Protein AF-0000000078114452 (afdb_homodimer)

Foldseek 3Di:
DPPPPVPCPPVNVVVVVVVPCDPVNVVVVVVVVVVVVVVCVVPVLVVLLVVLLVVLLVVLVVLCVDVVSCVQQPPLSVLLSVLLVVLADSALLSSLLLLVLLLVLLVVLLVVLVVQQVVLVVPQPLNGSVVSLVVVLVVLVVVLVVVCPPPVCVLRRNSSSVSNSVNNNVLNVVVSPDPCSPSNSVSNSVSSNNSSVSSSCSCVVRPHDQLLLVLLLVLLVLLLLLLQLLLLLLCLVLVVPPDPDDPVVSVVSNCPNVCLLPCLVVLSSSLSSNLSDDDDDLAHNRQPSVLSSVLSVLSNVLSVLSVVLVVLSPDPLCQPSLLCVLLSVLSSLLSNLLSVLSNVLSVCSNLLEQDPVSVVSLVSNVVSLVVSVVSVVVPSCVPPDPVSNVSVVSSNVSSNVSSVSSVVSSVSSVVSSVVSVGHYDPPPPPPPPPPPPPPVVCPVVVVPPPD/DPPPPVPCPPVNVVVVVVVPCDPVNVVVVVVVVVVVVVVCVVPVLVVLLVVLLVVLLVVLVVLCVDVVSCVQQPPLSVLLSVLLVVLADSALLSSLLLLVLLLVLLVVLLVVLVVQQVVLVVPQPLNGSVVSLVVVLVVLVVVLVVVCPPPVCVLRRNSSSVSNSVNNNVLNVVCSPDPCSPSNSVSNSVSSNNSSVSSSCSCVVRPHDQLLLVLLLVLLVLLLLLLQLLLLLLCLVLVVPPDDDDPVVSVVSNCPNVCLLPCLVVLSSSLSSNLSDDDDDLAHNRQPSVLSNVLSVLSNVLSVLSVVLVVLSPDPLCQPSLLCVLLSVLSSLLSNLLSVLSNVLSVCSNLLEQDPVSVVSLVSNVVSLVVSVVSVVVPSCVPPDPVSNVSVVSSNVSSVVSSVSSVVSSVSSVVSSVVRVGHYPPPPPPPPPPPPPPPVVCVVVVVPPDD

Organism: Rosa chinensis (NCBI:txid74649)

Nearest PDB structures (foldseek):
  7vq3-assembly1_A  TM=9.445E-01  e=1.262E-26  Arabidopsis thaliana
  7vq7-assembly1_B  TM=9.582E-01  e=2.107E-26  Arabidopsis thaliana
  7voj-assembly1_B  TM=9.528E-01  e=4.635E-26  Arabidopsis thaliana
  7w6k-assembly1_B  TM=7.640E-01  e=1.221E-19  Glycine max
  2olt-assembly1_B  TM=5.542E-01  e=3.944E-01  Shewanella oneidensis MR-1

InterPro domains:
  IPR020966 Aluminum-activated malate transporter [PF11744] (38-378)
  IPR020966 Aluminum-activated malate transporter [PF11744] (381-417)

Sequence (902 aa):
MENSSCGGGPFGRVVRCLKAVPERSWGEVLEAASEAKKLGEDDPRRIVHSFKVGLALTLVSLFYYCRPLYDGFGVDAMWAVLTVIVVFEFSVGATLGKGINMMLATLLAVALAVGVHHISTLWGGEVGEPILIAFFVFVVAASVTFMRFFPALKARYDYGMLIFILTFCLVSVSGYRETQVLDMAHKRLSTIAIGSCTPIMVCICICPVWIGVDLHNLVAGNMEKLGDFMEGFGFEYFDIKENGLSLSDNQYFLQQYKSVLSSKSLEETMANLARWEPGHGGFKFGHPWQKYLNVGSQTRQCAYKIEALNTYLNTDIQVPTEIRSKIQEPCIDICTESGKALKELAAALKKMIRSSSADSHIACSKAAVESLKLSLKRGIWKDANLLETIPSAAVASLLIEVVACVEKIAEAVHELASVAHFKTEQPQLLQEPVLSEEFNVAITIDRNSQIMENSSCGGGPFGRVVRCLKAVPERSWGEVLEAASEAKKLGEDDPRRIVHSFKVGLALTLVSLFYYCRPLYDGFGVDAMWAVLTVIVVFEFSVGATLGKGINMMLATLLAVALAVGVHHISTLWGGEVGEPILIAFFVFVVAASVTFMRFFPALKARYDYGMLIFILTFCLVSVSGYRETQVLDMAHKRLSTIAIGSCTPIMVCICICPVWIGVDLHNLVAGNMEKLGDFMEGFGFEYFDIKENGLSLSDNQYFLQQYKSVLSSKSLEETMANLARWEPGHGGFKFGHPWQKYLNVGSQTRQCAYKIEALNTYLNTDIQVPTEIRSKIQEPCIDICTESGKALKELAAALKKMIRSSSADSHIACSKAAVESLKLSLKRGIWKDANLLETIPSAAVASLLIEVVACVEKIAEAVHELASVAHFKTEQPQLLQEPVLSEEFNVAITIDRNSQI

Structure (mmCIF, N/CA/C/O backbone):
data_AF-0000000078114452-model_v1
#
loop_
_entity.id
_entity.type
_entity.pdbx_description
1 polymer 'Putative aluminum-activated malate transporter'
#
loop_
_atom_site.group_PDB
_atom_site.id
_atom_site.type_symbol
_atom_site.label_atom_id
_atom_site.label_alt_id
_atom_site.label_comp_id
_atom_site.label_asym_id
_atom_site.label_entity_id
_atom_site.label_seq_id
_atom_site.pdbx_PDB_ins_code
_atom_site.Cartn_x
_atom_site.Cartn_y
_atom_site.Cartn_z
_atom_site.occupancy
_atom_site.B_iso_or_equiv
_atom_site.auth_seq_id
_atom_site.auth_comp_id
_atom_site.auth_asym_id
_atom_site.auth_atom_id
_atom_site.pdbx_PDB_model_num
ATOM 1 N N . MET A 1 1 ? -32.562 -61.594 23.859 1 25.92 1 MET A N 1
ATOM 2 C CA . MET A 1 1 ? -31.547 -60.75 24.469 1 25.92 1 MET A CA 1
ATOM 3 C C . MET A 1 1 ? -30.766 -60 23.406 1 25.92 1 MET A C 1
ATOM 5 O O . MET A 1 1 ? -29.766 -60.469 22.891 1 25.92 1 MET A O 1
ATOM 9 N N . GLU A 1 2 ? -31.438 -59.406 22.328 1 27.39 2 GLU A N 1
ATOM 10 C CA . GLU A 1 2 ? -31.125 -58.812 21.031 1 27.39 2 GLU A CA 1
ATOM 11 C C . GLU A 1 2 ? -30.375 -57.469 21.219 1 27.39 2 GLU A C 1
ATOM 13 O O . GLU A 1 2 ? -30.906 -56.531 21.781 1 27.39 2 GLU A O 1
ATOM 18 N N . ASN A 1 3 ? -28.969 -57.594 21.609 1 28.22 3 ASN A N 1
ATOM 19 C CA . ASN A 1 3 ? -27.969 -56.562 21.812 1 28.22 3 ASN A CA 1
ATOM 20 C C . ASN A 1 3 ? -27.859 -55.625 20.594 1 28.22 3 ASN A C 1
ATOM 22 O O . ASN A 1 3 ? -27.422 -56.062 19.531 1 28.22 3 ASN A O 1
ATOM 26 N N . SER A 1 4 ? -28.922 -54.875 20.266 1 30.58 4 SER A N 1
ATOM 27 C CA . SER A 1 4 ? -28.953 -53.812 19.234 1 30.58 4 SER A CA 1
ATOM 28 C C . SER A 1 4 ? -27.781 -52.875 19.391 1 30.58 4 SER A C 1
ATOM 30 O O . SER A 1 4 ? -27.781 -52 20.281 1 30.58 4 SER A O 1
ATOM 32 N N . SER A 1 5 ? -26.453 -53.375 19.25 1 33.53 5 SER A N 1
ATOM 33 C CA . SER A 1 5 ? -25.219 -52.625 19.109 1 33.53 5 SER A CA 1
ATOM 34 C C . SER A 1 5 ? -25.375 -51.469 18.109 1 33.53 5 SER A C 1
ATOM 36 O O . SER A 1 5 ? -25.484 -51.719 16.906 1 33.53 5 SER A O 1
ATOM 38 N N . CYS A 1 6 ? -26.281 -50.562 18.422 1 34.56 6 CYS A N 1
ATOM 39 C CA . CYS A 1 6 ? -26.406 -49.281 17.688 1 34.56 6 CYS A CA 1
ATOM 40 C C . CYS A 1 6 ? -25.031 -48.75 17.312 1 34.56 6 CYS A C 1
ATOM 42 O O . CYS A 1 6 ? -24.203 -48.469 18.188 1 34.56 6 CYS A O 1
ATOM 44 N N . GLY A 1 7 ? -24.375 -49.312 16.266 1 37.06 7 GLY A N 1
ATOM 45 C CA . GLY A 1 7 ? -23.266 -48.875 15.43 1 37.06 7 GLY A CA 1
ATOM 46 C C . GLY A 1 7 ? -23.141 -47.375 15.336 1 37.06 7 GLY A C 1
ATOM 47 O O . GLY A 1 7 ? -24.016 -46.719 14.758 1 37.06 7 GLY A O 1
ATOM 48 N N . GLY A 1 8 ? -22.844 -46.75 16.516 1 41.62 8 GLY A N 1
ATOM 49 C CA . GLY A 1 8 ? -22.5 -45.344 16.422 1 41.62 8 GLY A CA 1
ATOM 50 C C . GLY A 1 8 ? -21.719 -45 15.164 1 41.62 8 GLY A C 1
ATOM 51 O O . GLY A 1 8 ? -20.578 -45.469 15 1 41.62 8 GLY A O 1
ATOM 52 N N . GLY A 1 9 ? -22.359 -45.031 14.008 1 41.16 9 GLY A N 1
ATOM 53 C CA . GLY A 1 9 ? -21.891 -44.719 12.664 1 41.16 9 GLY A CA 1
ATOM 54 C C . GLY A 1 9 ? -20.906 -43.562 12.641 1 41.16 9 GLY A C 1
ATOM 55 O O . GLY A 1 9 ? -20.703 -42.906 13.656 1 41.16 9 GLY A O 1
ATOM 56 N N . PRO A 1 10 ? -20.016 -43.531 11.602 1 49.75 10 PRO A N 1
ATOM 57 C CA . PRO A 1 10 ? -18.984 -42.531 11.328 1 49.75 10 PRO A CA 1
ATOM 58 C C . PRO A 1 10 ? -19.453 -41.094 11.641 1 49.75 10 PRO A C 1
ATOM 60 O O . PRO A 1 10 ? -18.656 -40.25 12.023 1 49.75 10 PRO A O 1
ATOM 63 N N . PHE A 1 11 ? -20.703 -40.875 11.555 1 52.69 11 PHE A N 1
ATOM 64 C CA . PHE A 1 11 ? -21.234 -39.562 11.906 1 52.69 11 PHE A CA 1
ATOM 65 C C . PHE A 1 11 ? -21.188 -39.344 13.414 1 52.69 11 PHE A C 1
ATOM 67 O O . PHE A 1 11 ? -21.047 -38.219 13.883 1 52.69 11 PHE A O 1
ATOM 74 N N . GLY A 1 12 ? -21.422 -40.406 14.156 1 49.69 12 GLY A N 1
ATOM 75 C CA . GLY A 1 12 ? -21.375 -40.25 15.602 1 49.69 12 GLY A CA 1
ATOM 76 C C . GLY A 1 12 ? -20 -39.844 16.109 1 49.69 12 GLY A C 1
ATOM 77 O O . GLY A 1 12 ? -19.906 -39.094 17.094 1 49.69 12 GLY A O 1
ATOM 78 N N . ARG A 1 13 ? -19 -40.312 15.484 1 52.62 13 ARG A N 1
ATOM 79 C CA . ARG A 1 13 ? -17.641 -39.969 15.906 1 52.62 13 ARG A CA 1
ATOM 80 C C . ARG A 1 13 ? -17.312 -38.531 15.555 1 52.62 13 ARG A C 1
ATOM 82 O O . ARG A 1 13 ? -16.578 -37.844 16.297 1 52.62 13 ARG A O 1
ATOM 89 N N . VAL A 1 14 ? -17.641 -38.156 14.344 1 53.91 14 VAL A N 1
ATOM 90 C CA . VAL A 1 14 ? -17.438 -36.75 14.008 1 53.91 14 VAL A CA 1
ATOM 91 C C . VAL A 1 14 ? -18.125 -35.875 15.031 1 53.91 14 VAL A C 1
ATOM 93 O O . VAL A 1 14 ? -17.578 -34.875 15.469 1 53.91 14 VAL A O 1
ATOM 96 N N . VAL A 1 15 ? -19.344 -36.281 15.453 1 53.12 15 VAL A N 1
ATOM 97 C CA . VAL A 1 15 ? -20.078 -35.531 16.453 1 53.12 15 VAL A CA 1
ATOM 98 C C . VAL A 1 15 ? -19.344 -35.594 17.797 1 53.12 15 VAL A C 1
ATOM 100 O O . VAL A 1 15 ? -19.25 -34.594 18.516 1 53.12 15 VAL A O 1
ATOM 103 N N . ARG A 1 16 ? -18.844 -36.75 18.156 1 54.84 16 ARG A N 1
ATOM 104 C CA . ARG A 1 16 ? -18.125 -36.844 19.422 1 54.84 16 ARG A CA 1
ATOM 105 C C . ARG A 1 16 ? -16.828 -36.031 19.375 1 54.84 16 ARG A C 1
ATOM 107 O O . ARG A 1 16 ? -16.422 -35.438 20.375 1 54.84 16 ARG A O 1
ATOM 114 N N . CYS A 1 17 ? -16.094 -36.062 18.281 1 52.72 17 CYS A N 1
ATOM 115 C CA . CYS A 1 17 ? -14.891 -35.281 18.109 1 52.72 17 CYS A CA 1
ATOM 116 C C . CYS A 1 17 ? -15.211 -33.781 18.141 1 52.72 17 CYS A C 1
ATOM 118 O O . CYS A 1 17 ? -14.445 -33 18.688 1 52.72 17 CYS A O 1
ATOM 120 N N . LEU A 1 18 ? -16.281 -33.438 17.469 1 54.59 18 LEU A N 1
ATOM 121 C CA . LEU A 1 18 ? -16.703 -32.062 17.562 1 54.59 18 LEU A CA 1
ATOM 122 C C . LEU A 1 18 ? -17.109 -31.719 19 1 54.59 18 LEU A C 1
ATOM 124 O O . LEU A 1 18 ? -16.922 -30.578 19.453 1 54.59 18 LEU A O 1
ATOM 128 N N . LYS A 1 19 ? -17.797 -32.688 19.594 1 54.66 19 LYS A N 1
ATOM 129 C CA . LYS A 1 19 ? -18.156 -32.438 20.984 1 54.66 19 LYS A CA 1
ATOM 130 C C . LYS A 1 19 ? -16.906 -32.375 21.859 1 54.66 19 LYS A C 1
ATOM 132 O O . LYS A 1 19 ? -16.938 -31.797 22.953 1 54.66 19 LYS A O 1
ATOM 137 N N . ALA A 1 20 ? -15.977 -33.094 21.5 1 53.94 20 ALA A N 1
ATOM 138 C CA . ALA A 1 20 ? -14.773 -33.062 22.328 1 53.94 20 ALA A CA 1
ATOM 139 C C . ALA A 1 20 ? -13.969 -31.781 22.078 1 53.94 20 ALA A C 1
ATOM 141 O O . ALA A 1 20 ? -12.867 -31.625 22.609 1 53.94 20 ALA A O 1
ATOM 142 N N . VAL A 1 21 ? -14.273 -31.109 21.094 1 56.47 21 VAL A N 1
ATOM 143 C CA . VAL A 1 21 ? -13.578 -29.844 20.984 1 56.47 21 VAL A CA 1
ATOM 144 C C . VAL A 1 21 ? -13.773 -29.031 22.281 1 56.47 21 VAL A C 1
ATOM 146 O O . VAL A 1 21 ? -14.906 -28.766 22.688 1 56.47 21 VAL A O 1
ATOM 149 N N . PRO A 1 22 ? -12.852 -28.922 23.094 1 59.06 22 PRO A N 1
ATOM 150 C CA . PRO A 1 22 ? -12.891 -28.234 24.391 1 59.06 22 PRO A CA 1
ATOM 151 C C . PRO A 1 22 ? -13.641 -26.906 24.328 1 59.06 22 PRO A C 1
ATOM 153 O O . PRO A 1 22 ? -13.719 -26.281 23.25 1 59.06 22 PRO A O 1
ATOM 156 N N . GLU A 1 23 ? -14.484 -26.719 25.406 1 58.44 23 GLU A N 1
ATOM 157 C CA . GLU A 1 23 ? -15.289 -25.531 25.641 1 58.44 23 GLU A CA 1
ATOM 158 C C . GLU A 1 23 ? -14.555 -24.266 25.188 1 58.44 23 GLU A C 1
ATOM 160 O O . GLU A 1 23 ? -15.172 -23.344 24.641 1 58.44 23 GLU A O 1
ATOM 165 N N . ARG A 1 24 ? -13.344 -24.312 25.5 1 57.88 24 ARG A N 1
ATOM 166 C CA . ARG A 1 24 ? -12.57 -23.141 25.125 1 57.88 24 ARG A CA 1
ATOM 167 C C . ARG A 1 24 ? -12.531 -22.984 23.609 1 57.88 24 ARG A C 1
ATOM 169 O O . ARG A 1 24 ? -12.586 -21.859 23.094 1 57.88 24 ARG A O 1
ATOM 176 N N . SER A 1 25 ? -12.453 -24.125 22.938 1 69.44 25 SER A N 1
ATOM 177 C CA . SER A 1 25 ? -12.398 -24.094 21.484 1 69.44 25 SER A CA 1
ATOM 178 C C . SER A 1 25 ? -13.742 -23.672 20.891 1 69.44 25 SER A C 1
ATOM 180 O O . SER A 1 25 ? -13.797 -22.984 19.875 1 69.44 25 SER A O 1
ATOM 182 N N . TRP A 1 26 ? -14.719 -23.969 21.766 1 67.31 26 TRP A N 1
ATOM 183 C CA . TRP A 1 26 ? -16.031 -23.562 21.297 1 67.31 26 TRP A CA 1
ATOM 184 C C . TRP A 1 26 ? -16.188 -22.047 21.375 1 67.31 26 TRP A C 1
ATOM 186 O O . TRP A 1 26 ? -16.812 -21.422 20.516 1 67.31 26 TRP A O 1
ATOM 196 N N . GLY A 1 27 ? -15.633 -21.469 22.359 1 67.62 27 GLY A N 1
ATOM 197 C CA . GLY A 1 27 ? -15.656 -20.031 22.484 1 67.62 27 GLY A CA 1
ATOM 198 C C . GLY A 1 27 ? -14.93 -19.312 21.359 1 67.62 27 GLY A C 1
ATOM 199 O O . GLY A 1 27 ? -15.414 -18.312 20.828 1 67.62 27 GLY A O 1
ATOM 200 N N . GLU A 1 28 ? -13.867 -19.938 21.031 1 77.5 28 GLU A N 1
ATOM 201 C CA . GLU A 1 28 ? -13.094 -19.344 19.938 1 77.5 28 GLU A CA 1
ATOM 202 C C . GLU A 1 28 ? -13.836 -19.469 18.609 1 77.5 28 GLU A C 1
ATOM 204 O O . GLU A 1 28 ? -13.789 -18.562 17.781 1 77.5 28 GLU A O 1
ATOM 209 N N . VAL A 1 29 ? -14.531 -20.594 18.5 1 76.19 29 VAL A N 1
ATOM 210 C CA . VAL A 1 29 ? -15.289 -20.812 17.266 1 76.19 29 VAL A CA 1
ATOM 211 C C . VAL A 1 29 ? -16.484 -19.875 17.203 1 76.19 29 VAL A C 1
ATOM 213 O O . VAL A 1 29 ? -16.797 -19.328 16.156 1 76.19 29 VAL A O 1
ATOM 216 N N . LEU A 1 30 ? -17.062 -19.656 18.328 1 77.19 30 LEU A N 1
ATOM 217 C CA . LEU A 1 30 ? -18.203 -18.75 18.391 1 77.19 30 LEU A CA 1
ATOM 218 C C . LEU A 1 30 ? -17.75 -17.312 18.125 1 77.19 30 LEU A C 1
ATOM 220 O O . LEU A 1 30 ? -18.469 -16.547 17.469 1 77.19 30 LEU A O 1
ATOM 224 N N . GLU A 1 31 ? -16.672 -17.031 18.641 1 80.38 31 GLU A N 1
ATOM 225 C CA . GLU A 1 31 ? -16.141 -15.695 18.391 1 80.38 31 GLU A CA 1
ATOM 226 C C . GLU A 1 31 ? -15.797 -15.508 16.922 1 80.38 31 GLU A C 1
ATOM 228 O O . GLU A 1 31 ? -16.062 -14.445 16.344 1 80.38 31 GLU A O 1
ATOM 233 N N . ALA A 1 32 ? -15.289 -16.531 16.438 1 81.12 32 ALA A N 1
ATOM 234 C CA . ALA A 1 32 ? -14.977 -16.484 15.016 1 81.12 32 ALA A CA 1
ATOM 235 C C . ALA A 1 32 ? -16.25 -16.391 14.18 1 81.12 32 ALA A C 1
ATOM 237 O O . ALA A 1 32 ? -16.281 -15.672 13.172 1 81.12 32 ALA A O 1
ATOM 238 N N . ALA A 1 33 ? -17.266 -17.062 14.594 1 81.88 33 ALA A N 1
ATOM 239 C CA . ALA A 1 33 ? -18.531 -17.047 13.875 1 81.88 33 ALA A CA 1
ATOM 240 C C . ALA A 1 33 ? -19.203 -15.68 13.992 1 81.88 33 ALA A C 1
ATOM 242 O O . ALA A 1 33 ? -19.766 -15.18 13.016 1 81.88 33 ALA A O 1
ATOM 243 N N . SER A 1 34 ? -19.094 -15.133 15.109 1 85.44 34 SER A N 1
ATOM 244 C CA . SER A 1 34 ? -19.688 -13.812 15.305 1 85.44 34 SER A CA 1
ATOM 245 C C . SER A 1 34 ? -18.938 -12.75 14.5 1 85.44 34 SER A C 1
ATOM 247 O O . SER A 1 34 ? -19.547 -11.844 13.938 1 85.44 34 SER A O 1
ATOM 249 N N . GLU A 1 35 ? -17.672 -12.969 14.5 1 85.5 35 GLU A N 1
ATOM 250 C CA . GLU A 1 35 ? -16.875 -12.047 13.703 1 85.5 35 GLU A CA 1
ATOM 251 C C . GLU A 1 35 ? -17.156 -12.219 12.211 1 85.5 35 GLU A C 1
ATOM 253 O O . GLU A 1 35 ? -17.156 -11.242 11.461 1 85.5 35 GLU A O 1
ATOM 258 N N . ALA A 1 36 ? -17.391 -13.398 11.859 1 85.69 36 ALA A N 1
ATOM 259 C CA . ALA A 1 36 ? -17.719 -13.68 10.469 1 85.69 36 ALA A CA 1
ATOM 260 C C . ALA A 1 36 ? -19.062 -13.07 10.078 1 85.69 36 ALA A C 1
ATOM 262 O O . ALA A 1 36 ? -19.203 -12.516 8.984 1 85.69 36 ALA A O 1
ATOM 263 N N . LYS A 1 37 ? -19.969 -13.188 10.953 1 85.44 37 LYS A N 1
ATOM 264 C CA . LYS A 1 37 ? -21.281 -12.586 10.711 1 85.44 37 LYS A CA 1
ATOM 265 C C . LYS A 1 37 ? -21.172 -11.07 10.602 1 85.44 37 LYS A C 1
ATOM 267 O O . LYS A 1 37 ? -21.797 -10.461 9.734 1 85.44 37 LYS A O 1
ATOM 272 N N . LYS A 1 38 ? -20.406 -10.547 11.375 1 86.88 38 LYS A N 1
ATOM 273 C CA . LYS A 1 38 ? -20.219 -9.102 11.352 1 86.88 38 LYS A CA 1
ATOM 274 C C . LYS A 1 38 ? -19.531 -8.656 10.062 1 86.88 38 LYS A C 1
ATOM 276 O O . LYS A 1 38 ? -19.906 -7.637 9.477 1 86.88 38 LYS A O 1
ATOM 281 N N . LEU A 1 39 ? -18.609 -9.43 9.695 1 84.19 39 LEU A N 1
ATOM 282 C CA . LEU A 1 39 ? -17.906 -9.117 8.461 1 84.19 39 LEU A CA 1
ATOM 283 C C . LEU A 1 39 ? -18.844 -9.188 7.262 1 84.19 39 LEU A C 1
ATOM 285 O O . LEU A 1 39 ? -18.75 -8.359 6.355 1 84.19 39 LEU A O 1
ATOM 289 N N . GLY A 1 40 ? -19.719 -10.195 7.273 1 84.81 40 GLY A N 1
ATOM 290 C CA . GLY A 1 40 ? -20.688 -10.352 6.199 1 84.81 40 GLY A CA 1
ATOM 291 C C . GLY A 1 40 ? -21.734 -9.258 6.176 1 84.81 40 GLY A C 1
ATOM 292 O O . GLY A 1 40 ? -22.141 -8.797 5.105 1 84.81 40 GLY A O 1
ATOM 293 N N . GLU A 1 41 ? -22.047 -8.781 7.34 1 84.19 41 GLU A N 1
ATOM 294 C CA . GLU A 1 41 ? -23.078 -7.75 7.449 1 84.19 41 GLU A CA 1
ATOM 295 C C . GLU A 1 41 ? -22.516 -6.375 7.105 1 84.19 41 GLU A C 1
ATOM 297 O O . GLU A 1 41 ? -23.219 -5.531 6.555 1 84.19 41 GLU A O 1
ATOM 302 N N . ASP A 1 42 ? -21.312 -6.219 7.395 1 85.06 42 ASP A N 1
ATOM 303 C CA . ASP A 1 42 ? -20.672 -4.93 7.117 1 85.06 42 ASP A CA 1
ATOM 304 C C . ASP A 1 42 ? -20.578 -4.68 5.613 1 85.06 42 ASP A C 1
ATOM 306 O O . ASP A 1 42 ? -20.844 -3.572 5.145 1 85.06 42 ASP A O 1
ATOM 310 N N . ASP A 1 43 ? -20.219 -5.719 4.859 1 88.62 43 ASP A N 1
ATOM 311 C CA . ASP A 1 43 ? -20.109 -5.629 3.406 1 88.62 43 ASP A CA 1
ATOM 312 C C . ASP A 1 43 ? -20.578 -6.926 2.74 1 88.62 43 ASP A C 1
ATOM 314 O O . ASP A 1 43 ? -19.781 -7.859 2.578 1 88.62 43 ASP A O 1
ATOM 318 N N . PRO A 1 44 ? -21.828 -6.953 2.395 1 89.75 44 PRO A N 1
ATOM 319 C CA . PRO A 1 44 ? -22.375 -8.172 1.785 1 89.75 44 PRO A CA 1
ATOM 320 C C . PRO A 1 44 ? -21.656 -8.555 0.493 1 89.75 44 PRO A C 1
ATOM 322 O O . PRO A 1 44 ? -21.766 -9.695 0.032 1 89.75 44 PRO A O 1
ATOM 325 N N . ARG A 1 45 ? -21.016 -7.77 -0.097 1 91.75 45 ARG A N 1
ATOM 326 C CA . ARG A 1 45 ? -20.281 -8.078 -1.317 1 91.75 45 ARG A CA 1
ATOM 327 C C . ARG A 1 45 ? -19.234 -9.156 -1.067 1 91.75 45 ARG A C 1
ATOM 329 O O . ARG A 1 45 ? -18.844 -9.875 -1.988 1 91.75 45 ARG A O 1
ATOM 336 N N . ARG A 1 46 ? -18.719 -9.164 0.147 1 91.81 46 ARG A N 1
ATOM 337 C CA . ARG A 1 46 ? -17.703 -10.156 0.498 1 91.81 46 ARG A CA 1
ATOM 338 C C . ARG A 1 46 ? -18.266 -11.57 0.414 1 91.81 46 ARG A C 1
ATOM 340 O O . ARG A 1 46 ? -17.578 -12.492 -0.026 1 91.81 46 ARG A O 1
ATOM 347 N N . ILE A 1 47 ? -19.469 -11.734 0.747 1 91.62 47 ILE A N 1
ATOM 348 C CA . ILE A 1 47 ? -20.125 -13.039 0.688 1 91.62 47 ILE A CA 1
ATOM 349 C C . ILE A 1 47 ? -20.375 -13.422 -0.769 1 91.62 47 ILE A C 1
ATOM 351 O O . ILE A 1 47 ? -20.125 -14.562 -1.166 1 91.62 47 ILE A O 1
ATOM 355 N N . VAL A 1 48 ? -20.812 -12.492 -1.503 1 94.19 48 VAL A N 1
ATOM 356 C CA . VAL A 1 48 ? -21.094 -12.75 -2.912 1 94.19 48 VAL A CA 1
ATOM 357 C C . VAL A 1 48 ? -19.797 -13.125 -3.633 1 94.19 48 VAL A C 1
ATOM 359 O O . VAL A 1 48 ? -19.781 -14.039 -4.461 1 94.19 48 VAL A O 1
ATOM 362 N N . HIS A 1 49 ? -18.781 -12.406 -3.291 1 94.31 49 HIS A N 1
ATOM 363 C CA . HIS A 1 49 ? -17.484 -12.688 -3.9 1 94.31 49 HIS A CA 1
ATOM 364 C C . HIS A 1 49 ? -17.047 -14.117 -3.598 1 94.31 49 HIS A C 1
ATOM 366 O O . HIS A 1 49 ? -16.531 -14.812 -4.477 1 94.31 49 HIS A O 1
ATOM 372 N N . SER A 1 50 ? -17.219 -14.539 -2.334 1 94.19 50 SER A N 1
ATOM 373 C CA . SER A 1 50 ? -16.812 -15.891 -1.945 1 94.19 50 SER A CA 1
ATOM 374 C C . SER A 1 50 ? -17.594 -16.938 -2.732 1 94.19 50 SER A C 1
ATOM 376 O O . SER A 1 50 ? -17.031 -17.953 -3.15 1 94.19 50 SER A O 1
ATOM 378 N N . PHE A 1 51 ? -18.812 -16.672 -2.984 1 94.38 51 PHE A N 1
ATOM 379 C CA . PHE A 1 51 ? -19.641 -17.578 -3.768 1 94.38 51 PHE A CA 1
ATOM 380 C C . PHE A 1 51 ? -19.203 -17.578 -5.23 1 94.38 51 PHE A C 1
ATOM 382 O O . PHE A 1 51 ? -19.219 -18.625 -5.887 1 94.38 51 PHE A O 1
ATOM 389 N N . LYS A 1 52 ? -18.844 -16.453 -5.719 1 96.31 52 LYS A N 1
ATOM 390 C CA . LYS A 1 52 ? -18.391 -16.344 -7.102 1 96.31 52 LYS A CA 1
ATOM 391 C C . LYS A 1 52 ? -17.141 -17.172 -7.34 1 96.31 52 LYS A C 1
ATOM 393 O O . LYS A 1 52 ? -17.016 -17.844 -8.359 1 96.31 52 LYS A O 1
ATOM 398 N N . VAL A 1 53 ? -16.266 -17.062 -6.383 1 94.94 53 VAL A N 1
ATOM 399 C CA . VAL A 1 53 ? -15.016 -17.812 -6.516 1 94.94 53 VAL A CA 1
ATOM 400 C C . VAL A 1 53 ? -15.305 -19.297 -6.496 1 94.94 53 VAL A C 1
ATOM 402 O O . VAL A 1 53 ? -14.781 -20.047 -7.328 1 94.94 53 VAL A O 1
ATOM 405 N N . GLY A 1 54 ? -16.172 -19.719 -5.555 1 94.38 54 GLY A N 1
ATOM 406 C CA . GLY A 1 54 ? -16.547 -21.125 -5.512 1 94.38 54 GLY A CA 1
ATOM 407 C C . GLY A 1 54 ? -17.219 -21.594 -6.785 1 94.38 54 GLY A C 1
ATOM 408 O O . GLY A 1 54 ? -16.922 -22.688 -7.285 1 94.38 54 GLY A O 1
ATOM 409 N N . LEU A 1 55 ? -18.016 -20.797 -7.297 1 94.5 55 LEU A N 1
ATOM 410 C CA . LEU A 1 55 ? -18.734 -21.125 -8.523 1 94.5 55 LEU A CA 1
ATOM 411 C C . LEU A 1 55 ? -17.781 -21.25 -9.703 1 94.5 55 LEU A C 1
ATOM 413 O O . LEU A 1 55 ? -17.875 -22.188 -10.492 1 94.5 55 LEU A O 1
ATOM 417 N N . ALA A 1 56 ? -16.922 -20.281 -9.844 1 95.12 56 ALA A N 1
ATOM 418 C CA . ALA A 1 56 ? -15.961 -20.281 -10.945 1 95.12 56 ALA A CA 1
ATOM 419 C C . ALA A 1 56 ? -15.078 -21.531 -10.898 1 95.12 56 ALA A C 1
ATOM 421 O O . ALA A 1 56 ? -14.828 -22.156 -11.93 1 95.12 56 ALA A O 1
ATOM 422 N N . LEU A 1 57 ? -14.656 -21.875 -9.727 1 93.31 57 LEU A N 1
ATOM 423 C CA . LEU A 1 57 ? -13.789 -23.047 -9.578 1 93.31 57 LEU A CA 1
ATOM 424 C C . LEU A 1 57 ? -14.547 -24.328 -9.875 1 93.31 57 LEU A C 1
ATOM 426 O O . LEU A 1 57 ? -14 -25.25 -10.484 1 93.31 57 LEU A O 1
ATOM 430 N N . THR A 1 58 ? -15.781 -24.359 -9.484 1 91.12 58 THR A N 1
ATOM 431 C CA . THR A 1 58 ? -16.609 -25.516 -9.781 1 91.12 58 THR A CA 1
ATOM 432 C C . THR A 1 58 ? -16.875 -25.641 -11.281 1 91.12 58 THR A C 1
ATOM 434 O O . THR A 1 58 ? -16.797 -26.734 -11.844 1 91.12 58 THR A O 1
ATOM 437 N N . LEU A 1 59 ? -17.094 -24.547 -11.898 1 89.38 59 LEU A N 1
ATOM 438 C CA . LEU A 1 59 ? -17.359 -24.531 -13.336 1 89.38 59 LEU A CA 1
ATOM 439 C C . LEU A 1 59 ? -16.141 -25.016 -14.117 1 89.38 59 LEU A C 1
ATOM 441 O O . LEU A 1 59 ? -16.281 -25.812 -15.047 1 89.38 59 LEU A O 1
ATOM 445 N N . VAL A 1 60 ? -15.016 -24.516 -13.734 1 88.62 60 VAL A N 1
ATOM 446 C CA . VAL A 1 60 ? -13.805 -24.875 -14.469 1 88.62 60 VAL A CA 1
ATOM 447 C C . VAL A 1 60 ? -13.453 -26.344 -14.188 1 88.62 60 VAL A C 1
ATOM 449 O O . VAL A 1 60 ? -12.914 -27.031 -15.047 1 88.62 60 VAL A O 1
ATOM 452 N N . SER A 1 61 ? -13.773 -26.828 -13.008 1 84 61 SER A N 1
ATOM 453 C CA . SER A 1 61 ? -13.492 -28.219 -12.664 1 84 61 SER A CA 1
ATOM 454 C C . SER A 1 61 ? -14.375 -29.172 -13.453 1 84 61 SER A C 1
ATOM 456 O O . SER A 1 61 ? -13.984 -30.312 -13.734 1 84 61 SER A O 1
ATOM 458 N N . LEU A 1 62 ? -15.523 -28.703 -13.797 1 78 62 LEU A N 1
ATOM 459 C CA . LEU A 1 62 ? -16.422 -29.516 -14.594 1 78 62 LEU A CA 1
ATOM 460 C C . LEU A 1 62 ? -15.852 -29.766 -15.984 1 78 62 LEU A C 1
ATOM 462 O O . LEU A 1 62 ? -16.109 -30.797 -16.594 1 78 62 LEU A O 1
ATOM 466 N N . PHE A 1 63 ? -15.031 -28.781 -16.391 1 72.44 63 PHE A N 1
ATOM 467 C CA . PHE A 1 63 ? -14.336 -28.953 -17.672 1 72.44 63 PHE A CA 1
ATOM 468 C C . PHE A 1 63 ? -13.398 -30.156 -17.609 1 72.44 63 PHE A C 1
ATOM 470 O O . PHE A 1 63 ? -13.203 -30.844 -18.609 1 72.44 63 PHE A O 1
ATOM 477 N N . TYR A 1 64 ? -12.891 -30.453 -16.438 1 69.62 64 TYR A N 1
ATOM 478 C CA . TYR A 1 64 ? -11.977 -31.578 -16.234 1 69.62 64 TYR A CA 1
ATOM 479 C C . TYR A 1 64 ? -12.742 -32.906 -16.141 1 69.62 64 TYR A C 1
ATOM 481 O O . TYR A 1 64 ? -12.242 -33.938 -16.562 1 69.62 64 TYR A O 1
ATOM 489 N N . TYR A 1 65 ? -14.023 -32.812 -15.672 1 69.5 65 TYR A N 1
ATOM 490 C CA . TYR A 1 65 ? -14.789 -34.031 -15.43 1 69.5 65 TYR A CA 1
ATOM 491 C C . TYR A 1 65 ? -15.484 -34.5 -16.703 1 69.5 65 TYR A C 1
ATOM 493 O O . TYR A 1 65 ? -15.758 -35.688 -16.859 1 69.5 65 TYR A O 1
ATOM 501 N N . CYS A 1 66 ? -15.641 -33.531 -17.594 1 68.19 66 CYS A N 1
ATOM 502 C CA . CYS A 1 66 ? -16.312 -33.906 -18.828 1 68.19 66 CYS A CA 1
ATOM 503 C C . CYS A 1 66 ? -15.352 -34.594 -19.781 1 68.19 66 CYS A C 1
ATOM 505 O O . CYS A 1 66 ? -14.297 -34.062 -20.109 1 68.19 66 CYS A O 1
ATOM 507 N N . ARG A 1 67 ? -15.617 -35.844 -20.141 1 63.81 67 ARG A N 1
ATOM 508 C CA . ARG A 1 67 ? -14.758 -36.781 -20.891 1 63.81 67 ARG A CA 1
ATOM 509 C C . ARG A 1 67 ? -14.312 -36.125 -22.203 1 63.81 67 ARG A C 1
ATOM 511 O O . ARG A 1 67 ? -13.125 -36.156 -22.547 1 63.81 67 ARG A O 1
ATOM 518 N N . PRO A 1 68 ? -15.242 -35.562 -22.891 1 61.03 68 PRO A N 1
ATOM 519 C CA . PRO A 1 68 ? -14.781 -35.031 -24.172 1 61.03 68 PRO A CA 1
ATOM 520 C C . PRO A 1 68 ? -13.773 -33.906 -24.031 1 61.03 68 PRO A C 1
ATOM 522 O O . PRO A 1 68 ? -12.844 -33.812 -24.844 1 61.03 68 PRO A O 1
ATOM 525 N N . LEU A 1 69 ? -13.867 -33.219 -23.031 1 63.5 69 LEU A N 1
ATOM 526 C CA . LEU A 1 69 ? -12.961 -32.094 -22.844 1 63.5 69 LEU A CA 1
ATOM 527 C C . LEU A 1 69 ? -11.633 -32.531 -22.266 1 63.5 69 LEU A C 1
ATOM 529 O O . LEU A 1 69 ? -10.578 -32 -22.594 1 63.5 69 LEU A O 1
ATOM 533 N N . TYR A 1 70 ? -11.75 -33.531 -21.5 1 64.56 70 TYR A N 1
ATOM 534 C CA . TYR A 1 70 ? -10.531 -34.062 -20.906 1 64.56 70 TYR A CA 1
ATOM 535 C C . TYR A 1 70 ? -9.672 -34.75 -21.969 1 64.56 70 TYR A C 1
ATOM 537 O O . TYR A 1 70 ? -8.445 -34.688 -21.922 1 64.56 70 TYR A O 1
ATOM 545 N N . ASP A 1 71 ? -10.312 -35.438 -22.781 1 64.88 71 ASP A N 1
ATOM 546 C CA . ASP A 1 71 ? -9.562 -36.125 -23.828 1 64.88 71 ASP A CA 1
ATOM 547 C C . ASP A 1 71 ? -8.781 -35.125 -24.688 1 64.88 71 ASP A C 1
ATOM 549 O O . ASP A 1 71 ? -7.73 -35.469 -25.234 1 64.88 71 ASP A O 1
ATOM 553 N N . GLY A 1 72 ? -9.266 -33.969 -24.734 1 60.53 72 GLY A N 1
ATOM 554 C CA . GLY A 1 72 ? -8.602 -32.938 -25.531 1 60.53 72 GLY A CA 1
ATOM 555 C C . GLY A 1 72 ? -7.477 -32.25 -24.797 1 60.53 72 GLY A C 1
ATOM 556 O O . GLY A 1 72 ? -6.387 -32.062 -25.344 1 60.53 72 GLY A O 1
ATOM 557 N N . PHE A 1 73 ? -7.629 -32.031 -23.516 1 70.81 73 PHE A N 1
ATOM 558 C CA . PHE A 1 73 ? -6.676 -31.203 -22.797 1 70.81 73 PHE A CA 1
ATOM 559 C C . PHE A 1 73 ? -5.863 -32.031 -21.812 1 70.81 73 PHE A C 1
ATOM 561 O O . PHE A 1 73 ? -4.758 -31.656 -21.422 1 70.81 73 PHE A O 1
ATOM 568 N N . GLY A 1 74 ? -6.355 -33.188 -21.516 1 63.97 74 GLY A N 1
ATOM 569 C CA . GLY A 1 74 ? -5.648 -34.094 -20.625 1 63.97 74 GLY A CA 1
ATOM 570 C C . GLY A 1 74 ? -5.27 -33.438 -19.297 1 63.97 74 GLY A C 1
ATOM 571 O O . GLY A 1 74 ? -6.094 -32.781 -18.672 1 63.97 74 GLY A O 1
ATOM 572 N N . VAL A 1 75 ? -4.078 -33.656 -18.812 1 65.19 75 VAL A N 1
ATOM 573 C CA . VAL A 1 75 ? -3.541 -33.219 -17.531 1 65.19 75 VAL A CA 1
ATOM 574 C C . VAL A 1 75 ? -3.344 -31.703 -17.562 1 65.19 75 VAL A C 1
ATOM 576 O O . VAL A 1 75 ? -3.354 -31.047 -16.516 1 65.19 75 VAL A O 1
ATOM 579 N N . ASP A 1 76 ? -3.402 -31.109 -18.734 1 74.62 76 ASP A N 1
ATOM 580 C CA . ASP A 1 76 ? -3.189 -29.672 -18.891 1 74.62 76 ASP A CA 1
ATOM 581 C C . ASP A 1 76 ? -4.41 -28.891 -18.422 1 74.62 76 ASP A C 1
ATOM 583 O O . ASP A 1 76 ? -4.324 -27.688 -18.188 1 74.62 76 ASP A O 1
ATOM 587 N N . ALA A 1 77 ? -5.539 -29.641 -18.25 1 75.19 77 ALA A N 1
ATOM 588 C CA . ALA A 1 77 ? -6.754 -28.984 -17.781 1 75.19 77 ALA A CA 1
ATOM 589 C C . ALA A 1 77 ? -6.555 -28.406 -16.375 1 75.19 77 ALA A C 1
ATOM 591 O O . ALA A 1 77 ? -7.25 -27.469 -15.977 1 75.19 77 ALA A O 1
ATOM 592 N N . MET A 1 78 ? -5.547 -28.922 -15.68 1 80.62 78 MET A N 1
ATOM 593 C CA . MET A 1 78 ? -5.285 -28.453 -14.32 1 80.62 78 MET A CA 1
ATOM 594 C C . MET A 1 78 ? -4.777 -27.016 -14.32 1 80.62 78 MET A C 1
ATOM 596 O O . MET A 1 78 ? -4.973 -26.281 -13.344 1 80.62 78 MET A O 1
ATOM 600 N N . TRP A 1 79 ? -4.223 -26.578 -15.406 1 84.75 79 TRP A N 1
ATOM 601 C CA . TRP A 1 79 ? -3.709 -25.219 -15.523 1 84.75 79 TRP A CA 1
ATOM 602 C C . TRP A 1 79 ? -4.848 -24.203 -15.57 1 84.75 79 TRP A C 1
ATOM 604 O O . TRP A 1 79 ? -4.684 -23.062 -15.148 1 84.75 79 TRP A O 1
ATOM 614 N N . ALA A 1 80 ? -5.98 -24.703 -16.062 1 89 80 ALA A N 1
ATOM 615 C CA . ALA A 1 80 ? -7.145 -23.812 -16.062 1 89 80 ALA A CA 1
ATOM 616 C C . ALA A 1 80 ? -7.613 -23.531 -14.633 1 89 80 ALA A C 1
ATOM 618 O O . ALA A 1 80 ? -7.961 -22.391 -14.305 1 89 80 ALA A O 1
ATOM 619 N N . VAL A 1 81 ? -7.598 -24.562 -13.836 1 88.38 81 VAL A N 1
ATOM 620 C CA . VAL A 1 81 ? -8.016 -24.422 -12.445 1 88.38 81 VAL A CA 1
ATOM 621 C C . VAL A 1 81 ? -7.07 -23.469 -11.719 1 88.38 81 VAL A C 1
ATOM 623 O O . VAL A 1 81 ? -7.516 -22.562 -11.008 1 88.38 81 VAL A O 1
ATOM 626 N N . LEU A 1 82 ? -5.809 -23.609 -11.969 1 88.69 82 LEU A N 1
ATOM 627 C CA . LEU A 1 82 ? -4.801 -22.734 -11.375 1 88.69 82 LEU A CA 1
ATOM 628 C C . LEU A 1 82 ? -5.016 -21.297 -11.805 1 88.69 82 LEU A C 1
ATOM 630 O O . LEU A 1 82 ? -4.938 -20.375 -10.977 1 88.69 82 LEU A O 1
ATOM 634 N N . THR A 1 83 ? -5.297 -21.125 -13 1 93.5 83 THR A N 1
ATOM 635 C CA . THR A 1 83 ? -5.449 -19.797 -13.562 1 93.5 83 THR A CA 1
ATOM 636 C C . THR A 1 83 ? -6.648 -19.078 -12.945 1 93.5 83 THR A C 1
ATOM 638 O O . THR A 1 83 ? -6.57 -17.906 -12.602 1 93.5 83 THR A O 1
ATOM 641 N N . VAL A 1 84 ? -7.719 -19.781 -12.766 1 94.31 84 VAL A N 1
ATOM 642 C CA . VAL A 1 84 ? -8.914 -19.188 -12.18 1 94.31 84 VAL A CA 1
ATOM 643 C C . VAL A 1 84 ? -8.594 -18.656 -10.789 1 94.31 84 VAL A C 1
ATOM 645 O O . VAL A 1 84 ? -8.984 -17.531 -10.438 1 94.31 84 VAL A O 1
ATOM 648 N N . ILE A 1 85 ? -7.836 -19.391 -10.062 1 92.25 85 ILE A N 1
ATOM 649 C CA . ILE A 1 85 ? -7.559 -19.047 -8.672 1 92.25 85 ILE A CA 1
ATOM 650 C C . ILE A 1 85 ? -6.648 -17.812 -8.609 1 92.25 85 ILE A C 1
ATOM 652 O O . ILE A 1 85 ? -6.852 -16.922 -7.785 1 92.25 85 ILE A O 1
ATOM 656 N N . VAL A 1 86 ? -5.723 -17.734 -9.477 1 91.38 86 VAL A N 1
ATOM 657 C CA . VAL A 1 86 ? -4.73 -16.672 -9.391 1 91.38 86 VAL A CA 1
ATOM 658 C C . VAL A 1 86 ? -5.285 -15.383 -10.008 1 91.38 86 VAL A C 1
ATOM 660 O O . VAL A 1 86 ? -4.891 -14.281 -9.633 1 91.38 86 VAL A O 1
ATOM 663 N N . VAL A 1 87 ? -6.191 -15.531 -10.891 1 93.94 87 VAL A N 1
ATOM 664 C CA . VAL A 1 87 ? -6.688 -14.383 -11.633 1 93.94 87 VAL A CA 1
ATOM 665 C C . VAL A 1 87 ? -7.867 -13.758 -10.891 1 93.94 87 VAL A C 1
ATOM 667 O O . VAL A 1 87 ? -8.102 -12.547 -10.977 1 93.94 87 VAL A O 1
ATOM 670 N N . PHE A 1 88 ? -8.586 -14.562 -10.156 1 94.94 88 PHE A N 1
ATOM 671 C CA . PHE A 1 88 ? -9.836 -14.102 -9.555 1 94.94 88 PHE A CA 1
ATOM 672 C C . PHE A 1 88 ? -9.562 -13.156 -8.398 1 94.94 88 PHE A C 1
ATOM 674 O O . PHE A 1 88 ? -9.023 -13.57 -7.363 1 94.94 88 PHE A O 1
ATOM 681 N N . GLU A 1 89 ? -9.867 -11.945 -8.617 1 94.38 89 GLU A N 1
ATOM 682 C CA . GLU A 1 89 ? -9.742 -10.906 -7.594 1 94.38 89 GLU A CA 1
ATOM 683 C C . GLU A 1 89 ? -11.109 -10.391 -7.16 1 94.38 89 GLU A C 1
ATOM 685 O O . GLU A 1 89 ? -12.133 -10.797 -7.699 1 94.38 89 GLU A O 1
ATOM 690 N N . PHE A 1 90 ? -11.086 -9.516 -6.199 1 93.44 90 PHE A N 1
ATOM 691 C CA . PHE A 1 90 ? -12.328 -9.031 -5.602 1 93.44 90 PHE A CA 1
ATOM 692 C C . PHE A 1 90 ? -13.055 -8.094 -6.559 1 93.44 90 PHE A C 1
ATOM 694 O O . PHE A 1 90 ? -14.281 -8.133 -6.652 1 93.44 90 PHE A O 1
ATOM 701 N N . SER A 1 91 ? -12.328 -7.266 -7.242 1 95.5 91 SER A N 1
ATOM 702 C CA . SER A 1 91 ? -12.938 -6.277 -8.125 1 95.5 91 SER A CA 1
ATOM 703 C C . SER A 1 91 ? -12.797 -6.68 -9.586 1 95.5 91 SER A C 1
ATOM 705 O O . SER A 1 91 ? -11.898 -7.445 -9.945 1 95.5 91 SER A O 1
ATOM 707 N N . VAL A 1 92 ? -13.695 -6.164 -10.43 1 95.56 92 VAL A N 1
ATOM 708 C CA . VAL A 1 92 ? -13.695 -6.449 -11.859 1 95.56 92 VAL A CA 1
ATOM 709 C C . VAL A 1 92 ? -12.43 -5.883 -12.5 1 95.56 92 VAL A C 1
ATOM 711 O O . VAL A 1 92 ? -11.789 -6.547 -13.32 1 95.56 92 VAL A O 1
ATOM 714 N N . GLY A 1 93 ? -12.078 -4.668 -12.156 1 94.31 93 GLY A N 1
ATOM 715 C CA . GLY A 1 93 ? -10.883 -4.051 -12.711 1 94.31 93 GLY A CA 1
ATOM 716 C C . GLY A 1 93 ? -9.617 -4.836 -12.422 1 94.31 93 GLY A C 1
ATOM 717 O O . GLY A 1 93 ? -8.766 -4.992 -13.297 1 94.31 93 GLY A O 1
ATOM 718 N N . ALA A 1 94 ? -9.492 -5.32 -11.219 1 95.25 94 ALA A N 1
ATOM 719 C CA . ALA A 1 94 ? -8.328 -6.105 -10.828 1 95.25 94 ALA A CA 1
ATOM 720 C C . ALA A 1 94 ? -8.312 -7.453 -11.539 1 95.25 94 ALA A C 1
ATOM 722 O O . ALA A 1 94 ? -7.262 -7.914 -12 1 95.25 94 ALA A O 1
ATOM 723 N N . THR A 1 95 ? -9.461 -8.125 -11.633 1 96.62 95 THR A N 1
ATOM 724 C CA . THR A 1 95 ? -9.57 -9.414 -12.312 1 96.62 95 THR A CA 1
ATOM 725 C C . THR A 1 95 ? -9.258 -9.273 -13.797 1 96.62 95 THR A C 1
ATOM 727 O O . THR A 1 95 ? -8.523 -10.086 -14.359 1 96.62 95 THR A O 1
ATOM 730 N N . LEU A 1 96 ? -9.789 -8.266 -14.414 1 95.5 96 LEU A N 1
ATOM 731 C CA . LEU A 1 96 ? -9.531 -8.008 -15.828 1 95.5 96 LEU A CA 1
ATOM 732 C C . LEU A 1 96 ? -8.055 -7.695 -16.062 1 95.5 96 LEU A C 1
ATOM 734 O O . LEU A 1 96 ? -7.461 -8.188 -17.031 1 95.5 96 LEU A O 1
ATOM 738 N N . GLY A 1 97 ? -7.52 -6.871 -15.242 1 94.56 97 GLY A N 1
ATOM 739 C CA . GLY A 1 97 ? -6.105 -6.543 -15.359 1 94.56 97 GLY A CA 1
ATOM 740 C C . GLY A 1 97 ? -5.203 -7.758 -15.273 1 94.56 97 GLY A C 1
ATOM 741 O O . GLY A 1 97 ? -4.355 -7.973 -16.141 1 94.56 97 GLY A O 1
ATOM 742 N N . LYS A 1 98 ? -5.391 -8.609 -14.312 1 95 98 LYS A N 1
ATOM 743 C CA . LYS A 1 98 ? -4.586 -9.812 -14.117 1 95 98 LYS A CA 1
ATOM 744 C C . LYS A 1 98 ? -4.828 -10.82 -15.234 1 95 98 LYS A C 1
ATOM 746 O O . LYS A 1 98 ? -3.885 -11.445 -15.734 1 95 98 LYS A O 1
ATOM 751 N N . GLY A 1 99 ? -6.145 -10.93 -15.594 1 95.62 99 GLY A N 1
ATOM 752 C CA . GLY A 1 99 ? -6.488 -11.891 -16.625 1 95.62 99 GLY A CA 1
ATOM 753 C C . GLY A 1 99 ? -5.895 -11.539 -17.984 1 95.62 99 GLY A C 1
ATOM 754 O O . GLY A 1 99 ? -5.305 -12.391 -18.656 1 95.62 99 GLY A O 1
ATOM 755 N N . ILE A 1 100 ? -5.965 -10.32 -18.375 1 94.56 100 ILE A N 1
ATOM 756 C CA . ILE A 1 100 ? -5.457 -9.891 -19.672 1 94.56 100 ILE A CA 1
ATOM 757 C C . ILE A 1 100 ? -3.93 -9.938 -19.656 1 94.56 100 ILE A C 1
ATOM 759 O O . ILE A 1 100 ? -3.314 -10.367 -20.641 1 94.56 100 ILE A O 1
ATOM 763 N N . ASN A 1 101 ? -3.361 -9.516 -18.578 1 94.06 101 ASN A N 1
ATOM 764 C CA . ASN A 1 101 ? -1.91 -9.609 -18.469 1 94.06 101 ASN A CA 1
ATOM 765 C C . ASN A 1 101 ? -1.427 -11.047 -18.562 1 94.06 101 ASN A C 1
ATOM 767 O O . ASN A 1 101 ? -0.424 -11.328 -19.234 1 94.06 101 ASN A O 1
ATOM 771 N N . MET A 1 102 ? -2.148 -11.867 -17.969 1 94.94 102 MET A N 1
ATOM 772 C CA . MET A 1 102 ? -1.771 -13.281 -17.984 1 94.94 102 MET A CA 1
ATOM 773 C C . MET A 1 102 ? -1.884 -13.859 -19.391 1 94.94 102 MET A C 1
ATOM 775 O O . MET A 1 102 ? -1 -14.594 -19.844 1 94.94 102 MET A O 1
ATOM 779 N N . MET A 1 103 ? -2.941 -13.531 -20.078 1 94.88 103 MET A N 1
ATOM 780 C CA . MET A 1 103 ? -3.145 -14.047 -21.422 1 94.88 103 MET A CA 1
ATOM 781 C C . MET A 1 103 ? -2.07 -13.523 -22.375 1 94.88 103 MET A C 1
ATOM 783 O O . MET A 1 103 ? -1.492 -14.289 -23.141 1 94.88 103 MET A O 1
ATOM 787 N N . LEU A 1 104 ? -1.762 -12.281 -22.281 1 94.44 104 LEU A N 1
ATOM 788 C CA . LEU A 1 104 ? -0.743 -11.68 -23.141 1 94.44 104 LEU A CA 1
ATOM 789 C C . LEU A 1 104 ? 0.64 -12.227 -22.812 1 94.44 104 LEU A C 1
ATOM 791 O O . LEU A 1 104 ? 1.423 -12.539 -23.703 1 94.44 104 LEU A O 1
ATOM 795 N N . ALA A 1 105 ? 0.872 -12.305 -21.547 1 95.38 105 ALA A N 1
ATOM 796 C CA . ALA A 1 105 ? 2.156 -12.844 -21.094 1 95.38 105 ALA A CA 1
ATOM 797 C C . ALA A 1 105 ? 2.336 -14.289 -21.562 1 95.38 105 ALA A C 1
ATOM 799 O O . ALA A 1 105 ? 3.42 -14.672 -22 1 95.38 105 ALA A O 1
ATOM 800 N N . THR A 1 106 ? 1.281 -15.039 -21.438 1 94.62 106 THR A N 1
ATOM 801 C CA . THR A 1 106 ? 1.347 -16.438 -21.844 1 94.62 106 THR A CA 1
ATOM 802 C C . THR A 1 106 ? 1.577 -16.562 -23.344 1 94.62 106 THR A C 1
ATOM 804 O O . THR A 1 106 ? 2.389 -17.375 -23.797 1 94.62 106 THR A O 1
ATOM 807 N N . LEU A 1 107 ? 0.902 -15.789 -24.094 1 95 107 LEU A N 1
ATOM 808 C CA . LEU A 1 107 ? 1.07 -15.797 -25.547 1 95 107 LEU A CA 1
ATOM 809 C C . LEU A 1 107 ? 2.518 -15.5 -25.938 1 95 107 LEU A C 1
ATOM 811 O O . LEU A 1 107 ? 3.115 -16.234 -26.719 1 95 107 LEU A O 1
ATOM 815 N N . LEU A 1 108 ? 3.092 -14.523 -25.328 1 95.31 108 LEU A N 1
ATOM 816 C CA . LEU A 1 108 ? 4.469 -14.141 -25.609 1 95.31 108 LEU A CA 1
ATOM 817 C C . LEU A 1 108 ? 5.449 -15.188 -25.109 1 95.31 108 LEU A C 1
ATOM 819 O O . LEU A 1 108 ? 6.445 -15.484 -25.781 1 95.31 108 LEU A O 1
ATOM 823 N N . ALA A 1 109 ? 5.184 -15.672 -23.969 1 95.56 109 ALA A N 1
ATOM 824 C CA . ALA A 1 109 ? 6.07 -16.656 -23.359 1 95.56 109 ALA A CA 1
ATOM 825 C C . ALA A 1 109 ? 6.098 -17.953 -24.188 1 95.56 109 ALA A C 1
ATOM 827 O O . ALA A 1 109 ? 7.164 -18.531 -24.391 1 95.56 109 ALA A O 1
ATOM 828 N N . VAL A 1 110 ? 4.914 -18.359 -24.578 1 93.19 110 VAL A N 1
ATOM 829 C CA . VAL A 1 110 ? 4.816 -19.594 -25.375 1 93.19 110 VAL A CA 1
ATOM 830 C C . VAL A 1 110 ? 5.547 -19.406 -26.703 1 93.19 110 VAL A C 1
ATOM 832 O O . VAL A 1 110 ? 6.281 -20.297 -27.141 1 93.19 110 VAL A O 1
ATOM 835 N N . ALA A 1 111 ? 5.336 -18.328 -27.344 1 92.81 111 ALA A N 1
ATOM 836 C CA . ALA A 1 111 ? 6.023 -18.031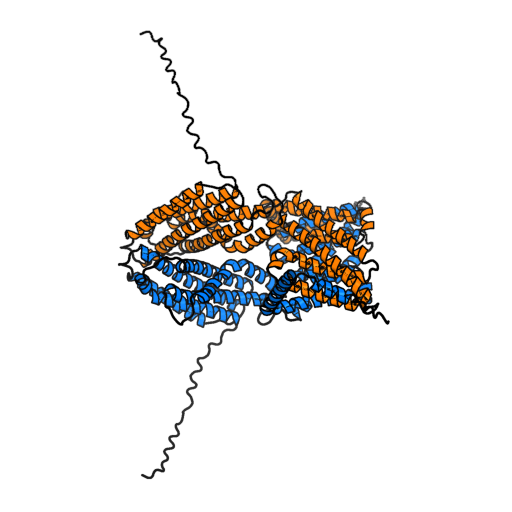 -28.594 1 92.81 111 ALA A CA 1
ATOM 837 C C . ALA A 1 111 ? 7.539 -18.078 -28.406 1 92.81 111 ALA A C 1
ATOM 839 O O . ALA A 1 111 ? 8.25 -18.672 -29.219 1 92.81 111 ALA A O 1
ATOM 840 N N . LEU A 1 112 ? 7.98 -17.484 -27.344 1 93.56 112 LEU A N 1
ATOM 841 C CA . LEU A 1 112 ? 9.414 -17.469 -27.062 1 93.56 112 LEU A CA 1
ATOM 842 C C . LEU A 1 112 ? 9.922 -18.859 -26.734 1 93.56 112 LEU A C 1
ATOM 844 O O . LEU A 1 112 ? 11.016 -19.25 -27.172 1 93.56 112 LEU A O 1
ATOM 848 N N . ALA A 1 113 ? 9.172 -19.578 -25.953 1 92.19 113 ALA A N 1
ATOM 849 C CA . ALA A 1 113 ? 9.578 -20.922 -25.547 1 92.19 113 ALA A CA 1
ATOM 850 C C . ALA A 1 113 ? 9.688 -21.844 -26.766 1 92.19 113 ALA A C 1
ATOM 852 O O . ALA A 1 113 ? 10.609 -22.656 -26.844 1 92.19 113 ALA A O 1
ATOM 853 N N . VAL A 1 114 ? 8.727 -21.766 -27.688 1 88.25 114 VAL A N 1
ATOM 854 C CA . VAL A 1 114 ? 8.758 -22.562 -28.906 1 88.25 114 VAL A CA 1
ATOM 855 C C . VAL A 1 114 ? 9.977 -22.188 -29.734 1 88.25 114 VAL A C 1
ATOM 857 O O . VAL A 1 114 ? 10.648 -23.047 -30.312 1 88.25 114 VAL A O 1
ATOM 860 N N . GLY A 1 115 ? 10.227 -20.891 -29.781 1 87.56 115 GLY A N 1
ATOM 861 C CA . GLY A 1 115 ? 11.414 -20.422 -30.484 1 87.56 115 GLY A CA 1
ATOM 862 C C . GLY A 1 115 ? 12.703 -20.969 -29.891 1 87.56 115 GLY A C 1
ATOM 863 O O . GLY A 1 115 ? 13.594 -21.406 -30.625 1 87.56 115 GLY A O 1
ATOM 864 N N . VAL A 1 116 ? 12.805 -20.938 -28.625 1 87.25 116 VAL A N 1
ATOM 865 C CA . VAL A 1 116 ? 13.992 -21.422 -27.922 1 87.25 116 VAL A CA 1
ATOM 866 C C . VAL A 1 116 ? 14.141 -22.922 -28.141 1 87.25 116 VAL A C 1
ATOM 868 O O . VAL A 1 116 ? 15.258 -23.422 -28.297 1 87.25 116 VAL A O 1
ATOM 871 N N . HIS A 1 117 ? 13.031 -23.625 -28.109 1 84.5 117 HIS A N 1
ATOM 872 C CA . HIS A 1 117 ? 13.07 -25.062 -28.359 1 84.5 117 HIS A CA 1
ATOM 873 C C . HIS A 1 117 ? 13.609 -25.375 -29.75 1 84.5 117 HIS A C 1
ATOM 875 O O . HIS A 1 117 ? 14.406 -26.297 -29.906 1 84.5 117 HIS A O 1
ATOM 881 N N . HIS A 1 118 ? 13.172 -24.641 -30.719 1 83.62 118 HIS A N 1
ATOM 882 C CA . HIS A 1 118 ? 13.641 -24.844 -32.094 1 83.62 118 HIS A CA 1
ATOM 883 C C . HIS A 1 118 ? 15.133 -24.547 -32.219 1 83.62 118 HIS A C 1
ATOM 885 O O . HIS A 1 118 ? 15.859 -25.281 -32.875 1 83.62 118 HIS A O 1
ATOM 891 N N . ILE A 1 119 ? 15.539 -23.547 -31.516 1 83.25 119 ILE A N 1
ATOM 892 C CA . ILE A 1 119 ? 16.938 -23.156 -31.562 1 83.25 119 ILE A CA 1
ATOM 893 C C . ILE A 1 119 ? 17.781 -24.203 -30.844 1 83.25 119 ILE A C 1
ATOM 895 O O . ILE A 1 119 ? 18.891 -24.547 -31.297 1 83.25 119 ILE A O 1
ATOM 899 N N . SER A 1 120 ? 17.312 -24.688 -29.766 1 82.25 120 SER A N 1
ATOM 900 C CA . SER A 1 120 ? 18.062 -25.672 -28.969 1 82.25 120 SER A CA 1
ATOM 901 C C . SER A 1 120 ? 18.172 -27 -29.703 1 82.25 120 SER A C 1
ATOM 903 O O . SER A 1 120 ? 19.188 -27.703 -29.562 1 82.25 120 SER A O 1
ATOM 905 N N . THR A 1 121 ? 17.125 -27.375 -30.438 1 77.88 121 THR A N 1
ATOM 906 C CA . THR A 1 121 ? 17.172 -28.625 -31.188 1 77.88 121 THR A CA 1
ATOM 907 C C . THR A 1 121 ? 18.125 -28.5 -32.375 1 77.88 121 THR A C 1
ATOM 909 O O . THR A 1 121 ? 18.797 -29.453 -32.75 1 77.88 121 THR A O 1
ATOM 912 N N . LEU A 1 122 ? 18.141 -27.328 -32.906 1 77 122 LEU A N 1
ATOM 913 C CA . LEU A 1 122 ? 18.984 -27.094 -34.062 1 77 122 LEU A CA 1
ATOM 914 C C . LEU A 1 122 ? 20.453 -27.031 -33.656 1 77 122 LEU A C 1
ATOM 916 O O . LEU A 1 122 ? 21.312 -27.578 -34.375 1 77 122 LEU A O 1
ATOM 920 N N . TRP A 1 123 ? 20.703 -26.328 -32.5 1 72.31 123 TRP A N 1
ATOM 921 C CA . TRP A 1 123 ? 22.094 -26.062 -32.125 1 72.31 123 TRP A CA 1
ATOM 922 C C . TRP A 1 123 ? 22.609 -27.125 -31.141 1 72.31 123 TRP A C 1
ATOM 924 O O . TRP A 1 123 ? 23.797 -27.406 -31.109 1 72.31 123 TRP A O 1
ATOM 934 N N . GLY A 1 124 ? 21.938 -27.516 -30.109 1 66.94 124 GLY A N 1
ATOM 935 C CA . GLY A 1 124 ? 22.422 -28.219 -28.938 1 66.94 124 GLY A CA 1
ATOM 936 C C . GLY A 1 124 ? 22.594 -29.703 -29.141 1 66.94 124 GLY A C 1
ATOM 937 O O . GLY A 1 124 ? 23.359 -30.359 -28.438 1 66.94 124 GLY A O 1
ATOM 938 N N . GLY A 1 125 ? 22.266 -30.391 -30.312 1 65.06 125 GLY A N 1
ATOM 939 C CA . GLY A 1 125 ? 22.328 -31.844 -30.375 1 65.06 125 GLY A CA 1
ATOM 940 C C . GLY A 1 125 ? 21.672 -32.531 -29.188 1 65.06 125 GLY A C 1
ATOM 941 O O . GLY A 1 125 ? 21.047 -31.859 -28.359 1 65.06 125 GLY A O 1
ATOM 942 N N . GLU A 1 126 ? 21.672 -33.812 -28.953 1 64.81 126 GLU A N 1
ATOM 943 C CA . GLU A 1 126 ? 21 -34.594 -27.922 1 64.81 126 GLU A CA 1
ATOM 944 C C . GLU A 1 126 ? 21.5 -34.219 -26.531 1 64.81 126 GLU A C 1
ATOM 946 O O . GLU A 1 126 ? 20.703 -34.062 -25.594 1 64.81 126 GLU A O 1
ATOM 951 N N . VAL A 1 127 ? 22.781 -33.969 -26.328 1 68.5 127 VAL A N 1
ATOM 952 C CA . VAL A 1 127 ? 23.375 -33.719 -25.016 1 68.5 127 VAL A CA 1
ATOM 953 C C . VAL A 1 127 ? 23.359 -32.25 -24.703 1 68.5 127 VAL A C 1
ATOM 955 O O . VAL A 1 127 ? 23.25 -31.844 -23.531 1 68.5 127 VAL A O 1
ATOM 958 N N . GLY A 1 128 ? 23.375 -31.469 -25.672 1 78.31 128 GLY A N 1
ATOM 959 C CA . GLY A 1 128 ? 23.516 -30.031 -25.484 1 78.31 128 GLY A CA 1
ATOM 960 C C . GLY A 1 128 ? 22.172 -29.328 -25.312 1 78.31 128 GLY A C 1
ATOM 961 O O . GLY A 1 128 ? 22.125 -28.188 -24.859 1 78.31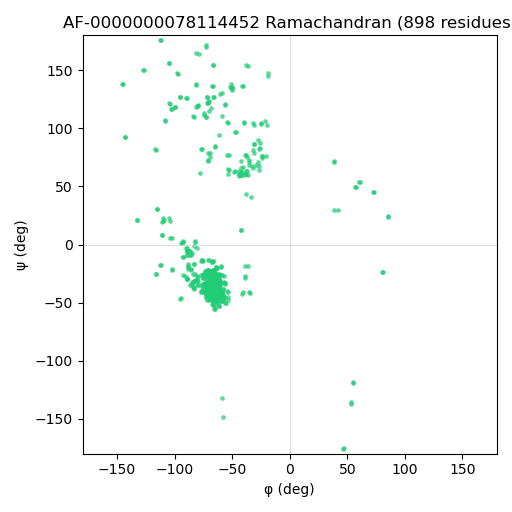 128 GLY A O 1
ATOM 962 N N . GLU A 1 129 ? 21.188 -30.047 -25.531 1 80 129 GLU A N 1
ATOM 963 C CA . GLU A 1 129 ? 19.859 -29.453 -25.547 1 80 129 GLU A CA 1
ATOM 964 C C . GLU A 1 129 ? 19.422 -29.031 -24.156 1 80 129 GLU A C 1
ATOM 966 O O . GLU A 1 129 ? 19 -27.891 -23.953 1 80 129 GLU A O 1
ATOM 971 N N . PRO A 1 130 ? 19.672 -29.938 -23.156 1 80.31 130 PRO A N 1
ATOM 972 C CA . PRO A 1 130 ? 19.25 -29.516 -21.812 1 80.31 130 PRO A CA 1
ATOM 973 C C . PRO A 1 130 ? 20.078 -28.359 -21.266 1 80.31 130 PRO A C 1
ATOM 975 O O . PRO A 1 130 ? 19.562 -27.516 -20.531 1 80.31 130 PRO A O 1
ATOM 978 N N . ILE A 1 131 ? 21.297 -28.234 -21.641 1 82.81 131 ILE A N 1
ATOM 979 C CA . ILE A 1 131 ? 22.172 -27.156 -21.188 1 82.81 131 ILE A CA 1
ATOM 980 C C . ILE A 1 131 ? 21.75 -25.828 -21.812 1 82.81 131 ILE A C 1
ATOM 982 O O . ILE A 1 131 ? 21.734 -24.797 -21.156 1 82.81 131 ILE A O 1
ATOM 986 N N . LEU A 1 132 ? 21.438 -25.891 -23.031 1 85.69 132 LEU A N 1
ATOM 987 C CA . LEU A 1 132 ? 21 -24.672 -23.734 1 85.69 132 LEU A CA 1
ATOM 988 C C . LEU A 1 132 ? 19.672 -24.188 -23.188 1 85.69 132 LEU A C 1
ATOM 990 O O . LEU A 1 132 ? 19.469 -22.984 -23.016 1 85.69 132 LEU A O 1
ATOM 994 N N . ILE A 1 133 ? 18.766 -25.094 -22.938 1 86.44 133 ILE A N 1
ATOM 995 C CA . ILE A 1 133 ? 17.469 -24.719 -22.375 1 86.44 133 ILE A CA 1
ATOM 996 C C . ILE A 1 133 ? 17.672 -24.094 -21 1 86.44 133 ILE A C 1
ATOM 998 O O . ILE A 1 133 ? 17.062 -23.078 -20.672 1 86.44 133 ILE A O 1
ATOM 1002 N N . ALA A 1 134 ? 18.578 -24.734 -20.234 1 86.75 134 ALA A N 1
ATOM 1003 C CA . ALA A 1 134 ? 18.875 -24.203 -18.891 1 86.75 134 ALA A CA 1
ATOM 1004 C C . ALA A 1 134 ? 19.453 -22.797 -18.984 1 86.75 134 ALA A C 1
ATOM 1006 O O . ALA A 1 134 ? 19.141 -21.938 -18.156 1 86.75 134 ALA A O 1
ATOM 1007 N N . PHE A 1 135 ? 20.234 -22.625 -19.891 1 88.81 135 PHE A N 1
ATOM 1008 C CA . PHE A 1 135 ? 20.828 -21.312 -20.094 1 88.81 135 PHE A CA 1
ATOM 1009 C C . PHE A 1 135 ? 19.781 -20.281 -20.469 1 88.81 135 PHE A C 1
ATOM 1011 O O . PHE A 1 135 ? 19.797 -19.156 -19.953 1 88.81 135 PHE A O 1
ATOM 1018 N N . PHE A 1 136 ? 18.906 -20.609 -21.359 1 90.88 136 PHE A N 1
ATOM 1019 C CA . PHE A 1 136 ? 17.844 -19.672 -21.766 1 90.88 136 PHE A CA 1
ATOM 1020 C C . PHE A 1 136 ? 16.906 -19.406 -20.609 1 90.88 136 PHE A C 1
ATOM 1022 O O . PHE A 1 136 ? 16.406 -18.281 -20.453 1 90.88 136 PHE A O 1
ATOM 1029 N N . VAL A 1 137 ? 16.594 -20.422 -19.844 1 90.69 137 VAL A N 1
ATOM 1030 C CA . VAL A 1 137 ? 15.758 -20.219 -18.672 1 90.69 137 VAL A CA 1
ATOM 1031 C C . VAL A 1 137 ? 16.406 -19.219 -17.719 1 90.69 137 VAL A C 1
ATOM 1033 O O . VAL A 1 137 ? 15.75 -18.312 -17.219 1 90.69 137 VAL A O 1
ATOM 1036 N N . PHE A 1 138 ? 17.688 -19.312 -17.562 1 93.19 138 PHE A N 1
ATOM 1037 C CA . PHE A 1 138 ? 18.438 -18.406 -16.703 1 93.19 138 PHE A CA 1
ATOM 1038 C C . PHE A 1 138 ? 18.375 -16.984 -17.25 1 93.19 138 PHE A C 1
ATOM 1040 O O . PHE A 1 138 ? 18.016 -16.047 -16.516 1 93.19 138 PHE A O 1
ATOM 1047 N N . VAL A 1 139 ? 18.625 -16.812 -18.469 1 94.19 139 VAL A N 1
ATOM 1048 C CA . VAL A 1 139 ? 18.719 -15.5 -19.078 1 94.19 139 VAL A CA 1
ATOM 1049 C C . VAL A 1 139 ? 17.344 -14.82 -19.078 1 94.19 139 VAL A C 1
ATOM 1051 O O . VAL A 1 139 ? 17.234 -13.648 -18.719 1 94.19 139 VAL A O 1
ATOM 1054 N N . VAL A 1 140 ? 16.344 -15.5 -19.453 1 94.19 140 VAL A N 1
ATOM 1055 C CA . VAL A 1 140 ? 15 -14.93 -19.547 1 94.19 140 VAL A CA 1
ATOM 1056 C C . VAL A 1 140 ? 14.492 -14.594 -18.141 1 94.19 140 VAL A C 1
ATOM 1058 O O . VAL A 1 140 ? 13.961 -13.508 -17.906 1 94.19 140 VAL A O 1
ATOM 1061 N N . ALA A 1 141 ? 14.688 -15.539 -17.234 1 94.81 141 ALA A N 1
ATOM 1062 C CA . ALA A 1 141 ? 14.234 -15.305 -15.867 1 94.81 141 ALA A CA 1
ATOM 1063 C C . ALA A 1 141 ? 14.945 -14.102 -15.258 1 94.81 141 ALA A C 1
ATOM 1065 O O . ALA A 1 141 ? 14.312 -13.242 -14.648 1 94.81 141 ALA A O 1
ATOM 1066 N N . ALA A 1 142 ? 16.25 -14.016 -15.453 1 94.44 142 ALA A N 1
ATOM 1067 C CA . ALA A 1 142 ? 17.031 -12.914 -14.898 1 94.44 142 ALA A CA 1
ATOM 1068 C C . ALA A 1 142 ? 16.656 -11.594 -15.57 1 94.44 142 ALA A C 1
ATOM 1070 O O . ALA A 1 142 ? 16.469 -10.578 -14.891 1 94.44 142 ALA A O 1
ATOM 1071 N N . SER A 1 143 ? 16.5 -11.609 -16.844 1 94.19 143 SER A N 1
ATOM 1072 C CA . SER A 1 143 ? 16.203 -10.383 -17.578 1 94.19 143 SER A CA 1
ATOM 1073 C C . SER A 1 143 ? 14.82 -9.852 -17.25 1 94.19 143 SER A C 1
ATOM 1075 O O . SER A 1 143 ? 14.648 -8.656 -17.016 1 94.19 143 SER A O 1
ATOM 1077 N N . VAL A 1 144 ? 13.852 -10.711 -17.234 1 94.5 144 VAL A N 1
ATOM 1078 C CA . VAL A 1 144 ? 12.484 -10.273 -17 1 94.5 144 VAL A CA 1
ATOM 1079 C C . VAL A 1 144 ? 12.32 -9.836 -15.547 1 94.5 144 VAL A C 1
ATOM 1081 O O . VAL A 1 144 ? 11.602 -8.883 -15.25 1 94.5 144 VAL A O 1
ATOM 1084 N N . THR A 1 145 ? 13.008 -10.523 -14.688 1 93 145 THR A N 1
ATOM 1085 C CA . THR A 1 145 ? 12.969 -10.117 -13.281 1 93 145 THR A CA 1
ATOM 1086 C C . THR A 1 145 ? 13.562 -8.719 -13.109 1 93 145 THR A C 1
ATOM 1088 O O . THR A 1 145 ? 13.055 -7.914 -12.328 1 93 145 THR A O 1
ATOM 1091 N N . PHE A 1 146 ? 14.609 -8.422 -13.781 1 91.69 146 PHE A N 1
ATOM 1092 C CA . PHE A 1 146 ? 15.211 -7.094 -13.727 1 91.69 146 PHE A CA 1
ATOM 1093 C C . PHE A 1 146 ? 14.273 -6.051 -14.312 1 91.69 146 PHE A C 1
ATOM 1095 O O . PHE A 1 146 ? 14.188 -4.93 -13.805 1 91.69 146 PHE A O 1
ATOM 1102 N N . MET A 1 147 ? 13.539 -6.445 -15.352 1 90.56 147 MET A N 1
ATOM 1103 C CA . MET A 1 147 ? 12.594 -5.535 -15.992 1 90.56 147 MET A CA 1
ATOM 1104 C C . MET A 1 147 ? 11.445 -5.195 -15.055 1 90.56 147 MET A C 1
ATOM 1106 O O . MET A 1 147 ? 10.812 -4.148 -15.195 1 90.56 147 MET A O 1
ATOM 1110 N N . ARG A 1 148 ? 11.203 -6.051 -14.133 1 90.19 148 ARG A N 1
ATOM 1111 C CA . ARG A 1 148 ? 10.117 -5.848 -13.18 1 90.19 148 ARG A CA 1
ATOM 1112 C C . ARG A 1 148 ? 10.422 -4.668 -12.258 1 90.19 148 ARG A C 1
ATOM 1114 O O . ARG A 1 148 ? 9.523 -4.148 -11.594 1 90.19 148 ARG A O 1
ATOM 1121 N N . PHE A 1 149 ? 11.672 -4.18 -12.195 1 89.44 149 PHE A N 1
ATOM 1122 C CA . PHE A 1 149 ? 12.039 -3.084 -11.312 1 89.44 149 PHE A CA 1
ATOM 1123 C C . PHE A 1 149 ? 11.836 -1.738 -11.992 1 89.44 149 PHE A C 1
ATOM 1125 O O . PHE A 1 149 ? 11.961 -0.688 -11.359 1 89.44 149 PHE A O 1
ATOM 1132 N N . PHE A 1 150 ? 11.492 -1.788 -13.227 1 87.12 150 PHE A N 1
ATOM 1133 C CA . PHE A 1 150 ? 11.133 -0.544 -13.898 1 87.12 150 PHE A CA 1
ATOM 1134 C C . PHE A 1 150 ? 9.781 -0.036 -13.398 1 87.12 150 PHE A C 1
ATOM 1136 O O . PHE A 1 150 ? 8.781 -0.749 -13.477 1 87.12 150 PHE A O 1
ATOM 1143 N N . PRO A 1 151 ? 9.703 1.127 -12.875 1 82.62 151 PRO A N 1
ATOM 1144 C CA . PRO A 1 151 ? 8.469 1.639 -12.266 1 82.62 151 PRO A CA 1
ATOM 1145 C C . PRO A 1 151 ? 7.293 1.663 -13.242 1 82.62 151 PRO A C 1
ATOM 1147 O O . PRO A 1 151 ? 6.164 1.352 -12.859 1 82.62 151 PRO A O 1
ATOM 1150 N N . ALA A 1 152 ? 7.547 2.004 -14.453 1 80.19 152 ALA A N 1
ATOM 1151 C CA . ALA A 1 152 ? 6.473 2.076 -15.445 1 80.19 152 ALA A CA 1
ATOM 1152 C C . ALA A 1 152 ? 5.891 0.694 -15.727 1 80.19 152 ALA A C 1
ATOM 1154 O O . ALA A 1 152 ? 4.676 0.54 -15.852 1 80.19 152 ALA A O 1
ATOM 1155 N N . LEU A 1 153 ? 6.734 -0.33 -15.75 1 85.44 153 LEU A N 1
ATOM 1156 C CA . LEU A 1 153 ? 6.301 -1.692 -16.047 1 85.44 153 LEU A CA 1
ATOM 1157 C C . LEU A 1 153 ? 5.719 -2.354 -14.797 1 85.44 153 LEU A C 1
ATOM 1159 O O . LEU A 1 153 ? 4.766 -3.133 -14.891 1 85.44 153 LEU A O 1
ATOM 1163 N N . LYS A 1 154 ? 6.227 -1.948 -13.695 1 83.94 154 LYS A N 1
ATOM 1164 C CA . LYS A 1 154 ? 5.785 -2.545 -12.438 1 83.94 154 LYS A CA 1
ATOM 1165 C C . LYS A 1 154 ? 4.344 -2.162 -12.125 1 83.94 154 LYS A C 1
ATOM 1167 O O . LYS A 1 154 ? 3.566 -2.992 -11.648 1 83.94 154 LYS A O 1
ATOM 1172 N N . ALA A 1 155 ? 3.986 -1.002 -12.406 1 80.62 155 ALA A N 1
ATOM 1173 C CA . ALA A 1 155 ? 2.666 -0.486 -12.055 1 80.62 155 ALA A CA 1
ATOM 1174 C C . ALA A 1 155 ? 1.576 -1.164 -12.883 1 80.62 155 ALA A C 1
ATOM 1176 O O . ALA A 1 155 ? 0.505 -1.485 -12.359 1 80.62 155 ALA A O 1
ATOM 1177 N N . ARG A 1 156 ? 1.926 -1.562 -14.117 1 82.75 156 ARG A N 1
ATOM 1178 C CA . ARG A 1 156 ? 0.856 -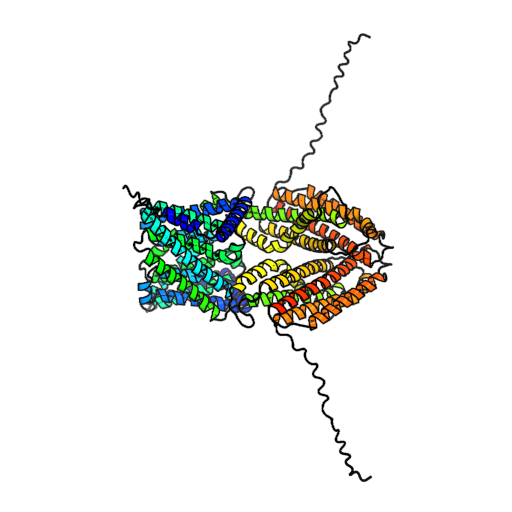2.006 -15 1 82.75 156 ARG A CA 1
ATOM 1179 C C . ARG A 1 156 ? 1.015 -3.48 -15.359 1 82.75 156 ARG A C 1
ATOM 1181 O O . ARG A 1 156 ? 0.024 -4.184 -15.562 1 82.75 156 ARG A O 1
ATOM 1188 N N . TYR A 1 157 ? 2.234 -3.967 -15.312 1 90.25 157 TYR A N 1
ATOM 1189 C CA . TYR A 1 157 ? 2.438 -5.285 -15.898 1 90.25 157 TYR A CA 1
ATOM 1190 C C . TYR A 1 157 ? 3.229 -6.188 -14.961 1 90.25 157 TYR A C 1
ATOM 1192 O O . TYR A 1 157 ? 3.898 -7.121 -15.406 1 90.25 157 TYR A O 1
ATOM 1200 N N . ASP A 1 158 ? 3.207 -5.852 -13.734 1 88.94 158 ASP A N 1
ATOM 1201 C CA . ASP A 1 158 ? 3.99 -6.637 -12.781 1 88.94 158 ASP A CA 1
ATOM 1202 C C . ASP A 1 158 ? 3.564 -8.102 -12.805 1 88.94 158 ASP A C 1
ATOM 1204 O O . ASP A 1 158 ? 4.406 -9 -12.906 1 88.94 158 ASP A O 1
ATOM 1208 N N . TYR A 1 159 ? 2.258 -8.367 -12.797 1 89.19 159 TYR A N 1
ATOM 1209 C CA . TYR A 1 159 ? 1.736 -9.727 -12.789 1 89.19 159 TYR A CA 1
ATOM 1210 C C . TYR A 1 159 ? 2.025 -10.43 -14.109 1 89.19 159 TYR A C 1
ATOM 1212 O O . TYR A 1 159 ? 2.373 -11.609 -14.133 1 89.19 159 TYR A O 1
ATOM 1220 N N . GLY A 1 160 ? 1.943 -9.68 -15.172 1 91.94 160 GLY A N 1
ATOM 1221 C CA . GLY A 1 160 ? 2.23 -10.258 -16.469 1 91.94 160 GLY A CA 1
ATOM 1222 C C . GLY A 1 160 ? 3.664 -10.734 -16.609 1 91.94 160 GLY A C 1
ATOM 1223 O O . GLY A 1 160 ? 3.916 -11.797 -17.188 1 91.94 160 GLY A O 1
ATOM 1224 N N . MET A 1 161 ? 4.547 -10.055 -16.125 1 94.25 161 MET A N 1
ATOM 1225 C CA . MET A 1 161 ? 5.953 -10.438 -16.203 1 94.25 161 MET A CA 1
ATOM 1226 C C . MET A 1 161 ? 6.227 -11.695 -15.383 1 94.25 161 MET A C 1
ATOM 1228 O O . MET A 1 161 ? 7.004 -12.555 -15.805 1 94.25 161 MET A O 1
ATOM 1232 N N . LEU A 1 162 ? 5.566 -11.758 -14.273 1 92.75 162 LEU A N 1
ATOM 1233 C CA . LEU A 1 162 ? 5.691 -12.953 -13.445 1 92.75 162 LEU A CA 1
ATOM 1234 C C . LEU A 1 162 ? 5.188 -14.18 -14.188 1 92.75 162 LEU A C 1
ATOM 1236 O O . LEU A 1 162 ? 5.859 -15.219 -14.211 1 92.75 162 LEU A O 1
ATOM 1240 N N . ILE A 1 163 ? 4.066 -13.992 -14.766 1 93.25 163 ILE A N 1
ATOM 1241 C CA . ILE A 1 163 ? 3.455 -15.102 -15.492 1 93.25 163 ILE A CA 1
ATOM 1242 C C . ILE A 1 163 ? 4.293 -15.438 -16.719 1 93.25 163 ILE A C 1
ATOM 1244 O O . ILE A 1 163 ? 4.406 -16.594 -17.109 1 93.25 163 ILE A O 1
ATOM 1248 N N . PHE A 1 164 ? 4.871 -14.445 -17.344 1 95.06 164 PHE A N 1
ATOM 1249 C CA . PHE A 1 164 ? 5.75 -14.656 -18.484 1 95.06 164 PHE A CA 1
ATOM 1250 C C . PHE A 1 164 ? 6.895 -15.594 -18.125 1 95.06 164 PHE A C 1
ATOM 1252 O O . PHE A 1 164 ? 7.16 -16.562 -18.844 1 95.06 164 PHE A O 1
ATOM 1259 N N . ILE A 1 165 ? 7.543 -15.297 -17.047 1 94.38 165 ILE A N 1
ATOM 1260 C CA . ILE A 1 165 ? 8.648 -16.141 -16.594 1 94.38 165 ILE A CA 1
ATOM 1261 C C . ILE A 1 165 ? 8.133 -17.547 -16.297 1 94.38 165 ILE A C 1
ATOM 1263 O O . ILE A 1 165 ? 8.742 -18.531 -16.703 1 94.38 165 ILE A O 1
ATOM 1267 N N . LEU A 1 166 ? 7.012 -17.609 -15.664 1 91.38 166 LEU A N 1
ATOM 1268 C CA . LEU A 1 166 ? 6.426 -18.875 -15.258 1 91.38 166 LEU A CA 1
ATOM 1269 C C . LEU A 1 166 ? 6.121 -19.75 -16.484 1 91.38 166 LEU A C 1
ATOM 1271 O O . LEU A 1 166 ? 6.559 -20.891 -16.547 1 91.38 166 LEU A O 1
ATOM 1275 N N . THR A 1 167 ? 5.414 -19.156 -17.375 1 91.94 167 THR A N 1
ATOM 1276 C CA . THR A 1 167 ? 4.98 -19.906 -18.547 1 91.94 167 THR A CA 1
ATOM 1277 C C . THR A 1 167 ? 6.172 -20.281 -19.422 1 91.94 167 THR A C 1
ATOM 1279 O O . THR A 1 167 ? 6.25 -21.406 -19.922 1 91.94 167 THR A O 1
ATOM 1282 N N . PHE A 1 168 ? 7.082 -19.422 -19.562 1 93 168 PHE A N 1
ATOM 1283 C CA . PHE A 1 168 ? 8.281 -19.703 -20.344 1 93 168 PHE A CA 1
ATOM 1284 C C . PHE A 1 168 ? 9.031 -20.906 -19.766 1 93 168 PHE A C 1
ATOM 1286 O O . PHE A 1 168 ? 9.406 -21.812 -20.5 1 93 168 PHE A O 1
ATOM 1293 N N . CYS A 1 169 ? 9.234 -20.875 -18.516 1 90 169 CYS A N 1
ATOM 1294 C CA . CYS A 1 169 ? 9.961 -21.953 -17.844 1 90 169 CYS A CA 1
ATOM 1295 C C . CYS A 1 169 ? 9.211 -23.281 -17.953 1 90 169 CYS A C 1
ATOM 1297 O O . CYS A 1 169 ? 9.805 -24.312 -18.25 1 90 169 CYS A O 1
ATOM 1299 N N . LEU A 1 170 ? 7.914 -23.234 -17.766 1 86 170 LEU A N 1
ATOM 1300 C CA . LEU A 1 170 ? 7.113 -24.453 -17.781 1 86 170 LEU A CA 1
ATOM 1301 C C . LEU A 1 170 ? 7.098 -25.078 -19.188 1 86 170 LEU A C 1
ATOM 1303 O O . LEU A 1 170 ? 7.254 -26.281 -19.328 1 86 170 LEU A O 1
ATOM 1307 N N . VAL A 1 171 ? 6.926 -24.219 -20.141 1 86.25 171 VAL A N 1
ATOM 1308 C CA . VAL A 1 171 ? 6.844 -24.719 -21.5 1 86.25 171 VAL A CA 1
ATOM 1309 C C . VAL A 1 171 ? 8.219 -25.172 -21.984 1 86.25 171 VAL A C 1
ATOM 1311 O O . VAL A 1 171 ? 8.344 -26.203 -22.656 1 86.25 171 VAL A O 1
ATOM 1314 N N . SER A 1 172 ? 9.242 -24.453 -21.641 1 85.88 172 SER A N 1
ATOM 1315 C CA . SER A 1 172 ? 10.602 -24.781 -22.062 1 85.88 172 SER A CA 1
ATOM 1316 C C . SER A 1 172 ? 11.07 -26.078 -21.406 1 85.88 172 SER A C 1
ATOM 1318 O O . SER A 1 172 ? 11.688 -26.922 -22.078 1 85.88 172 SER A O 1
ATOM 1320 N N . VAL A 1 173 ? 10.75 -26.234 -20.188 1 80.12 173 VAL A N 1
ATOM 1321 C CA . VAL A 1 173 ? 11.211 -27.406 -19.453 1 80.12 173 VAL A CA 1
ATOM 1322 C C . VAL A 1 173 ? 10.398 -28.641 -19.875 1 80.12 173 VAL A C 1
ATOM 1324 O O . VAL A 1 173 ? 10.953 -29.719 -20.031 1 80.12 173 VAL A O 1
ATOM 1327 N N . SER A 1 174 ? 9.125 -28.484 -20.062 1 78 174 SER A N 1
ATOM 1328 C CA . SER A 1 174 ? 8.273 -29.594 -20.484 1 78 174 SER A CA 1
ATOM 1329 C C . SER A 1 174 ? 8.562 -29.984 -21.938 1 78 174 SER A C 1
ATOM 1331 O O . SER A 1 174 ? 8.375 -31.141 -22.312 1 78 174 SER A O 1
ATOM 1333 N N . GLY A 1 175 ? 8.93 -29.031 -22.719 1 73.5 175 GLY A N 1
ATOM 1334 C CA . GLY A 1 175 ? 9.203 -29.281 -24.125 1 73.5 175 GLY A CA 1
ATOM 1335 C C . GLY A 1 175 ? 10.398 -30.188 -24.359 1 73.5 175 GLY A C 1
ATOM 1336 O O . GLY A 1 175 ? 10.508 -30.828 -25.406 1 73.5 175 GLY A O 1
ATOM 1337 N N . TYR A 1 176 ? 11.234 -30.25 -23.375 1 72.12 176 TYR A N 1
ATOM 1338 C CA . TYR A 1 176 ? 12.398 -31.125 -23.5 1 72.12 176 TYR A CA 1
ATOM 1339 C C . TYR A 1 176 ? 11.977 -32.594 -23.594 1 72.12 176 TYR A C 1
ATOM 1341 O O . TYR A 1 176 ? 12.586 -33.375 -24.328 1 72.12 176 TYR A O 1
ATOM 1349 N N . ARG A 1 177 ? 10.938 -32.906 -22.969 1 64.81 177 ARG A N 1
ATOM 1350 C CA . ARG A 1 177 ? 10.594 -34.312 -22.891 1 64.81 177 ARG A CA 1
ATOM 1351 C C . ARG A 1 177 ? 9.469 -34.656 -23.875 1 64.81 177 ARG A C 1
ATOM 1353 O O . ARG A 1 177 ? 9.227 -35.844 -24.141 1 64.81 177 ARG A O 1
ATOM 1360 N N . GLU A 1 178 ? 8.812 -33.625 -24.203 1 63.75 178 GLU A N 1
ATOM 1361 C CA . GLU A 1 178 ? 7.672 -33.906 -25.078 1 63.75 178 GLU A CA 1
ATOM 1362 C C . GLU A 1 178 ? 8.023 -33.719 -26.547 1 63.75 178 GLU A C 1
ATOM 1364 O O . GLU A 1 178 ? 8.797 -32.812 -26.891 1 63.75 178 GLU A O 1
ATOM 1369 N N . THR A 1 179 ? 7.758 -34.688 -27.281 1 60.44 179 THR A N 1
ATOM 1370 C CA . THR A 1 179 ? 8.039 -34.688 -28.719 1 60.44 179 THR A CA 1
ATOM 1371 C C . THR A 1 179 ? 7.203 -33.625 -29.438 1 60.44 179 THR A C 1
ATOM 1373 O O . THR A 1 179 ? 7.633 -33.062 -30.453 1 60.44 179 THR A O 1
ATOM 1376 N N . GLN A 1 180 ? 6.086 -33.312 -28.859 1 72 180 GLN A N 1
ATOM 1377 C CA . GLN A 1 180 ? 5.234 -32.375 -29.547 1 72 180 GLN A CA 1
ATOM 1378 C C . GLN A 1 180 ? 5.059 -31.078 -28.75 1 72 180 GLN A C 1
ATOM 1380 O O . GLN A 1 180 ? 4.031 -30.891 -28.094 1 72 180 GLN A O 1
ATOM 1385 N N . VAL A 1 181 ? 6.059 -30.219 -28.891 1 77.06 181 VAL A N 1
ATOM 1386 C CA . VAL A 1 181 ? 6.113 -28.969 -28.141 1 77.06 181 VAL A CA 1
ATOM 1387 C C . VAL A 1 181 ? 4.988 -28.047 -28.594 1 77.06 181 VAL A C 1
ATOM 1389 O O . VAL A 1 181 ? 4.371 -27.359 -27.766 1 77.06 181 VAL A O 1
ATOM 1392 N N . LEU A 1 182 ? 4.629 -28.094 -29.891 1 80.75 182 LEU A N 1
ATOM 1393 C CA . LEU A 1 182 ? 3.596 -27.219 -30.422 1 80.75 182 LEU A CA 1
ATOM 1394 C C . LEU A 1 182 ? 2.219 -27.609 -29.891 1 80.75 182 LEU A C 1
ATOM 1396 O O . LEU A 1 182 ? 1.387 -26.734 -29.625 1 80.75 182 LEU A O 1
ATOM 1400 N N . ASP A 1 183 ? 2.035 -28.844 -29.781 1 80.75 183 ASP A N 1
ATOM 1401 C CA . ASP A 1 183 ? 0.757 -29.312 -29.25 1 80.75 183 ASP A CA 1
ATOM 1402 C C . ASP A 1 183 ? 0.594 -28.922 -27.797 1 80.75 183 ASP A C 1
ATOM 1404 O O . ASP A 1 183 ? -0.477 -28.469 -27.375 1 80.75 183 ASP A O 1
ATOM 1408 N N . MET A 1 184 ? 1.616 -29.047 -27.094 1 78.75 184 MET A N 1
ATOM 1409 C CA . MET A 1 184 ? 1.583 -28.656 -25.672 1 78.75 184 MET A CA 1
ATOM 1410 C C . MET A 1 184 ? 1.375 -27.156 -25.531 1 78.75 184 MET A C 1
ATOM 1412 O O . MET A 1 184 ? 0.643 -26.703 -24.641 1 78.75 184 MET A O 1
ATOM 1416 N N . ALA A 1 185 ? 2.029 -26.469 -26.422 1 82.56 185 ALA A N 1
ATOM 1417 C CA . ALA A 1 185 ? 1.912 -25 -26.391 1 82.56 185 ALA A CA 1
ATOM 1418 C C . ALA A 1 185 ? 0.475 -24.562 -26.656 1 82.56 185 ALA A C 1
ATOM 1420 O O . ALA A 1 185 ? -0.043 -23.672 -25.984 1 82.56 185 ALA A O 1
ATOM 1421 N N . HIS A 1 186 ? -0.159 -25.188 -27.609 1 85.44 186 HIS A N 1
ATOM 1422 C CA . HIS A 1 186 ? -1.539 -24.859 -27.938 1 85.44 186 HIS A CA 1
ATOM 1423 C C . HIS A 1 186 ? -2.484 -25.219 -26.797 1 85.44 186 HIS A C 1
ATOM 1425 O O . HIS A 1 186 ? -3.434 -24.484 -26.5 1 85.44 186 HIS A O 1
ATOM 1431 N N . LYS A 1 187 ? -2.223 -26.281 -26.188 1 84.19 187 LYS A N 1
ATOM 1432 C CA . LYS A 1 187 ? -3.051 -26.703 -25.062 1 84.19 187 LYS A CA 1
ATOM 1433 C C . LYS A 1 187 ? -2.91 -25.75 -23.875 1 84.19 187 LYS A C 1
ATOM 1435 O O . LYS A 1 187 ? -3.902 -25.406 -23.234 1 84.19 187 LYS A O 1
ATOM 1440 N N . ARG A 1 188 ? -1.745 -25.297 -23.656 1 83.12 188 ARG A N 1
ATOM 1441 C CA . ARG A 1 188 ? -1.503 -24.359 -22.562 1 83.12 188 ARG A CA 1
ATOM 1442 C C . ARG A 1 188 ? -2.186 -23.016 -22.812 1 83.12 188 ARG A C 1
ATOM 1444 O O . ARG A 1 188 ? -2.803 -22.438 -21.922 1 83.12 188 ARG A O 1
ATOM 1451 N N . LEU A 1 189 ? -2.023 -22.625 -24.016 1 88.94 189 LEU A N 1
ATOM 1452 C CA . LEU A 1 189 ? -2.641 -21.359 -24.391 1 88.94 189 LEU A CA 1
ATOM 1453 C C . LEU A 1 189 ? -4.156 -21.438 -24.234 1 88.94 189 LEU A C 1
ATOM 1455 O O . LEU A 1 189 ? -4.777 -20.516 -23.688 1 88.94 189 LEU A O 1
ATOM 1459 N N . SER A 1 190 ? -4.715 -22.484 -24.703 1 89.56 190 SER A N 1
ATOM 1460 C CA . SER A 1 190 ? -6.168 -22.641 -24.656 1 89.56 190 SER A CA 1
ATOM 1461 C C . SER A 1 190 ? -6.656 -22.781 -23.219 1 89.56 190 SER A C 1
ATOM 1463 O O . SER A 1 190 ? -7.676 -22.188 -22.844 1 89.56 190 SER A O 1
ATOM 1465 N N . THR A 1 191 ? -5.93 -23.516 -22.406 1 89.19 191 THR A N 1
ATOM 1466 C CA . THR A 1 191 ? -6.34 -23.719 -21.016 1 89.19 191 THR A CA 1
ATOM 1467 C C . THR A 1 191 ? -6.223 -22.422 -20.219 1 89.19 191 THR A C 1
ATOM 1469 O O . THR A 1 191 ? -7.078 -22.125 -19.391 1 89.19 191 THR A O 1
ATOM 1472 N N . ILE A 1 192 ? -5.199 -21.672 -20.453 1 91.75 192 ILE A N 1
ATOM 1473 C CA . ILE A 1 192 ? -5.02 -20.406 -19.75 1 91.75 192 ILE A CA 1
ATOM 1474 C C . ILE A 1 192 ? -6.086 -19.406 -20.203 1 91.75 192 ILE A C 1
ATOM 1476 O O . ILE A 1 192 ? -6.598 -18.625 -19.391 1 91.75 192 ILE A O 1
ATOM 1480 N N . ALA A 1 193 ? -6.395 -19.453 -21.516 1 92.06 193 ALA A N 1
ATOM 1481 C CA . ALA A 1 193 ? -7.453 -18.578 -22.016 1 92.06 193 ALA A CA 1
ATOM 1482 C C . ALA A 1 193 ? -8.789 -18.906 -21.359 1 92.06 193 ALA A C 1
ATOM 1484 O O . ALA A 1 193 ? -9.516 -18 -20.938 1 92.06 193 ALA A O 1
ATOM 1485 N N . ILE A 1 194 ? -9.086 -20.125 -21.234 1 90.94 194 ILE A N 1
ATOM 1486 C CA . ILE A 1 194 ? -10.32 -20.562 -20.578 1 90.94 194 ILE A CA 1
ATOM 1487 C C . ILE A 1 194 ? -10.289 -20.188 -19.109 1 90.94 194 ILE A C 1
ATOM 1489 O O . ILE A 1 194 ? -11.266 -19.656 -18.562 1 90.94 194 ILE A O 1
ATOM 1493 N N . GLY A 1 195 ? -9.164 -20.5 -18.484 1 93 195 GLY A N 1
ATOM 1494 C CA . GLY A 1 195 ? -9.008 -20.188 -17.062 1 93 195 GLY A CA 1
ATOM 1495 C C . GLY A 1 195 ? -9.117 -18.719 -16.766 1 93 195 GLY A C 1
ATOM 1496 O O . GLY A 1 195 ? -9.617 -18.328 -15.711 1 93 195 GLY A O 1
ATOM 1497 N N . SER A 1 196 ? -8.656 -17.906 -17.641 1 94.94 196 SER A N 1
ATOM 1498 C CA . SER A 1 196 ? -8.695 -16.453 -17.438 1 94.94 196 SER A CA 1
ATOM 1499 C C . SER A 1 196 ? -10.078 -15.891 -17.75 1 94.94 196 SER A C 1
ATOM 1501 O O . SER A 1 196 ? -10.555 -14.977 -17.062 1 94.94 196 SER A O 1
ATOM 1503 N N . CYS A 1 197 ? -10.75 -16.453 -18.734 1 94.81 197 CYS A N 1
ATOM 1504 C CA . CYS A 1 197 ? -12.047 -15.945 -19.172 1 94.81 197 CYS A CA 1
ATOM 1505 C C . CYS A 1 197 ? -13.141 -16.312 -18.188 1 94.81 197 CYS A C 1
ATOM 1507 O O . CYS A 1 197 ? -14.094 -15.555 -18 1 94.81 197 CYS A O 1
ATOM 1509 N N . THR A 1 198 ? -13.008 -17.375 -17.5 1 94.56 198 THR A N 1
ATOM 1510 C CA . THR A 1 198 ? -14.039 -17.844 -16.594 1 94.56 198 THR A CA 1
ATOM 1511 C C . THR A 1 198 ? -14.227 -16.859 -15.43 1 94.56 198 THR A C 1
ATOM 1513 O O . THR A 1 198 ? -15.336 -16.375 -15.195 1 94.56 198 THR A O 1
ATOM 1516 N N . PRO A 1 199 ? -13.125 -16.562 -14.719 1 96.25 199 PRO A N 1
ATOM 1517 C CA . PRO A 1 199 ? -13.32 -15.602 -13.633 1 96.25 199 PRO A CA 1
ATOM 1518 C C . PRO A 1 199 ? -13.766 -14.227 -14.133 1 96.25 199 PRO A C 1
ATOM 1520 O O . PRO A 1 199 ? -14.539 -13.539 -13.453 1 96.25 199 PRO A O 1
ATOM 1523 N N . ILE A 1 200 ? -13.312 -13.781 -15.258 1 95.56 200 ILE A N 1
ATOM 1524 C CA . ILE A 1 200 ? -13.703 -12.492 -15.82 1 95.56 200 ILE A CA 1
ATOM 1525 C C . ILE A 1 200 ? -15.203 -12.477 -16.078 1 95.56 200 ILE A C 1
ATOM 1527 O O . ILE A 1 200 ? -15.898 -11.539 -15.68 1 95.56 200 ILE A O 1
ATOM 1531 N N . MET A 1 201 ? -15.719 -13.547 -16.625 1 96.12 201 MET A N 1
ATOM 1532 C CA . MET A 1 201 ? -17.141 -13.641 -16.953 1 96.12 201 MET A CA 1
ATOM 1533 C C . MET A 1 201 ? -17.984 -13.711 -15.695 1 96.12 201 MET A C 1
ATOM 1535 O O . MET A 1 201 ? -19 -13.008 -15.578 1 96.12 201 MET A O 1
ATOM 1539 N N . VAL A 1 202 ? -17.547 -14.477 -14.75 1 95.81 202 VAL A N 1
ATOM 1540 C CA . VAL A 1 202 ? -18.297 -14.625 -13.508 1 95.81 202 VAL A CA 1
ATOM 1541 C C . VAL A 1 202 ? -18.297 -13.297 -12.742 1 95.81 202 VAL A C 1
ATOM 1543 O O . VAL A 1 202 ? -19.328 -12.898 -12.18 1 95.81 202 VAL A O 1
ATOM 1546 N N . CYS A 1 203 ? -17.203 -12.625 -12.766 1 94.25 203 CYS A N 1
ATOM 1547 C CA . CYS A 1 203 ? -17.047 -11.367 -12.039 1 94.25 203 CYS A CA 1
ATOM 1548 C C . CYS A 1 203 ? -17.938 -10.281 -12.633 1 94.25 203 CYS A C 1
ATOM 1550 O O . CYS A 1 203 ? -18.531 -9.492 -11.891 1 94.25 203 CYS A O 1
ATOM 1552 N N . ILE A 1 204 ? -18.109 -10.219 -13.914 1 93.56 204 ILE A N 1
ATOM 1553 C CA . ILE A 1 204 ? -18.859 -9.164 -14.586 1 93.56 204 ILE A CA 1
ATOM 1554 C C . ILE A 1 204 ? -20.359 -9.5 -14.562 1 93.56 204 ILE A C 1
ATOM 1556 O O . ILE A 1 204 ? -21.188 -8.609 -14.398 1 93.56 204 ILE A O 1
ATOM 1560 N N . CYS A 1 205 ? -20.703 -10.773 -14.609 1 94.5 205 CYS A N 1
ATOM 1561 C CA . CYS A 1 205 ? -22.094 -11.172 -14.797 1 94.5 205 CYS A CA 1
ATOM 1562 C C . CYS A 1 205 ? -22.812 -11.305 -13.453 1 94.5 205 CYS A C 1
ATOM 1564 O O . CYS A 1 205 ? -24.016 -11.117 -13.367 1 94.5 205 CYS A O 1
ATOM 1566 N N . ILE A 1 206 ? -21.984 -11.656 -12.445 1 94.94 206 ILE A N 1
ATOM 1567 C CA . ILE A 1 206 ? -22.625 -11.883 -11.148 1 94.94 206 ILE A CA 1
ATOM 1568 C C . ILE A 1 206 ? -22.266 -10.75 -10.195 1 94.94 206 ILE A C 1
ATOM 1570 O O . ILE A 1 206 ? -21.172 -10.727 -9.625 1 94.94 206 ILE A O 1
ATOM 1574 N N . CYS A 1 207 ? -23.094 -9.906 -9.891 1 93.12 207 CYS A N 1
ATOM 1575 C CA . CYS A 1 207 ? -22.969 -8.805 -8.945 1 93.12 207 CYS A CA 1
ATOM 1576 C C . CYS A 1 207 ? -21.578 -8.188 -9.023 1 93.12 207 CYS A C 1
ATOM 1578 O O . CYS A 1 207 ? -20.812 -8.258 -8.062 1 93.12 207 CYS A O 1
ATOM 1580 N N . PRO A 1 208 ? -21.328 -7.52 -10.047 1 93.62 208 PRO A N 1
ATOM 1581 C CA . PRO A 1 208 ? -19.984 -6.965 -10.25 1 93.62 208 PRO A CA 1
ATOM 1582 C C . PRO A 1 208 ? -19.641 -5.871 -9.234 1 93.62 208 PRO A C 1
ATOM 1584 O O . PRO A 1 208 ? -20.516 -5.09 -8.852 1 93.62 208 PRO A O 1
ATOM 1587 N N . VAL A 1 209 ? -18.453 -5.898 -8.711 1 94.25 209 VAL A N 1
ATOM 1588 C CA . VAL A 1 209 ? -17.875 -4.844 -7.875 1 94.25 209 VAL A CA 1
ATOM 1589 C C . VAL A 1 209 ? -16.891 -4.02 -8.688 1 94.25 209 VAL A C 1
ATOM 1591 O O . VAL A 1 209 ? -15.875 -4.539 -9.156 1 94.25 209 VAL A O 1
ATOM 1594 N N . TRP A 1 210 ? -17.156 -2.777 -8.883 1 94.06 210 TRP A N 1
ATOM 1595 C CA . TRP A 1 210 ? -16.328 -1.889 -9.695 1 94.06 210 TRP A CA 1
ATOM 1596 C C . TRP A 1 210 ? -15.414 -1.041 -8.82 1 94.06 210 TRP A C 1
ATOM 1598 O O . TRP A 1 210 ? -15.891 -0.244 -8.008 1 94.06 210 TRP A O 1
ATOM 1608 N N . ILE A 1 211 ? -14.156 -1.198 -8.984 1 95.75 211 ILE A N 1
ATOM 1609 C CA . ILE A 1 211 ? -13.172 -0.474 -8.188 1 95.75 211 ILE A CA 1
ATOM 1610 C C . ILE A 1 211 ? -13.211 1.011 -8.539 1 95.75 211 ILE A C 1
ATOM 1612 O O . ILE A 1 211 ? -12.898 1.863 -7.707 1 95.75 211 ILE A O 1
ATOM 1616 N N . GLY A 1 212 ? -13.625 1.318 -9.758 1 94.81 212 GLY A N 1
ATOM 1617 C CA . GLY A 1 212 ? -13.797 2.711 -10.141 1 94.81 212 GLY A CA 1
ATOM 1618 C C . GLY A 1 212 ? -14.844 3.432 -9.305 1 94.81 212 GLY A C 1
ATOM 1619 O O . GLY A 1 212 ? -14.648 4.582 -8.914 1 94.81 212 GLY A O 1
ATOM 1620 N N . VAL A 1 213 ? -15.945 2.746 -9.07 1 95.06 213 VAL A N 1
ATOM 1621 C CA . VAL A 1 213 ? -17 3.309 -8.234 1 95.06 213 VAL A CA 1
ATOM 1622 C C . VAL A 1 213 ? -16.5 3.482 -6.809 1 95.06 213 VAL A C 1
ATOM 1624 O O . VAL A 1 213 ? -16.812 4.473 -6.145 1 95.06 213 VAL A O 1
ATOM 1627 N N . ASP A 1 214 ? -15.734 2.518 -6.402 1 95.06 214 ASP A N 1
ATOM 1628 C CA . ASP A 1 214 ? -15.156 2.609 -5.062 1 95.06 214 ASP A CA 1
ATOM 1629 C C . ASP A 1 214 ? -14.227 3.812 -4.945 1 95.06 214 ASP A C 1
ATOM 1631 O O . ASP A 1 214 ? -14.211 4.492 -3.918 1 95.06 214 ASP A O 1
ATOM 1635 N N . LEU A 1 215 ? -13.375 4.039 -5.941 1 96.62 215 LEU A N 1
ATOM 1636 C CA . LEU A 1 215 ? -12.492 5.203 -5.949 1 96.62 215 LEU A CA 1
ATOM 1637 C C . LEU A 1 215 ? -13.305 6.496 -5.941 1 96.62 215 LEU A C 1
ATOM 1639 O O . LEU A 1 215 ? -12.984 7.426 -5.191 1 96.62 215 LEU A O 1
ATOM 1643 N N . HIS A 1 216 ? -14.352 6.516 -6.762 1 96.12 216 HIS A N 1
ATOM 1644 C CA . HIS A 1 216 ? -15.25 7.66 -6.84 1 96.12 216 HIS A CA 1
ATOM 1645 C C . HIS A 1 216 ? -15.875 7.965 -5.48 1 96.12 216 HIS A C 1
ATOM 1647 O O . HIS A 1 216 ? -15.852 9.109 -5.027 1 96.12 216 HIS A O 1
ATOM 1653 N N . ASN A 1 217 ? -16.312 6.977 -4.852 1 95.94 217 ASN A N 1
ATOM 1654 C CA . ASN A 1 217 ? -16.953 7.137 -3.545 1 95.94 217 ASN A CA 1
ATOM 1655 C C . ASN A 1 217 ? -15.922 7.465 -2.463 1 95.94 217 ASN A C 1
ATOM 1657 O O . ASN A 1 217 ? -16.219 8.195 -1.52 1 95.94 217 ASN A O 1
ATOM 1661 N N . LEU A 1 218 ? -14.75 6.902 -2.59 1 97 218 LEU A N 1
ATOM 1662 C CA . LEU A 1 218 ? -13.695 7.16 -1.617 1 97 218 LEU A CA 1
ATOM 1663 C C . LEU A 1 218 ? -13.281 8.625 -1.647 1 97 218 LEU A C 1
ATOM 1665 O O . LEU A 1 218 ? -13.172 9.266 -0.6 1 97 218 LEU A O 1
ATOM 1669 N N . VAL A 1 219 ? -13.047 9.133 -2.824 1 97.38 219 VAL A N 1
ATOM 1670 C CA . VAL A 1 219 ? -12.617 10.516 -2.982 1 97.38 219 VAL A CA 1
ATOM 1671 C C . VAL A 1 219 ? -13.711 11.461 -2.477 1 97.38 219 VAL A C 1
ATOM 1673 O O . VAL A 1 219 ? -13.43 12.414 -1.753 1 97.38 219 VAL A O 1
ATOM 1676 N N . ALA A 1 220 ? -14.945 11.164 -2.801 1 97.38 220 ALA A N 1
ATOM 1677 C CA . ALA A 1 220 ? -16.078 11.953 -2.309 1 97.38 220 ALA A CA 1
ATOM 1678 C C . ALA A 1 220 ? -16.203 11.844 -0.792 1 97.38 220 ALA A C 1
ATOM 1680 O O . ALA A 1 220 ? -16.406 12.852 -0.105 1 97.38 220 ALA A O 1
ATOM 1681 N N . GLY A 1 221 ? -16.031 10.672 -0.35 1 96.81 221 GLY A N 1
ATOM 1682 C CA . GLY A 1 221 ? -16.109 10.453 1.085 1 96.81 221 GLY A CA 1
ATOM 1683 C C . GLY A 1 221 ? -15.031 11.172 1.862 1 96.81 221 GLY A C 1
ATOM 1684 O O . GLY A 1 221 ? -15.258 11.633 2.98 1 96.81 221 GLY A O 1
ATOM 1685 N N . ASN A 1 222 ? -13.836 11.188 1.297 1 97.44 222 ASN A N 1
ATOM 1686 C CA . ASN A 1 222 ? -12.734 11.906 1.939 1 97.44 222 ASN A CA 1
ATOM 1687 C C . ASN A 1 222 ? -13.062 13.391 2.107 1 97.44 222 ASN A C 1
ATOM 1689 O O . ASN A 1 222 ? -12.742 13.984 3.137 1 97.44 222 ASN A O 1
ATOM 1693 N N . MET A 1 223 ? -13.703 14 1.113 1 97.38 223 MET A N 1
ATOM 1694 C CA . MET A 1 223 ? -14.109 15.398 1.209 1 97.38 223 MET A CA 1
ATOM 1695 C C . MET A 1 223 ? -15.18 15.586 2.273 1 97.38 223 MET A C 1
ATOM 1697 O O . MET A 1 223 ? -15.172 16.562 3.014 1 97.38 223 MET A O 1
ATOM 1701 N N . GLU A 1 224 ? -16.047 14.617 2.342 1 96.5 224 GLU A N 1
ATOM 1702 C CA . GLU A 1 224 ? -17.094 14.664 3.346 1 96.5 224 GLU A CA 1
ATOM 1703 C C . GLU A 1 224 ? -16.531 14.594 4.758 1 96.5 224 GLU A C 1
ATOM 1705 O O . GLU A 1 224 ? -16.984 15.297 5.656 1 96.5 224 GLU A O 1
ATOM 1710 N N . LYS A 1 225 ? -15.609 13.766 4.934 1 96.25 225 LYS A N 1
ATOM 1711 C CA . LYS A 1 225 ? -14.969 13.625 6.238 1 96.25 225 LYS A CA 1
ATOM 1712 C C . LYS A 1 225 ? -14.305 14.938 6.664 1 96.25 225 LYS A C 1
ATOM 1714 O O . LYS A 1 225 ? -14.375 15.32 7.832 1 96.25 225 LYS A O 1
ATOM 1719 N N . LEU A 1 226 ? -13.633 15.594 5.727 1 96.75 226 LEU A N 1
ATOM 1720 C CA . LEU A 1 226 ? -13.031 16.891 6.027 1 96.75 226 LEU A CA 1
ATOM 1721 C C . LEU A 1 226 ? -14.102 17.922 6.371 1 96.75 226 LEU A C 1
ATOM 1723 O O . LEU A 1 226 ? -13.922 18.734 7.277 1 96.75 226 LEU A O 1
ATOM 1727 N N . GLY A 1 227 ? -15.219 17.844 5.574 1 95.75 227 GLY A N 1
ATOM 1728 C CA . GLY A 1 227 ? -16.312 18.75 5.859 1 95.75 227 GLY A CA 1
ATOM 1729 C C . GLY A 1 227 ? -16.906 18.547 7.238 1 95.75 227 GLY A C 1
ATOM 1730 O O . GLY A 1 227 ? -17.203 19.516 7.945 1 95.75 227 GLY A O 1
ATOM 1731 N N . ASP A 1 228 ? -17.047 17.328 7.617 1 93.38 228 ASP A N 1
ATOM 1732 C CA . ASP A 1 228 ? -17.562 17.016 8.945 1 93.38 228 ASP A CA 1
ATOM 1733 C C . ASP A 1 228 ? -16.641 17.547 10.039 1 93.38 228 ASP A C 1
ATOM 1735 O O . ASP A 1 228 ? -17.109 18.062 11.055 1 93.38 228 ASP A O 1
ATOM 1739 N N . PHE A 1 229 ? -15.414 17.438 9.852 1 94.44 229 PHE A N 1
ATOM 1740 C CA . PHE A 1 229 ? -14.461 17.953 10.828 1 94.44 229 PHE A CA 1
ATOM 1741 C C . PHE A 1 229 ? -14.555 19.469 10.938 1 94.44 229 PHE A C 1
ATOM 1743 O O . PHE A 1 229 ? -14.578 20.016 12.039 1 94.44 229 PHE A O 1
ATOM 1750 N N . MET A 1 230 ? -14.594 20.156 9.789 1 93.69 230 MET A N 1
ATOM 1751 C CA . MET A 1 230 ? -14.633 21.609 9.797 1 93.69 230 MET A CA 1
ATOM 1752 C C . MET A 1 230 ? -15.875 22.125 10.516 1 93.69 230 MET A C 1
ATOM 1754 O O . MET A 1 230 ? -15.797 23.031 11.336 1 93.69 230 MET A O 1
ATOM 1758 N N . GLU A 1 231 ? -16.953 21.5 10.25 1 89.88 231 GLU A N 1
ATOM 1759 C CA . GLU A 1 231 ? -18.188 21.906 10.914 1 89.88 231 GLU A CA 1
ATOM 1760 C C . GLU A 1 231 ? -18.125 21.625 12.414 1 89.88 231 GLU A C 1
ATOM 1762 O O . GLU A 1 231 ? -18.562 22.438 13.219 1 89.88 231 GLU A O 1
ATOM 1767 N N . GLY A 1 232 ? -17.578 20.5 12.797 1 87.38 232 GLY A N 1
ATOM 1768 C CA . GLY A 1 232 ? -17.453 20.141 14.203 1 87.38 232 GLY A CA 1
ATOM 1769 C C . GLY A 1 232 ? -16.391 20.953 14.938 1 87.38 232 GLY A C 1
ATOM 1770 O O . GLY A 1 232 ? -16.516 21.203 16.125 1 87.38 232 GLY A O 1
ATOM 1771 N N . PHE A 1 233 ? -15.336 21.328 14.289 1 88.94 233 PHE A N 1
ATOM 1772 C CA . PHE A 1 233 ? -14.227 22.062 14.898 1 88.94 233 PHE A CA 1
ATOM 1773 C C . PHE A 1 233 ? -14.711 23.406 15.445 1 88.94 233 PHE A C 1
ATOM 1775 O O . PHE A 1 233 ? -14.352 23.781 16.562 1 88.94 233 PHE A O 1
ATOM 1782 N N . GLY A 1 234 ? -15.523 24.188 14.648 1 82.75 234 GLY A N 1
ATOM 1783 C CA . GLY A 1 234 ? -16.016 25.484 15.086 1 82.75 234 GLY A CA 1
ATOM 1784 C C . GLY A 1 234 ? -16.797 25.422 16.375 1 82.75 234 GLY A C 1
ATOM 1785 O O . GLY A 1 234 ? -16.594 26.234 17.281 1 82.75 234 GLY A O 1
ATOM 1786 N N . PHE A 1 235 ? -17.453 24.359 16.531 1 82.44 235 PHE A N 1
ATOM 1787 C CA . PHE A 1 235 ? -18.312 24.25 17.703 1 82.44 235 PHE A CA 1
ATOM 1788 C C . PHE A 1 235 ? -17.531 23.734 18.906 1 82.44 235 PHE A C 1
ATOM 1790 O O . PHE A 1 235 ? -17.75 24.156 20.031 1 82.44 235 PHE A O 1
ATOM 1797 N N . GLU A 1 236 ? -16.609 22.891 18.688 1 83.19 236 GLU A N 1
ATOM 1798 C CA . GLU A 1 236 ? -15.828 22.312 19.781 1 83.19 236 GLU A CA 1
ATOM 1799 C C . GLU A 1 236 ? -14.781 23.312 20.297 1 83.19 236 GLU A C 1
ATOM 1801 O O . GLU A 1 236 ? -14.57 23.422 21.5 1 83.19 236 GLU A O 1
ATOM 1806 N N . TYR A 1 237 ? -14.164 24.016 19.406 1 84.06 237 TYR A N 1
ATOM 1807 C CA . TYR A 1 237 ? -13.109 24.953 19.781 1 84.06 237 TYR A CA 1
ATOM 1808 C C . TYR A 1 237 ? -13.68 26.125 20.578 1 84.06 237 TYR A C 1
ATOM 1810 O O . TYR A 1 237 ? -13.062 26.594 21.531 1 84.06 237 TYR A O 1
ATOM 1818 N N . PHE A 1 238 ? -14.883 26.578 20.297 1 81.94 238 PHE A N 1
ATOM 1819 C CA . PHE A 1 238 ? -15.461 27.75 20.953 1 81.94 238 PHE A CA 1
ATOM 1820 C C . PHE A 1 238 ? -16.5 27.328 21.984 1 81.94 238 PHE A C 1
ATOM 1822 O O . PHE A 1 238 ? -17.219 28.156 22.531 1 81.94 238 PHE A O 1
ATOM 1829 N N . ASP A 1 239 ? -16.406 25.969 22.438 1 72.62 239 ASP A N 1
ATOM 1830 C CA . ASP A 1 239 ? -17.25 25.406 23.5 1 72.62 239 ASP A CA 1
ATOM 1831 C C . ASP A 1 239 ? -18.703 25.875 23.359 1 72.62 239 ASP A C 1
ATOM 1833 O O . ASP A 1 239 ? -19.312 26.297 24.328 1 72.62 239 ASP A O 1
ATOM 1837 N N . ILE A 1 240 ? -19.031 26.109 22.125 1 65.25 240 ILE A N 1
ATOM 1838 C CA . ILE A 1 240 ? -20.438 26.453 21.938 1 65.25 240 ILE A CA 1
ATOM 1839 C C . ILE A 1 240 ? -21.297 25.203 22.016 1 65.25 240 ILE A C 1
ATOM 1841 O O . ILE A 1 240 ? -21.047 24.234 21.297 1 65.25 240 ILE A O 1
ATOM 1845 N N . LYS A 1 241 ? -21.656 24.734 23.375 1 57.38 241 LYS A N 1
ATOM 1846 C CA . LYS A 1 241 ? -22.547 23.609 23.641 1 57.38 241 LYS A CA 1
ATOM 1847 C C . LYS A 1 241 ? -23.781 23.656 22.75 1 57.38 241 LYS A C 1
ATOM 1849 O O . LYS A 1 241 ? -24.641 24.516 22.922 1 57.38 241 LYS A O 1
ATOM 1854 N N . GLU A 1 242 ? -23.719 23.562 21.438 1 51.25 242 GLU A N 1
ATOM 1855 C CA . GLU A 1 242 ? -25.078 23.484 20.891 1 51.25 242 GLU A CA 1
ATOM 1856 C C . GLU A 1 242 ? -25.828 22.281 21.453 1 51.25 242 GLU A C 1
ATOM 1858 O O . GLU A 1 242 ? -25.391 21.688 22.438 1 51.25 242 GLU A O 1
ATOM 1863 N N . ASN A 1 243 ? -26.531 21.453 20.391 1 45.25 243 ASN A N 1
ATOM 1864 C CA . ASN A 1 243 ? -27.703 20.594 20.562 1 45.25 243 ASN A CA 1
ATOM 1865 C C . ASN A 1 243 ? -27.344 19.266 21.203 1 45.25 243 ASN A C 1
ATOM 1867 O O . ASN A 1 243 ? -27.797 18.219 20.781 1 45.25 243 ASN A O 1
ATOM 1871 N N . GLY A 1 244 ? -26.828 19.078 22.391 1 44 244 GLY A N 1
ATOM 1872 C CA . GLY A 1 244 ? -26.922 17.891 23.219 1 44 244 GLY A CA 1
ATOM 1873 C C . GLY A 1 244 ? -25.938 16.797 22.812 1 44 244 GLY A C 1
ATOM 1874 O O . GLY A 1 244 ? -26.047 15.664 23.266 1 44 244 GLY A O 1
ATOM 1875 N N . LEU A 1 245 ? -25.484 16.734 21.703 1 47.75 245 LEU A N 1
ATOM 1876 C CA . LEU A 1 245 ? -24.734 15.531 21.344 1 47.75 245 LEU A CA 1
ATOM 1877 C C . LEU A 1 245 ? -23.406 15.469 22.125 1 47.75 245 LEU A C 1
ATOM 1879 O O . LEU A 1 245 ? -22.703 16.469 22.234 1 47.75 245 LEU A O 1
ATOM 1883 N N . SER A 1 246 ? -23.297 14.469 22.906 1 48.25 246 SER A N 1
ATOM 1884 C CA . SER A 1 246 ? -22.172 14.148 23.781 1 48.25 246 SER A CA 1
ATOM 1885 C C . SER A 1 246 ? -20.859 14.148 23.016 1 48.25 246 SER A C 1
ATOM 1887 O O . SER A 1 246 ? -20.828 13.867 21.812 1 48.25 246 SER A O 1
ATOM 1889 N N . LEU A 1 247 ? -19.734 14.797 23.625 1 49.88 247 LEU A N 1
ATOM 1890 C CA . LEU A 1 247 ? -18.328 15.016 23.266 1 49.88 247 LEU A CA 1
ATOM 1891 C C . LEU A 1 247 ? -17.734 13.773 22.625 1 49.88 247 LEU A C 1
ATOM 1893 O O . LEU A 1 247 ? -16.938 13.875 21.688 1 49.88 247 LEU A O 1
ATOM 1897 N N . SER A 1 248 ? -18.125 12.648 23.234 1 51.72 248 SER A N 1
ATOM 1898 C CA . SER A 1 248 ? -17.453 11.398 22.891 1 51.72 248 SER A CA 1
ATOM 1899 C C . SER A 1 248 ? -17.75 10.992 21.453 1 51.72 248 SER A C 1
ATOM 1901 O O . SER A 1 248 ? -16.859 10.562 20.719 1 51.72 248 SER A O 1
ATOM 1903 N N . ASP A 1 249 ? -19.062 11 21.188 1 55.53 249 ASP A N 1
ATOM 1904 C CA . ASP A 1 249 ? -19.484 10.602 19.844 1 55.53 249 ASP A CA 1
ATOM 1905 C C . ASP A 1 249 ? -18.922 11.555 18.781 1 55.53 249 ASP A C 1
ATOM 1907 O O . ASP A 1 249 ? -18.594 11.133 17.688 1 55.53 249 ASP A O 1
ATOM 1911 N N . ASN A 1 250 ? -18.672 12.695 19.25 1 59.44 250 ASN A N 1
ATOM 1912 C CA . ASN A 1 250 ? -18.156 13.773 18.422 1 59.44 250 ASN A CA 1
ATOM 1913 C C . ASN A 1 250 ? -16.656 13.586 18.141 1 59.44 250 ASN A C 1
ATOM 1915 O O . ASN A 1 250 ? -16.188 13.914 17.047 1 59.44 250 ASN A O 1
ATOM 1919 N N . GLN A 1 251 ? -16.188 12.875 19.172 1 65.12 251 GLN A N 1
ATOM 1920 C CA . GLN A 1 251 ? -14.742 12.734 19 1 65.12 251 GLN A CA 1
ATOM 1921 C C . GLN A 1 251 ? -14.414 11.758 17.859 1 65.12 251 GLN A C 1
ATOM 1923 O O . GLN A 1 251 ? -13.469 11.977 17.109 1 65.12 251 GLN A O 1
ATOM 1928 N N . TYR A 1 252 ? -15.328 10.836 17.797 1 65.31 252 TYR A N 1
ATOM 1929 C CA . TYR A 1 252 ? -15.094 9.875 16.734 1 65.31 252 TYR A CA 1
ATOM 1930 C C . TYR A 1 252 ? -15.273 10.531 15.367 1 65.31 252 TYR A C 1
ATOM 1932 O O . TYR A 1 252 ? -14.453 10.336 14.469 1 65.31 252 TYR A O 1
ATOM 1940 N N . PHE A 1 253 ? -16.25 11.32 15.328 1 68.69 253 PHE A N 1
ATOM 1941 C CA . PHE A 1 253 ? -16.562 12 14.07 1 68.69 253 PHE A CA 1
ATOM 1942 C C . PHE A 1 253 ? -15.438 12.969 13.703 1 68.69 253 PHE A C 1
ATOM 1944 O O . PHE A 1 253 ? -15.086 13.094 12.523 1 68.69 253 PHE A O 1
ATOM 1951 N N . LEU A 1 254 ? -14.75 13.328 14.742 1 76.88 254 LEU A N 1
ATOM 1952 C CA . LEU A 1 254 ? -13.703 14.32 14.523 1 76.88 254 LEU A CA 1
ATOM 1953 C C . LEU A 1 254 ? -12.383 13.656 14.156 1 76.88 254 LEU A C 1
ATOM 1955 O O . LEU A 1 254 ? -11.484 14.297 13.617 1 76.88 254 LEU A O 1
ATOM 1959 N N . GLN A 1 255 ? -12.43 12.297 14.234 1 84.75 255 GLN A N 1
ATOM 1960 C CA . GLN A 1 255 ? -11.148 11.648 13.977 1 84.75 255 GLN A CA 1
ATOM 1961 C C . GLN A 1 255 ? -11.172 10.883 12.656 1 84.75 255 GLN A C 1
ATOM 1963 O O . GLN A 1 255 ? -10.164 10.32 12.234 1 84.75 255 GLN A O 1
ATOM 1968 N N . GLN A 1 256 ? -12.242 11.078 11.914 1 88.56 256 GLN A N 1
ATOM 1969 C CA . GLN A 1 256 ? -12.383 10.328 10.672 1 88.56 256 GLN A CA 1
ATOM 1970 C C . GLN A 1 256 ? -11.438 10.859 9.594 1 88.56 256 GLN A C 1
ATOM 1972 O O . GLN A 1 256 ? -11.086 10.141 8.656 1 88.56 256 GLN A O 1
ATOM 1977 N N . TYR A 1 257 ? -11.016 12.172 9.742 1 92.25 257 TYR A N 1
ATOM 1978 C CA . TYR A 1 257 ? -10.156 12.758 8.727 1 92.25 257 TYR A CA 1
ATOM 1979 C C . TYR A 1 257 ? -8.789 12.078 8.711 1 92.25 257 TYR A C 1
ATOM 1981 O O . TYR A 1 257 ? -8.031 12.211 7.75 1 92.25 257 TYR A O 1
ATOM 1989 N N . LYS A 1 258 ? -8.469 11.305 9.75 1 90.75 258 LYS A N 1
ATOM 1990 C CA . LYS A 1 258 ? -7.156 10.672 9.859 1 90.75 258 LYS A CA 1
ATOM 1991 C C . LYS A 1 258 ? -6.957 9.617 8.781 1 90.75 258 LYS A C 1
ATOM 1993 O O . LYS A 1 258 ? -5.832 9.367 8.352 1 90.75 258 LYS A O 1
ATOM 1998 N N . SER A 1 259 ? -8.039 9.062 8.305 1 91.5 259 SER A N 1
ATOM 1999 C CA . SER A 1 259 ? -7.945 8.07 7.238 1 91.5 259 SER A CA 1
ATOM 2000 C C . SER A 1 259 ? -7.57 8.719 5.906 1 91.5 259 SER A C 1
ATOM 2002 O O . SER A 1 259 ? -7.02 8.055 5.023 1 91.5 259 SER A O 1
ATOM 2004 N N . VAL A 1 260 ? -7.844 10 5.785 1 94.62 260 VAL A N 1
ATOM 2005 C CA . VAL A 1 260 ? -7.57 10.727 4.547 1 94.62 260 VAL A CA 1
ATOM 2006 C C . VAL A 1 260 ? -6.074 11 4.434 1 94.62 260 VAL A C 1
ATOM 2008 O O . VAL A 1 260 ? -5.531 11.07 3.326 1 94.62 260 VAL A O 1
ATOM 2011 N N . LEU A 1 261 ? -5.375 11.07 5.57 1 92.56 261 LEU A N 1
ATOM 2012 C CA . LEU A 1 261 ? -3.961 11.422 5.605 1 92.56 261 LEU A CA 1
ATOM 2013 C C . LEU A 1 261 ? -3.117 10.344 4.926 1 92.56 261 LEU A C 1
ATOM 2015 O O . LEU A 1 261 ? -2.127 10.656 4.262 1 92.56 261 LEU A O 1
ATOM 2019 N N . SER A 1 262 ? -3.533 9.141 4.988 1 88.69 262 SER A N 1
ATOM 2020 C CA . SER A 1 262 ? -2.756 8.031 4.445 1 88.69 262 SER A CA 1
ATOM 2021 C C . SER A 1 262 ? -3.479 7.371 3.277 1 88.69 262 SER A C 1
ATOM 2023 O O . SER A 1 262 ? -3.297 6.176 3.025 1 88.69 262 SER A O 1
ATOM 2025 N N . SER A 1 263 ? -4.258 8.078 2.521 1 92.69 263 SER A N 1
ATOM 2026 C CA . SER A 1 263 ? -5.082 7.48 1.479 1 92.69 263 SER A CA 1
ATOM 2027 C C . SER A 1 263 ? -4.375 7.512 0.128 1 92.69 263 SER A C 1
ATOM 2029 O O . SER A 1 263 ? -4.895 6.988 -0.861 1 92.69 263 SER A O 1
ATOM 2031 N N . LYS A 1 264 ? -3.189 8.008 0.023 1 93.12 264 LYS A N 1
ATOM 2032 C CA . LYS A 1 264 ? -2.516 8.203 -1.258 1 93.12 264 LYS A CA 1
ATOM 2033 C C . LYS A 1 264 ? -2.287 6.867 -1.964 1 93.12 264 LYS A C 1
ATOM 2035 O O . LYS A 1 264 ? -2.652 6.707 -3.131 1 93.12 264 LYS A O 1
ATOM 2040 N N . SER A 1 265 ? -1.735 5.93 -1.267 1 90.81 265 SER A N 1
ATOM 2041 C CA . SER A 1 265 ? -1.396 4.648 -1.874 1 90.81 265 SER A CA 1
ATOM 2042 C C . SER A 1 265 ? -2.648 3.896 -2.314 1 90.81 265 SER A C 1
ATOM 2044 O O . SER A 1 265 ? -2.664 3.277 -3.381 1 90.81 265 SER A O 1
ATOM 2046 N N . LEU A 1 266 ? -3.664 3.953 -1.499 1 93.31 266 LEU A N 1
ATOM 2047 C CA . LEU A 1 266 ? -4.918 3.287 -1.828 1 93.31 266 LEU A CA 1
ATOM 2048 C C . LEU A 1 266 ? -5.543 3.895 -3.082 1 93.31 266 LEU A C 1
ATOM 2050 O O . LEU A 1 266 ? -5.977 3.166 -3.977 1 93.31 266 LEU A O 1
ATOM 2054 N N . GLU A 1 267 ? -5.531 5.227 -3.156 1 95.88 267 GLU A N 1
ATOM 2055 C CA . GLU A 1 267 ? -6.098 5.922 -4.312 1 95.88 267 GLU A CA 1
ATOM 2056 C C . GLU A 1 267 ? -5.332 5.586 -5.586 1 95.88 267 GLU A C 1
ATOM 2058 O O . GLU A 1 267 ? -5.934 5.348 -6.637 1 95.88 267 GLU A O 1
ATOM 2063 N N . GLU A 1 268 ? -4.062 5.543 -5.531 1 93.69 268 GLU A N 1
ATOM 2064 C CA . GLU A 1 268 ? -3.236 5.25 -6.699 1 93.69 268 GLU A CA 1
ATOM 2065 C C . GLU A 1 268 ? -3.455 3.82 -7.188 1 93.69 268 GLU A C 1
ATOM 2067 O O . GLU A 1 268 ? -3.564 3.582 -8.391 1 93.69 268 GLU A O 1
ATOM 2072 N N . THR A 1 269 ? -3.537 2.904 -6.262 1 92.5 269 THR A N 1
ATOM 2073 C CA . THR A 1 269 ? -3.768 1.512 -6.633 1 92.5 269 THR A CA 1
ATOM 2074 C C . THR A 1 269 ? -5.145 1.341 -7.27 1 92.5 269 THR A C 1
ATOM 2076 O O . THR A 1 269 ? -5.281 0.664 -8.289 1 92.5 269 THR A O 1
ATOM 2079 N N . MET A 1 270 ? -6.137 1.962 -6.664 1 95.94 270 MET A N 1
ATOM 2080 C CA . MET A 1 270 ? -7.492 1.851 -7.191 1 95.94 270 MET A CA 1
ATOM 2081 C C . MET A 1 270 ? -7.586 2.467 -8.586 1 95.94 270 MET A C 1
ATOM 2083 O O . MET A 1 270 ? -8.242 1.915 -9.469 1 95.94 270 MET A O 1
ATOM 2087 N N . ALA A 1 271 ? -6.895 3.605 -8.789 1 95.56 271 ALA A N 1
ATOM 2088 C CA . ALA A 1 271 ? -6.918 4.262 -10.094 1 95.56 271 ALA A CA 1
ATOM 2089 C C . ALA A 1 271 ? -6.246 3.396 -11.156 1 95.56 271 ALA A C 1
ATOM 2091 O O . ALA A 1 271 ? -6.723 3.316 -12.289 1 95.56 271 ALA A O 1
ATOM 2092 N N . ASN A 1 272 ? -5.18 2.709 -10.828 1 92.56 272 ASN A N 1
ATOM 2093 C CA . ASN A 1 272 ? -4.465 1.846 -11.766 1 92.56 272 ASN A CA 1
ATOM 2094 C C . ASN A 1 272 ? -5.312 0.643 -12.172 1 92.56 272 ASN A C 1
ATOM 2096 O O . ASN A 1 272 ? -5.289 0.225 -13.328 1 92.56 272 ASN A O 1
ATOM 2100 N N . LEU A 1 273 ? -6.027 0.104 -11.242 1 94.12 273 LEU A N 1
ATOM 2101 C CA . LEU A 1 273 ? -6.867 -1.053 -11.523 1 94.12 273 LEU A CA 1
ATOM 2102 C C . LEU A 1 273 ? -8.125 -0.636 -12.281 1 94.12 273 LEU A C 1
ATOM 2104 O O . LEU A 1 273 ? -8.625 -1.384 -13.125 1 94.12 273 LEU A O 1
ATOM 2108 N N . ALA A 1 274 ? -8.648 0.592 -11.969 1 94.88 274 ALA A N 1
ATOM 2109 C CA . ALA A 1 274 ? -9.875 1.071 -12.594 1 94.88 274 ALA A CA 1
ATOM 2110 C C . ALA A 1 274 ? -9.672 1.312 -14.086 1 94.88 274 ALA A C 1
ATOM 2112 O O . ALA A 1 274 ? -10.633 1.294 -14.859 1 94.88 274 ALA A O 1
ATOM 2113 N N . ARG A 1 275 ? -8.5 1.505 -14.531 1 92.5 275 ARG A N 1
ATOM 2114 C CA . ARG A 1 275 ? -8.195 1.77 -15.938 1 92.5 275 ARG A CA 1
ATOM 2115 C C . ARG A 1 275 ? -8.539 0.569 -16.812 1 92.5 275 ARG A C 1
ATOM 2117 O O . ARG A 1 275 ? -8.805 0.719 -18 1 92.5 275 ARG A O 1
ATOM 2124 N N . TRP A 1 276 ? -8.555 -0.614 -16.188 1 91.25 276 TRP A N 1
ATOM 2125 C CA . TRP A 1 276 ? -8.805 -1.837 -16.953 1 91.25 276 TRP A CA 1
ATOM 2126 C C . TRP A 1 276 ? -10.297 -2.102 -17.078 1 91.25 276 TRP A C 1
ATOM 2128 O O . TRP A 1 276 ? -10.719 -2.969 -17.844 1 91.25 276 TRP A O 1
ATOM 2138 N N . GLU A 1 277 ? -11.102 -1.316 -16.422 1 92.56 277 GLU A N 1
ATOM 2139 C CA . GLU A 1 277 ? -12.539 -1.582 -16.375 1 92.56 277 GLU A CA 1
ATOM 2140 C C . GLU A 1 277 ? -13.227 -1.069 -17.641 1 92.56 277 GLU A C 1
ATOM 2142 O O . GLU A 1 277 ? -12.883 -0.003 -18.156 1 92.56 277 GLU A O 1
ATOM 2147 N N . PRO A 1 278 ? -14.133 -1.897 -18.125 1 91.12 278 PRO A N 1
ATOM 2148 C CA . PRO A 1 278 ? -14.977 -1.388 -19.203 1 91.12 278 PRO A CA 1
ATOM 2149 C C . PRO A 1 278 ? -16.016 -0.375 -18.719 1 91.12 278 PRO A C 1
ATOM 2151 O O . PRO A 1 278 ? -16.109 -0.112 -17.516 1 91.12 278 PRO A O 1
ATOM 2154 N N . GLY A 1 279 ? -16.688 0.287 -19.672 1 90.25 279 GLY A N 1
ATOM 2155 C CA . GLY A 1 279 ? -17.719 1.237 -19.281 1 90.25 279 GLY A CA 1
ATOM 2156 C C . GLY A 1 279 ? -18.844 0.61 -18.453 1 90.25 279 GLY A C 1
ATOM 2157 O O . GLY A 1 279 ? -19.281 -0.503 -18.75 1 90.25 279 GLY A O 1
ATOM 2158 N N . HIS A 1 280 ? -19.141 1.275 -17.312 1 87.56 280 HIS A N 1
ATOM 2159 C CA . HIS A 1 280 ? -20.188 0.773 -16.438 1 87.56 280 HIS A CA 1
ATOM 2160 C C . HIS A 1 280 ? -20.938 1.919 -15.773 1 87.56 280 HIS A C 1
ATOM 2162 O O . HIS A 1 280 ? -20.344 2.914 -15.367 1 87.56 280 HIS A O 1
ATOM 2168 N N . GLY A 1 281 ? -22.156 1.741 -15.734 1 82 281 GLY A N 1
ATOM 2169 C CA . GLY A 1 281 ? -22.984 2.781 -15.133 1 82 281 GLY A CA 1
ATOM 2170 C C . GLY A 1 281 ? -22.766 4.145 -15.758 1 82 281 GLY A C 1
ATOM 2171 O O . GLY A 1 281 ? -22.875 4.301 -16.969 1 82 281 GLY A O 1
ATOM 2172 N N . GLY A 1 282 ? -22.328 5.062 -14.984 1 83.88 282 GLY A N 1
ATOM 2173 C CA . GLY A 1 282 ? -22.078 6.426 -15.43 1 83.88 282 GLY A CA 1
ATOM 2174 C C . GLY A 1 282 ? -20.656 6.66 -15.875 1 83.88 282 GLY A C 1
ATOM 2175 O O . GLY A 1 282 ? -20.328 7.734 -16.391 1 83.88 282 GLY A O 1
ATOM 2176 N N . PHE A 1 283 ? -19.906 5.613 -15.828 1 89.81 283 PHE A N 1
ATOM 2177 C CA . PHE A 1 283 ? -18.484 5.766 -16.172 1 89.81 283 PHE A CA 1
ATOM 2178 C C . PHE A 1 283 ? -18.203 5.223 -17.562 1 89.81 283 PHE A C 1
ATOM 2180 O O . PHE A 1 283 ? -18.562 4.082 -17.875 1 89.81 283 PHE A O 1
ATOM 2187 N N . LYS A 1 284 ? -17.719 6.043 -18.422 1 86.31 284 LYS A N 1
ATOM 2188 C CA . LYS A 1 284 ? -17.375 5.637 -19.781 1 86.31 284 LYS A CA 1
ATOM 2189 C C . LYS A 1 284 ? -16.031 4.914 -19.828 1 86.31 284 LYS A C 1
ATOM 2191 O O . LYS A 1 284 ? -15.289 4.922 -18.844 1 86.31 284 LYS A O 1
ATOM 2196 N N . PHE A 1 285 ? -15.891 4.254 -20.969 1 86.12 285 PHE A N 1
ATOM 2197 C CA . PHE A 1 285 ? -14.602 3.615 -21.188 1 86.12 285 PHE A CA 1
ATOM 2198 C C . PHE A 1 285 ? -13.5 4.66 -21.328 1 86.12 285 PHE A C 1
ATOM 2200 O O . PHE A 1 285 ? -13.656 5.641 -22.047 1 86.12 285 PHE A O 1
ATOM 2207 N N . GLY A 1 286 ? -12.445 4.578 -20.578 1 83.94 286 GLY A N 1
ATOM 2208 C CA . GLY A 1 286 ? -11.367 5.555 -20.578 1 83.94 286 GLY A CA 1
ATOM 2209 C C . GLY A 1 286 ? -11.633 6.734 -19.672 1 83.94 286 GLY A C 1
ATOM 2210 O O . GLY A 1 286 ? -11.219 7.859 -19.969 1 83.94 286 GLY A O 1
ATOM 2211 N N . HIS A 1 287 ? -12.445 6.531 -18.703 1 89.88 287 HIS A N 1
ATOM 2212 C CA . HIS A 1 287 ? -12.711 7.559 -17.703 1 89.88 287 HIS A CA 1
ATOM 2213 C C . HIS A 1 287 ? -11.406 8.117 -17.141 1 89.88 287 HIS A C 1
ATOM 2215 O O . HIS A 1 287 ? -10.438 7.371 -16.953 1 89.88 287 HIS A O 1
ATOM 2221 N N . PRO A 1 288 ? -11.273 9.422 -16.984 1 92.44 288 PRO A N 1
ATOM 2222 C CA . PRO A 1 288 ? -10.047 10.062 -16.5 1 92.44 288 PRO A CA 1
ATOM 2223 C C . PRO A 1 288 ? -9.789 9.805 -15.023 1 92.44 288 PRO A C 1
ATOM 2225 O O . PRO A 1 288 ? -9.891 10.727 -14.203 1 92.44 288 PRO A O 1
ATOM 2228 N N . TRP A 1 289 ? -9.305 8.695 -14.742 1 93.94 289 TRP A N 1
ATOM 2229 C CA . TRP A 1 289 ? -9.07 8.289 -13.359 1 93.94 289 TRP A CA 1
ATOM 2230 C C . TRP A 1 289 ? -7.914 9.07 -12.75 1 93.94 289 TRP A C 1
ATOM 2232 O O . TRP A 1 289 ? -7.84 9.234 -11.531 1 93.94 289 TRP A O 1
ATOM 2242 N N . GLN A 1 290 ? -7 9.633 -13.578 1 93 290 GLN A N 1
ATOM 2243 C CA . GLN A 1 290 ? -5.859 10.391 -13.086 1 93 290 GLN A CA 1
ATOM 2244 C C . GLN A 1 290 ? -6.305 11.703 -12.445 1 93 290 GLN A C 1
ATOM 2246 O O . GLN A 1 290 ? -5.656 12.203 -11.523 1 93 290 GLN A O 1
ATOM 2251 N N . LYS A 1 291 ? -7.406 12.227 -12.906 1 95.62 291 LYS A N 1
ATOM 2252 C CA . LYS A 1 291 ? -7.918 13.477 -12.352 1 95.62 291 LYS A CA 1
ATOM 2253 C C . LYS A 1 291 ? -8.469 13.273 -10.945 1 95.62 291 LYS A C 1
ATOM 2255 O O . LYS A 1 291 ? -8.484 14.203 -10.133 1 95.62 291 LYS A O 1
ATOM 2260 N N . TYR A 1 292 ? -8.922 12.031 -10.648 1 96.56 292 TYR A N 1
ATOM 2261 C CA . TYR A 1 292 ? -9.352 11.711 -9.289 1 96.56 292 TYR A CA 1
ATOM 2262 C C . TYR A 1 292 ? -8.172 11.781 -8.328 1 96.56 292 TYR A C 1
ATOM 2264 O O . TYR A 1 292 ? -8.336 12.148 -7.16 1 96.56 292 TYR A O 1
ATOM 2272 N N . LEU A 1 293 ? -6.996 11.43 -8.859 1 96.06 293 LEU A N 1
ATOM 2273 C CA . LEU A 1 293 ? -5.797 11.469 -8.031 1 96.06 293 LEU A CA 1
ATOM 2274 C C . LEU A 1 293 ? -5.422 12.914 -7.699 1 96.06 293 LEU A C 1
ATOM 2276 O O . LEU A 1 293 ? -4.91 13.188 -6.613 1 96.06 293 LEU A O 1
ATOM 2280 N N . ASN A 1 294 ? -5.676 13.773 -8.594 1 96.69 294 ASN A N 1
ATOM 2281 C CA . ASN A 1 294 ? -5.422 15.18 -8.328 1 96.69 294 ASN A CA 1
ATOM 2282 C C . ASN A 1 294 ? -6.348 15.719 -7.242 1 96.69 294 ASN A C 1
ATOM 2284 O O . ASN A 1 294 ? -5.906 16.453 -6.352 1 96.69 294 ASN A O 1
ATOM 2288 N N . VAL A 1 295 ? -7.594 15.375 -7.344 1 97.5 295 VAL A N 1
ATOM 2289 C CA . VAL A 1 295 ? -8.539 15.766 -6.301 1 97.5 295 VAL A CA 1
ATOM 2290 C C . VAL A 1 295 ? -8.102 15.18 -4.957 1 97.5 295 VAL A C 1
ATOM 2292 O O . VAL A 1 295 ? -8.156 15.867 -3.934 1 97.5 295 VAL A O 1
ATOM 2295 N N . GLY A 1 296 ? -7.648 13.922 -5.035 1 96.81 296 GLY A N 1
ATOM 2296 C CA . GLY A 1 296 ? -7.156 13.297 -3.82 1 96.81 296 GLY A CA 1
ATOM 2297 C C . GLY A 1 296 ? -5.953 14 -3.227 1 96.81 296 GLY A C 1
ATOM 2298 O O . GLY A 1 296 ? -5.852 14.148 -2.008 1 96.81 296 GLY A O 1
ATOM 2299 N N . SER A 1 297 ? -5.102 14.43 -4.059 1 95.81 297 SER A N 1
ATOM 2300 C CA . SER A 1 297 ? -3.906 15.133 -3.598 1 95.81 297 SER A CA 1
ATOM 2301 C C . SER A 1 297 ? -4.266 16.438 -2.91 1 95.81 297 SER A C 1
ATOM 2303 O O . SER A 1 297 ? -3.734 16.75 -1.841 1 95.81 297 SER A O 1
ATOM 2305 N N . GLN A 1 298 ? -5.168 17.172 -3.504 1 97 298 GLN A N 1
ATOM 2306 C CA . GLN A 1 298 ? -5.598 18.438 -2.908 1 97 298 GLN A CA 1
ATOM 2307 C C . GLN A 1 298 ? -6.344 18.203 -1.598 1 97 298 GLN A C 1
ATOM 2309 O O . GLN A 1 298 ? -6.191 18.969 -0.644 1 97 298 GLN A O 1
ATOM 2314 N N . THR A 1 299 ? -7.156 17.156 -1.583 1 97.56 299 THR A N 1
ATOM 2315 C CA . THR A 1 299 ? -7.887 16.828 -0.364 1 97.56 299 THR A CA 1
ATOM 2316 C C . THR A 1 299 ? -6.922 16.453 0.757 1 97.56 299 THR A C 1
ATOM 2318 O O . THR A 1 299 ? -7.137 16.812 1.915 1 97.56 299 THR A O 1
ATOM 2321 N N . ARG A 1 300 ? -5.887 15.797 0.438 1 95.25 300 ARG A N 1
ATOM 2322 C CA . ARG A 1 300 ? -4.902 15.414 1.443 1 95.25 300 ARG A CA 1
ATOM 2323 C C . ARG A 1 300 ? -4.148 16.641 1.959 1 95.25 300 ARG A C 1
ATOM 2325 O O . ARG A 1 300 ? -3.836 16.719 3.148 1 95.25 300 ARG A O 1
ATOM 2332 N N . GLN A 1 301 ? -3.844 17.562 1.099 1 93.5 301 GLN A N 1
ATOM 2333 C CA . GLN A 1 301 ? -3.205 18.797 1.535 1 93.5 301 GLN A CA 1
ATOM 2334 C C . GLN A 1 301 ? -4.074 19.547 2.547 1 93.5 301 GLN A C 1
ATOM 2336 O O . GLN A 1 301 ? -3.564 20.094 3.523 1 93.5 301 GLN A O 1
ATOM 2341 N N . CYS A 1 302 ? -5.324 19.531 2.268 1 95.94 302 CYS A N 1
ATOM 2342 C CA . CYS A 1 302 ? -6.254 20.156 3.207 1 95.94 302 CYS A CA 1
ATOM 2343 C C . CYS A 1 302 ? -6.293 19.391 4.523 1 95.94 302 CYS A C 1
ATOM 2345 O O . CYS A 1 302 ? -6.359 19.984 5.598 1 95.94 302 CYS A O 1
ATOM 2347 N N . ALA A 1 303 ? -6.195 18.047 4.395 1 95.69 303 ALA A N 1
ATOM 2348 C CA . ALA A 1 303 ? -6.223 17.219 5.59 1 95.69 303 ALA A CA 1
ATOM 2349 C C . ALA A 1 303 ? -5.008 17.484 6.473 1 95.69 303 ALA A C 1
ATOM 2351 O O . ALA A 1 303 ? -5.102 17.406 7.703 1 95.69 303 ALA A O 1
ATOM 2352 N N . TYR A 1 304 ? -3.914 17.797 5.863 1 92.19 304 TYR A N 1
ATOM 2353 C CA . TYR A 1 304 ? -2.727 18.109 6.648 1 92.19 304 TYR A CA 1
ATOM 2354 C C . TYR A 1 304 ? -2.941 19.375 7.477 1 92.19 304 TYR A C 1
ATOM 2356 O O . TYR A 1 304 ? -2.527 19.438 8.641 1 92.19 304 TYR A O 1
ATOM 2364 N N . LYS A 1 305 ? -3.561 20.375 6.945 1 92.81 305 LYS A N 1
ATOM 2365 C CA . LYS A 1 305 ? -3.855 21.609 7.676 1 92.81 305 LYS A CA 1
ATOM 2366 C C . LYS A 1 305 ? -4.867 21.359 8.789 1 92.81 305 LYS A C 1
ATOM 2368 O O . LYS A 1 305 ? -4.762 21.938 9.875 1 92.81 305 LYS A O 1
ATOM 2373 N N . ILE A 1 306 ? -5.789 20.469 8.484 1 93.62 306 ILE A N 1
ATOM 2374 C CA . ILE A 1 306 ? -6.801 20.109 9.477 1 93.62 306 ILE A CA 1
ATOM 2375 C C . ILE A 1 306 ? -6.141 19.375 10.648 1 93.62 306 ILE A C 1
ATOM 2377 O O . ILE A 1 306 ? -6.535 19.562 11.797 1 93.62 306 ILE A O 1
ATOM 2381 N N . GLU A 1 307 ? -5.199 18.594 10.297 1 92.12 307 GLU A N 1
ATOM 2382 C CA . GLU A 1 307 ? -4.473 17.906 11.359 1 92.12 307 GLU A CA 1
ATOM 2383 C C . GLU A 1 307 ? -3.758 18.906 12.266 1 92.12 307 GLU A C 1
ATOM 2385 O O . GLU A 1 307 ? -3.727 18.734 13.492 1 92.12 307 GLU A O 1
ATOM 2390 N N . ALA A 1 308 ? -3.205 19.922 11.742 1 89 308 ALA A N 1
ATOM 2391 C CA . ALA A 1 308 ? -2.572 20.969 12.523 1 89 308 ALA A CA 1
ATOM 2392 C C . ALA A 1 308 ? -3.596 21.703 13.391 1 89 308 ALA A C 1
ATOM 2394 O O . ALA A 1 308 ? -3.311 22.047 14.539 1 89 308 ALA A O 1
ATOM 2395 N N . LEU A 1 309 ? -4.781 21.922 12.867 1 90.06 309 LEU A N 1
ATOM 2396 C CA . LEU A 1 309 ? -5.859 22.562 13.617 1 90.06 309 LEU A CA 1
ATOM 2397 C C . LEU A 1 309 ? -6.285 21.688 14.797 1 90.06 309 LEU A C 1
ATOM 2399 O O . LEU A 1 309 ? -6.586 22.203 15.875 1 90.06 309 LEU A O 1
ATOM 2403 N N . ASN A 1 310 ? -6.305 20.375 14.523 1 89.38 310 ASN A N 1
ATOM 2404 C CA . ASN A 1 310 ? -6.727 19.438 15.555 1 89.38 310 ASN A CA 1
ATOM 2405 C C . ASN A 1 310 ? -5.789 19.469 16.766 1 89.38 310 ASN A C 1
ATOM 2407 O O . ASN A 1 310 ? -6.195 19.141 17.875 1 89.38 310 ASN A O 1
ATOM 2411 N N . THR A 1 311 ? -4.551 19.844 16.547 1 83.75 311 THR A N 1
ATOM 2412 C CA . THR A 1 311 ? -3.59 19.938 17.641 1 83.75 311 THR A CA 1
ATOM 2413 C C . THR A 1 311 ? -4.047 20.969 18.672 1 83.75 311 THR A C 1
ATOM 2415 O O . THR A 1 311 ? -3.799 20.812 19.859 1 83.75 311 THR A O 1
ATOM 2418 N N . TYR A 1 312 ? -4.762 21.984 18.25 1 85.44 312 TYR A N 1
ATOM 2419 C CA . TYR A 1 312 ? -5.176 23.078 19.125 1 85.44 312 TYR A CA 1
ATOM 2420 C C . TYR A 1 312 ? -6.473 22.734 19.844 1 85.44 312 TYR A C 1
ATOM 2422 O O . TYR A 1 312 ? -6.898 23.469 20.75 1 85.44 312 TYR A O 1
ATOM 2430 N N . LEU A 1 313 ? -7.113 21.609 19.438 1 81.25 313 LEU A N 1
ATOM 2431 C CA . LEU A 1 313 ? -8.273 21.125 20.172 1 81.25 313 LEU A CA 1
ATOM 2432 C C . LEU A 1 313 ? -7.84 20.297 21.375 1 81.25 313 LEU A C 1
ATOM 2434 O O . LEU A 1 313 ? -8.484 20.328 22.438 1 81.25 313 LEU A O 1
ATOM 2438 N N . ASN A 1 314 ? -6.77 19.5 21.188 1 70.25 314 ASN A N 1
ATOM 2439 C CA . ASN A 1 314 ? -6.359 18.531 22.188 1 70.25 314 ASN A CA 1
ATOM 2440 C C . ASN A 1 314 ? -5.406 19.141 23.203 1 70.25 314 ASN A C 1
ATOM 2442 O O . ASN A 1 314 ? -5.164 18.547 24.266 1 70.25 314 ASN A O 1
ATOM 2446 N N . THR A 1 315 ? -4.789 20.234 22.859 1 61.09 315 THR A N 1
ATOM 2447 C CA . THR A 1 315 ? -3.826 20.797 23.812 1 61.09 315 THR A CA 1
ATOM 2448 C C . THR A 1 315 ? -4.539 21.578 24.906 1 61.09 315 THR A C 1
ATOM 2450 O O . THR A 1 315 ? -5.594 22.172 24.656 1 61.09 315 THR A O 1
ATOM 2453 N N . ASP A 1 316 ? -4.367 21.172 26.094 1 58.06 316 ASP A N 1
ATOM 2454 C CA . ASP A 1 316 ? -4.734 21.891 27.312 1 58.06 316 ASP A CA 1
ATOM 2455 C C . ASP A 1 316 ? -4.371 23.375 27.188 1 58.06 316 ASP A C 1
ATOM 2457 O O . ASP A 1 316 ? -4.168 24.047 28.203 1 58.06 316 ASP A O 1
ATOM 2461 N N . ILE A 1 317 ? -4.074 23.766 26.016 1 57.84 317 ILE A N 1
ATOM 2462 C CA . ILE A 1 317 ? -3.717 25.172 25.922 1 57.84 317 ILE A CA 1
ATOM 2463 C C . ILE A 1 317 ? -4.926 26.047 26.281 1 57.84 317 ILE A C 1
ATOM 2465 O O . ILE A 1 317 ? -5.941 26.016 25.578 1 57.84 317 ILE A O 1
ATOM 2469 N N . GLN A 1 318 ? -5.148 26.281 27.562 1 60.72 318 GLN A N 1
ATOM 2470 C CA . GLN A 1 318 ? -6.176 27.156 28.125 1 60.72 318 GLN A CA 1
ATOM 2471 C C . GLN A 1 318 ? -6.125 28.547 27.516 1 60.72 318 GLN A C 1
ATOM 2473 O O . GLN A 1 318 ? -5.285 29.375 27.906 1 60.72 318 GLN A O 1
ATOM 2478 N N . VAL A 1 319 ? -6.637 28.75 26.25 1 67.44 319 VAL A N 1
ATOM 2479 C CA . VAL A 1 319 ? -6.77 30.109 25.734 1 67.44 319 VAL A CA 1
ATOM 2480 C C . VAL A 1 319 ? -7.891 30.828 26.469 1 67.44 319 VAL A C 1
ATOM 2482 O O . VAL A 1 319 ? -8.969 30.266 26.688 1 67.44 319 VAL A O 1
ATOM 2485 N N . PRO A 1 320 ? -7.496 31.938 27.047 1 73.5 320 PRO A N 1
ATOM 2486 C CA . PRO A 1 320 ? -8.555 32.688 27.719 1 73.5 320 PRO A CA 1
ATOM 2487 C C . PRO A 1 320 ? -9.781 32.906 26.828 1 73.5 320 PRO A C 1
ATOM 2489 O O . PRO A 1 320 ? -9.641 33.188 25.641 1 73.5 320 PRO A O 1
ATOM 2492 N N . THR A 1 321 ? -10.891 32.656 27.359 1 76.81 321 THR A N 1
ATOM 2493 C CA . THR A 1 321 ? -12.164 32.719 26.672 1 76.81 321 THR A CA 1
ATOM 2494 C C . THR A 1 321 ? -12.398 34.094 26.062 1 76.81 321 THR A C 1
ATOM 2496 O O . THR A 1 321 ? -13.047 34.219 25.016 1 76.81 321 THR A O 1
ATOM 2499 N N . GLU A 1 322 ? -11.766 35.125 26.688 1 77.31 322 GLU A N 1
ATOM 2500 C CA . GLU A 1 322 ? -11.977 36.469 26.219 1 77.31 322 GLU A CA 1
ATOM 2501 C C . GLU A 1 322 ? -11.32 36.688 24.859 1 77.31 322 GLU A C 1
ATOM 2503 O O . GLU A 1 322 ? -11.891 37.344 23.984 1 77.31 322 GLU A O 1
ATOM 2508 N N . ILE A 1 323 ? -10.242 36.062 24.688 1 79.31 323 ILE A N 1
ATOM 2509 C CA . ILE A 1 323 ? -9.508 36.188 23.438 1 79.31 323 ILE A CA 1
ATOM 2510 C C . ILE A 1 323 ? -10.188 35.406 22.344 1 79.31 323 ILE A C 1
ATOM 2512 O O . ILE A 1 323 ? -10.344 35.875 21.219 1 79.31 323 ILE A O 1
ATOM 2516 N N . ARG A 1 324 ? -10.719 34.25 22.734 1 83.38 324 ARG A N 1
ATOM 2517 C CA . ARG A 1 324 ? -11.352 33.375 21.766 1 83.38 324 ARG A CA 1
ATOM 2518 C C . ARG A 1 324 ? -12.688 33.938 21.297 1 83.38 324 ARG A C 1
ATOM 2520 O O . ARG A 1 324 ? -13.055 33.781 20.125 1 83.38 324 ARG A O 1
ATOM 2527 N N . SER A 1 325 ? -13.359 34.594 22.156 1 83.5 325 SER A N 1
ATOM 2528 C CA . SER A 1 325 ? -14.703 35.062 21.859 1 83.5 325 SER A CA 1
ATOM 2529 C C . SER A 1 325 ? -14.664 36.219 20.844 1 83.5 325 SER A C 1
ATOM 2531 O O . SER A 1 325 ? -15.633 36.438 20.125 1 83.5 325 SER A O 1
ATOM 2533 N N . LYS A 1 326 ? -13.539 36.875 20.766 1 84.06 326 LYS A N 1
ATOM 2534 C CA . LYS A 1 326 ? -13.438 38.031 19.875 1 84.06 326 LYS A CA 1
ATOM 2535 C C . LYS A 1 326 ? -13.383 37.594 18.422 1 84.06 326 LYS A C 1
ATOM 2537 O O . LYS A 1 326 ? -13.773 38.344 17.531 1 84.06 326 LYS A O 1
ATOM 2542 N N . ILE A 1 327 ? -12.859 36.406 18.188 1 86.75 327 ILE A N 1
ATOM 2543 C CA . ILE A 1 327 ? -12.766 35.938 16.812 1 86.75 327 ILE A CA 1
ATOM 2544 C C . ILE A 1 327 ? -13.75 34.781 16.594 1 86.75 327 ILE A C 1
ATOM 2546 O O . ILE A 1 327 ? -13.719 34.125 15.555 1 86.75 327 ILE A O 1
ATOM 2550 N N . GLN A 1 328 ? -14.727 34.625 17.391 1 88.56 328 GLN A N 1
ATOM 2551 C CA . GLN A 1 328 ? -15.625 33.469 17.375 1 88.56 328 GLN A CA 1
ATOM 2552 C C . GLN A 1 328 ? -16.547 33.531 16.156 1 88.56 328 GLN A C 1
ATOM 2554 O O . GLN A 1 328 ? -16.656 32.531 15.43 1 88.56 328 GLN A O 1
ATOM 2559 N N . GLU A 1 329 ? -17.141 34.594 15.883 1 89.5 329 GLU A N 1
ATOM 2560 C CA . GLU A 1 329 ? -18.156 34.688 14.836 1 89.5 329 GLU A CA 1
ATOM 2561 C C . GLU A 1 329 ? -17.562 34.438 13.461 1 89.5 329 GLU A C 1
ATOM 2563 O O . GLU A 1 329 ? -17.984 33.562 12.734 1 89.5 329 GLU A O 1
ATOM 2568 N N . PRO A 1 330 ? -16.453 35.219 13.094 1 92.75 330 PRO A N 1
ATOM 2569 C CA . PRO A 1 330 ? -15.891 34.938 11.773 1 92.75 330 PRO A CA 1
ATOM 2570 C C . PRO A 1 330 ? -15.305 33.531 11.648 1 92.75 330 PRO A C 1
ATOM 2572 O O . PRO A 1 330 ? -15.398 32.906 10.586 1 92.75 330 PRO A O 1
ATOM 2575 N N . CYS A 1 331 ? -14.758 33 12.734 1 92.75 331 CYS A N 1
ATOM 2576 C CA . CYS A 1 331 ? -14.164 31.672 12.688 1 92.75 331 CYS A CA 1
ATOM 2577 C C . CYS A 1 331 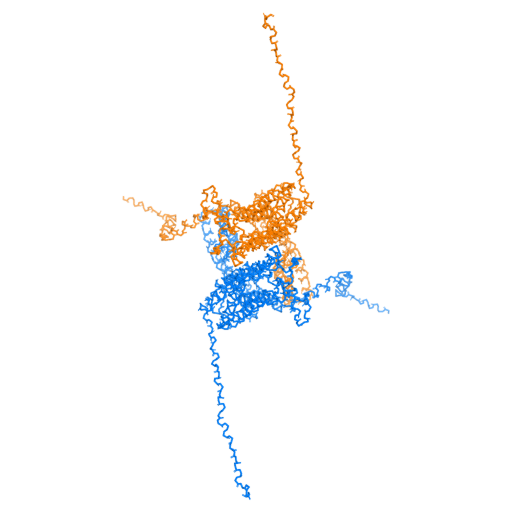? -15.234 30.594 12.539 1 92.75 331 CYS A C 1
ATOM 2579 O O . CYS A 1 331 ? -15.055 29.625 11.797 1 92.75 331 CYS A O 1
ATOM 2581 N N . ILE A 1 332 ? -16.312 30.75 13.219 1 93.44 332 ILE A N 1
ATOM 2582 C CA . ILE A 1 332 ? -17.422 29.797 13.094 1 93.44 332 ILE A CA 1
ATOM 2583 C C . ILE A 1 332 ? -18 29.859 11.688 1 93.44 332 ILE A C 1
ATOM 2585 O O . ILE A 1 332 ? -18.312 28.812 11.102 1 93.44 332 ILE A O 1
ATOM 2589 N N . ASP A 1 333 ? -18.062 31.031 11.148 1 94.75 333 ASP A N 1
ATOM 2590 C CA . ASP A 1 333 ? -18.578 31.188 9.789 1 94.75 333 ASP A CA 1
ATOM 2591 C C . ASP A 1 333 ? -17.641 30.516 8.781 1 94.75 333 ASP A C 1
ATOM 2593 O O . ASP A 1 333 ? -18.094 29.859 7.844 1 94.75 333 ASP A O 1
ATOM 2597 N N . ILE A 1 334 ? -16.344 30.75 8.938 1 96.38 334 ILE A N 1
ATOM 2598 C CA . ILE A 1 334 ? -15.367 30.125 8.055 1 96.38 334 ILE A CA 1
ATOM 2599 C C . ILE A 1 334 ? -15.508 28.609 8.117 1 96.38 334 ILE A C 1
ATOM 2601 O O . ILE A 1 334 ? -15.578 27.938 7.078 1 96.38 334 ILE A O 1
ATOM 2605 N N . CYS A 1 335 ? -15.641 28.016 9.344 1 95.12 335 CYS A N 1
ATOM 2606 C CA . CYS A 1 335 ? -15.711 26.578 9.539 1 95.12 335 CYS A CA 1
ATOM 2607 C C . CYS A 1 335 ? -17.016 26 8.977 1 95.12 335 CYS A C 1
ATOM 2609 O O . CYS A 1 335 ? -16.984 25 8.258 1 95.12 335 CYS A O 1
ATOM 2611 N N . THR A 1 336 ? -18.094 26.641 9.227 1 95.25 336 THR A N 1
ATOM 2612 C CA . THR A 1 336 ? -19.391 26.156 8.781 1 95.25 336 THR A CA 1
ATOM 2613 C C . THR A 1 336 ? -19.5 26.234 7.262 1 95.25 336 THR A C 1
ATOM 2615 O O . THR A 1 336 ? -19.906 25.266 6.613 1 95.25 336 THR A O 1
ATOM 2618 N N . GLU A 1 337 ? -19.047 27.359 6.68 1 96.94 337 GLU A N 1
ATOM 2619 C CA . GLU A 1 337 ? -19.172 27.547 5.238 1 96.94 337 GLU A CA 1
ATOM 2620 C C . GLU A 1 337 ? -18.188 26.656 4.48 1 96.94 337 GLU A C 1
ATOM 2622 O O . GLU A 1 337 ? -18.531 26.094 3.432 1 96.94 337 GLU A O 1
ATOM 2627 N N . SER A 1 338 ? -17.016 26.578 4.957 1 97 338 SER A N 1
ATOM 2628 C CA . SER A 1 338 ? -16.047 25.672 4.316 1 97 338 SER A CA 1
ATOM 2629 C C . SER A 1 338 ? -16.5 24.219 4.434 1 97 338 SER A C 1
ATOM 2631 O O . SER A 1 338 ? -16.328 23.438 3.496 1 97 338 SER A O 1
ATOM 2633 N N . GLY A 1 339 ? -17.062 23.859 5.617 1 96.56 339 GLY A N 1
ATOM 2634 C CA . GLY A 1 339 ? -17.594 22.516 5.793 1 96.56 339 GLY A CA 1
ATOM 2635 C C . GLY A 1 339 ? -18.75 22.203 4.848 1 96.56 339 GLY A C 1
ATOM 2636 O O . GLY A 1 339 ? -18.766 21.125 4.238 1 96.56 339 GLY A O 1
ATOM 2637 N N . LYS A 1 340 ? -19.594 23.094 4.742 1 96.5 340 LYS A N 1
ATOM 2638 C CA . LYS A 1 340 ? -20.719 22.922 3.822 1 96.5 340 LYS A CA 1
ATOM 2639 C C . LYS A 1 340 ? -20.234 22.844 2.377 1 96.5 340 LYS A C 1
ATOM 2641 O O . LYS A 1 340 ? -20.766 22.078 1.58 1 96.5 340 LYS A O 1
ATOM 2646 N N . ALA A 1 341 ? -19.266 23.703 2.035 1 97.38 341 ALA A N 1
ATOM 2647 C CA . ALA A 1 341 ? -18.703 23.656 0.686 1 97.38 341 ALA A CA 1
ATOM 2648 C C . ALA A 1 341 ? -18.141 22.281 0.364 1 97.38 341 ALA A C 1
ATOM 2650 O O . ALA A 1 341 ? -18.422 21.719 -0.699 1 97.38 341 ALA A O 1
ATOM 2651 N N . LEU A 1 342 ? -17.391 21.734 1.303 1 97.5 342 LEU A N 1
ATOM 2652 C CA . LEU A 1 342 ? -16.781 20.422 1.099 1 97.5 342 LEU A CA 1
ATOM 2653 C C . LEU A 1 342 ? -17.844 19.328 0.981 1 97.5 342 LEU A C 1
ATOM 2655 O O . LEU A 1 342 ? -17.75 18.453 0.13 1 97.5 342 LEU A O 1
ATOM 2659 N N . LYS A 1 343 ? -18.859 19.406 1.771 1 96.94 343 LYS A N 1
ATOM 2660 C CA . LYS A 1 343 ? -19.922 18.422 1.736 1 96.94 343 LYS A CA 1
ATOM 2661 C C . LYS A 1 343 ? -20.719 18.516 0.439 1 96.94 343 LYS A C 1
ATOM 2663 O O . LYS A 1 343 ? -21.125 17.5 -0.133 1 96.94 343 LYS A O 1
ATOM 2668 N N . GLU A 1 344 ? -20.922 19.703 0.005 1 96.44 344 GLU A N 1
ATOM 2669 C CA . GLU A 1 344 ? -21.625 19.891 -1.256 1 96.44 344 GLU A CA 1
ATOM 2670 C C . GLU A 1 344 ? -20.797 19.406 -2.438 1 96.44 344 GLU A C 1
ATOM 2672 O O . GLU A 1 344 ? -21.344 18.844 -3.391 1 96.44 344 GLU A O 1
ATOM 2677 N N . LEU A 1 345 ? -19.547 19.703 -2.418 1 96.88 345 LEU A N 1
ATOM 2678 C CA . LEU A 1 345 ? -18.672 19.188 -3.463 1 96.88 345 LEU A CA 1
ATOM 2679 C C . LEU A 1 345 ? -18.688 17.672 -3.49 1 96.88 345 LEU A C 1
ATOM 2681 O O . LEU A 1 345 ? -18.719 17.062 -4.562 1 96.88 345 LEU A O 1
ATOM 2685 N N . ALA A 1 346 ? -18.656 17.062 -2.289 1 97.19 346 ALA A N 1
ATOM 2686 C CA . ALA A 1 346 ? -18.703 15.602 -2.184 1 97.19 346 ALA A CA 1
ATOM 2687 C C . ALA A 1 346 ? -20.016 15.055 -2.754 1 97.19 346 ALA A C 1
ATOM 2689 O O . ALA A 1 346 ? -20 14.086 -3.51 1 97.19 346 ALA A O 1
ATOM 2690 N N . ALA A 1 347 ? -21.094 15.68 -2.406 1 95.94 347 ALA A N 1
ATOM 2691 C CA . ALA A 1 347 ? -22.391 15.258 -2.902 1 95.94 347 ALA A CA 1
ATOM 2692 C C . ALA A 1 347 ? -22.484 15.422 -4.414 1 95.94 347 ALA A C 1
ATOM 2694 O O . ALA A 1 347 ? -23.031 14.555 -5.109 1 95.94 347 ALA A O 1
ATOM 2695 N N . ALA A 1 348 ? -21.984 16.516 -4.898 1 94.81 348 ALA A N 1
ATOM 2696 C CA . ALA A 1 348 ? -21.984 16.766 -6.34 1 94.81 348 ALA A CA 1
ATOM 2697 C C . ALA A 1 348 ? -21.156 15.719 -7.074 1 94.81 348 ALA A C 1
ATOM 2699 O O . ALA A 1 348 ? -21.562 15.234 -8.133 1 94.81 348 ALA A O 1
ATOM 2700 N N . LEU A 1 349 ? -20.031 15.445 -6.5 1 94.62 349 LEU A N 1
ATOM 2701 C CA . LEU A 1 349 ? -19.188 14.438 -7.121 1 94.62 349 LEU A CA 1
ATOM 2702 C C . LEU A 1 349 ? -19.859 13.07 -7.121 1 94.62 349 LEU A C 1
ATOM 2704 O O . LEU A 1 349 ? -19.812 12.344 -8.117 1 94.62 349 LEU A O 1
ATOM 2708 N N . LYS A 1 350 ? -20.516 12.742 -6.012 1 94.62 350 LYS A N 1
ATOM 2709 C CA . LYS A 1 350 ? -21.203 11.461 -5.914 1 94.62 350 LYS A CA 1
ATOM 2710 C C . LYS A 1 350 ? -22.312 11.352 -6.965 1 94.62 350 LYS A C 1
ATOM 2712 O O . LYS A 1 350 ? -22.5 10.297 -7.566 1 94.62 350 LYS A O 1
ATOM 2717 N N . LYS A 1 351 ? -22.953 12.43 -7.215 1 92.5 351 LYS A N 1
ATOM 2718 C CA . LYS A 1 351 ? -24.047 12.438 -8.18 1 92.5 351 LYS A CA 1
ATOM 2719 C C . LYS A 1 351 ? -23.547 12.758 -9.586 1 92.5 351 LYS A C 1
ATOM 2721 O O . LYS A 1 351 ? -24.312 12.75 -10.547 1 92.5 351 LYS A O 1
ATOM 2726 N N . MET A 1 352 ? -22.359 13.016 -9.727 1 92.69 352 MET A N 1
ATOM 2727 C CA . MET A 1 352 ? -21.734 13.336 -11.008 1 92.69 352 MET A CA 1
ATOM 2728 C C . MET A 1 352 ? -22.422 14.539 -11.656 1 92.69 352 MET A C 1
ATOM 2730 O O . MET A 1 352 ? -22.766 14.492 -12.836 1 92.69 352 MET A O 1
ATOM 2734 N N . ILE A 1 353 ? -22.547 15.57 -10.805 1 90.94 353 ILE A N 1
ATOM 2735 C CA . ILE A 1 353 ? -23.109 16.828 -11.273 1 90.94 353 ILE A CA 1
ATOM 2736 C C . ILE A 1 353 ? -22.172 17.984 -10.93 1 90.94 353 ILE A C 1
ATOM 2738 O O . ILE A 1 353 ? -21.422 17.906 -9.961 1 90.94 353 ILE A O 1
ATOM 2742 N N . ARG A 1 354 ? -22.219 18.984 -11.75 1 87.44 354 ARG A N 1
ATOM 2743 C CA . ARG A 1 354 ? -21.469 20.203 -11.445 1 87.44 354 ARG A CA 1
ATOM 2744 C C . ARG A 1 354 ? -22.266 21.109 -10.508 1 87.44 354 ARG A C 1
ATOM 2746 O O . ARG A 1 354 ? -23.391 21.469 -10.805 1 87.44 354 ARG A O 1
ATOM 2753 N N . SER A 1 355 ? -21.781 21.203 -9.297 1 81.12 355 SER A N 1
ATOM 2754 C CA . SER A 1 355 ? -22.516 21.984 -8.312 1 81.12 355 SER A CA 1
ATOM 2755 C C . SER A 1 355 ? -22.078 23.438 -8.328 1 81.12 355 SER A C 1
ATOM 2757 O O . SER A 1 355 ? -20.891 23.75 -8.211 1 81.12 355 SER A O 1
ATOM 2759 N N . SER A 1 356 ? -23.031 24.344 -8.484 1 84.94 356 SER A N 1
ATOM 2760 C CA . SER A 1 356 ? -22.797 25.781 -8.352 1 84.94 356 SER A CA 1
ATOM 2761 C C . SER A 1 356 ? -22.969 26.234 -6.902 1 84.94 356 SER A C 1
ATOM 2763 O O . SER A 1 356 ? -22.422 27.266 -6.5 1 84.94 356 SER A O 1
ATOM 2765 N N . SER A 1 357 ? -23.641 25.406 -6.121 1 89.56 357 SER A N 1
ATOM 2766 C CA . SER A 1 357 ? -23.891 25.75 -4.723 1 89.56 357 SER A CA 1
ATOM 2767 C C . SER A 1 357 ? -22.594 25.734 -3.916 1 89.56 357 SER A C 1
ATOM 2769 O O . SER A 1 357 ? -22.422 26.531 -2.996 1 89.56 357 SER A O 1
ATOM 2771 N N . ALA A 1 358 ? -21.688 24.844 -4.27 1 93.12 358 ALA A N 1
ATOM 2772 C CA . ALA A 1 358 ? -20.406 24.781 -3.574 1 93.12 358 ALA A CA 1
ATOM 2773 C C . ALA A 1 358 ? -19.609 26.062 -3.754 1 93.12 358 ALA A C 1
ATOM 2775 O O . ALA A 1 358 ? -18.938 26.531 -2.826 1 93.12 358 ALA A O 1
ATOM 2776 N N . ASP A 1 359 ? -19.766 26.719 -4.898 1 93.88 359 ASP A N 1
ATOM 2777 C CA . ASP A 1 359 ? -19.031 27.953 -5.172 1 93.88 359 ASP A CA 1
ATOM 2778 C C . ASP A 1 359 ? -19.562 29.094 -4.316 1 93.88 359 ASP A C 1
ATOM 2780 O O . ASP A 1 359 ? -18.812 29.969 -3.898 1 93.88 359 ASP A O 1
ATOM 2784 N N . SER A 1 360 ? -20.859 29.031 -4.062 1 95.94 360 SER A N 1
ATOM 2785 C CA . SER A 1 360 ? -21.453 30.062 -3.207 1 95.94 360 SER A CA 1
ATOM 2786 C C . SER A 1 360 ? -20.922 29.953 -1.779 1 95.94 360 SER A C 1
ATOM 2788 O O . SER A 1 360 ? -20.609 30.969 -1.153 1 95.94 360 SER A O 1
ATOM 2790 N N . HIS A 1 361 ? -20.812 28.75 -1.322 1 96.69 361 HIS A N 1
ATOM 2791 C CA . HIS A 1 361 ? -20.281 28.562 0.023 1 96.69 361 HIS A CA 1
ATOM 2792 C C . HIS A 1 361 ? -18.812 28.938 0.097 1 96.69 361 HIS A C 1
ATOM 2794 O O . HIS A 1 361 ? -18.344 29.453 1.117 1 96.69 361 HIS A O 1
ATOM 2800 N N . ILE A 1 362 ? -18.078 28.703 -0.931 1 96.44 362 ILE A N 1
ATOM 2801 C CA . ILE A 1 362 ? -16.672 29.094 -0.967 1 96.44 362 ILE A CA 1
ATOM 2802 C C . ILE A 1 362 ? -16.547 30.609 -0.943 1 96.44 362 ILE A C 1
ATOM 2804 O O . ILE A 1 362 ? -15.688 31.156 -0.24 1 96.44 362 ILE A O 1
ATOM 2808 N N . ALA A 1 363 ? -17.438 31.266 -1.684 1 96.62 363 ALA A N 1
ATOM 2809 C CA . ALA A 1 363 ? -17.438 32.719 -1.684 1 96.62 363 ALA A CA 1
ATOM 2810 C C . ALA A 1 363 ? -17.766 33.281 -0.295 1 96.62 363 ALA A C 1
ATOM 2812 O O . ALA A 1 363 ? -17.141 34.25 0.16 1 96.62 363 ALA A O 1
ATOM 2813 N N . CYS A 1 364 ? -18.672 32.594 0.342 1 96.19 364 CYS A N 1
ATOM 2814 C CA . CYS A 1 364 ? -19.047 33 1.694 1 96.19 364 CYS A CA 1
ATOM 2815 C C . CYS A 1 364 ? -17.891 32.781 2.662 1 96.19 364 CYS A C 1
ATOM 2817 O O . CYS A 1 364 ? -17.656 33.562 3.572 1 96.19 364 CYS A O 1
ATOM 2819 N N . SER A 1 365 ? -17.219 31.688 2.482 1 96.38 365 SER A N 1
ATOM 2820 C CA . SER A 1 365 ? -16.062 31.406 3.34 1 96.38 365 SER A CA 1
ATOM 2821 C C . SER A 1 365 ? -14.953 32.438 3.123 1 96.38 365 SER A C 1
ATOM 2823 O O . SER A 1 365 ? -14.297 32.844 4.078 1 96.38 365 SER A O 1
ATOM 2825 N N . LYS A 1 366 ? -14.766 32.906 1.895 1 96.38 366 LYS A N 1
ATOM 2826 C CA . LYS A 1 366 ? -13.766 33.906 1.594 1 96.38 366 LYS A CA 1
ATOM 2827 C C . LYS A 1 366 ? -14.156 35.25 2.199 1 96.38 366 LYS A C 1
ATOM 2829 O O . LYS A 1 366 ? -13.297 36 2.686 1 96.38 366 LYS A O 1
ATOM 2834 N N . ALA A 1 367 ? -15.445 35.531 2.178 1 96.56 367 ALA A N 1
ATOM 2835 C CA . ALA A 1 367 ? -15.938 36.75 2.803 1 96.56 367 ALA A CA 1
ATOM 2836 C C . ALA A 1 367 ? -15.711 36.719 4.312 1 96.56 367 ALA A C 1
ATOM 2838 O O . ALA A 1 367 ? -15.359 37.75 4.91 1 96.56 367 ALA A O 1
ATOM 2839 N N . ALA A 1 368 ? -15.922 35.531 4.875 1 95.94 368 ALA A N 1
ATOM 2840 C CA . ALA A 1 368 ? -15.688 35.406 6.309 1 95.94 368 ALA A CA 1
ATOM 2841 C C . ALA A 1 368 ? -14.211 35.594 6.645 1 95.94 368 ALA A C 1
ATOM 2843 O O . ALA A 1 368 ? -13.875 36.125 7.699 1 95.94 368 ALA A O 1
ATOM 2844 N N . VAL A 1 369 ? -13.328 35.125 5.785 1 95.69 369 VAL A N 1
ATOM 2845 C CA . VAL A 1 369 ? -11.898 35.312 5.977 1 95.69 369 VAL A CA 1
ATOM 2846 C C . VAL A 1 369 ? -11.555 36.781 5.938 1 95.69 369 VAL A C 1
ATOM 2848 O O . VAL A 1 369 ? -10.758 37.281 6.75 1 95.69 369 VAL A O 1
ATOM 2851 N N . GLU A 1 370 ? -12.172 37.531 5.016 1 94.75 370 GLU A N 1
ATOM 2852 C CA . GLU A 1 370 ? -11.938 38.969 4.938 1 94.75 370 GLU A CA 1
ATOM 2853 C C . GLU A 1 370 ? -12.453 39.688 6.18 1 94.75 370 GLU A C 1
ATOM 2855 O O . GLU A 1 370 ? -11.836 40.625 6.668 1 94.75 370 GLU A O 1
ATOM 2860 N N . SER A 1 371 ? -13.586 39.188 6.668 1 93.94 371 SER A N 1
ATOM 2861 C CA . SER A 1 371 ? -14.117 39.75 7.91 1 93.94 371 SER A CA 1
ATOM 2862 C C . SER A 1 371 ? -13.18 39.5 9.078 1 93.94 371 SER A C 1
ATOM 2864 O O . SER A 1 371 ? -13 40.344 9.953 1 93.94 371 SER A O 1
ATOM 2866 N N . LEU A 1 372 ? -12.648 38.312 9.102 1 92.75 372 LEU A N 1
ATOM 2867 C CA . LEU A 1 372 ? -11.68 37.969 10.141 1 92.75 372 LEU A CA 1
ATOM 2868 C C . LEU A 1 372 ? -10.43 38.844 10.039 1 92.75 372 LEU A C 1
ATOM 2870 O O . LEU A 1 372 ? -9.953 39.344 11.047 1 92.75 372 LEU A O 1
ATOM 2874 N N . LYS A 1 373 ? -9.922 39.062 8.812 1 90.31 373 LYS A N 1
ATOM 2875 C CA . LYS A 1 373 ? -8.742 39.906 8.594 1 90.31 373 LYS A CA 1
ATOM 2876 C C . LYS A 1 373 ? -9 41.344 9.023 1 90.31 373 LYS A C 1
ATOM 2878 O O . LYS A 1 373 ? -8.125 41.969 9.609 1 90.31 373 LYS A O 1
ATOM 2883 N N . LEU A 1 374 ? -10.227 41.812 8.805 1 89.06 374 LEU A N 1
ATOM 2884 C CA . LEU A 1 374 ? -10.602 43.156 9.188 1 89.06 374 LEU A CA 1
ATOM 2885 C C . LEU A 1 374 ? -10.688 43.281 10.711 1 89.06 374 LEU A C 1
ATOM 2887 O O . LEU A 1 374 ? -10.234 44.281 11.273 1 89.06 374 LEU A O 1
ATOM 2891 N N . SER A 1 375 ? -11.234 42.25 11.328 1 86.88 375 SER A N 1
ATOM 2892 C CA . SER A 1 375 ? -11.32 42.281 12.781 1 86.88 375 SER A CA 1
ATOM 2893 C C . SER A 1 375 ? -9.938 42.25 13.414 1 86.88 375 SER A C 1
ATOM 2895 O O . SER A 1 375 ? -9.703 42.875 14.453 1 86.88 375 SER A O 1
ATOM 2897 N N . LEU A 1 376 ? -9.023 41.562 12.828 1 83.81 376 LEU A N 1
ATOM 2898 C CA . LEU A 1 376 ? -7.66 41.469 13.336 1 83.81 376 LEU A CA 1
ATOM 2899 C C . LEU A 1 376 ? -6.898 42.781 13.117 1 83.81 376 LEU A C 1
ATOM 2901 O O . LEU A 1 376 ? -6.09 43.156 13.953 1 83.81 376 LEU A O 1
ATOM 2905 N N . LYS A 1 377 ? -7.176 43.5 12.016 1 83.38 377 LYS A N 1
ATOM 2906 C CA . LYS A 1 377 ? -6.543 44.781 11.711 1 83.38 377 LYS A CA 1
ATOM 2907 C C . LYS A 1 377 ? -6.996 45.875 12.688 1 83.38 377 LYS A C 1
ATOM 2909 O O . LYS A 1 377 ? -6.238 46.812 12.984 1 83.38 377 LYS A O 1
ATOM 2914 N N . ARG A 1 378 ? -8.188 45.625 13.234 1 80.25 378 ARG A N 1
ATOM 2915 C CA . ARG A 1 378 ? -8.742 46.625 14.172 1 80.25 378 ARG A CA 1
ATOM 2916 C C . ARG A 1 378 ? -8.156 46.438 15.562 1 80.25 378 ARG A C 1
ATOM 2918 O O . ARG A 1 378 ? -8.414 47.25 16.453 1 80.25 378 ARG A O 1
ATOM 2925 N N . GLY A 1 379 ? -7.254 45.531 15.719 1 74.56 379 GLY A N 1
ATOM 2926 C CA . GLY A 1 379 ? -6.523 45.375 16.969 1 74.56 379 GLY A CA 1
ATOM 2927 C C . GLY A 1 379 ? -7.371 44.781 18.078 1 74.56 379 GLY A C 1
ATOM 2928 O O . GLY A 1 379 ? -7.363 45.312 19.203 1 74.56 379 GLY A O 1
ATOM 2929 N N . ILE A 1 380 ? -8.102 43.781 17.828 1 72.75 380 ILE A N 1
ATOM 2930 C CA . ILE A 1 380 ? -9.016 43.188 18.797 1 72.75 380 ILE A CA 1
ATOM 2931 C C . ILE A 1 380 ? -8.211 42.625 19.969 1 72.75 380 ILE A C 1
ATOM 2933 O O . ILE A 1 380 ? -8.711 42.594 21.109 1 72.75 380 ILE A O 1
ATOM 2937 N N . TRP A 1 381 ? -6.848 42.375 19.75 1 72.56 381 TRP A N 1
ATOM 2938 C CA . TRP A 1 381 ? -6.031 41.781 20.812 1 72.56 381 TRP A CA 1
ATOM 2939 C C . TRP A 1 381 ? -5.043 42.812 21.375 1 72.56 381 TRP A C 1
ATOM 2941 O O . TRP A 1 381 ? -4.008 42.438 21.922 1 72.56 381 TRP A O 1
ATOM 2951 N N . LYS A 1 382 ? -5.207 44.031 21.266 1 71.56 382 LYS A N 1
ATOM 2952 C CA . LYS A 1 382 ? -4.262 45.062 21.672 1 71.56 382 LYS A CA 1
ATOM 2953 C C . LYS A 1 382 ? -3.971 45 23.172 1 71.56 382 LYS A C 1
ATOM 2955 O O . LYS A 1 382 ? -2.826 45.156 23.594 1 71.56 382 LYS A O 1
ATOM 2960 N N . ASP A 1 383 ? -4.992 44.594 23.953 1 69.19 383 ASP A N 1
ATOM 2961 C CA . ASP A 1 383 ? -4.773 44.656 25.391 1 69.19 383 ASP A CA 1
ATOM 2962 C C . ASP A 1 383 ? -4.504 43.25 25.953 1 69.19 383 ASP A C 1
ATOM 2964 O O . ASP A 1 383 ? -4.359 43.062 27.172 1 69.19 383 ASP A O 1
ATOM 2968 N N . ALA A 1 384 ? -4.395 42.281 25.062 1 73.94 384 ALA A N 1
ATOM 2969 C CA . ALA A 1 384 ? -4.246 40.906 25.562 1 73.94 384 ALA A CA 1
ATOM 2970 C C . ALA A 1 384 ? -2.779 40.5 25.594 1 73.94 384 ALA A C 1
ATOM 2972 O O . ALA A 1 384 ? -1.946 41.094 24.906 1 73.94 384 ALA A O 1
ATOM 2973 N N . ASN A 1 385 ? -2.475 39.656 26.625 1 76.81 385 ASN A N 1
ATOM 2974 C CA . ASN A 1 385 ? -1.157 39.031 26.688 1 76.81 385 ASN A CA 1
ATOM 2975 C C . ASN A 1 385 ? -0.842 38.25 25.406 1 76.81 385 ASN A C 1
ATOM 2977 O O . ASN A 1 385 ? -1.664 37.469 24.938 1 76.81 385 ASN A O 1
ATOM 2981 N N . LEU A 1 386 ? 0.223 38.594 24.719 1 77.69 386 LEU A N 1
ATOM 2982 C CA . LEU A 1 386 ? 0.595 38.031 23.422 1 77.69 386 LEU A CA 1
ATOM 2983 C C . LEU A 1 386 ? 0.742 36.531 23.5 1 77.69 386 LEU A C 1
ATOM 2985 O O . LEU A 1 386 ? 0.396 35.812 22.562 1 77.69 386 LEU A O 1
ATOM 2989 N N . LEU A 1 387 ? 1.188 36.062 24.672 1 78.25 387 LEU A N 1
ATOM 2990 C CA . LEU A 1 387 ? 1.389 34.625 24.844 1 78.25 387 LEU A CA 1
ATOM 2991 C C . LEU A 1 387 ? 0.059 33.875 24.781 1 78.25 387 LEU A C 1
ATOM 2993 O O . LEU A 1 387 ? -0.019 32.781 24.234 1 78.25 387 LEU A O 1
ATOM 2997 N N . GLU A 1 388 ? -0.914 34.469 25.234 1 80.94 388 GLU A N 1
ATOM 2998 C CA . GLU A 1 388 ? -2.229 33.844 25.281 1 80.94 388 GLU A CA 1
ATOM 2999 C C . GLU A 1 388 ? -2.955 33.969 23.953 1 80.94 388 GLU A C 1
ATOM 3001 O O . GLU A 1 388 ? -3.9 33.219 23.688 1 80.94 388 GLU A O 1
ATOM 3006 N N . THR A 1 389 ? -2.479 34.875 23.109 1 83.12 389 THR A N 1
ATOM 3007 C CA . THR A 1 389 ? -3.158 35.125 21.844 1 83.12 389 THR A CA 1
ATOM 3008 C C . THR A 1 389 ? -2.551 34.25 20.734 1 83.12 389 THR A C 1
ATOM 3010 O O . THR A 1 389 ? -3.16 34.062 19.688 1 83.12 389 THR A O 1
ATOM 3013 N N . ILE A 1 390 ? -1.417 33.594 20.969 1 84.25 390 ILE A N 1
ATOM 3014 C CA . ILE A 1 390 ? -0.642 32.906 19.938 1 84.25 390 ILE A CA 1
ATOM 3015 C C . ILE A 1 390 ? -1.425 31.719 19.406 1 84.25 390 ILE A C 1
ATOM 3017 O O . ILE A 1 390 ? -1.564 31.547 18.203 1 84.25 390 ILE A O 1
ATOM 3021 N N . PRO A 1 391 ? -2.02 30.922 20.344 1 85.44 391 PRO A N 1
ATOM 3022 C CA . PRO A 1 391 ? -2.762 29.781 19.812 1 85.44 391 PRO A CA 1
ATOM 3023 C C . PRO A 1 391 ? -3.975 30.188 18.984 1 85.44 391 PRO A C 1
ATOM 3025 O O . PRO A 1 391 ? -4.289 29.547 17.969 1 85.44 391 PRO A O 1
ATOM 3028 N N . SER A 1 392 ? -4.633 31.25 19.422 1 87.38 392 SER A N 1
ATOM 3029 C CA . SER A 1 392 ? -5.785 31.734 18.672 1 87.38 392 SER A CA 1
ATOM 3030 C C . SER A 1 392 ? -5.363 32.344 17.328 1 87.38 392 SER A C 1
ATOM 3032 O O . SER A 1 392 ? -6.082 32.219 16.344 1 87.38 392 SER A O 1
ATOM 3034 N N . ALA A 1 393 ? -4.188 33 17.328 1 86.94 393 ALA A N 1
ATOM 3035 C CA . ALA A 1 393 ? -3.658 33.531 16.078 1 86.94 393 ALA A CA 1
ATOM 3036 C C . ALA A 1 393 ? -3.279 32.406 15.117 1 86.94 393 ALA A C 1
ATOM 3038 O O . ALA A 1 393 ? -3.471 32.531 13.906 1 86.94 393 ALA A O 1
ATOM 3039 N N . ALA A 1 394 ? -2.752 31.359 15.695 1 88.69 394 ALA A N 1
ATOM 3040 C CA . ALA A 1 394 ? -2.395 30.203 14.875 1 88.69 394 ALA A CA 1
ATOM 3041 C C . ALA A 1 394 ? -3.635 29.562 14.242 1 88.69 394 ALA A C 1
ATOM 3043 O O . ALA A 1 394 ? -3.623 29.203 13.062 1 88.69 394 ALA A O 1
ATOM 3044 N N . VAL A 1 395 ? -4.664 29.438 15.055 1 90.88 395 VAL A N 1
ATOM 3045 C CA . VAL A 1 395 ? -5.91 28.859 14.555 1 90.88 395 VAL A CA 1
ATOM 3046 C C . VAL A 1 395 ? -6.465 29.75 13.438 1 90.88 395 VAL A C 1
ATOM 3048 O O . VAL A 1 395 ? -6.898 29.234 12.398 1 90.88 395 VAL A O 1
ATOM 3051 N N . ALA A 1 396 ? -6.418 31.062 13.641 1 90.62 396 ALA A N 1
ATOM 3052 C CA . ALA A 1 396 ? -6.91 32 12.633 1 90.62 396 ALA A CA 1
ATOM 3053 C C . ALA A 1 396 ? -6.113 31.875 11.336 1 90.62 396 ALA A C 1
ATOM 3055 O O . ALA A 1 396 ? -6.691 31.812 10.25 1 90.62 396 ALA A O 1
ATOM 3056 N N . SER A 1 397 ? -4.824 31.75 11.43 1 90.81 397 SER A N 1
ATOM 3057 C CA . SER A 1 397 ? -3.975 31.625 10.25 1 90.81 397 SER A CA 1
ATOM 3058 C C . SER A 1 397 ? -4.23 30.312 9.516 1 90.81 397 SER A C 1
ATOM 3060 O O . SER A 1 397 ? -4.301 30.281 8.289 1 90.81 397 SER A O 1
ATOM 3062 N N . LEU A 1 398 ? -4.367 29.281 10.273 1 92.25 398 LEU A N 1
ATOM 3063 C CA . LEU A 1 398 ? -4.605 27.969 9.68 1 92.25 398 LEU A CA 1
ATOM 3064 C C . LEU A 1 398 ? -5.965 27.906 8.992 1 92.25 398 LEU A C 1
ATOM 3066 O O . LEU A 1 398 ? -6.113 27.281 7.945 1 92.25 398 LEU A O 1
ATOM 3070 N N . LEU A 1 399 ? -6.938 28.578 9.617 1 94 399 LEU A N 1
ATOM 3071 C CA . LEU A 1 399 ? -8.266 28.594 9.016 1 94 399 LEU A CA 1
ATOM 3072 C C . LEU A 1 399 ? -8.25 29.328 7.676 1 94 399 LEU A C 1
ATOM 3074 O O . LEU A 1 399 ? -8.938 28.922 6.734 1 94 399 LEU A O 1
ATOM 3078 N N . ILE A 1 400 ? -7.449 30.375 7.594 1 92.81 400 ILE A N 1
ATOM 3079 C CA . ILE A 1 400 ? -7.309 31.109 6.344 1 92.81 400 ILE A CA 1
ATOM 3080 C C . ILE A 1 400 ? -6.711 30.188 5.273 1 92.81 400 ILE A C 1
ATOM 3082 O O . ILE A 1 400 ? -7.172 30.172 4.133 1 92.81 400 ILE A O 1
ATOM 3086 N N . GLU A 1 401 ? -5.793 29.375 5.668 1 91.88 401 GLU A N 1
ATOM 3087 C CA . GLU A 1 401 ? -5.148 28.453 4.73 1 91.88 401 GLU A CA 1
ATOM 3088 C C . GLU A 1 401 ? -6.094 27.328 4.32 1 91.88 401 GLU A C 1
ATOM 3090 O O . GLU A 1 401 ? -6.035 26.844 3.189 1 91.88 401 GLU A O 1
ATOM 3095 N N . VAL A 1 402 ? -6.895 26.891 5.23 1 95.62 402 VAL A N 1
ATOM 3096 C CA . VAL A 1 402 ? -7.852 25.844 4.93 1 95.62 402 VAL A CA 1
ATOM 3097 C C . VAL A 1 402 ? -8.812 26.297 3.84 1 95.62 402 VAL A C 1
ATOM 3099 O O . VAL A 1 402 ? -9.156 25.531 2.938 1 95.62 402 VAL A O 1
ATOM 3102 N N . VAL A 1 403 ? -9.266 27.547 3.918 1 96.75 403 VAL A N 1
ATOM 3103 C CA . VAL A 1 403 ? -10.188 28.078 2.918 1 96.75 403 VAL A CA 1
ATOM 3104 C C . VAL A 1 403 ? -9.508 28.109 1.552 1 96.75 403 VAL A C 1
ATOM 3106 O O . VAL A 1 403 ? -10.133 27.797 0.535 1 96.75 403 VAL A O 1
ATOM 3109 N N . ALA A 1 404 ? -8.234 28.422 1.528 1 94.62 404 ALA A N 1
ATOM 3110 C CA . ALA A 1 404 ? -7.484 28.406 0.275 1 94.62 404 ALA A CA 1
ATOM 3111 C C . ALA A 1 404 ? -7.398 26.984 -0.285 1 94.62 404 ALA A C 1
ATOM 3113 O O . ALA A 1 404 ? -7.484 26.781 -1.499 1 94.62 404 ALA A O 1
ATOM 3114 N N . CYS A 1 405 ? -7.254 26.031 0.586 1 96.12 405 CYS A N 1
ATOM 3115 C CA . CYS A 1 405 ? -7.195 24.641 0.163 1 96.12 405 CYS A CA 1
ATOM 3116 C C . CYS A 1 405 ? -8.547 24.172 -0.373 1 96.12 405 CYS A C 1
ATOM 3118 O O . CYS A 1 405 ? -8.602 23.422 -1.338 1 96.12 405 CYS A O 1
ATOM 3120 N N . VAL A 1 406 ? -9.602 24.609 0.277 1 97.69 406 VAL A N 1
ATOM 3121 C CA . VAL A 1 406 ? -10.945 24.219 -0.16 1 97.69 406 VAL A CA 1
ATOM 3122 C C . VAL A 1 406 ? -11.203 24.766 -1.563 1 97.69 406 VAL A C 1
ATOM 3124 O O . VAL A 1 406 ? -11.828 24.094 -2.389 1 97.69 406 VAL A O 1
ATOM 3127 N N . GLU A 1 407 ? -10.695 25.922 -1.845 1 97.12 407 GLU A N 1
ATOM 3128 C CA . GLU A 1 407 ? -10.82 26.5 -3.182 1 97.12 407 GLU A CA 1
ATOM 3129 C C . GLU A 1 407 ? -10.086 25.656 -4.215 1 97.12 407 GLU A C 1
ATOM 3131 O O . GLU A 1 407 ? -10.594 25.422 -5.312 1 97.12 407 GLU A O 1
ATOM 3136 N N . LYS A 1 408 ? -8.938 25.219 -3.84 1 96.81 408 LYS A N 1
ATOM 3137 C CA . LYS A 1 408 ? -8.164 24.391 -4.75 1 96.81 408 LYS A CA 1
ATOM 3138 C C . LYS A 1 408 ? -8.859 23.047 -4.988 1 96.81 408 LYS A C 1
ATOM 3140 O O . LYS A 1 408 ? -8.805 22.5 -6.094 1 96.81 408 LYS A O 1
ATOM 3145 N N . ILE A 1 409 ? -9.453 22.484 -3.979 1 97.69 409 ILE A N 1
ATOM 3146 C CA . ILE A 1 409 ? -10.219 21.25 -4.125 1 97.69 409 ILE A CA 1
ATOM 3147 C C . ILE A 1 409 ? -11.367 21.469 -5.102 1 97.69 409 ILE A C 1
ATOM 3149 O O . ILE A 1 409 ? -11.609 20.641 -5.98 1 97.69 409 ILE A O 1
ATOM 3153 N N . ALA A 1 410 ? -12.062 22.594 -4.938 1 97.12 410 ALA A N 1
ATOM 3154 C CA . ALA A 1 410 ? -13.18 22.906 -5.82 1 97.12 410 ALA A CA 1
ATOM 3155 C C . ALA A 1 410 ? -12.711 23.047 -7.27 1 97.12 410 ALA A C 1
ATOM 3157 O O . ALA A 1 410 ? -13.367 22.531 -8.188 1 97.12 410 ALA A O 1
ATOM 3158 N N . GLU A 1 411 ? -11.602 23.688 -7.453 1 96.38 411 GLU A N 1
ATOM 3159 C CA . GLU A 1 411 ? -11.047 23.812 -8.797 1 96.38 411 GLU A CA 1
ATOM 3160 C C . GLU A 1 411 ? -10.727 22.438 -9.391 1 96.38 411 GLU A C 1
ATOM 3162 O O . GLU A 1 411 ? -11 22.188 -10.57 1 96.38 411 GLU A O 1
ATOM 3167 N N . ALA A 1 412 ? -10.164 21.609 -8.586 1 96.81 412 ALA A N 1
ATOM 3168 C CA . ALA A 1 412 ? -9.828 20.266 -9.047 1 96.81 412 ALA A CA 1
ATOM 3169 C C . ALA A 1 412 ? -11.078 19.469 -9.398 1 96.81 412 ALA A C 1
ATOM 3171 O O . ALA A 1 412 ? -11.109 18.75 -10.391 1 96.81 412 ALA A O 1
ATOM 3172 N N . VAL A 1 413 ? -12.109 19.578 -8.594 1 96.5 413 VAL A N 1
ATOM 3173 C CA . VAL A 1 413 ? -13.359 18.875 -8.836 1 96.5 413 VAL A CA 1
ATOM 3174 C C . VAL A 1 413 ? -14.023 19.406 -10.102 1 96.5 413 VAL A C 1
ATOM 3176 O O . VAL A 1 413 ? -14.562 18.641 -10.898 1 96.5 413 VAL A O 1
ATOM 3179 N N . HIS A 1 414 ? -13.945 20.703 -10.312 1 94.81 414 HIS A N 1
ATOM 3180 C CA . HIS A 1 414 ? -14.508 21.312 -11.516 1 94.81 414 HIS A CA 1
ATOM 3181 C C . HIS A 1 414 ? -13.758 20.859 -12.758 1 94.81 414 HIS A C 1
ATOM 3183 O O . HIS A 1 414 ? -14.359 20.625 -13.805 1 94.81 414 HIS A O 1
ATOM 3189 N N . GLU A 1 415 ? -12.508 20.781 -12.625 1 95.19 415 GLU A N 1
ATOM 3190 C CA . GLU A 1 415 ? -11.727 20.266 -13.742 1 95.19 415 GLU A CA 1
ATOM 3191 C C . GLU A 1 415 ? -12.102 18.812 -14.062 1 95.19 415 GLU A C 1
ATOM 3193 O O . GLU A 1 415 ? -12.242 18.453 -15.234 1 95.19 415 GLU A O 1
ATOM 3198 N N . LEU A 1 416 ? -12.195 18.062 -13.023 1 95.38 416 LEU A N 1
ATOM 3199 C CA . LEU A 1 416 ? -12.617 16.672 -13.203 1 95.38 416 LEU A CA 1
ATOM 3200 C C . LEU A 1 416 ? -13.992 16.609 -13.859 1 95.38 416 LEU A C 1
ATOM 3202 O O . LEU A 1 416 ? -14.211 15.812 -14.773 1 95.38 416 LEU A O 1
ATOM 3206 N N . ALA A 1 417 ? -14.906 17.391 -13.43 1 93.75 417 ALA A N 1
ATOM 3207 C CA . ALA A 1 417 ? -16.266 17.406 -13.961 1 93.75 417 ALA A CA 1
ATOM 3208 C C . ALA A 1 417 ? -16.281 17.812 -15.43 1 93.75 417 ALA A C 1
ATOM 3210 O O . ALA A 1 417 ? -17.062 17.297 -16.219 1 93.75 417 ALA A O 1
ATOM 3211 N N . SER A 1 418 ? -15.43 18.719 -15.781 1 92.81 418 SER A N 1
ATOM 3212 C CA . SER A 1 418 ? -15.352 19.172 -17.156 1 92.81 418 SER A CA 1
ATOM 3213 C C . SER A 1 418 ? -14.789 18.094 -18.078 1 92.81 418 SER A C 1
ATOM 3215 O O . SER A 1 418 ? -15.336 17.828 -19.141 1 92.81 418 SER A O 1
ATOM 3217 N N . VAL A 1 419 ? -13.703 17.469 -17.641 1 92.88 419 VAL A N 1
ATOM 3218 C CA . VAL A 1 419 ? -13.047 16.453 -18.453 1 92.88 419 VAL A CA 1
ATOM 3219 C C . VAL A 1 419 ? -13.93 15.203 -18.547 1 92.88 419 VAL A C 1
ATOM 3221 O O . VAL A 1 419 ? -13.984 14.539 -19.578 1 92.88 419 VAL A O 1
ATOM 3224 N N . ALA A 1 420 ? -14.648 14.883 -17.469 1 91.56 420 ALA A N 1
ATOM 3225 C CA . ALA A 1 420 ? -15.492 13.688 -17.406 1 91.56 420 ALA A CA 1
ATOM 3226 C C . ALA A 1 420 ? -16.891 13.977 -17.938 1 91.56 420 ALA A C 1
ATOM 3228 O O . ALA A 1 420 ? -17.719 13.07 -18.031 1 91.56 420 ALA A O 1
ATOM 3229 N N . HIS A 1 421 ? -17.234 15.195 -18.266 1 88.88 421 HIS A N 1
ATOM 3230 C CA . HIS A 1 421 ? -18.516 15.609 -18.828 1 88.88 421 HIS A CA 1
ATOM 3231 C C . HIS A 1 421 ? -19.672 15.281 -17.891 1 88.88 421 HIS A C 1
ATOM 3233 O O . HIS A 1 421 ? -20.641 14.648 -18.297 1 88.88 421 HIS A O 1
ATOM 3239 N N . PHE A 1 422 ? -19.531 15.75 -16.688 1 89.88 422 PHE A N 1
ATOM 3240 C CA . PHE A 1 422 ? -20.609 15.594 -15.719 1 89.88 422 PHE A CA 1
ATOM 3241 C C . PHE A 1 422 ? -21.828 16.406 -16.141 1 89.88 422 PHE A C 1
ATOM 3243 O O . PHE A 1 422 ? -21.703 17.406 -16.859 1 89.88 422 PHE A O 1
ATOM 3250 N N . LYS A 1 423 ? -22.984 16.047 -15.742 1 84.56 423 LYS A N 1
ATOM 3251 C CA . LYS A 1 423 ? -24.219 16.734 -16.094 1 84.56 423 LYS A CA 1
ATOM 3252 C C . LYS A 1 423 ? -24.312 18.078 -15.375 1 84.56 423 LYS A C 1
ATOM 3254 O O . LYS A 1 423 ? -23.859 18.219 -14.242 1 84.56 423 LYS A O 1
ATOM 3259 N N . THR A 1 424 ? -24.516 19.094 -16.062 1 76.12 424 THR A N 1
ATOM 3260 C CA . THR A 1 424 ? -24.688 20.406 -15.461 1 76.12 424 THR A CA 1
ATOM 3261 C C . THR A 1 424 ? -26.062 20.531 -14.797 1 76.12 424 THR A C 1
ATOM 3263 O O . THR A 1 424 ? -27.062 20.047 -15.344 1 76.12 424 THR A O 1
ATOM 3266 N N . GLU A 1 425 ? -26 20.594 -13.586 1 64 425 GLU A N 1
ATOM 3267 C CA . GLU A 1 425 ? -27.266 20.797 -12.906 1 64 425 GLU A CA 1
ATOM 3268 C C . GLU A 1 425 ? -28.078 21.906 -13.57 1 64 425 GLU A C 1
ATOM 3270 O O . GLU A 1 425 ? -27.547 22.984 -13.875 1 64 425 GLU A O 1
ATOM 3275 N N . GLN A 1 426 ? -28.984 21.578 -14.414 1 53.09 426 GLN A N 1
ATOM 3276 C CA . GLN A 1 426 ? -29.859 22.641 -14.875 1 53.09 426 GLN A CA 1
ATOM 3277 C C . GLN A 1 426 ? -30.234 23.578 -13.727 1 53.09 426 GLN A C 1
ATOM 3279 O O . GLN A 1 426 ? -30.594 23.125 -12.641 1 53.09 426 GLN A O 1
ATOM 3284 N N . PRO A 1 427 ? -29.656 24.703 -13.703 1 47.44 427 PRO A N 1
ATOM 3285 C CA . PRO A 1 427 ? -30.125 25.625 -12.664 1 47.44 427 PRO A CA 1
ATOM 3286 C C . PRO A 1 427 ? -31.594 25.438 -12.32 1 47.44 427 PRO A C 1
ATOM 3288 O O . PRO A 1 427 ? -32.406 25.141 -13.203 1 47.44 427 PRO A O 1
ATOM 3291 N N . GLN A 1 428 ? -31.875 24.828 -11.258 1 39.69 428 GLN A N 1
ATOM 3292 C CA . GLN A 1 428 ? -33.281 24.969 -10.93 1 39.69 428 GLN A CA 1
ATOM 3293 C C . GLN A 1 428 ? -33.844 26.297 -11.414 1 39.69 428 GLN A C 1
ATOM 3295 O O . GLN A 1 428 ? -33.406 27.359 -10.969 1 39.69 428 GLN A O 1
ATOM 3300 N N . LEU A 1 429 ? -34.188 26.531 -12.656 1 37.22 429 LEU A N 1
ATOM 3301 C CA . LEU A 1 429 ? -35.062 27.656 -12.898 1 37.22 429 LEU A CA 1
ATOM 3302 C C . LEU A 1 429 ? -36 27.875 -11.711 1 37.22 429 LEU A C 1
ATOM 3304 O O . LEU A 1 429 ? -36.719 26.969 -11.305 1 37.22 429 LEU A O 1
ATOM 3308 N N . LEU A 1 430 ? -35.469 28.688 -10.68 1 34 430 LEU A N 1
ATOM 3309 C CA . LEU A 1 430 ? -36.5 29.219 -9.789 1 34 430 LEU A CA 1
ATOM 3310 C C . LEU A 1 430 ? -37.875 29.203 -10.461 1 34 430 LEU A C 1
ATOM 3312 O O . LEU A 1 430 ? -38.062 29.797 -11.523 1 34 430 LEU A O 1
ATOM 3316 N N . GLN A 1 431 ? -38.406 28.047 -10.5 1 33.5 431 GLN A N 1
ATOM 3317 C CA . GLN A 1 431 ? -39.844 28.109 -10.867 1 33.5 431 GLN A CA 1
ATOM 3318 C C . GLN A 1 431 ? -40.438 29.453 -10.484 1 33.5 431 GLN A C 1
ATOM 3320 O O . GLN A 1 431 ? -40.406 29.859 -9.32 1 33.5 431 GLN A O 1
ATOM 3325 N N . GLU A 1 432 ? -40.25 30.469 -11.367 1 31.88 432 GLU A N 1
ATOM 3326 C CA . GLU A 1 432 ? -41.094 31.625 -11.141 1 31.88 432 GLU A CA 1
ATOM 3327 C C . GLU A 1 432 ? -42.375 31.234 -10.406 1 31.88 432 GLU A C 1
ATOM 3329 O O . GLU A 1 432 ? -42.969 30.203 -10.703 1 31.88 432 GLU A O 1
ATOM 3334 N N . PRO A 1 433 ? -42.344 31.578 -9.094 1 30.56 433 PRO A N 1
ATOM 3335 C CA . PRO A 1 433 ? -43.656 31.266 -8.539 1 30.56 433 PRO A CA 1
ATOM 3336 C C . PRO A 1 433 ? -44.781 31.281 -9.586 1 30.56 433 PRO A C 1
ATOM 3338 O O . PRO A 1 433 ? -44.844 32.219 -10.398 1 30.56 433 PRO A O 1
ATOM 3341 N N . VAL A 1 434 ? -45 30.188 -10.219 1 33.06 434 VAL A N 1
ATOM 3342 C CA . VAL A 1 434 ? -46.25 30.219 -10.984 1 33.06 434 VAL A CA 1
ATOM 3343 C C . VAL A 1 434 ? -47.219 31.172 -10.328 1 33.06 434 VAL A C 1
ATOM 3345 O O . VAL A 1 434 ? -47.656 30.953 -9.195 1 33.06 434 VAL A O 1
ATOM 3348 N N . LEU A 1 435 ? -46.844 32.562 -10.461 1 27.33 435 LEU A N 1
ATOM 3349 C CA . LEU A 1 435 ? -47.969 33.469 -10.148 1 27.33 435 LEU A CA 1
ATOM 3350 C C . LEU A 1 435 ? -49.312 32.781 -10.352 1 27.33 435 LEU A C 1
ATOM 3352 O O . LEU A 1 435 ? -49.625 32.312 -11.453 1 27.33 435 LEU A O 1
ATOM 3356 N N . SER A 1 436 ? -49.562 31.891 -9.328 1 29.17 436 SER A N 1
ATOM 3357 C CA . SER A 1 436 ? -50.938 31.391 -9.305 1 29.17 436 SER A CA 1
ATOM 3358 C C . SER A 1 436 ? -51.875 32.344 -10.055 1 29.17 436 SER A C 1
ATOM 3360 O O . SER A 1 436 ? -51.719 33.562 -9.992 1 29.17 436 SER A O 1
ATOM 3362 N N . GLU A 1 437 ? -52.281 31.922 -11.242 1 30.45 437 GLU A N 1
ATOM 3363 C CA . GLU A 1 437 ? -53.375 32.562 -11.984 1 30.45 437 GLU A CA 1
ATOM 3364 C C . GLU A 1 437 ? -54.25 33.406 -11.047 1 30.45 437 GLU A C 1
ATOM 3366 O O . GLU A 1 437 ? -54.281 33.156 -9.836 1 30.45 437 GLU A O 1
ATOM 3371 N N . GLU A 1 438 ? -54.781 34.469 -11.562 1 29.41 438 GLU A N 1
ATOM 3372 C CA . GLU A 1 438 ? -55.781 35.406 -11.07 1 29.41 438 GLU A CA 1
ATOM 3373 C C . GLU A 1 438 ? -56.812 34.719 -10.18 1 29.41 438 GLU A C 1
ATOM 3375 O O . GLU A 1 438 ? -57.5 33.781 -10.617 1 29.41 438 GLU A O 1
ATOM 3380 N N . PHE A 1 439 ? -56.281 34.281 -9 1 29.92 439 PHE A N 1
ATOM 3381 C CA . PHE A 1 439 ? -57.406 34.031 -8.094 1 29.92 439 PHE A CA 1
ATOM 3382 C C . PHE A 1 439 ? -58.469 35.125 -8.25 1 29.92 439 PHE A C 1
ATOM 3384 O O . PHE A 1 439 ? -58.281 36.25 -7.836 1 29.92 439 PHE A O 1
ATOM 3391 N N . ASN A 1 440 ? -59 35.219 -9.539 1 30.56 440 ASN A N 1
ATOM 3392 C CA . ASN A 1 440 ? -60.281 35.875 -9.734 1 30.56 440 ASN A CA 1
ATOM 3393 C C . ASN A 1 440 ? -61.25 35.562 -8.594 1 30.56 440 ASN A C 1
ATOM 3395 O O . ASN A 1 440 ? -61.688 34.438 -8.43 1 30.56 440 ASN A O 1
ATOM 3399 N N . VAL A 1 441 ? -60.75 36.062 -7.457 1 31.16 441 VAL A N 1
ATOM 3400 C CA . VAL A 1 441 ? -61.719 36.125 -6.375 1 31.16 441 VAL A CA 1
ATOM 3401 C C . VAL A 1 441 ? -63.062 36.625 -6.926 1 31.16 441 VAL A C 1
ATOM 3403 O O . VAL A 1 441 ? -63.188 37.75 -7.355 1 31.16 441 VAL A O 1
ATOM 3406 N N . ALA A 1 442 ? -63.625 35.656 -7.852 1 32.62 442 ALA A N 1
ATOM 3407 C CA . ALA A 1 442 ? -65 35.875 -8.203 1 32.62 442 ALA A CA 1
ATOM 3408 C C . ALA A 1 442 ? -65.875 36.281 -6.977 1 32.62 442 ALA A C 1
ATOM 3410 O O . ALA A 1 442 ? -66.062 35.469 -6.066 1 32.62 442 ALA A O 1
ATOM 3411 N N . ILE A 1 443 ? -65.375 37.438 -6.441 1 30.72 443 ILE A N 1
ATOM 3412 C CA . ILE A 1 443 ? -66.312 38.156 -5.516 1 30.72 443 ILE A CA 1
ATOM 3413 C C . ILE A 1 443 ? -67.688 38.156 -6.066 1 30.72 443 ILE A C 1
ATOM 3415 O O . ILE A 1 443 ? -68 38.75 -7.105 1 30.72 443 ILE A O 1
ATOM 3419 N N . THR A 1 444 ? -68.188 36.844 -6.18 1 30.45 444 THR A N 1
ATOM 3420 C CA . THR A 1 444 ? -69.625 36.75 -6.426 1 30.45 444 THR A CA 1
ATOM 3421 C C . THR A 1 444 ? -70.375 37.75 -5.543 1 30.45 444 THR A C 1
ATOM 3423 O O . THR A 1 444 ? -70.438 37.594 -4.32 1 30.45 444 THR A O 1
ATOM 3426 N N . ILE A 1 445 ? -70.188 38.969 -5.945 1 31.48 445 ILE A N 1
ATOM 3427 C CA . ILE A 1 445 ? -71.062 40.031 -5.426 1 31.48 445 ILE A CA 1
ATOM 3428 C C . ILE A 1 445 ? -72.5 39.562 -5.539 1 31.48 445 ILE A C 1
ATOM 3430 O O . ILE A 1 445 ? -73 39.344 -6.645 1 31.48 445 ILE A O 1
ATOM 3434 N N . ASP A 1 446 ? -72.75 38.438 -4.746 1 28.05 446 ASP A N 1
ATOM 3435 C CA . ASP A 1 446 ? -74.188 38.188 -4.621 1 28.05 446 ASP A CA 1
ATOM 3436 C C . ASP A 1 446 ? -74.938 39.5 -4.523 1 28.05 446 ASP A C 1
ATOM 3438 O O . ASP A 1 446 ? -74.75 40.281 -3.592 1 28.05 446 ASP A O 1
ATOM 3442 N N . ARG A 1 447 ? -75 40.094 -5.707 1 30.44 447 ARG A N 1
ATOM 3443 C CA . ARG A 1 447 ? -75.812 41.25 -5.918 1 30.44 447 ARG A CA 1
ATOM 3444 C C . ARG A 1 447 ? -77.125 41.125 -5.176 1 30.44 447 ARG A C 1
ATOM 3446 O O . ARG A 1 447 ? -78 42 -5.27 1 30.44 447 ARG A O 1
ATOM 3453 N N . ASN A 1 448 ? -77.438 39.781 -4.801 1 27.56 448 ASN A N 1
ATOM 3454 C CA . ASN A 1 448 ? -78.875 39.812 -4.438 1 27.56 448 ASN A CA 1
ATOM 3455 C C . ASN A 1 448 ? -79.062 40.656 -3.184 1 27.56 448 ASN A C 1
ATOM 3457 O O . ASN A 1 448 ? -80.188 40.656 -2.631 1 27.56 448 ASN A O 1
ATOM 3461 N N . SER A 1 449 ? -78.062 40.719 -2.287 1 24.02 449 SER A N 1
ATOM 3462 C CA . SER A 1 449 ? -78.75 41.281 -1.142 1 24.02 449 SER A CA 1
ATOM 3463 C C . SER A 1 449 ? -79.312 42.656 -1.459 1 24.02 449 SER A C 1
ATOM 3465 O O . SER A 1 449 ? -78.562 43.562 -1.863 1 24.02 449 SER A O 1
ATOM 3467 N N . GLN A 1 450 ? -80.438 42.688 -1.818 1 23.05 450 GLN A N 1
ATOM 3468 C CA . GLN A 1 450 ? -81.5 43.688 -1.677 1 23.05 450 GLN A CA 1
ATOM 3469 C C . GLN A 1 450 ? -81.375 44.438 -0.35 1 23.05 450 GLN A C 1
ATOM 3471 O O . GLN A 1 450 ? -82.375 44.906 0.195 1 23.05 450 GLN A O 1
ATOM 3476 N N . ILE A 1 451 ? -80.125 44.812 0.084 1 21.12 451 ILE A N 1
ATOM 3477 C CA . ILE A 1 451 ? -80.562 45.969 0.832 1 21.12 451 ILE A CA 1
ATOM 3478 C C . ILE A 1 451 ? -80.875 47.094 -0.134 1 21.12 451 ILE A C 1
ATOM 3480 O O . ILE A 1 451 ? -80.125 47.375 -1.056 1 21.12 451 ILE A O 1
ATOM 3484 N N . MET B 1 1 ? 35.281 -19.641 -62.062 1 26.17 1 MET B N 1
ATOM 3485 C CA . MET B 1 1 ? 34.125 -18.797 -61.906 1 26.17 1 MET B CA 1
ATOM 3486 C C . MET B 1 1 ? 33.375 -19.094 -60.594 1 26.17 1 MET B C 1
ATOM 3488 O O . MET B 1 1 ? 32.531 -19.984 -60.562 1 26.17 1 MET B O 1
ATOM 3492 N N . GLU B 1 2 ? 34.094 -19.234 -59.406 1 27.17 2 GLU B N 1
ATOM 3493 C CA . GLU B 1 2 ? 33.906 -19.75 -58.062 1 27.17 2 GLU B CA 1
ATOM 3494 C C . GLU B 1 2 ? 32.969 -18.859 -57.25 1 27.17 2 GLU B C 1
ATOM 3496 O O . GLU B 1 2 ? 33.281 -17.703 -56.969 1 27.17 2 GLU B O 1
ATOM 3501 N N . ASN B 1 3 ? 31.531 -18.891 -57.625 1 28.31 3 ASN B N 1
ATOM 3502 C CA . ASN B 1 3 ? 30.391 -18.188 -57.031 1 28.31 3 ASN B CA 1
ATOM 3503 C C . ASN B 1 3 ? 30.297 -18.438 -55.531 1 28.31 3 ASN B C 1
ATOM 3505 O O . ASN B 1 3 ? 29.969 -19.547 -55.094 1 28.31 3 ASN B O 1
ATOM 3509 N N . SER B 1 4 ? 31.266 -18 -54.719 1 30.39 4 SER B N 1
ATOM 3510 C CA . SER B 1 4 ? 31.25 -18.062 -53.281 1 30.39 4 SER B CA 1
ATOM 3511 C C . SER B 1 4 ? 30 -17.422 -52.688 1 30.39 4 SER B C 1
ATOM 3513 O O . SER B 1 4 ? 29.859 -16.188 -52.688 1 30.39 4 SER B O 1
ATOM 3515 N N . SER B 1 5 ? 28.734 -17.953 -53.031 1 33.53 5 SER B N 1
ATOM 3516 C CA . SER B 1 5 ? 27.438 -17.672 -52.406 1 33.53 5 SER B CA 1
ATOM 3517 C C . SER B 1 5 ? 27.531 -17.672 -50.906 1 33.53 5 SER B C 1
ATOM 3519 O O . SER B 1 5 ? 27.672 -18.734 -50.281 1 33.53 5 SER B O 1
ATOM 3521 N N . CYS B 1 6 ? 28.375 -16.797 -50.344 1 35.03 6 CYS B N 1
ATOM 3522 C CA . CYS B 1 6 ? 28.438 -16.516 -48.906 1 35.03 6 CYS B CA 1
ATOM 3523 C C . CYS B 1 6 ? 27.031 -16.5 -48.312 1 35.03 6 CYS B C 1
ATOM 3525 O O . CYS B 1 6 ? 26.188 -15.688 -48.688 1 35.03 6 CYS B O 1
ATOM 3527 N N . GLY B 1 7 ? 26.438 -17.688 -48.094 1 37.28 7 GLY B N 1
ATOM 3528 C CA . GLY B 1 7 ? 25.297 -18.078 -47.281 1 37.28 7 GLY B CA 1
ATOM 3529 C C . GLY B 1 7 ? 25.078 -17.203 -46.062 1 37.28 7 GLY B C 1
ATOM 3530 O O . GLY B 1 7 ? 25.938 -17.156 -45.156 1 37.28 7 GLY B O 1
ATOM 3531 N N . GLY B 1 8 ? 24.672 -15.914 -46.375 1 41.66 8 GLY B N 1
ATOM 3532 C CA . GLY B 1 8 ? 24.219 -15.086 -45.25 1 41.66 8 GLY B CA 1
ATOM 3533 C C . GLY B 1 8 ? 23.484 -15.875 -44.188 1 41.66 8 GLY B C 1
ATOM 3534 O O . GLY B 1 8 ? 22.375 -16.359 -44.438 1 41.66 8 GLY B O 1
ATOM 3535 N N . GLY B 1 9 ? 24.188 -16.734 -43.469 1 41.09 9 GLY B N 1
ATOM 3536 C CA . GLY B 1 9 ? 23.75 -17.609 -42.375 1 41.09 9 GLY B CA 1
ATOM 3537 C C . GLY B 1 9 ? 22.719 -16.953 -41.469 1 41.09 9 GLY B C 1
ATOM 3538 O O . GLY B 1 9 ? 22.438 -15.758 -41.594 1 41.09 9 GLY B O 1
ATOM 3539 N N . PRO B 1 10 ? 21.859 -17.781 -40.781 1 50.34 10 PRO B N 1
ATOM 3540 C CA . PRO B 1 10 ? 20.797 -17.422 -39.844 1 50.34 10 PRO B CA 1
ATOM 3541 C C . PRO B 1 10 ? 21.188 -16.25 -38.938 1 50.34 10 PRO B C 1
ATOM 3543 O O . PRO B 1 10 ? 20.328 -15.477 -38.531 1 50.34 10 PRO B O 1
ATOM 3546 N N . PHE B 1 11 ? 22.406 -16.109 -38.688 1 52.78 11 PHE B N 1
ATOM 3547 C CA . PHE B 1 11 ? 22.859 -14.984 -37.906 1 52.78 11 PHE B CA 1
ATOM 3548 C C . PHE B 1 11 ? 22.766 -13.68 -38.688 1 52.78 11 PHE B C 1
ATOM 3550 O O . PHE B 1 11 ? 22.547 -12.617 -38.094 1 52.78 11 PHE B O 1
ATOM 3557 N N . GLY B 1 12 ? 23.016 -13.75 -39.938 1 49.84 12 GLY B N 1
ATOM 3558 C CA . GLY B 1 12 ? 22.938 -12.539 -40.75 1 49.84 12 GLY B CA 1
ATOM 3559 C C . GLY B 1 12 ? 21.531 -11.938 -40.75 1 49.84 12 GLY B C 1
ATOM 3560 O O . GLY B 1 12 ? 21.375 -10.719 -40.781 1 49.84 12 GLY B O 1
ATOM 3561 N N . ARG B 1 13 ? 20.562 -12.773 -40.75 1 52.69 13 ARG B N 1
ATOM 3562 C CA . ARG B 1 13 ? 19.188 -12.297 -40.781 1 52.69 13 ARG B CA 1
ATOM 3563 C C . ARG B 1 13 ? 18.781 -11.68 -39.438 1 52.69 13 ARG B C 1
ATOM 3565 O O . ARG B 1 13 ? 18.016 -10.719 -39.406 1 52.69 13 ARG B O 1
ATOM 3572 N N . VAL B 1 14 ? 19.141 -12.359 -38.406 1 54.03 14 VAL B N 1
ATOM 3573 C CA . VAL B 1 14 ? 18.875 -11.758 -37.094 1 54.03 14 VAL B CA 1
ATOM 3574 C C . VAL B 1 14 ? 19.5 -10.359 -37.031 1 54.03 14 VAL B C 1
ATOM 3576 O O . VAL B 1 14 ? 18.875 -9.422 -36.562 1 54.03 14 VAL B O 1
ATOM 3579 N N . VAL B 1 15 ? 20.703 -10.242 -37.594 1 53.06 15 VAL B N 1
ATOM 3580 C CA . VAL B 1 15 ? 21.375 -8.938 -37.625 1 53.06 15 VAL B CA 1
ATOM 3581 C C . VAL B 1 15 ? 20.609 -7.98 -38.531 1 53.06 15 VAL B C 1
ATOM 3583 O O . VAL B 1 15 ? 20.453 -6.801 -38.188 1 53.06 15 VAL B O 1
ATOM 3586 N N . ARG B 1 16 ? 20.172 -8.445 -39.656 1 54.91 16 ARG B N 1
ATOM 3587 C CA . ARG B 1 16 ? 19.422 -7.57 -40.531 1 54.91 16 ARG B CA 1
ATOM 3588 C C . ARG B 1 16 ? 18.094 -7.176 -39.938 1 54.91 16 ARG B C 1
ATOM 3590 O O . ARG B 1 16 ? 17.625 -6.043 -40.094 1 54.91 16 ARG B O 1
ATOM 3597 N N . CYS B 1 17 ? 17.391 -8.086 -39.281 1 52.81 17 CYS B N 1
ATOM 3598 C CA . CYS B 1 17 ? 16.156 -7.785 -38.594 1 52.81 17 CYS B CA 1
ATOM 3599 C C . CYS B 1 17 ? 16.391 -6.801 -37.438 1 52.81 17 CYS B C 1
ATOM 3601 O O . CYS B 1 17 ? 15.562 -5.93 -37.188 1 52.81 17 CYS B O 1
ATOM 3603 N N . LEU B 1 18 ? 17.453 -7.051 -36.75 1 54.75 18 LEU B N 1
ATOM 3604 C CA . LEU B 1 18 ? 17.797 -6.074 -35.719 1 54.75 18 LEU B CA 1
ATOM 3605 C C . LEU B 1 18 ? 18.141 -4.727 -36.344 1 54.75 18 LEU B C 1
ATOM 3607 O O . LEU B 1 18 ? 17.891 -3.676 -35.75 1 54.75 18 LEU B O 1
ATOM 3611 N N . LYS B 1 19 ? 18.875 -4.852 -37.438 1 54.69 19 LYS B N 1
ATOM 3612 C CA . LYS B 1 19 ? 19.188 -3.611 -38.156 1 54.69 19 LYS B CA 1
ATOM 3613 C C . LYS B 1 19 ? 17.922 -2.947 -38.688 1 54.69 19 LYS B C 1
ATOM 3615 O O . LYS B 1 19 ? 17.891 -1.734 -38.906 1 54.69 19 LYS B O 1
ATOM 3620 N N . ALA B 1 20 ? 17.031 -3.705 -39 1 54.12 20 ALA B N 1
ATOM 3621 C CA . ALA B 1 20 ? 15.805 -3.113 -39.531 1 54.12 20 ALA B CA 1
ATOM 3622 C C . ALA B 1 20 ? 14.953 -2.527 -38.406 1 54.12 20 ALA B C 1
ATOM 3624 O O . ALA B 1 20 ? 13.844 -2.055 -38.656 1 54.12 20 ALA B O 1
ATOM 3625 N N . VAL B 1 21 ? 15.234 -2.854 -37.25 1 56.06 21 VAL B N 1
ATOM 3626 C CA . VAL B 1 21 ? 14.492 -2.156 -36.219 1 56.06 21 VAL B CA 1
ATOM 3627 C C . VAL B 1 21 ? 14.633 -0.647 -36.406 1 56.06 21 VAL B C 1
ATOM 3629 O O . VAL B 1 21 ? 15.75 -0.123 -36.438 1 56.06 21 VAL B O 1
ATOM 3632 N N . PRO B 1 22 ? 13.711 0.036 -36.875 1 58.69 22 PRO B N 1
ATOM 3633 C CA . PRO B 1 22 ? 13.711 1.475 -37.156 1 58.69 22 PRO B CA 1
ATOM 3634 C C . PRO B 1 22 ? 14.406 2.289 -36.062 1 58.69 22 PRO B C 1
ATOM 3636 O O . PRO B 1 22 ? 14.469 1.854 -34.906 1 58.69 22 PRO B O 1
ATOM 3639 N N . GLU B 1 23 ? 15.227 3.266 -36.594 1 58.25 23 GLU B N 1
ATOM 3640 C CA . GLU B 1 23 ? 15.977 4.246 -35.812 1 58.25 23 GLU B CA 1
ATOM 3641 C C . GLU B 1 23 ? 15.211 4.656 -34.562 1 58.25 23 GLU B C 1
ATOM 3643 O O . GLU B 1 23 ? 15.805 4.836 -33.5 1 58.25 23 GLU B O 1
ATOM 3648 N N . ARG B 1 24 ? 13.992 4.812 -34.812 1 57.47 24 ARG B N 1
ATOM 3649 C CA . ARG B 1 24 ? 13.188 5.234 -33.656 1 57.47 24 ARG B CA 1
ATOM 3650 C C . ARG B 1 24 ? 13.18 4.164 -32.562 1 57.47 24 ARG B C 1
ATOM 3652 O O . ARG B 1 24 ? 13.211 4.48 -31.375 1 57.47 24 ARG B O 1
ATOM 3659 N N . SER B 1 25 ? 13.164 2.934 -33.062 1 69.12 25 SER B N 1
ATOM 3660 C CA . SER B 1 25 ? 13.133 1.823 -32.125 1 69.12 25 SER B CA 1
ATOM 3661 C C . SER B 1 25 ? 14.477 1.673 -31.391 1 69.12 25 SER B C 1
ATOM 3663 O O . SER B 1 25 ? 14.516 1.327 -30.219 1 69.12 25 SER B O 1
ATOM 3665 N N . TRP B 1 26 ? 15.438 2.215 -32.156 1 67.19 26 TRP B N 1
ATOM 3666 C CA . TRP B 1 26 ? 16.75 2.16 -31.5 1 67.19 26 TRP B CA 1
ATOM 3667 C C . TRP B 1 26 ? 16.844 3.184 -30.375 1 67.19 26 TRP B C 1
ATOM 3669 O O . TRP B 1 26 ? 17.469 2.926 -29.344 1 67.19 26 TRP B O 1
ATOM 3679 N N . GLY B 1 27 ? 16.25 4.301 -30.578 1 67.19 27 GLY B N 1
ATOM 3680 C CA . GLY B 1 27 ? 16.234 5.312 -29.531 1 67.19 27 GLY B CA 1
ATOM 3681 C C . GLY B 1 27 ? 15.5 4.855 -28.281 1 67.19 27 GLY B C 1
ATOM 3682 O O . GLY B 1 27 ? 15.961 5.098 -27.172 1 67.19 27 GLY B O 1
ATOM 3683 N N . GLU B 1 28 ? 14.461 4.168 -28.578 1 77.5 28 GLU B N 1
ATOM 3684 C CA . GLU B 1 28 ? 13.688 3.668 -27.453 1 77.5 28 GLU B CA 1
ATOM 3685 C C . GLU B 1 28 ? 14.453 2.584 -26.688 1 77.5 28 GLU B C 1
ATOM 3687 O O . GLU B 1 28 ? 14.391 2.514 -25.469 1 77.5 28 GLU B O 1
ATOM 3692 N N . VAL B 1 29 ? 15.195 1.811 -27.484 1 76.44 29 VAL B N 1
ATOM 3693 C CA . VAL B 1 29 ? 15.977 0.738 -26.875 1 76.44 29 VAL B CA 1
ATOM 3694 C C . VAL B 1 29 ? 17.141 1.331 -26.078 1 76.44 29 VAL B C 1
ATOM 3696 O O . VAL B 1 29 ? 17.453 0.859 -24.984 1 76.44 29 VAL B O 1
ATOM 3699 N N . LEU B 1 30 ? 17.688 2.357 -26.609 1 76.56 30 LEU B N 1
ATOM 3700 C CA . LEU B 1 30 ? 18.797 3.01 -25.922 1 76.56 30 LEU B CA 1
ATOM 3701 C C . LEU B 1 30 ? 18.312 3.701 -24.656 1 76.56 30 LEU B C 1
ATOM 3703 O O . LEU B 1 30 ? 19.016 3.682 -23.625 1 76.56 30 LEU B O 1
ATOM 3707 N N . GLU B 1 31 ? 17.219 4.23 -24.781 1 80.19 31 GLU B N 1
ATOM 3708 C CA . GLU B 1 31 ? 16.641 4.863 -23.594 1 80.19 31 GLU B CA 1
ATOM 3709 C C . GLU B 1 31 ? 16.312 3.83 -22.531 1 80.19 31 GLU B C 1
ATOM 3711 O O . GLU B 1 31 ? 16.562 4.059 -21.344 1 80.19 31 GLU B O 1
ATOM 3716 N N . ALA B 1 32 ? 15.844 2.791 -23.031 1 81 32 ALA B N 1
ATOM 3717 C CA . ALA B 1 32 ? 15.555 1.709 -22.094 1 81 32 ALA B CA 1
ATOM 3718 C C . ALA B 1 32 ? 16.828 1.16 -21.469 1 81 32 ALA B C 1
ATOM 3720 O O . ALA B 1 32 ? 16.859 0.833 -20.281 1 81 32 ALA B O 1
ATOM 3721 N N . ALA B 1 33 ? 17.859 1.091 -22.234 1 81.75 33 ALA B N 1
ATOM 3722 C CA . ALA B 1 33 ? 19.141 0.589 -21.75 1 81.75 33 ALA B CA 1
ATOM 3723 C C . ALA B 1 33 ? 19.766 1.562 -20.75 1 81.75 33 ALA B C 1
ATOM 3725 O O . ALA B 1 33 ? 20.328 1.146 -19.734 1 81.75 33 ALA B O 1
ATOM 3726 N N . SER B 1 34 ? 19.625 2.766 -21.031 1 85.25 34 SER B N 1
ATOM 3727 C CA . SER B 1 34 ? 20.172 3.77 -20.125 1 85.25 34 SER B CA 1
ATOM 3728 C C . SER B 1 34 ? 19.391 3.791 -18.812 1 85.25 34 SER B C 1
ATOM 3730 O O . SER B 1 34 ? 19.984 3.945 -17.734 1 85.25 34 SER B O 1
ATOM 3732 N N . GLU B 1 35 ? 18.141 3.623 -19 1 85.38 35 GLU B N 1
ATOM 3733 C CA . GLU B 1 35 ? 17.328 3.564 -17.797 1 85.38 35 GLU B CA 1
ATOM 3734 C C . GLU B 1 35 ? 17.625 2.309 -16.984 1 85.38 35 GLU B C 1
ATOM 3736 O O . GLU B 1 35 ? 17.609 2.344 -15.75 1 85.38 35 GLU B O 1
ATOM 3741 N N . ALA B 1 36 ? 17.906 1.292 -17.672 1 85.62 36 ALA B N 1
ATOM 3742 C CA . ALA B 1 36 ? 18.266 0.04 -17 1 85.62 36 ALA B CA 1
ATOM 3743 C C . ALA B 1 36 ? 19.594 0.171 -16.266 1 85.62 36 ALA B C 1
ATOM 3745 O O . ALA B 1 36 ? 19.734 -0.323 -15.148 1 85.62 36 ALA B O 1
ATOM 3746 N N . LYS B 1 37 ? 20.484 0.796 -16.891 1 85.38 37 LYS B N 1
ATOM 3747 C CA . LYS B 1 37 ? 21.781 1.023 -16.25 1 85.38 37 LYS B CA 1
ATOM 3748 C C . LYS B 1 37 ? 21.641 1.9 -15.016 1 85.38 37 LYS B C 1
ATOM 3750 O O . LYS B 1 37 ? 22.25 1.625 -13.977 1 85.38 37 LYS B O 1
ATOM 3755 N N . LYS B 1 38 ? 20.844 2.814 -15.109 1 86.81 38 LYS B N 1
ATOM 3756 C CA . LYS B 1 38 ? 20.609 3.707 -13.977 1 86.81 38 LYS B CA 1
ATOM 3757 C C . LYS B 1 38 ? 19.922 2.973 -12.82 1 86.81 38 LYS B C 1
ATOM 3759 O O . LYS B 1 38 ? 20.281 3.168 -11.656 1 86.81 38 LYS B O 1
ATOM 3764 N N . LEU B 1 39 ? 19.047 2.166 -13.211 1 84.19 39 LEU B N 1
ATOM 3765 C CA . LEU B 1 39 ? 18.344 1.385 -12.195 1 84.19 39 LEU B CA 1
ATOM 3766 C C . LEU B 1 39 ? 19.297 0.441 -11.477 1 84.19 39 LEU B C 1
ATOM 3768 O O . LEU B 1 39 ? 19.203 0.261 -10.258 1 84.19 39 LEU B O 1
ATOM 3772 N N . GLY B 1 40 ? 20.203 -0.161 -12.242 1 84.81 40 GLY B N 1
ATOM 3773 C CA . GLY B 1 40 ? 21.188 -1.062 -11.672 1 84.81 40 GLY B CA 1
ATOM 3774 C C . GLY B 1 40 ? 22.203 -0.353 -10.789 1 84.81 40 GLY B C 1
ATOM 3775 O O . GLY B 1 40 ? 22.609 -0.88 -9.758 1 84.81 40 GLY B O 1
ATOM 3776 N N . GLU B 1 41 ? 22.484 0.855 -11.164 1 84.25 41 GLU B N 1
ATOM 3777 C CA . GLU B 1 41 ? 23.484 1.624 -10.422 1 84.25 41 GLU B CA 1
ATOM 3778 C C . GLU B 1 41 ? 22.875 2.209 -9.148 1 84.25 41 GLU B C 1
ATOM 3780 O O . GLU B 1 41 ? 23.562 2.344 -8.133 1 84.25 41 GLU B O 1
ATOM 3785 N N . ASP B 1 42 ? 21.656 2.504 -9.211 1 84.94 42 ASP B N 1
ATOM 3786 C CA . ASP B 1 42 ? 21 3.082 -8.047 1 84.94 42 ASP B CA 1
ATOM 3787 C C . ASP B 1 42 ? 20.906 2.07 -6.906 1 84.94 42 ASP B C 1
ATOM 3789 O O . ASP B 1 42 ? 21.141 2.414 -5.746 1 84.94 42 ASP B O 1
ATOM 3793 N N . ASP B 1 43 ? 20.594 0.824 -7.25 1 88.69 43 ASP B N 1
ATOM 3794 C CA . ASP B 1 43 ? 20.5 -0.249 -6.262 1 88.69 43 ASP B CA 1
ATOM 3795 C C . ASP B 1 43 ? 21.016 -1.567 -6.836 1 88.69 43 ASP B C 1
ATOM 3797 O O . ASP B 1 43 ? 20.266 -2.309 -7.473 1 88.69 43 ASP B O 1
ATOM 3801 N N . PRO B 1 44 ? 22.297 -1.816 -6.613 1 89.69 44 PRO B N 1
ATOM 3802 C CA . PRO B 1 44 ? 22.875 -3.041 -7.16 1 89.69 44 PRO B CA 1
ATOM 3803 C C . PRO B 1 44 ? 22.188 -4.305 -6.645 1 89.69 44 PRO B C 1
ATOM 3805 O O . PRO B 1 44 ? 22.359 -5.379 -7.234 1 89.69 44 PRO B O 1
ATOM 3808 N N . ARG B 1 45 ? 21.531 -4.297 -5.688 1 91.56 45 ARG B N 1
ATOM 3809 C CA . ARG B 1 45 ? 20.812 -5.457 -5.16 1 91.56 45 ARG B CA 1
ATOM 3810 C C . ARG B 1 45 ? 19.797 -5.98 -6.168 1 91.56 45 ARG B C 1
ATOM 3812 O O . ARG B 1 45 ? 19.453 -7.164 -6.148 1 91.56 45 ARG B O 1
ATOM 3819 N N . ARG B 1 46 ? 19.281 -5.066 -6.949 1 91.69 46 ARG B N 1
ATOM 3820 C CA . ARG B 1 46 ? 18.297 -5.453 -7.953 1 91.69 46 ARG B CA 1
ATOM 3821 C C . ARG B 1 46 ? 18.906 -6.395 -8.984 1 91.69 46 ARG B C 1
ATOM 3823 O O . ARG B 1 46 ? 18.25 -7.34 -9.438 1 91.69 46 ARG B O 1
ATOM 3830 N N . ILE B 1 47 ? 20.109 -6.199 -9.312 1 91.56 47 ILE B N 1
ATOM 3831 C CA . ILE B 1 47 ? 20.812 -7.047 -10.266 1 91.56 47 ILE B CA 1
ATOM 3832 C C . ILE B 1 47 ? 21.094 -8.414 -9.641 1 91.56 47 ILE B C 1
ATOM 3834 O O . ILE B 1 47 ? 20.875 -9.445 -10.273 1 91.56 47 ILE B O 1
ATOM 3838 N N . VAL B 1 48 ? 21.516 -8.375 -8.445 1 94.12 48 VAL B N 1
ATOM 3839 C CA . VAL B 1 48 ? 21.812 -9.617 -7.746 1 94.12 48 VAL B CA 1
ATOM 3840 C C . VAL B 1 48 ? 20.547 -10.453 -7.598 1 94.12 48 VAL B C 1
ATOM 3842 O O . VAL B 1 48 ? 20.578 -11.672 -7.785 1 94.12 48 VAL B O 1
ATOM 3845 N N . HIS B 1 49 ? 19.5 -9.766 -7.277 1 94.19 49 HIS B N 1
ATOM 3846 C CA . HIS B 1 49 ? 18.219 -10.461 -7.133 1 94.19 49 HIS B CA 1
ATOM 3847 C C . HIS B 1 49 ? 17.812 -11.141 -8.43 1 94.19 49 HIS B C 1
ATOM 3849 O O . HIS B 1 49 ? 17.344 -12.273 -8.422 1 94.19 49 HIS B O 1
ATOM 3855 N N . SER B 1 50 ? 17.984 -10.43 -9.562 1 94.12 50 SER B N 1
ATOM 3856 C CA . SER B 1 50 ? 17.625 -10.992 -10.852 1 94.12 50 SER B CA 1
ATOM 3857 C C . SER B 1 50 ? 18.438 -12.242 -11.156 1 94.12 50 SER B C 1
ATOM 3859 O O . SER B 1 50 ? 17.922 -13.227 -11.68 1 94.12 50 SER B O 1
ATOM 3861 N N . PHE B 1 51 ? 19.672 -12.234 -10.773 1 94.38 51 PHE B N 1
ATOM 3862 C CA . PHE B 1 51 ? 20.531 -13.391 -10.977 1 94.38 51 PHE B CA 1
ATOM 3863 C C . PHE B 1 51 ? 20.125 -14.539 -10.055 1 94.38 51 PHE B C 1
ATOM 3865 O O . PHE B 1 51 ? 20.172 -15.703 -10.445 1 94.38 51 PHE B O 1
ATOM 3872 N N . LYS B 1 52 ? 19.719 -14.211 -8.883 1 96.25 52 LYS B N 1
ATOM 3873 C CA . LYS B 1 52 ? 19.281 -15.227 -7.93 1 96.25 52 LYS B CA 1
ATOM 3874 C C . LYS B 1 52 ? 18.047 -15.969 -8.438 1 96.25 52 LYS B C 1
ATOM 3876 O O . LYS B 1 52 ? 17.969 -17.188 -8.312 1 96.25 52 LYS B O 1
ATOM 3881 N N . VAL B 1 53 ? 17.172 -15.195 -8.961 1 94.88 53 VAL B N 1
ATOM 3882 C CA . VAL B 1 53 ? 15.945 -15.805 -9.477 1 94.88 53 VAL B CA 1
ATOM 3883 C C . VAL B 1 53 ? 16.281 -16.734 -10.641 1 94.88 53 VAL B C 1
ATOM 3885 O O . VAL B 1 53 ? 15.797 -17.859 -10.695 1 94.88 53 VAL B O 1
ATOM 3888 N N . GLY B 1 54 ? 17.141 -16.234 -11.547 1 94.44 54 GLY B N 1
ATOM 3889 C CA . GLY B 1 54 ? 17.562 -17.078 -12.656 1 94.44 54 GLY B CA 1
ATOM 3890 C C . GLY B 1 54 ? 18.281 -18.344 -12.203 1 94.44 54 GLY B C 1
ATOM 3891 O O . GLY B 1 54 ? 18.016 -19.422 -12.734 1 94.44 54 GLY B O 1
ATOM 3892 N N . LEU B 1 55 ? 19.047 -18.219 -11.242 1 94.5 55 LEU B N 1
ATOM 3893 C CA . LEU B 1 55 ? 19.797 -19.344 -10.719 1 94.5 55 LEU B CA 1
ATOM 3894 C C . LEU B 1 55 ? 18.859 -20.359 -10.07 1 94.5 55 LEU B C 1
ATOM 3896 O O . LEU B 1 55 ? 19 -21.562 -10.289 1 94.5 55 LEU B O 1
ATOM 3900 N N . ALA B 1 56 ? 17.969 -19.875 -9.242 1 95.06 56 ALA B N 1
ATOM 3901 C CA . ALA B 1 56 ? 17.031 -20.766 -8.562 1 95.06 56 ALA B CA 1
ATOM 3902 C C . ALA B 1 56 ? 16.188 -21.547 -9.562 1 95.06 56 ALA B C 1
ATOM 3904 O O . ALA B 1 56 ? 15.969 -22.75 -9.398 1 95.06 56 ALA B O 1
ATOM 3905 N N . LEU B 1 57 ? 15.766 -20.875 -10.578 1 93.25 57 LEU B N 1
ATOM 3906 C CA . LEU B 1 57 ? 14.93 -21.531 -11.586 1 93.25 57 LEU B CA 1
ATOM 3907 C C . LEU B 1 57 ? 15.734 -22.547 -12.383 1 93.25 57 LEU B C 1
ATOM 3909 O O . LEU B 1 57 ? 15.227 -23.625 -12.719 1 93.25 57 LEU B O 1
ATOM 3913 N N . THR B 1 58 ? 16.969 -22.219 -12.648 1 91.12 58 THR B N 1
ATOM 3914 C CA . THR B 1 58 ? 17.844 -23.156 -13.352 1 91.12 58 THR B CA 1
ATOM 3915 C C . THR B 1 58 ? 18.125 -24.391 -12.484 1 91.12 58 THR B C 1
ATOM 3917 O O . THR B 1 58 ? 18.094 -25.516 -12.977 1 91.12 58 THR B O 1
ATOM 3920 N N . LEU B 1 59 ? 18.328 -24.172 -11.234 1 89.44 59 LEU B N 1
ATOM 3921 C CA . LEU B 1 59 ? 18.609 -25.266 -10.312 1 89.44 59 LEU B CA 1
ATOM 3922 C C . LEU B 1 59 ? 17.422 -26.203 -10.203 1 89.44 59 LEU B C 1
ATOM 3924 O O . LEU B 1 59 ? 17.594 -27.438 -10.234 1 89.44 59 LEU B O 1
ATOM 3928 N N . VAL B 1 60 ? 16.266 -25.641 -10.086 1 88.69 60 VAL B N 1
ATOM 3929 C CA . VAL B 1 60 ? 15.086 -26.469 -9.922 1 88.69 60 VAL B CA 1
ATOM 3930 C C . VAL B 1 60 ? 14.781 -27.188 -11.234 1 88.69 60 VAL B C 1
ATOM 3932 O O . VAL B 1 60 ? 14.273 -28.312 -11.227 1 88.69 60 VAL B O 1
ATOM 3935 N N . SER B 1 61 ? 15.094 -26.578 -12.352 1 83.94 61 SER B N 1
ATOM 3936 C CA . SER B 1 61 ? 14.852 -27.203 -13.648 1 83.94 61 SER B CA 1
ATOM 3937 C C . SER B 1 61 ? 15.781 -28.375 -13.867 1 83.94 61 SER B C 1
ATOM 3939 O O . SER B 1 61 ? 15.43 -29.328 -14.578 1 83.94 61 SER B O 1
ATOM 3941 N N . LEU B 1 62 ? 16.922 -28.312 -13.281 1 78.12 62 LEU B N 1
ATOM 3942 C CA . LEU B 1 62 ? 17.875 -29.422 -13.391 1 78.12 62 LEU B CA 1
ATOM 3943 C C . LEU B 1 62 ? 17.328 -30.672 -12.719 1 78.12 62 LEU B C 1
ATOM 3945 O O . LEU B 1 62 ? 17.625 -31.781 -13.133 1 78.12 62 LEU B O 1
ATOM 3949 N N . PHE B 1 63 ? 16.469 -30.391 -11.703 1 72.5 63 PHE B N 1
ATOM 3950 C CA . PHE B 1 63 ? 15.812 -31.516 -11.047 1 72.5 63 PHE B CA 1
ATOM 3951 C C . PHE B 1 63 ? 14.914 -32.25 -12.031 1 72.5 63 PHE B C 1
ATOM 3953 O O . PHE B 1 63 ? 14.766 -33.469 -11.938 1 72.5 63 PHE B O 1
ATOM 3960 N N . TYR B 1 64 ? 14.398 -31.562 -13.008 1 69.62 64 TYR B N 1
ATOM 3961 C CA . TYR B 1 64 ? 13.516 -32.156 -14.016 1 69.62 64 TYR B CA 1
ATOM 3962 C C . TYR B 1 64 ? 14.32 -32.875 -15.078 1 69.62 64 TYR B C 1
ATOM 3964 O O . TYR B 1 64 ? 13.859 -33.875 -15.641 1 69.62 64 TYR B O 1
ATOM 3972 N N . TYR B 1 65 ? 15.586 -32.406 -15.273 1 69.56 65 TYR B N 1
ATOM 3973 C CA . TYR B 1 65 ? 16.391 -32.969 -16.359 1 69.56 65 TYR B CA 1
ATOM 3974 C C . TYR B 1 65 ? 17.109 -34.219 -15.914 1 69.56 65 TYR B C 1
ATOM 3976 O O . TYR B 1 65 ? 17.438 -35.094 -16.734 1 69.56 65 TYR B O 1
ATOM 3984 N N . CYS B 1 66 ? 17.25 -34.312 -14.609 1 68.19 66 CYS B N 1
ATOM 3985 C CA . CYS B 1 66 ? 17.953 -35.5 -14.109 1 68.19 66 CYS B CA 1
ATOM 3986 C C . CYS B 1 66 ? 17.016 -36.688 -14.047 1 68.19 66 CYS B C 1
ATOM 3988 O O . CYS B 1 66 ? 15.961 -36.625 -13.43 1 68.19 66 CYS B O 1
ATOM 3990 N N . ARG B 1 67 ? 17.312 -37.75 -14.797 1 63.94 67 ARG B N 1
ATOM 3991 C CA . ARG B 1 67 ? 16.5 -38.938 -15.031 1 63.94 67 ARG B CA 1
ATOM 3992 C C . ARG B 1 67 ? 16.062 -39.594 -13.719 1 63.94 67 ARG B C 1
ATOM 3994 O O . ARG B 1 67 ? 14.875 -39.906 -13.547 1 63.94 67 ARG B O 1
ATOM 4001 N N . PRO B 1 68 ? 16.984 -39.719 -12.82 1 61.34 68 PRO B N 1
ATOM 4002 C CA . PRO B 1 68 ? 16.531 -40.406 -11.609 1 61.34 68 PRO B CA 1
ATOM 4003 C C . PRO B 1 68 ? 15.477 -39.594 -10.836 1 61.34 68 PRO B C 1
ATOM 4005 O O . PRO B 1 68 ? 14.562 -40.188 -10.25 1 61.34 68 PRO B O 1
ATOM 4008 N N . LEU B 1 69 ? 15.539 -38.375 -10.945 1 63.72 69 LEU B N 1
ATOM 4009 C CA . LEU B 1 69 ? 14.602 -37.562 -10.203 1 63.72 69 LEU B CA 1
ATOM 4010 C C . LEU B 1 69 ? 13.281 -37.438 -10.953 1 63.72 69 LEU B C 1
ATOM 4012 O O . LEU B 1 69 ? 12.211 -37.375 -10.336 1 63.72 69 LEU B O 1
ATOM 4016 N N . TYR B 1 70 ? 13.422 -37.438 -12.203 1 64.94 70 TYR B N 1
ATOM 4017 C CA . TYR B 1 70 ? 12.211 -37.375 -13.016 1 64.94 70 TYR B CA 1
ATOM 4018 C C . TYR B 1 70 ? 11.391 -38.656 -12.891 1 64.94 70 TYR B C 1
ATOM 4020 O O . TYR B 1 70 ? 10.156 -38.594 -12.891 1 64.94 70 TYR B O 1
ATOM 4028 N N . ASP B 1 71 ? 12.07 -39.688 -12.883 1 65.19 71 ASP B N 1
ATOM 4029 C CA . ASP B 1 71 ? 11.352 -40.969 -12.758 1 65.19 71 ASP B CA 1
ATOM 4030 C C . ASP B 1 71 ? 10.562 -41.031 -11.453 1 65.19 71 ASP B C 1
ATOM 4032 O O . ASP B 1 71 ? 9.531 -41.688 -11.375 1 65.19 71 ASP B O 1
ATOM 4036 N N . GLY B 1 72 ? 11 -40.312 -10.508 1 60.56 72 GLY B N 1
ATOM 4037 C CA . GLY B 1 72 ? 10.32 -40.281 -9.219 1 60.56 72 GLY B CA 1
ATOM 4038 C C . GLY B 1 72 ? 9.156 -39.312 -9.164 1 60.56 72 GLY B C 1
ATOM 4039 O O . GLY B 1 72 ? 8.07 -39.656 -8.695 1 60.56 72 GLY B O 1
ATOM 4040 N N . PHE B 1 73 ? 9.281 -38.188 -9.82 1 71.06 73 PHE B N 1
ATOM 4041 C CA . PHE B 1 73 ? 8.289 -37.156 -9.656 1 71.06 73 PHE B CA 1
ATOM 4042 C C . PHE B 1 73 ? 7.492 -36.938 -10.938 1 71.06 73 PHE B C 1
ATOM 4044 O O . PHE B 1 73 ? 6.371 -36.438 -10.906 1 71.06 73 PHE B O 1
ATOM 4051 N N . GLY B 1 74 ? 8.023 -37.406 -12 1 63.81 74 GLY B N 1
ATOM 4052 C CA . GLY B 1 74 ? 7.34 -37.312 -13.281 1 63.81 74 GLY B CA 1
ATOM 4053 C C . GLY B 1 74 ? 6.918 -35.906 -13.625 1 63.81 74 GLY B C 1
ATOM 4054 O O . GLY B 1 74 ? 7.711 -34.969 -13.5 1 63.81 74 GLY B O 1
ATOM 4055 N N . VAL B 1 75 ? 5.727 -35.688 -14.102 1 65.19 75 VAL B N 1
ATOM 4056 C CA . VAL B 1 75 ? 5.156 -34.438 -14.57 1 65.19 75 VAL B CA 1
ATOM 4057 C C . VAL B 1 75 ? 4.906 -33.5 -13.383 1 65.19 75 VAL B C 1
ATOM 4059 O O . VAL B 1 75 ? 4.883 -32.281 -13.539 1 65.19 75 VAL B O 1
ATOM 4062 N N . ASP B 1 76 ? 4.965 -34.031 -12.188 1 74.62 76 ASP B N 1
ATOM 4063 C CA . ASP B 1 76 ? 4.711 -33.25 -10.984 1 74.62 76 ASP B CA 1
ATOM 4064 C C . ASP B 1 76 ? 5.898 -32.375 -10.648 1 74.62 76 ASP B C 1
ATOM 4066 O O . ASP B 1 76 ? 5.77 -31.422 -9.867 1 74.62 76 ASP B O 1
ATOM 4070 N N . ALA B 1 77 ? 7.047 -32.656 -11.312 1 75.12 77 ALA B N 1
ATOM 4071 C CA . ALA B 1 77 ? 8.234 -31.844 -11.086 1 75.12 77 ALA B CA 1
ATOM 4072 C C . ALA B 1 77 ? 7.992 -30.406 -11.547 1 75.12 77 ALA B C 1
ATOM 4074 O O . ALA B 1 77 ? 8.648 -29.484 -11.062 1 75.12 77 ALA B O 1
ATOM 4075 N N . MET B 1 78 ? 6.996 -30.219 -12.391 1 80.69 78 MET B N 1
ATOM 4076 C CA . MET B 1 78 ? 6.695 -28.891 -12.906 1 80.69 78 MET B CA 1
ATOM 4077 C C . MET B 1 78 ? 6.137 -28 -11.805 1 80.69 78 MET B C 1
ATOM 4079 O O . MET B 1 78 ? 6.297 -26.781 -11.852 1 80.69 78 MET B O 1
ATOM 4083 N N . TRP B 1 79 ? 5.582 -28.578 -10.789 1 84.94 79 TRP B N 1
ATOM 4084 C CA . TRP B 1 79 ? 5.027 -27.828 -9.672 1 84.94 79 TRP B CA 1
ATOM 4085 C C . TRP B 1 79 ? 6.137 -27.188 -8.844 1 84.94 79 TRP B C 1
ATOM 4087 O O . TRP B 1 79 ? 5.93 -26.141 -8.219 1 84.94 79 TRP B O 1
ATOM 4097 N N . ALA B 1 80 ? 7.285 -27.844 -8.891 1 89.12 80 ALA B N 1
ATOM 4098 C CA . ALA B 1 80 ? 8.414 -27.234 -8.188 1 89.12 80 ALA B CA 1
ATOM 4099 C C . ALA B 1 80 ? 8.859 -25.938 -8.859 1 89.12 80 ALA B C 1
ATOM 4101 O O . ALA B 1 80 ? 9.164 -24.953 -8.188 1 89.12 80 ALA B O 1
ATOM 4102 N N . VAL B 1 81 ? 8.867 -25.984 -10.172 1 88.38 81 VAL B N 1
ATOM 4103 C CA . VAL B 1 81 ? 9.258 -24.797 -10.93 1 88.38 81 VAL B CA 1
ATOM 4104 C C . VAL B 1 81 ? 8.266 -23.656 -10.672 1 88.38 81 VAL B C 1
ATOM 4106 O O . VAL B 1 81 ? 8.672 -22.516 -10.414 1 88.38 81 VAL B O 1
ATOM 4109 N N . LEU B 1 82 ? 7.016 -24 -10.641 1 88.75 82 LEU B N 1
ATOM 4110 C CA . LEU B 1 82 ? 5.969 -23.016 -10.359 1 88.75 82 LEU B CA 1
ATOM 4111 C C . LEU B 1 82 ? 6.145 -22.422 -8.969 1 88.75 82 LEU B C 1
ATOM 4113 O O . LEU B 1 82 ? 6.023 -21.203 -8.789 1 88.75 82 LEU B O 1
ATOM 4117 N N . THR B 1 83 ? 6.441 -23.234 -8.078 1 93.56 83 THR B N 1
ATOM 4118 C CA . THR B 1 83 ? 6.559 -22.812 -6.688 1 93.56 83 THR B CA 1
ATOM 4119 C C . THR B 1 83 ? 7.727 -21.844 -6.516 1 93.56 83 THR B C 1
ATOM 4121 O O . THR B 1 83 ? 7.605 -20.828 -5.812 1 93.56 83 THR B O 1
ATOM 4124 N N . VAL B 1 84 ? 8.812 -22.109 -7.156 1 94.31 84 VAL B N 1
ATOM 4125 C CA . VAL B 1 84 ? 9.977 -21.25 -7.047 1 94.31 84 VAL B CA 1
ATOM 4126 C C . VAL B 1 84 ? 9.617 -19.844 -7.523 1 94.31 84 VAL B C 1
ATOM 4128 O O . VAL B 1 84 ? 9.961 -18.844 -6.879 1 94.31 84 VAL B O 1
ATOM 4131 N N . ILE B 1 85 ? 8.875 -19.766 -8.562 1 92.38 85 ILE B N 1
ATOM 4132 C CA . ILE B 1 85 ? 8.57 -18.484 -9.18 1 92.38 85 ILE B CA 1
ATOM 4133 C C . ILE B 1 85 ? 7.617 -17.688 -8.281 1 92.38 85 ILE B C 1
ATOM 4135 O O . ILE B 1 85 ? 7.777 -16.484 -8.117 1 92.38 85 ILE B O 1
ATOM 4139 N N . VAL B 1 86 ? 6.715 -18.344 -7.672 1 91.38 86 VAL B N 1
ATOM 4140 C CA . VAL B 1 86 ? 5.688 -17.625 -6.918 1 91.38 86 VAL B CA 1
ATOM 4141 C C . VAL B 1 86 ? 6.215 -17.281 -5.527 1 91.38 86 VAL B C 1
ATOM 4143 O O . VAL B 1 86 ? 5.777 -16.297 -4.918 1 91.38 86 VAL B O 1
ATOM 4146 N N . VAL B 1 87 ? 7.125 -18.016 -5.074 1 94 87 VAL B N 1
ATOM 4147 C CA . VAL B 1 87 ? 7.602 -17.859 -3.705 1 94 87 VAL B CA 1
ATOM 4148 C C . VAL B 1 87 ? 8.75 -16.844 -3.678 1 94 87 VAL B C 1
ATOM 4150 O O . VAL B 1 87 ? 8.945 -16.141 -2.682 1 94 87 VAL B O 1
ATOM 4153 N N . PHE B 1 88 ? 9.477 -16.766 -4.754 1 94.94 88 PHE B N 1
ATOM 4154 C CA . PHE B 1 88 ? 10.703 -15.969 -4.758 1 94.94 88 PHE B CA 1
ATOM 4155 C C . PHE B 1 88 ? 10.383 -14.484 -4.766 1 94.94 88 PHE B C 1
ATOM 4157 O O . PHE B 1 88 ? 9.836 -13.961 -5.742 1 94.94 88 PHE B O 1
ATOM 4164 N N . GLU B 1 89 ? 10.656 -13.867 -3.686 1 94.44 89 GLU B N 1
ATOM 4165 C CA . GLU B 1 89 ? 10.477 -12.43 -3.533 1 94.44 89 GLU B CA 1
ATOM 4166 C C . GLU B 1 89 ? 11.82 -11.719 -3.387 1 94.44 89 GLU B C 1
ATOM 4168 O O . GLU B 1 89 ? 12.867 -12.367 -3.35 1 94.44 89 GLU B O 1
ATOM 4173 N N . PHE B 1 90 ? 11.758 -10.422 -3.32 1 93.44 90 PHE B N 1
ATOM 4174 C CA . PHE B 1 90 ? 12.969 -9.617 -3.301 1 93.44 90 PHE B CA 1
ATOM 4175 C C . PHE B 1 90 ? 13.688 -9.742 -1.959 1 93.44 90 PHE B C 1
ATOM 4177 O O . PHE B 1 90 ? 14.914 -9.797 -1.907 1 93.44 90 PHE B O 1
ATOM 4184 N N . SER B 1 91 ? 12.938 -9.766 -0.9 1 95.5 91 SER B N 1
ATOM 4185 C CA . SER B 1 91 ? 13.531 -9.805 0.433 1 95.5 91 SER B CA 1
ATOM 4186 C C . SER B 1 91 ? 13.422 -11.195 1.045 1 95.5 91 SER B C 1
ATOM 4188 O O . SER B 1 91 ? 12.547 -11.984 0.667 1 95.5 91 SER B O 1
ATOM 4190 N N . VAL B 1 92 ? 14.32 -11.5 1.987 1 95.5 92 VAL B N 1
ATOM 4191 C CA . VAL B 1 92 ? 14.344 -12.781 2.674 1 95.5 92 VAL B CA 1
ATOM 4192 C C . VAL B 1 92 ? 13.07 -12.961 3.498 1 95.5 92 VAL B C 1
ATOM 4194 O O . VAL B 1 92 ? 12.469 -14.031 3.49 1 95.5 92 VAL B O 1
ATOM 4197 N N . GLY B 1 93 ? 12.672 -11.938 4.211 1 94.31 93 GLY B N 1
ATOM 4198 C CA . GLY B 1 93 ? 11.469 -12.008 5.02 1 94.31 93 GLY B CA 1
ATOM 4199 C C . GLY B 1 93 ? 10.227 -12.32 4.211 1 94.31 93 GLY B C 1
ATOM 4200 O O . GLY B 1 93 ? 9.391 -13.125 4.629 1 94.31 93 GLY B O 1
ATOM 4201 N N . ALA B 1 94 ? 10.094 -11.695 3.072 1 95.19 94 ALA B N 1
ATOM 4202 C CA . ALA B 1 94 ? 8.945 -11.938 2.201 1 95.19 94 ALA B CA 1
ATOM 4203 C C . ALA B 1 94 ? 8.984 -13.344 1.611 1 95.19 94 ALA B C 1
ATOM 4205 O O . ALA B 1 94 ? 7.961 -14.016 1.527 1 95.19 94 ALA B O 1
ATOM 4206 N N . THR B 1 95 ? 10.164 -13.797 1.173 1 96.62 95 THR B N 1
ATOM 4207 C CA . THR B 1 95 ? 10.328 -15.133 0.606 1 96.62 95 THR B CA 1
ATOM 4208 C C . THR B 1 95 ? 10.031 -16.203 1.652 1 96.62 95 THR B C 1
ATOM 4210 O O . THR B 1 95 ? 9.328 -17.172 1.371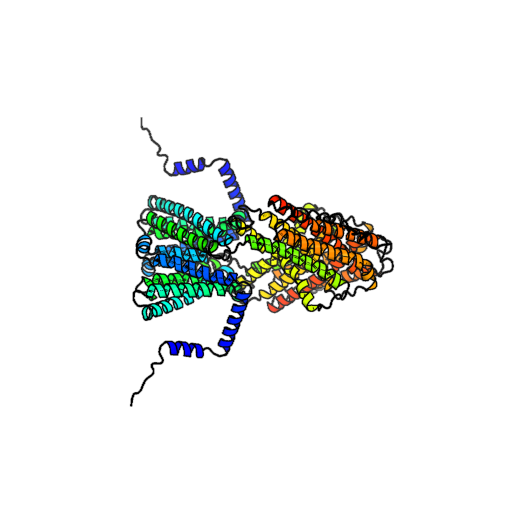 1 96.62 95 THR B O 1
ATOM 4213 N N . LEU B 1 96 ? 10.531 -16.016 2.838 1 95.44 96 LEU B N 1
ATOM 4214 C CA . LEU B 1 96 ? 10.289 -16.953 3.93 1 95.44 96 LEU B CA 1
ATOM 4215 C C . LEU B 1 96 ? 8.805 -17 4.297 1 95.44 96 LEU B C 1
ATOM 4217 O O . LEU B 1 96 ? 8.242 -18.078 4.516 1 95.44 96 LEU B O 1
ATOM 4221 N N . GLY B 1 97 ? 8.227 -15.859 4.402 1 94.56 97 GLY B N 1
ATOM 4222 C CA . GLY B 1 97 ? 6.809 -15.789 4.711 1 94.56 97 GLY B CA 1
ATOM 4223 C C . GLY B 1 97 ? 5.945 -16.516 3.699 1 94.56 97 GLY B C 1
ATOM 4224 O O . GLY B 1 97 ? 5.121 -17.359 4.07 1 94.56 97 GLY B O 1
ATOM 4225 N N . LYS B 1 98 ? 6.145 -16.312 2.434 1 95.06 98 LYS B N 1
ATOM 4226 C CA . LYS B 1 98 ? 5.379 -16.953 1.369 1 95.06 98 LYS B CA 1
ATOM 4227 C C . LYS B 1 98 ? 5.672 -18.453 1.302 1 95.06 98 LYS B C 1
ATOM 4229 O O . LYS B 1 98 ? 4.758 -19.25 1.117 1 95.06 98 LYS B O 1
ATOM 4234 N N . GLY B 1 99 ? 7.004 -18.75 1.462 1 95.62 99 GLY B N 1
ATOM 4235 C CA . GLY B 1 99 ? 7.395 -20.141 1.389 1 95.62 99 GLY B CA 1
ATOM 4236 C C . GLY B 1 99 ? 6.809 -20.984 2.506 1 95.62 99 GLY B C 1
ATOM 4237 O O . GLY B 1 99 ? 6.258 -22.062 2.256 1 95.62 99 GLY B O 1
ATOM 4238 N N . ILE B 1 100 ? 6.844 -20.516 3.691 1 94.56 100 ILE B N 1
ATOM 4239 C CA . ILE B 1 100 ? 6.336 -21.25 4.84 1 94.56 100 ILE B CA 1
ATOM 4240 C C . ILE B 1 100 ? 4.812 -21.328 4.77 1 94.56 100 ILE B C 1
ATOM 4242 O O . ILE B 1 100 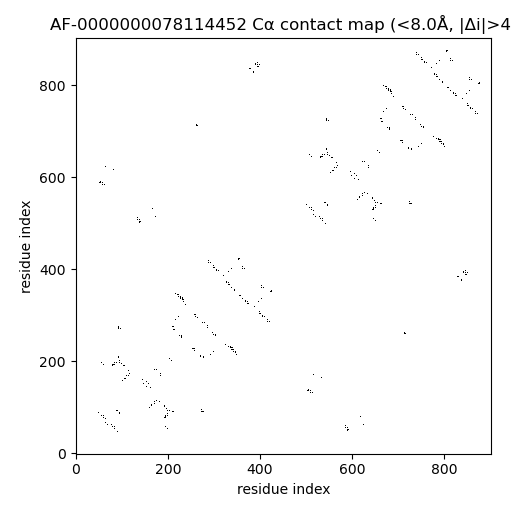? 4.227 -22.375 5.051 1 94.56 100 ILE B O 1
ATOM 4246 N N . ASN B 1 101 ? 4.223 -20.266 4.406 1 94.12 101 ASN B N 1
ATOM 4247 C CA . ASN B 1 101 ? 2.773 -20.266 4.234 1 94.12 101 ASN B CA 1
ATOM 4248 C C . ASN B 1 101 ? 2.342 -21.281 3.176 1 94.12 101 ASN B C 1
ATOM 4250 O O . ASN B 1 101 ? 1.359 -22 3.365 1 94.12 101 ASN B O 1
ATOM 4254 N N . MET B 1 102 ? 3.078 -21.312 2.168 1 95 102 MET B N 1
ATOM 4255 C CA . MET B 1 102 ? 2.748 -22.234 1.082 1 95 102 MET B CA 1
ATOM 4256 C C . MET B 1 102 ? 2.9 -23.688 1.53 1 95 102 MET B C 1
ATOM 4258 O O . MET B 1 102 ? 2.049 -24.516 1.233 1 95 102 MET B O 1
ATOM 4262 N N . MET B 1 103 ? 3.959 -23.953 2.236 1 94.81 103 MET B N 1
ATOM 4263 C CA . MET B 1 103 ? 4.199 -25.328 2.699 1 94.81 103 MET B CA 1
ATOM 4264 C C . MET B 1 103 ? 3.121 -25.766 3.688 1 94.81 103 MET B C 1
ATOM 4266 O O . MET B 1 103 ? 2.578 -26.859 3.574 1 94.81 103 MET B O 1
ATOM 4270 N N . LEU B 1 104 ? 2.768 -24.922 4.598 1 94.5 104 LEU B N 1
ATOM 4271 C CA . LEU B 1 104 ? 1.743 -25.234 5.59 1 94.5 104 LEU B CA 1
ATOM 4272 C C . LEU B 1 104 ? 0.374 -25.359 4.934 1 94.5 104 LEU B C 1
ATOM 4274 O O . LEU B 1 104 ? -0.384 -26.281 5.25 1 94.5 104 LEU B O 1
ATOM 4278 N N . ALA B 1 105 ? 0.121 -24.453 4.062 1 95.5 105 ALA B N 1
ATOM 4279 C CA . ALA B 1 105 ? -1.151 -24.484 3.348 1 95.5 105 ALA B CA 1
ATOM 4280 C C . ALA B 1 105 ? -1.276 -25.766 2.52 1 95.5 105 ALA B C 1
ATOM 4282 O O . ALA B 1 105 ? -2.34 -26.391 2.486 1 95.5 105 ALA B O 1
ATOM 4283 N N . THR B 1 106 ? -0.195 -26.109 1.878 1 94.69 106 THR B N 1
ATOM 4284 C CA . THR B 1 106 ? -0.209 -27.312 1.052 1 94.69 106 THR B CA 1
ATOM 4285 C C . THR B 1 106 ? -0.412 -28.562 1.911 1 94.69 106 THR B C 1
ATOM 4287 O O . THR B 1 106 ? -1.188 -29.453 1.552 1 94.69 106 THR B O 1
ATOM 4290 N N . LEU B 1 107 ? 0.247 -28.625 2.99 1 95 107 LEU B N 1
ATOM 4291 C CA . LEU B 1 107 ? 0.103 -29.766 3.902 1 95 107 LEU B CA 1
ATOM 4292 C C . LEU B 1 107 ? -1.348 -29.922 4.348 1 95 107 LEU B C 1
ATOM 4294 O O . LEU B 1 107 ? -1.906 -31.016 4.281 1 95 107 LEU B O 1
ATOM 4298 N N . LEU B 1 108 ? -1.96 -28.844 4.707 1 95.31 108 LEU B N 1
ATOM 4299 C CA . LEU B 1 108 ? -3.342 -28.875 5.172 1 95.31 108 LEU B CA 1
ATOM 4300 C C . LEU B 1 108 ? -4.297 -29.172 4.023 1 95.31 108 LEU B C 1
ATOM 4302 O O . LEU B 1 108 ? -5.27 -29.906 4.199 1 95.31 108 LEU B O 1
ATOM 4306 N N . ALA B 1 109 ? -4.043 -28.594 2.932 1 95.62 109 ALA B N 1
ATOM 4307 C CA . ALA B 1 109 ? -4.906 -28.781 1.769 1 95.62 109 ALA B CA 1
ATOM 4308 C C . ALA B 1 109 ? -4.879 -30.234 1.291 1 95.62 109 ALA B C 1
ATOM 4310 O O . ALA B 1 109 ? -5.922 -30.812 0.961 1 95.62 109 ALA B O 1
ATOM 4311 N N . VAL B 1 110 ? -3.664 -30.766 1.238 1 93.19 110 VAL B N 1
ATOM 4312 C CA . VAL B 1 110 ? -3.518 -32.156 0.792 1 93.19 110 VAL B CA 1
ATOM 4313 C C . VAL B 1 110 ? -4.23 -33.094 1.763 1 93.19 110 VAL B C 1
ATOM 4315 O O . VAL B 1 110 ? -4.934 -34 1.342 1 93.19 110 VAL B O 1
ATOM 4318 N N . ALA B 1 111 ? -4.047 -32.875 3.008 1 92.81 111 ALA B N 1
ATOM 4319 C CA . ALA B 1 111 ? -4.723 -33.688 4.02 1 92.81 111 ALA B CA 1
ATOM 4320 C C . ALA B 1 111 ? -6.238 -33.625 3.848 1 92.81 111 ALA B C 1
ATOM 4322 O O . ALA B 1 111 ? -6.918 -34.656 3.885 1 92.81 111 ALA B O 1
ATOM 4323 N N . LEU B 1 112 ? -6.715 -32.438 3.627 1 93.62 112 LEU B N 1
ATOM 4324 C CA . LEU B 1 112 ? -8.156 -32.281 3.449 1 93.62 112 LEU B CA 1
ATOM 4325 C C . LEU B 1 112 ? -8.625 -32.906 2.152 1 93.62 112 LEU B C 1
ATOM 4327 O O . LEU B 1 112 ? -9.695 -33.531 2.113 1 93.62 112 LEU B O 1
ATOM 4331 N N . ALA B 1 113 ? -7.871 -32.719 1.117 1 92.25 113 ALA B N 1
ATOM 4332 C CA . ALA B 1 113 ? -8.242 -33.281 -0.183 1 92.25 113 ALA B CA 1
ATOM 4333 C C . ALA B 1 113 ? -8.305 -34.812 -0.135 1 92.25 113 ALA B C 1
ATOM 4335 O O . ALA B 1 113 ? -9.195 -35.406 -0.719 1 92.25 113 ALA B O 1
ATOM 4336 N N . VAL B 1 114 ? -7.32 -35.438 0.524 1 88.12 114 VAL B N 1
ATOM 4337 C CA . VAL B 1 114 ? -7.305 -36.906 0.675 1 88.12 114 VAL B CA 1
ATOM 4338 C C . VAL B 1 114 ? -8.516 -37.344 1.487 1 88.12 114 VAL B C 1
ATOM 4340 O O . VAL B 1 114 ? -9.148 -38.344 1.166 1 88.12 114 VAL B O 1
ATOM 4343 N N . GLY B 1 115 ? -8.812 -36.562 2.506 1 87.5 115 GLY B N 1
ATOM 4344 C CA . GLY B 1 115 ? -10 -36.844 3.287 1 87.5 115 GLY B CA 1
ATOM 4345 C C . GLY B 1 115 ? -11.281 -36.781 2.473 1 87.5 115 GLY B C 1
ATOM 4346 O O . GLY B 1 115 ? -12.148 -37.656 2.586 1 87.5 115 GLY B O 1
ATOM 4347 N N . VAL B 1 116 ? -11.406 -35.781 1.703 1 87.25 116 VAL B N 1
ATOM 4348 C CA . VAL B 1 116 ? -12.586 -35.594 0.871 1 87.25 116 VAL B CA 1
ATOM 4349 C C . VAL B 1 116 ? -12.688 -36.719 -0.161 1 87.25 116 VAL B C 1
ATOM 4351 O O . VAL B 1 116 ? -13.781 -37.188 -0.47 1 87.25 116 VAL B O 1
ATOM 4354 N N . HIS B 1 117 ? -11.555 -37.094 -0.718 1 84.44 117 HIS B N 1
ATOM 4355 C CA . HIS B 1 117 ? -11.547 -38.188 -1.678 1 84.44 117 HIS B CA 1
ATOM 4356 C C . HIS B 1 117 ? -12.055 -39.469 -1.044 1 84.44 117 HIS B C 1
ATOM 4358 O O . HIS B 1 117 ? -12.82 -40.219 -1.661 1 84.44 117 HIS B O 1
ATOM 4364 N N . HIS B 1 118 ? -11.617 -39.75 0.148 1 83.56 118 HIS B N 1
ATOM 4365 C CA . HIS B 1 118 ? -12.047 -40.938 0.85 1 83.56 118 HIS B CA 1
ATOM 4366 C C . HIS B 1 118 ? -13.547 -40.906 1.134 1 83.56 118 HIS B C 1
ATOM 4368 O O . HIS B 1 118 ? -14.242 -41.906 0.977 1 83.56 118 HIS B O 1
ATOM 4374 N N . ILE B 1 119 ? -14 -39.75 1.479 1 83.12 119 ILE B N 1
ATOM 4375 C CA . ILE B 1 119 ? -15.422 -39.594 1.78 1 83.12 119 ILE B CA 1
ATOM 4376 C C . ILE B 1 119 ? -16.234 -39.719 0.5 1 83.12 119 ILE B C 1
ATOM 4378 O O . ILE B 1 119 ? -17.328 -40.344 0.512 1 83.12 119 ILE B O 1
ATOM 4382 N N . SER B 1 120 ? -15.773 -39.188 -0.555 1 82.12 120 SER B N 1
ATOM 4383 C CA . SER B 1 120 ? -16.5 -39.219 -1.823 1 82.12 120 SER B CA 1
ATOM 4384 C C . SER B 1 120 ? -16.562 -40.625 -2.395 1 82.12 120 SER B C 1
ATOM 4386 O O . SER B 1 120 ? -17.547 -41 -3.037 1 82.12 120 SER B O 1
ATOM 4388 N N . THR B 1 121 ? -15.484 -41.375 -2.207 1 77.69 121 THR B N 1
ATOM 4389 C CA . THR B 1 121 ? -15.477 -42.781 -2.684 1 77.69 121 THR B CA 1
ATOM 4390 C C . THR B 1 121 ? -16.406 -43.625 -1.847 1 77.69 121 THR B C 1
ATOM 4392 O O . THR B 1 121 ? -17.047 -44.562 -2.371 1 77.69 121 THR B O 1
ATOM 4395 N N . LEU B 1 122 ? -16.469 -43.281 -0.621 1 76.94 122 LEU B N 1
ATOM 4396 C CA . LEU B 1 122 ? -17.297 -44.094 0.283 1 76.94 122 LEU B CA 1
ATOM 4397 C C . LEU B 1 122 ? -18.781 -43.781 0.055 1 76.94 122 LEU B C 1
ATOM 4399 O O . LEU B 1 122 ? -19.609 -44.688 0.064 1 76.94 122 LEU B O 1
ATOM 4403 N N . TRP B 1 123 ? -19.062 -42.438 -0.136 1 72.06 123 TRP B N 1
ATOM 4404 C CA . TRP B 1 123 ? -20.453 -42.031 -0.192 1 72.06 123 TRP B CA 1
ATOM 4405 C C . TRP B 1 123 ? -20.953 -41.969 -1.634 1 72.06 123 TRP B C 1
ATOM 4407 O O . TRP B 1 123 ? -22.141 -42.156 -1.902 1 72.06 123 TRP B O 1
ATOM 4417 N N . GLY B 1 124 ? -20.266 -41.406 -2.586 1 66.56 124 GLY B N 1
ATOM 4418 C CA . GLY B 1 124 ? -20.766 -40.938 -3.877 1 66.56 124 GLY B CA 1
ATOM 4419 C C . GLY B 1 124 ? -20.859 -42.062 -4.902 1 66.56 124 GLY B C 1
ATOM 4420 O O . GLY B 1 124 ? -21.641 -41.969 -5.859 1 66.56 124 GLY B O 1
ATOM 4421 N N . GLY B 1 125 ? -20.5 -43.375 -4.672 1 64.75 125 GLY B N 1
ATOM 4422 C CA . GLY B 1 125 ? -20.516 -44.344 -5.758 1 64.75 125 GLY B CA 1
ATOM 4423 C C . GLY B 1 125 ? -19.875 -43.844 -7.027 1 64.75 125 GLY B C 1
ATOM 4424 O O . GLY B 1 125 ? -19.297 -42.75 -7.039 1 64.75 125 GLY B O 1
ATOM 4425 N N . GLU B 1 126 ? -19.812 -44.469 -8.188 1 64.69 126 GLU B N 1
ATOM 4426 C CA . GLU B 1 126 ? -19.156 -44.156 -9.438 1 64.69 126 GLU B CA 1
ATOM 4427 C C . GLU B 1 126 ? -19.688 -42.844 -10.031 1 64.69 126 GLU B C 1
ATOM 4429 O O . GLU B 1 126 ? -18.922 -42 -10.5 1 64.69 126 GLU B O 1
ATOM 4434 N N . VAL B 1 127 ? -20.969 -42.562 -9.984 1 68.5 127 VAL B N 1
ATOM 4435 C CA . VAL B 1 127 ? -21.594 -41.438 -10.641 1 68.5 127 VAL B CA 1
ATOM 4436 C C . VAL B 1 127 ? -21.656 -40.25 -9.688 1 68.5 127 VAL B C 1
ATOM 4438 O O . VAL B 1 127 ? -21.547 -39.094 -10.117 1 68.5 127 VAL B O 1
ATOM 4441 N N . GLY B 1 128 ? -21.672 -40.5 -8.477 1 78.19 128 GLY B N 1
ATOM 4442 C CA . GLY B 1 128 ? -21.844 -39.438 -7.492 1 78.19 128 GLY B CA 1
ATOM 4443 C C . GLY B 1 128 ? -20.547 -38.812 -7.039 1 78.19 128 GLY B C 1
ATOM 4444 O O . GLY B 1 128 ? -20.531 -37.75 -6.43 1 78.19 128 GLY B O 1
ATOM 4445 N N . GLU B 1 129 ? -19.531 -39.406 -7.434 1 80.06 129 GLU B N 1
ATOM 4446 C CA . GLU B 1 129 ? -18.219 -39 -6.941 1 80.06 129 GLU B CA 1
ATOM 4447 C C . GLU B 1 129 ? -17.828 -37.625 -7.492 1 80.06 129 GLU B C 1
ATOM 4449 O O . GLU B 1 129 ? -17.438 -36.75 -6.734 1 80.06 129 GLU B O 1
ATOM 4454 N N . PRO B 1 130 ? -18.062 -37.469 -8.836 1 80.19 130 PRO B N 1
ATOM 4455 C CA . PRO B 1 130 ? -17.672 -36.125 -9.359 1 80.19 130 PRO B CA 1
ATOM 4456 C C . PRO B 1 130 ? -18.547 -35 -8.812 1 80.19 130 PRO B C 1
ATOM 4458 O O . PRO B 1 130 ? -18.062 -33.906 -8.617 1 80.19 130 PRO B O 1
ATOM 4461 N N . ILE B 1 131 ? -19.766 -35.25 -8.492 1 82.81 131 ILE B N 1
ATOM 4462 C CA . ILE B 1 131 ? -20.672 -34.25 -7.969 1 82.81 131 ILE B CA 1
ATOM 4463 C C . ILE B 1 131 ? -20.281 -33.875 -6.539 1 82.81 131 ILE B C 1
ATOM 4465 O O . ILE B 1 131 ? -20.312 -32.719 -6.156 1 82.81 131 ILE B O 1
ATOM 4469 N N . LEU B 1 132 ? -19.953 -34.844 -5.805 1 85.69 132 LEU B N 1
ATOM 4470 C CA . LEU B 1 132 ? -19.547 -34.625 -4.422 1 85.69 132 LEU B CA 1
ATOM 4471 C C . LEU B 1 132 ? -18.234 -33.844 -4.363 1 85.69 132 LEU B C 1
ATOM 4473 O O . LEU B 1 132 ? -18.078 -32.938 -3.537 1 85.69 132 LEU B O 1
ATOM 4477 N N . ILE B 1 133 ? -17.297 -34.188 -5.207 1 86.44 133 ILE B N 1
ATOM 4478 C CA . ILE B 1 133 ? -16.031 -33.469 -5.25 1 86.44 133 ILE B CA 1
ATOM 4479 C C . ILE B 1 133 ? -16.281 -32.031 -5.645 1 86.44 133 ILE B C 1
ATOM 4481 O O . ILE B 1 133 ? -15.711 -31.109 -5.047 1 86.44 133 ILE B O 1
ATOM 4485 N N . ALA B 1 134 ? -17.172 -31.875 -6.641 1 86.69 134 ALA B N 1
ATOM 4486 C CA . ALA B 1 134 ? -17.5 -30.516 -7.082 1 86.69 134 ALA B CA 1
ATOM 4487 C C . ALA B 1 134 ? -18.141 -29.703 -5.953 1 86.69 134 ALA B C 1
ATOM 4489 O O . ALA B 1 134 ? -17.859 -28.516 -5.805 1 86.69 134 ALA B O 1
ATOM 4490 N N . PHE B 1 135 ? -18.906 -30.328 -5.234 1 88.94 135 PHE B N 1
ATOM 4491 C CA . PHE B 1 135 ? -19.547 -29.672 -4.098 1 88.94 135 PHE B CA 1
ATOM 4492 C C . PHE B 1 135 ? -18.516 -29.266 -3.051 1 88.94 135 PHE B C 1
ATOM 4494 O O . PHE B 1 135 ? -18.578 -28.156 -2.516 1 88.94 135 PHE B O 1
ATOM 4501 N N . PHE B 1 136 ? -17.625 -30.141 -2.738 1 90.88 136 PHE B N 1
ATOM 4502 C CA . PHE B 1 136 ? -16.594 -29.828 -1.748 1 90.88 136 PHE B CA 1
ATOM 4503 C C . PHE B 1 136 ? -15.672 -28.719 -2.25 1 90.88 136 PHE B C 1
ATOM 4505 O O . PHE B 1 136 ? -15.211 -27.891 -1.469 1 90.88 136 PHE B O 1
ATOM 4512 N N . VAL B 1 137 ? -15.352 -28.781 -3.52 1 90.69 137 VAL B N 1
ATOM 4513 C CA . VAL B 1 137 ? -14.531 -27.719 -4.102 1 90.69 137 VAL B CA 1
ATOM 4514 C C . VAL B 1 137 ? -15.234 -26.375 -3.938 1 90.69 137 VAL B C 1
ATOM 4516 O O . VAL B 1 137 ? -14.609 -25.375 -3.545 1 90.69 137 VAL B O 1
ATOM 4519 N N . PHE B 1 138 ? -16.5 -26.359 -4.137 1 93.19 138 PHE B N 1
ATOM 4520 C CA . PHE B 1 138 ? -17.297 -25.125 -3.984 1 93.19 138 PHE B CA 1
ATOM 4521 C C . PHE B 1 138 ? -17.266 -24.641 -2.539 1 93.19 138 PHE B C 1
ATOM 4523 O O . PHE B 1 138 ? -16.969 -23.484 -2.275 1 93.19 138 PHE B O 1
ATOM 4530 N N . VAL B 1 139 ? -17.5 -25.5 -1.649 1 94.12 139 VAL B N 1
ATOM 4531 C CA . VAL B 1 139 ? -17.641 -25.141 -0.24 1 94.12 139 VAL B CA 1
ATOM 4532 C C . VAL B 1 139 ? -16.297 -24.656 0.303 1 94.12 139 VAL B C 1
ATOM 4534 O O . VAL B 1 139 ? -16.219 -23.625 0.979 1 94.12 139 VAL B O 1
ATOM 4537 N N . VAL B 1 140 ? -15.258 -25.359 0.046 1 94.25 140 VAL B N 1
ATOM 4538 C CA . VAL B 1 140 ? -13.938 -25.016 0.564 1 94.25 140 VAL B CA 1
ATOM 4539 C C . VAL B 1 140 ? -13.461 -23.703 -0.059 1 94.25 140 VAL B C 1
ATOM 4541 O O . VAL B 1 140 ? -12.969 -22.812 0.644 1 94.25 140 VAL B O 1
ATOM 4544 N N . ALA B 1 141 ? -13.641 -23.609 -1.37 1 94.81 141 ALA B N 1
ATOM 4545 C CA . ALA B 1 141 ? -13.219 -22.391 -2.049 1 94.81 141 ALA B CA 1
ATOM 4546 C C . ALA B 1 141 ? -13.977 -21.172 -1.518 1 94.81 141 ALA B C 1
ATOM 4548 O O . ALA B 1 141 ? -13.375 -20.141 -1.228 1 94.81 141 ALA B O 1
ATOM 4549 N N . ALA B 1 142 ? -15.273 -21.328 -1.356 1 94.5 142 ALA B N 1
ATOM 4550 C CA . ALA B 1 142 ? -16.094 -20.219 -0.868 1 94.5 142 ALA B CA 1
ATOM 4551 C C . ALA B 1 142 ? -15.758 -19.891 0.583 1 94.5 142 ALA B C 1
ATOM 4553 O O . ALA B 1 142 ? -15.617 -18.719 0.94 1 94.5 142 ALA B O 1
ATOM 4554 N N . SER B 1 143 ? -15.578 -20.859 1.38 1 94.25 143 SER B N 1
ATOM 4555 C CA . SER B 1 143 ? -15.32 -20.656 2.801 1 94.25 143 SER B CA 1
ATOM 4556 C C . SER B 1 143 ? -13.953 -20.016 3.027 1 94.25 143 SER B C 1
ATOM 4558 O O . SER B 1 143 ? -13.828 -19.062 3.803 1 94.25 143 SER B O 1
ATOM 4560 N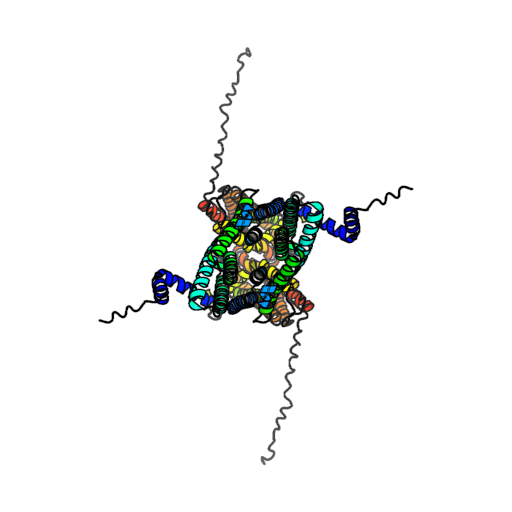 N . VAL B 1 144 ? -12.961 -20.516 2.375 1 94.56 144 VAL B N 1
ATOM 4561 C CA . VAL B 1 144 ? -11.609 -20.016 2.576 1 94.56 144 VAL B CA 1
ATOM 4562 C C . VAL B 1 144 ? -11.484 -18.609 1.994 1 94.56 144 VAL B C 1
ATOM 4564 O O . VAL B 1 144 ? -10.797 -17.75 2.559 1 94.56 144 VAL B O 1
ATOM 4567 N N . THR B 1 145 ? -12.164 -18.406 0.905 1 93.12 145 THR B N 1
ATOM 4568 C CA . THR B 1 145 ? -12.164 -17.062 0.334 1 93.12 145 THR B CA 1
ATOM 4569 C C . THR B 1 145 ? -12.805 -16.062 1.292 1 93.12 145 THR B C 1
ATOM 4571 O O . THR B 1 145 ? -12.328 -14.93 1.427 1 93.12 145 THR B O 1
ATOM 4574 N N . PHE B 1 146 ? -13.836 -16.422 1.932 1 91.88 146 PHE B N 1
ATOM 4575 C CA . PHE B 1 146 ? -14.484 -15.562 2.916 1 91.88 146 PHE B CA 1
ATOM 4576 C C . PHE B 1 146 ? -13.562 -15.32 4.109 1 91.88 146 PHE B C 1
ATOM 4578 O O . PHE B 1 146 ? -13.531 -14.219 4.656 1 91.88 146 PHE B O 1
ATOM 4585 N N . MET B 1 147 ? -12.82 -16.344 4.473 1 90.69 147 MET B N 1
ATOM 4586 C CA . MET B 1 147 ? -11.891 -16.234 5.598 1 90.69 147 MET B CA 1
ATOM 4587 C C . MET B 1 147 ? -10.766 -15.25 5.281 1 90.69 147 MET B C 1
ATOM 4589 O O . MET B 1 147 ? -10.172 -14.672 6.188 1 90.69 147 MET B O 1
ATOM 4593 N N . ARG B 1 148 ? -10.508 -15.07 4.047 1 90.19 148 ARG B N 1
ATOM 4594 C CA . ARG B 1 148 ? -9.453 -14.164 3.613 1 90.19 148 ARG B CA 1
ATOM 4595 C C . ARG B 1 148 ? -9.797 -12.719 3.934 1 90.19 148 ARG B C 1
ATOM 4597 O O . ARG B 1 148 ? -8.93 -11.852 3.93 1 90.19 148 ARG B O 1
ATOM 4604 N N . PHE B 1 149 ? -11.062 -12.406 4.262 1 89.44 149 PHE B N 1
ATOM 4605 C CA . PHE B 1 149 ? -11.477 -11.039 4.539 1 89.44 149 PHE B CA 1
ATOM 4606 C C . PHE B 1 149 ? -11.305 -10.711 6.016 1 89.44 149 PHE B C 1
ATOM 4608 O O . PHE B 1 149 ? -11.469 -9.555 6.426 1 89.44 149 PHE B O 1
ATOM 4615 N N . PHE B 1 150 ? -10.953 -11.688 6.766 1 87.19 150 PHE B N 1
ATOM 4616 C CA . PHE B 1 150 ? -10.617 -11.406 8.156 1 87.19 150 PHE B CA 1
ATOM 4617 C C . PHE B 1 150 ? -9.289 -10.664 8.25 1 87.19 150 PHE B C 1
ATOM 4619 O O . PHE B 1 150 ? -8.266 -11.141 7.762 1 87.19 150 PHE B O 1
ATOM 4626 N N . PRO B 1 151 ? -9.258 -9.508 8.82 1 82.69 151 PRO B N 1
ATOM 4627 C CA . PRO B 1 151 ? -8.055 -8.68 8.852 1 82.69 151 PRO B CA 1
ATOM 4628 C C . PRO B 1 151 ? -6.867 -9.375 9.508 1 82.69 151 PRO B C 1
ATOM 4630 O O . PRO B 1 151 ? -5.734 -9.242 9.039 1 82.69 151 PRO B O 1
ATOM 4633 N N . ALA B 1 152 ? -7.105 -10.109 10.523 1 80.25 152 ALA B N 1
ATOM 4634 C CA . ALA B 1 152 ? -6.023 -10.797 11.227 1 80.25 152 ALA B CA 1
ATOM 4635 C C . ALA B 1 152 ? -5.395 -11.867 10.344 1 80.25 152 ALA B C 1
ATOM 4637 O O . ALA B 1 152 ? -4.172 -12.023 10.32 1 80.25 152 ALA B O 1
ATOM 4638 N N . LEU B 1 153 ? -6.207 -12.578 9.555 1 85.56 153 LEU B N 1
ATOM 4639 C CA . LEU B 1 153 ? -5.727 -13.648 8.695 1 85.56 153 LEU B CA 1
ATOM 4640 C C . LEU B 1 153 ? -5.141 -13.086 7.402 1 85.56 153 LEU B C 1
ATOM 4642 O O . LEU B 1 153 ? -4.164 -13.617 6.871 1 85.56 153 LEU B O 1
ATOM 4646 N N . LYS B 1 154 ? -5.672 -11.992 7.012 1 84 154 LYS B N 1
ATOM 4647 C CA . LYS B 1 154 ? -5.23 -11.383 5.762 1 84 154 LYS B CA 1
ATOM 4648 C C . LYS B 1 154 ? -3.807 -10.844 5.879 1 84 154 LYS B C 1
ATOM 4650 O O . LYS B 1 154 ? -3.01 -10.977 4.949 1 84 154 LYS B O 1
ATOM 4655 N N . ALA B 1 155 ? -3.479 -10.32 6.965 1 80.62 155 ALA B N 1
ATOM 4656 C CA . ALA B 1 155 ? -2.182 -9.68 7.164 1 80.62 155 ALA B CA 1
ATOM 4657 C C . ALA B 1 155 ? -1.055 -10.711 7.176 1 80.62 155 ALA B C 1
ATOM 4659 O O . ALA B 1 155 ? 0.017 -10.469 6.613 1 80.62 155 ALA B O 1
ATOM 4660 N N . ARG B 1 156 ? -1.372 -11.93 7.648 1 82.81 156 ARG B N 1
ATOM 4661 C CA . ARG B 1 156 ? -0.272 -12.859 7.879 1 82.81 156 ARG B CA 1
ATOM 4662 C C . ARG B 1 156 ? -0.38 -14.078 6.961 1 82.81 156 ARG B C 1
ATOM 4664 O O . ARG B 1 156 ? 0.635 -14.641 6.555 1 82.81 156 ARG B O 1
ATOM 4671 N N . TYR B 1 157 ? -1.58 -14.383 6.543 1 90.31 157 TYR B N 1
ATOM 4672 C CA . TYR B 1 157 ? -1.731 -15.68 5.895 1 90.31 157 TYR B CA 1
ATOM 4673 C C . TYR B 1 157 ? -2.51 -15.547 4.594 1 90.31 157 TYR B C 1
ATOM 4675 O O . TYR B 1 157 ? -3.145 -16.5 4.145 1 90.31 157 TYR B O 1
ATOM 4683 N N . ASP B 1 158 ? -2.527 -14.391 4.078 1 89.12 158 ASP B N 1
ATOM 4684 C CA . ASP B 1 158 ? -3.297 -14.18 2.854 1 89.12 158 ASP B CA 1
ATOM 4685 C C . ASP B 1 158 ? -2.824 -15.109 1.741 1 89.12 158 ASP B C 1
ATOM 4687 O O . ASP B 1 158 ? -3.635 -15.789 1.102 1 89.12 158 ASP B O 1
ATOM 4691 N N . TYR B 1 159 ? -1.514 -15.234 1.548 1 89.44 159 TYR B N 1
ATOM 4692 C CA . TYR B 1 159 ? -0.949 -16.078 0.502 1 89.44 159 TYR B CA 1
ATOM 4693 C C . TYR B 1 159 ? -1.197 -17.547 0.801 1 89.44 159 TYR B C 1
ATOM 4695 O O . TYR B 1 159 ? -1.505 -18.328 -0.104 1 89.44 159 TYR B O 1
ATOM 4703 N N . GLY B 1 160 ? -1.126 -17.891 2.047 1 92.06 160 GLY B N 1
ATOM 4704 C CA . GLY B 1 160 ? -1.379 -19.266 2.432 1 92.06 160 GLY B CA 1
ATOM 4705 C C . GLY B 1 160 ? -2.791 -19.734 2.121 1 92.06 160 GLY B C 1
ATOM 4706 O O . GLY B 1 160 ? -3 -20.859 1.665 1 92.06 160 GLY B O 1
ATOM 4707 N N . MET B 1 161 ? -3.699 -18.953 2.318 1 94.38 161 MET B N 1
ATOM 4708 C CA . MET B 1 161 ? -5.094 -19.297 2.053 1 94.38 161 MET B CA 1
ATOM 4709 C C . MET B 1 161 ? -5.336 -19.469 0.557 1 94.38 161 MET B C 1
ATOM 4711 O O . MET B 1 161 ? -6.078 -20.359 0.143 1 94.38 161 MET B O 1
ATOM 4715 N N . LEU B 1 162 ? -4.688 -18.625 -0.187 1 92.75 162 LEU B N 1
ATOM 4716 C CA . LEU B 1 162 ? -4.785 -18.75 -1.638 1 92.75 162 LEU B CA 1
ATOM 4717 C C . LEU B 1 162 ? -4.234 -20.094 -2.111 1 92.75 162 LEU B C 1
ATOM 4719 O O . LEU B 1 162 ? -4.867 -20.781 -2.91 1 92.75 162 LEU B O 1
ATOM 4723 N N . ILE B 1 163 ? -3.111 -20.375 -1.577 1 93.25 163 ILE B N 1
ATOM 4724 C CA . ILE B 1 163 ? -2.455 -21.625 -1.964 1 93.25 163 ILE B CA 1
ATOM 4725 C C . ILE B 1 163 ? -3.266 -22.812 -1.452 1 93.25 163 ILE B C 1
ATOM 4727 O O . ILE B 1 163 ? -3.338 -23.859 -2.111 1 93.25 163 ILE B O 1
ATOM 4731 N N . PHE B 1 164 ? -3.859 -22.688 -0.309 1 95.06 164 PHE B N 1
ATOM 4732 C CA . PHE B 1 164 ? -4.715 -23.719 0.241 1 95.06 164 PHE B CA 1
ATOM 4733 C C . PHE B 1 164 ? -5.836 -24.078 -0.731 1 95.06 164 PHE B C 1
ATOM 4735 O O . PHE B 1 164 ? -6.066 -25.25 -1.026 1 95.06 164 PHE B O 1
ATOM 4742 N N . ILE B 1 165 ? -6.504 -23.078 -1.193 1 94.5 165 ILE B N 1
ATOM 4743 C CA . ILE B 1 165 ? -7.586 -23.297 -2.148 1 94.5 165 ILE B CA 1
ATOM 4744 C C . ILE B 1 165 ? -7.035 -23.938 -3.416 1 94.5 165 ILE B C 1
ATOM 4746 O O . ILE B 1 165 ? -7.609 -24.906 -3.926 1 94.5 165 ILE B O 1
ATOM 4750 N N . LEU B 1 166 ? -5.93 -23.453 -3.848 1 91.44 166 LEU B N 1
ATOM 4751 C CA . LEU B 1 166 ? -5.312 -23.922 -5.078 1 91.44 166 LEU B CA 1
ATOM 4752 C C . LEU B 1 166 ? -4.961 -25.406 -4.977 1 91.44 166 LEU B C 1
ATOM 4754 O O . LEU B 1 166 ? -5.359 -26.203 -5.828 1 91.44 166 LEU B O 1
ATOM 4758 N N . THR B 1 167 ? -4.254 -25.703 -3.949 1 92.12 167 THR B N 1
ATOM 4759 C CA . THR B 1 167 ? -3.777 -27.078 -3.779 1 92.12 167 THR B CA 1
ATOM 4760 C C . THR B 1 167 ? -4.945 -28.031 -3.531 1 92.12 167 THR B C 1
ATOM 4762 O O . THR B 1 167 ? -4.977 -29.141 -4.074 1 92.12 167 THR B O 1
ATOM 4765 N N . PHE B 1 168 ? -5.875 -27.609 -2.795 1 93 168 PHE B N 1
ATOM 4766 C CA . PHE B 1 168 ? -7.051 -28.438 -2.535 1 93 168 PHE B CA 1
ATOM 4767 C C . PHE B 1 168 ? -7.773 -28.781 -3.832 1 93 168 PHE B C 1
ATOM 4769 O O . PHE B 1 168 ? -8.109 -29.938 -4.074 1 93 168 PHE B O 1
ATOM 4776 N N . CYS B 1 169 ? -7.996 -27.812 -4.613 1 90 169 CYS B N 1
ATOM 4777 C CA . CYS B 1 169 ? -8.703 -28 -5.875 1 90 169 CYS B CA 1
ATOM 4778 C C . CYS B 1 169 ? -7.902 -28.891 -6.816 1 90 169 CYS B C 1
ATOM 4780 O O . CYS B 1 169 ? -8.461 -29.797 -7.445 1 90 169 CYS B O 1
ATOM 4782 N N . LEU B 1 170 ? -6.617 -28.672 -6.895 1 86.12 170 LEU B N 1
ATOM 4783 C CA . LEU B 1 170 ? -5.777 -29.438 -7.812 1 86.12 170 LEU B CA 1
ATOM 4784 C C . LEU B 1 170 ? -5.723 -30.906 -7.402 1 86.12 170 LEU B C 1
ATOM 4786 O O . LEU B 1 170 ? -5.84 -31.797 -8.25 1 86.12 170 LEU B O 1
ATOM 4790 N N . VAL B 1 171 ? -5.562 -31.094 -6.141 1 86.31 171 VAL B N 1
ATOM 4791 C CA . VAL B 1 171 ? -5.445 -32.469 -5.648 1 86.31 171 VAL B CA 1
ATOM 4792 C C . VAL B 1 171 ? -6.801 -33.156 -5.727 1 86.31 171 VAL B C 1
ATOM 4794 O O . VAL B 1 171 ? -6.883 -34.344 -6.094 1 86.31 171 VAL B O 1
ATOM 4797 N N . SER B 1 172 ? -7.852 -32.469 -5.402 1 86 172 SER B N 1
ATOM 4798 C CA . SER B 1 172 ? -9.188 -33.062 -5.418 1 86 172 SER B CA 1
ATOM 4799 C C . SER B 1 172 ? -9.625 -33.406 -6.84 1 86 172 SER B C 1
ATOM 4801 O O . SER B 1 172 ? -10.195 -34.469 -7.082 1 86 172 SER B O 1
ATOM 4803 N N . VAL B 1 173 ? -9.328 -32.531 -7.727 1 80.12 173 VAL B N 1
ATOM 4804 C CA . VAL B 1 173 ? -9.758 -32.719 -9.109 1 80.12 173 VAL B CA 1
ATOM 4805 C C . VAL B 1 173 ? -8.898 -33.781 -9.773 1 80.12 173 VAL B C 1
ATOM 4807 O O . VAL B 1 173 ? -9.414 -34.625 -10.523 1 80.12 173 VAL B O 1
ATOM 4810 N N . SER B 1 174 ? -7.621 -33.812 -9.516 1 78.31 174 SER B N 1
ATOM 4811 C CA . SER B 1 174 ? -6.73 -34.812 -10.086 1 78.31 174 SER B CA 1
ATOM 4812 C C . SER B 1 174 ? -6.984 -36.188 -9.477 1 78.31 174 SER B C 1
ATOM 4814 O O . SER B 1 174 ? -6.754 -37.219 -10.117 1 78.31 174 SER B O 1
ATOM 4816 N N . GLY B 1 175 ? -7.371 -36.219 -8.25 1 73.81 175 GLY B N 1
ATOM 4817 C CA . GLY B 1 175 ? -7.617 -37.469 -7.551 1 73.81 175 GLY B CA 1
ATOM 4818 C C . GLY B 1 175 ? -8.781 -38.25 -8.125 1 73.81 175 GLY B C 1
ATOM 4819 O O . GLY B 1 175 ? -8.859 -39.469 -7.953 1 73.81 175 GLY B O 1
ATOM 4820 N N . TYR B 1 176 ? -9.625 -37.562 -8.805 1 72.19 176 TYR B N 1
ATOM 4821 C CA . TYR B 1 176 ? -10.758 -38.25 -9.414 1 72.19 176 TYR B CA 1
ATOM 4822 C C . TYR B 1 176 ? -10.297 -39.219 -10.477 1 72.19 176 TYR B C 1
ATOM 4824 O O . TYR B 1 176 ? -10.867 -40.312 -10.625 1 72.19 176 TYR B O 1
ATOM 4832 N N . ARG B 1 177 ? -9.266 -38.906 -11.109 1 64.81 177 ARG B N 1
ATOM 4833 C CA . ARG B 1 177 ? -8.883 -39.75 -12.25 1 64.81 177 ARG B CA 1
ATOM 4834 C C . ARG B 1 177 ? -7.746 -40.688 -11.883 1 64.81 177 ARG B C 1
ATOM 4836 O O . ARG B 1 177 ? -7.473 -41.656 -12.602 1 64.81 177 ARG B O 1
ATOM 4843 N N . GLU B 1 178 ? -7.082 -40.25 -10.859 1 63.72 178 GLU B N 1
ATOM 4844 C CA . GLU B 1 178 ? -5.922 -41.062 -10.539 1 63.72 178 GLU B CA 1
ATOM 4845 C C . GLU B 1 178 ? -6.25 -42.094 -9.453 1 63.72 178 GLU B C 1
ATOM 4847 O O . GLU B 1 178 ? -7.02 -41.781 -8.531 1 63.72 178 GLU B O 1
ATOM 4852 N N . THR B 1 179 ? -5.961 -43.281 -9.742 1 60.16 179 THR B N 1
ATOM 4853 C CA . THR B 1 179 ? -6.215 -44.375 -8.836 1 60.16 179 THR B CA 1
ATOM 4854 C C . THR B 1 179 ? -5.391 -44.25 -7.559 1 60.16 179 THR B C 1
ATOM 4856 O O . THR B 1 179 ? -5.816 -44.688 -6.492 1 60.16 179 THR B O 1
ATOM 4859 N N . GLN B 1 180 ? -4.297 -43.562 -7.676 1 72 180 GLN B N 1
ATOM 4860 C CA . GLN B 1 180 ? -3.459 -43.469 -6.484 1 72 180 GLN B CA 1
ATOM 4861 C C . GLN B 1 180 ? -3.338 -42.031 -5.996 1 72 180 GLN B C 1
ATOM 4863 O O . GLN B 1 180 ? -2.324 -41.375 -6.238 1 72 180 GLN B O 1
ATOM 4868 N N . VAL B 1 181 ? -4.371 -41.625 -5.258 1 76.94 181 VAL B N 1
ATOM 4869 C CA . VAL B 1 181 ? -4.477 -40.25 -4.762 1 76.94 181 VAL B CA 1
ATOM 4870 C C . VAL B 1 181 ? -3.375 -40 -3.738 1 76.94 181 VAL B C 1
ATOM 4872 O O . VAL B 1 181 ? -2.791 -38.906 -3.713 1 76.94 181 VAL B O 1
ATOM 4875 N N . LEU B 1 182 ? -2.996 -41.031 -2.951 1 80.69 182 LEU B N 1
ATOM 4876 C CA . LEU B 1 182 ? -1.986 -40.844 -1.914 1 80.69 182 LEU B CA 1
ATOM 4877 C C . LEU B 1 182 ? -0.605 -40.656 -2.529 1 80.69 182 LEU B C 1
ATOM 4879 O O . LEU B 1 182 ? 0.196 -39.875 -2.018 1 80.69 182 LEU B O 1
ATOM 4883 N N . ASP B 1 183 ? -0.384 -41.344 -3.557 1 80.62 183 ASP B N 1
ATOM 4884 C CA . ASP B 1 183 ? 0.901 -41.188 -4.234 1 80.62 183 ASP B CA 1
ATOM 4885 C C . ASP B 1 183 ? 1.028 -39.781 -4.848 1 80.62 183 ASP B C 1
ATOM 4887 O O . ASP B 1 183 ? 2.078 -39.156 -4.742 1 80.62 183 ASP B O 1
ATOM 4891 N N . MET B 1 184 ? -0.008 -39.344 -5.398 1 78.75 184 MET B N 1
ATOM 4892 C CA . MET B 1 184 ? -0.01 -38 -5.984 1 78.75 184 MET B CA 1
ATOM 4893 C C . MET B 1 184 ? 0.148 -36.938 -4.906 1 78.75 184 MET B C 1
ATOM 4895 O O . MET B 1 184 ? 0.852 -35.938 -5.105 1 78.75 184 MET B O 1
ATOM 4899 N N . ALA B 1 185 ? -0.521 -37.219 -3.822 1 82.69 185 ALA B N 1
ATOM 4900 C CA . ALA B 1 185 ? -0.448 -36.281 -2.709 1 82.69 185 ALA B CA 1
ATOM 4901 C C . ALA B 1 185 ? 0.979 -36.156 -2.18 1 82.69 185 ALA B C 1
ATOM 4903 O O . ALA B 1 185 ? 1.459 -35.062 -1.908 1 82.69 185 ALA B O 1
ATOM 4904 N N . HIS B 1 186 ? 1.65 -37.281 -2.066 1 85.44 186 HIS B N 1
ATOM 4905 C CA . HIS B 1 186 ? 3.023 -37.281 -1.574 1 85.44 186 HIS B CA 1
ATOM 4906 C C . HIS B 1 186 ? 3.963 -36.594 -2.562 1 85.44 186 HIS B C 1
ATOM 4908 O O . HIS B 1 186 ? 4.887 -35.875 -2.16 1 85.44 186 HIS B O 1
ATOM 4914 N N . LYS B 1 187 ? 3.736 -36.781 -3.781 1 84.31 187 LYS B N 1
ATOM 4915 C CA . LYS B 1 187 ? 4.562 -36.156 -4.809 1 84.31 187 LYS B CA 1
ATOM 4916 C C . LYS B 1 187 ? 4.375 -34.656 -4.82 1 84.31 187 LYS B C 1
ATOM 4918 O O . LYS B 1 187 ? 5.348 -33.906 -4.934 1 84.31 187 LYS B O 1
ATOM 4923 N N . ARG B 1 188 ? 3.191 -34.219 -4.617 1 83.12 188 ARG B N 1
ATOM 4924 C CA . ARG B 1 188 ? 2.906 -32.781 -4.59 1 83.12 188 ARG B CA 1
ATOM 4925 C C . ARG B 1 188 ? 3.547 -32.125 -3.375 1 83.12 188 ARG B C 1
ATOM 4927 O O . ARG B 1 188 ? 4.133 -31.047 -3.486 1 83.12 188 ARG B O 1
ATOM 4934 N N . LEU B 1 189 ? 3.395 -32.812 -2.314 1 89.06 189 LEU B N 1
ATOM 4935 C CA . LEU B 1 189 ? 3.975 -32.281 -1.089 1 89.06 189 LEU B CA 1
ATOM 4936 C C . LEU B 1 189 ? 5.492 -32.156 -1.21 1 89.06 189 LEU B C 1
ATOM 4938 O O . LEU B 1 189 ? 6.07 -31.141 -0.829 1 89.06 189 LEU B O 1
ATOM 4942 N N . SER B 1 190 ? 6.086 -33.188 -1.732 1 89.62 190 SER B N 1
ATOM 4943 C CA . SER B 1 190 ? 7.539 -33.188 -1.859 1 89.62 190 SER B CA 1
ATOM 4944 C C . SER B 1 190 ? 8.016 -32.125 -2.861 1 89.62 190 SER B C 1
ATOM 4946 O O . SER B 1 190 ? 9.008 -31.453 -2.625 1 89.62 190 SER B O 1
ATOM 4948 N N . THR B 1 191 ? 7.289 -32 -3.947 1 89.25 191 THR B N 1
ATOM 4949 C CA . THR B 1 191 ? 7.684 -31.047 -4.977 1 89.25 191 THR B CA 1
ATOM 4950 C C . THR B 1 191 ? 7.516 -29.609 -4.484 1 89.25 191 THR B C 1
ATOM 4952 O O . THR B 1 191 ? 8.344 -28.75 -4.777 1 89.25 191 THR B O 1
ATOM 4955 N N . ILE B 1 192 ? 6.477 -29.344 -3.771 1 91.81 192 ILE B N 1
ATOM 4956 C CA . ILE B 1 192 ? 6.246 -28 -3.242 1 91.81 192 ILE B CA 1
ATOM 4957 C C . ILE B 1 192 ? 7.285 -27.688 -2.17 1 91.81 192 ILE B C 1
ATOM 4959 O O . ILE B 1 192 ? 7.762 -26.547 -2.074 1 91.81 192 ILE B O 1
ATOM 4963 N N . ALA B 1 193 ? 7.621 -28.719 -1.37 1 92.06 193 ALA B N 1
ATOM 4964 C CA . ALA B 1 193 ? 8.656 -28.531 -0.36 1 92.06 193 ALA B CA 1
ATOM 4965 C C . ALA B 1 193 ? 9.992 -28.188 -1.008 1 92.06 193 ALA B C 1
ATOM 4967 O O . ALA B 1 193 ? 10.68 -27.25 -0.572 1 92.06 193 ALA B O 1
ATOM 4968 N N . ILE B 1 194 ? 10.32 -28.844 -2.037 1 90.88 194 ILE B N 1
ATOM 4969 C CA . ILE B 1 194 ? 11.562 -28.578 -2.756 1 90.88 194 ILE B CA 1
ATOM 4970 C C . ILE B 1 194 ? 11.5 -27.203 -3.408 1 90.88 194 ILE B C 1
ATOM 4972 O O . ILE B 1 194 ? 12.445 -26.422 -3.322 1 90.88 194 ILE B O 1
ATOM 4976 N N . GLY B 1 195 ? 10.367 -26.953 -4.066 1 93 195 GLY B N 1
ATOM 4977 C CA . GLY B 1 195 ? 10.18 -25.656 -4.723 1 93 195 GLY B CA 1
ATOM 4978 C C . GLY B 1 195 ? 10.234 -24.484 -3.762 1 93 195 GLY B C 1
ATOM 4979 O O . GLY B 1 195 ? 10.711 -23.406 -4.121 1 93 195 GLY B O 1
ATOM 4980 N N . SER B 1 196 ? 9.766 -24.672 -2.584 1 95 196 SER B N 1
ATOM 4981 C CA . SER B 1 196 ? 9.758 -23.594 -1.599 1 95 196 SER B CA 1
ATOM 4982 C C . SER B 1 196 ? 11.125 -23.438 -0.944 1 95 196 SER B C 1
ATOM 4984 O O . SER B 1 196 ? 11.562 -22.312 -0.656 1 95 196 SER B O 1
ATOM 4986 N N . CYS B 1 197 ? 11.836 -24.531 -0.747 1 94.75 197 CYS B N 1
ATOM 4987 C CA . CYS B 1 197 ? 13.117 -24.5 -0.055 1 94.75 197 CYS B CA 1
ATOM 4988 C C . CYS B 1 197 ? 14.211 -23.922 -0.952 1 94.75 197 CYS B C 1
ATOM 4990 O O . CYS B 1 197 ? 15.141 -23.281 -0.47 1 94.75 197 CYS B O 1
ATOM 4992 N N . THR B 1 198 ? 14.094 -24.078 -2.203 1 94.56 198 THR B N 1
ATOM 4993 C CA . THR B 1 198 ? 15.125 -23.641 -3.133 1 94.56 198 THR B CA 1
ATOM 4994 C C . THR B 1 198 ? 15.266 -22.125 -3.109 1 94.56 198 THR B C 1
ATOM 4996 O O . THR B 1 198 ? 16.344 -21.594 -2.867 1 94.56 198 THR B O 1
ATOM 4999 N N . PRO B 1 199 ? 14.148 -21.422 -3.342 1 96.19 199 PRO B N 1
ATOM 5000 C CA . PRO B 1 199 ? 14.289 -19.969 -3.285 1 96.19 199 PRO B CA 1
ATOM 5001 C C . PRO B 1 199 ? 14.695 -19.469 -1.899 1 96.19 199 PRO B C 1
ATOM 5003 O O . PRO B 1 199 ? 15.438 -18.484 -1.784 1 96.19 199 PRO B O 1
ATOM 5006 N N . ILE B 1 200 ? 14.25 -20.062 -0.853 1 95.56 200 ILE B N 1
ATOM 5007 C CA . ILE B 1 200 ? 14.602 -19.672 0.506 1 95.56 200 ILE B CA 1
ATOM 5008 C C . ILE B 1 200 ? 16.109 -19.812 0.708 1 95.56 200 ILE B C 1
ATOM 5010 O O . ILE B 1 200 ? 16.766 -18.891 1.192 1 95.56 200 ILE B O 1
ATOM 5014 N N . MET B 1 201 ? 16.672 -20.891 0.246 1 96.06 201 MET B N 1
ATOM 5015 C CA . MET B 1 201 ? 18.094 -21.156 0.405 1 96.06 201 MET B CA 1
ATOM 5016 C C . MET B 1 201 ? 18.922 -20.203 -0.439 1 96.06 201 MET B C 1
ATOM 5018 O O . MET B 1 201 ? 19.906 -19.641 0.043 1 96.06 201 MET B O 1
ATOM 5022 N N . VAL B 1 202 ? 18.5 -19.969 -1.643 1 95.81 202 VAL B N 1
ATOM 5023 C CA . VAL B 1 202 ? 19.234 -19.078 -2.531 1 95.81 202 VAL B CA 1
ATOM 5024 C C . VAL B 1 202 ? 19.188 -17.656 -1.99 1 95.81 202 VAL B C 1
ATOM 5026 O O . VAL B 1 202 ? 20.188 -16.938 -2.02 1 95.81 202 VAL B O 1
ATOM 5029 N N . CYS B 1 203 ? 18.062 -17.266 -1.467 1 94.19 203 CYS B N 1
ATOM 5030 C CA . CYS B 1 203 ? 17.859 -15.914 -0.963 1 94.19 203 CYS B CA 1
ATOM 5031 C C . CYS B 1 203 ? 18.719 -15.656 0.265 1 94.19 203 CYS B C 1
ATOM 5033 O O . CYS B 1 203 ? 19.281 -14.57 0.422 1 94.19 203 CYS B O 1
ATOM 5035 N N . ILE B 1 204 ? 18.922 -16.609 1.126 1 93.44 204 ILE B N 1
ATOM 5036 C CA . ILE B 1 204 ? 19.641 -16.438 2.379 1 93.44 204 ILE B CA 1
ATOM 5037 C C . ILE B 1 204 ? 21.141 -16.594 2.129 1 93.44 204 ILE B C 1
ATOM 5039 O O . ILE B 1 204 ? 21.953 -15.867 2.719 1 93.44 204 ILE B O 1
ATOM 5043 N N . CYS B 1 205 ? 21.547 -17.422 1.186 1 94.44 205 CYS B N 1
ATOM 5044 C CA . CYS B 1 205 ? 22.953 -17.781 1.015 1 94.44 205 CYS B CA 1
ATOM 5045 C C . CYS B 1 205 ? 23.641 -16.797 0.07 1 94.44 205 CYS B C 1
ATOM 5047 O O . CYS B 1 205 ? 24.844 -16.578 0.184 1 94.44 205 CYS B O 1
ATOM 5049 N N . ILE B 1 206 ? 22.828 -16.266 -0.853 1 94.94 206 ILE B N 1
ATOM 5050 C CA . ILE B 1 206 ? 23.438 -15.398 -1.841 1 94.94 206 ILE B CA 1
ATOM 5051 C C . ILE B 1 206 ? 23.031 -13.945 -1.574 1 94.94 206 ILE B C 1
ATOM 5053 O O . ILE B 1 206 ? 21.922 -13.531 -1.941 1 94.94 206 ILE B O 1
ATOM 5057 N N . CYS B 1 207 ? 23.828 -13.148 -1.094 1 93.12 207 CYS B N 1
ATOM 5058 C CA . CYS B 1 207 ? 23.641 -11.727 -0.842 1 93.12 207 CYS B CA 1
ATOM 5059 C C . CYS B 1 207 ? 22.234 -11.438 -0.34 1 93.12 207 CYS B C 1
ATOM 5061 O O . CYS B 1 207 ? 21.453 -10.773 -1.02 1 93.12 207 CYS B O 1
ATOM 5063 N N . PRO B 1 208 ? 21.969 -11.82 0.822 1 93.62 208 PRO B N 1
ATOM 5064 C CA . PRO B 1 208 ? 20.625 -11.664 1.359 1 93.62 208 PRO B CA 1
ATOM 5065 C C . PRO B 1 208 ? 20.234 -10.203 1.56 1 93.62 208 PRO B C 1
ATOM 5067 O O . PRO B 1 208 ? 21.078 -9.375 1.931 1 93.62 208 PRO B O 1
ATOM 5070 N N . VAL B 1 209 ? 19.031 -9.852 1.178 1 94.19 209 VAL B N 1
ATOM 5071 C CA . VAL B 1 209 ? 18.422 -8.555 1.454 1 94.19 209 VAL B CA 1
ATOM 5072 C C . VAL B 1 209 ? 17.422 -8.688 2.596 1 94.19 209 VAL B C 1
ATOM 5074 O O . VAL B 1 209 ? 16.438 -9.414 2.477 1 94.19 209 VAL B O 1
ATOM 5077 N N . TRP B 1 210 ? 17.656 -8.047 3.678 1 93.94 210 TRP B N 1
ATOM 5078 C CA . TRP B 1 210 ? 16.812 -8.141 4.871 1 93.94 210 TRP B CA 1
ATOM 5079 C C . TRP B 1 210 ? 15.859 -6.953 4.957 1 93.94 210 TRP B C 1
ATOM 5081 O O . TRP B 1 210 ? 16.297 -5.805 5.062 1 93.94 210 TRP B O 1
ATOM 5091 N N . ILE B 1 211 ? 14.602 -7.211 4.918 1 95.69 211 ILE B N 1
ATOM 5092 C CA . ILE B 1 211 ? 13.586 -6.168 4.953 1 95.69 211 ILE B CA 1
ATOM 5093 C C . ILE B 1 211 ? 13.586 -5.496 6.324 1 95.69 211 ILE B C 1
ATOM 5095 O O . ILE B 1 211 ? 13.234 -4.316 6.445 1 95.69 211 ILE B O 1
ATOM 5099 N N . GLY B 1 212 ? 14.008 -6.223 7.348 1 94.75 212 GLY B N 1
ATOM 5100 C CA . GLY B 1 212 ? 14.141 -5.625 8.664 1 94.75 212 GLY B CA 1
ATOM 5101 C C . GLY B 1 212 ? 15.148 -4.496 8.711 1 94.75 212 GLY B C 1
ATOM 5102 O O . GLY B 1 212 ? 14.914 -3.469 9.344 1 94.75 212 GLY B O 1
ATOM 5103 N N . VAL B 1 213 ? 16.266 -4.707 8.047 1 95 213 VAL B N 1
ATOM 5104 C CA . VAL B 1 213 ? 17.297 -3.676 7.965 1 95 213 VAL B CA 1
ATOM 5105 C C . VAL B 1 213 ? 16.766 -2.477 7.184 1 95 213 VAL B C 1
ATOM 5107 O O . VAL B 1 213 ? 17.047 -1.327 7.531 1 95 213 VAL B O 1
ATOM 5110 N N . ASP B 1 214 ? 16.016 -2.801 6.176 1 95 214 ASP B N 1
ATOM 5111 C CA . ASP B 1 214 ? 15.422 -1.727 5.383 1 95 214 ASP B CA 1
ATOM 5112 C C . ASP B 1 214 ? 14.453 -0.9 6.223 1 95 214 ASP B C 1
ATOM 5114 O O . ASP B 1 214 ? 14.398 0.325 6.098 1 95 214 ASP B O 1
ATOM 5118 N N . LEU B 1 215 ? 13.609 -1.558 7.016 1 96.56 215 LEU B N 1
ATOM 5119 C CA . LEU B 1 215 ? 12.695 -0.856 7.906 1 96.56 215 LEU B CA 1
ATOM 5120 C C . LEU B 1 215 ? 13.461 -0.001 8.914 1 96.56 215 LEU B C 1
ATOM 5122 O O . LEU B 1 215 ? 13.102 1.155 9.148 1 96.56 215 LEU B O 1
ATOM 5126 N N . HIS B 1 216 ? 14.516 -0.589 9.461 1 96.06 216 HIS B N 1
ATOM 5127 C CA . HIS B 1 216 ? 15.383 0.105 10.414 1 96.06 216 HIS B CA 1
ATOM 5128 C C . HIS B 1 216 ? 15.977 1.369 9.797 1 96.06 216 HIS B C 1
ATOM 5130 O O . HIS B 1 216 ? 15.906 2.445 10.391 1 96.06 216 HIS B O 1
ATOM 5136 N N . ASN B 1 217 ? 16.438 1.241 8.625 1 95.81 217 ASN B N 1
ATOM 5137 C CA . ASN B 1 217 ? 17.047 2.373 7.934 1 95.81 217 ASN B CA 1
ATOM 5138 C C . ASN B 1 217 ? 15.992 3.383 7.484 1 95.81 217 ASN B C 1
ATOM 5140 O O . ASN B 1 217 ? 16.25 4.586 7.453 1 95.81 217 ASN B O 1
ATOM 5144 N N . LEU B 1 218 ? 14.844 2.887 7.109 1 96.94 218 LEU B N 1
ATOM 5145 C CA . LEU B 1 218 ? 13.766 3.768 6.676 1 96.94 218 LEU B CA 1
ATOM 5146 C C . LEU B 1 218 ? 13.305 4.664 7.816 1 96.94 218 LEU B C 1
ATOM 5148 O O . LEU B 1 218 ? 13.164 5.875 7.645 1 96.94 218 LEU B O 1
ATOM 5152 N N . VAL B 1 219 ? 13.07 4.074 8.953 1 97.31 219 VAL B N 1
ATOM 5153 C CA . VAL B 1 219 ? 12.602 4.82 10.117 1 97.31 219 VAL B CA 1
ATOM 5154 C C . VAL B 1 219 ? 13.656 5.84 10.539 1 97.31 219 VAL B C 1
ATOM 5156 O O . VAL B 1 219 ? 13.336 6.996 10.812 1 97.31 219 VAL B O 1
ATOM 5159 N N . ALA B 1 220 ? 14.906 5.445 10.539 1 97.31 220 ALA B N 1
ATOM 5160 C CA . ALA B 1 220 ? 16 6.359 10.852 1 97.31 220 ALA B CA 1
ATOM 5161 C C . ALA B 1 220 ? 16.109 7.465 9.805 1 97.31 220 ALA B C 1
ATOM 5163 O O . ALA B 1 220 ? 16.266 8.641 10.141 1 97.31 220 ALA B O 1
ATOM 5164 N N . GLY B 1 221 ? 15.977 7.059 8.625 1 96.75 221 GLY B N 1
ATOM 5165 C CA . GLY B 1 221 ? 16.047 8.023 7.539 1 96.75 221 GLY B CA 1
ATOM 5166 C C . GLY B 1 221 ? 14.922 9.047 7.578 1 96.75 221 GLY B C 1
ATOM 5167 O O . GLY B 1 221 ? 15.125 10.211 7.23 1 96.75 221 GLY B O 1
ATOM 5168 N N . ASN B 1 222 ? 13.734 8.586 7.938 1 97.44 222 ASN B N 1
ATOM 5169 C CA . ASN B 1 222 ? 12.609 9.5 8.062 1 97.44 222 ASN B CA 1
ATOM 5170 C C . ASN B 1 222 ? 12.883 10.578 9.109 1 97.44 222 ASN B C 1
ATOM 5172 O O . ASN B 1 222 ? 12.531 11.75 8.906 1 97.44 222 ASN B O 1
ATOM 5176 N N . MET B 1 223 ? 13.523 10.227 10.219 1 97.31 223 MET B N 1
ATOM 5177 C CA . MET B 1 223 ? 13.875 11.203 11.242 1 97.31 223 MET B CA 1
ATOM 5178 C C . MET B 1 223 ? 14.93 12.172 10.727 1 97.31 223 MET B C 1
ATOM 5180 O O . MET B 1 223 ? 14.875 13.367 11.016 1 97.31 223 MET B O 1
ATOM 5184 N N . GLU B 1 224 ? 15.812 11.641 9.953 1 96.44 224 GLU B N 1
ATOM 5185 C CA . GLU B 1 224 ? 16.859 12.484 9.367 1 96.44 224 GLU B CA 1
ATOM 5186 C C . GLU B 1 224 ? 16.266 13.508 8.406 1 96.44 224 GLU B C 1
ATOM 5188 O O . GLU B 1 224 ? 16.688 14.664 8.383 1 96.44 224 GLU B O 1
ATOM 5193 N N . LYS B 1 225 ? 15.367 13.086 7.641 1 96.25 225 LYS B N 1
ATOM 5194 C CA . LYS B 1 225 ? 14.711 13.984 6.695 1 96.25 225 LYS B CA 1
ATOM 5195 C C . LYS B 1 225 ? 13.992 15.117 7.422 1 96.25 225 LYS B C 1
ATOM 5197 O O . LYS B 1 225 ? 14.031 16.266 6.98 1 96.25 225 LYS B O 1
ATOM 5202 N N . LEU B 1 226 ? 13.328 14.789 8.516 1 96.75 226 LEU B N 1
ATOM 5203 C CA . LEU B 1 226 ? 12.68 15.828 9.32 1 96.75 226 LEU B CA 1
ATOM 5204 C C . LEU B 1 226 ? 13.711 16.781 9.906 1 96.75 226 LEU B C 1
ATOM 5206 O O . LEU B 1 226 ? 13.484 18 9.961 1 96.75 226 LEU B O 1
ATOM 5210 N N . GLY B 1 227 ? 14.836 16.156 10.375 1 95.81 227 GLY B N 1
ATOM 5211 C CA . GLY B 1 227 ? 15.906 16.984 10.906 1 95.81 227 GLY B CA 1
ATOM 5212 C C . GLY B 1 227 ? 16.484 17.938 9.875 1 95.81 227 GLY B C 1
ATOM 5213 O O . GLY B 1 227 ? 16.734 19.109 10.18 1 95.81 227 GLY B O 1
ATOM 5214 N N . ASP B 1 228 ? 16.641 17.453 8.703 1 93.31 228 ASP B N 1
ATOM 5215 C CA . ASP B 1 228 ? 17.156 18.297 7.621 1 93.31 228 ASP B CA 1
ATOM 5216 C C . ASP B 1 228 ? 16.203 19.453 7.328 1 93.31 228 ASP B C 1
ATOM 5218 O O . ASP B 1 228 ? 16.641 20.578 7.082 1 93.31 228 ASP B O 1
ATOM 5222 N N . PHE B 1 229 ? 14.977 19.203 7.34 1 94.31 229 PHE B N 1
ATOM 5223 C CA . PHE B 1 229 ? 13.992 20.25 7.102 1 94.31 229 PHE B CA 1
ATOM 5224 C C . PHE B 1 229 ? 14.047 21.312 8.203 1 94.31 229 PHE B C 1
ATOM 5226 O O . PHE B 1 229 ? 14.031 22.5 7.93 1 94.31 229 PHE B O 1
ATOM 5233 N N . MET B 1 230 ? 14.078 20.844 9.461 1 93.56 230 MET B N 1
ATOM 5234 C CA . MET B 1 230 ? 14.078 21.781 10.586 1 93.56 230 MET B CA 1
ATOM 5235 C C . MET B 1 230 ? 15.297 22.688 10.531 1 93.56 230 MET B C 1
ATOM 5237 O O . MET B 1 230 ? 15.172 23.906 10.719 1 93.56 230 MET B O 1
ATOM 5241 N N . GLU B 1 231 ? 16.391 22.125 10.25 1 89.88 231 GLU B N 1
ATOM 5242 C CA . GLU B 1 231 ? 17.609 22.938 10.156 1 89.88 231 GLU B CA 1
ATOM 5243 C C . GLU B 1 231 ? 17.531 23.922 8.984 1 89.88 231 GLU B C 1
ATOM 5245 O O . GLU B 1 231 ? 17.953 25.062 9.109 1 89.88 231 GLU B O 1
ATOM 5250 N N . GLY B 1 232 ? 17 23.484 7.871 1 87.25 232 GLY B N 1
ATOM 5251 C CA . GLY B 1 232 ? 16.875 24.328 6.699 1 87.25 232 GLY B CA 1
ATOM 5252 C C . GLY B 1 232 ? 15.781 25.375 6.832 1 87.25 232 GLY B C 1
ATOM 5253 O O . GLY B 1 232 ? 15.875 26.469 6.27 1 87.25 232 GLY B O 1
ATOM 5254 N N . PHE B 1 233 ? 14.734 25.078 7.535 1 88.88 233 PHE B N 1
ATOM 5255 C CA . PHE B 1 233 ? 13.602 25.984 7.695 1 88.88 233 PHE B CA 1
ATOM 5256 C C . PHE B 1 233 ? 14.031 27.281 8.383 1 88.88 233 PHE B C 1
ATOM 5258 O O . PHE B 1 233 ? 13.648 28.375 7.957 1 88.88 233 PHE B O 1
ATOM 5265 N N . GLY B 1 234 ? 14.812 27.203 9.508 1 82.81 234 GLY B N 1
ATOM 5266 C CA . GLY B 1 234 ? 15.258 28.375 10.234 1 82.81 234 GLY B CA 1
ATOM 5267 C C . GLY B 1 234 ? 16.031 29.359 9.367 1 82.81 234 GLY B C 1
ATOM 5268 O O . GLY B 1 234 ? 15.789 30.562 9.414 1 82.81 234 GLY B O 1
ATOM 5269 N N . PHE B 1 235 ? 16.719 28.812 8.484 1 82.12 235 PHE B N 1
ATOM 5270 C CA . PHE B 1 235 ? 17.562 29.672 7.664 1 82.12 235 PHE B CA 1
ATOM 5271 C C . PHE B 1 235 ? 16.781 30.234 6.484 1 82.12 235 PHE B C 1
ATOM 5273 O O . PHE B 1 235 ? 16.984 31.391 6.098 1 82.12 235 PHE B O 1
ATOM 5280 N N . GLU B 1 236 ? 15.883 29.5 5.957 1 82.94 236 GLU B N 1
ATOM 5281 C CA . GLU B 1 236 ? 15.109 29.953 4.809 1 82.94 236 GLU B CA 1
ATOM 5282 C C . GLU B 1 236 ? 14.031 30.953 5.234 1 82.94 236 GLU B C 1
ATOM 5284 O O . GLU B 1 236 ? 13.797 31.953 4.551 1 82.94 236 GLU B O 1
ATOM 5289 N N . TYR B 1 237 ? 13.398 30.688 6.336 1 83.62 237 TYR B N 1
ATOM 5290 C CA . TYR B 1 237 ? 12.32 31.547 6.805 1 83.62 237 TYR B CA 1
ATOM 5291 C C . TYR B 1 237 ? 12.852 32.906 7.215 1 83.62 237 TYR B C 1
ATOM 5293 O O . TYR B 1 237 ? 12.203 33.938 6.965 1 83.62 237 TYR B O 1
ATOM 5301 N N . PHE B 1 238 ? 14.039 33 7.766 1 80.69 238 PHE B N 1
ATOM 5302 C CA . PHE B 1 238 ? 14.578 34.281 8.25 1 80.69 238 PHE B CA 1
ATOM 5303 C C . PHE B 1 238 ? 15.633 34.812 7.281 1 80.69 238 PHE B C 1
ATOM 5305 O O . PHE B 1 238 ? 16.312 35.812 7.59 1 80.69 238 PHE B O 1
ATOM 5312 N N . ASP B 1 239 ? 15.523 34.312 5.941 1 70.5 239 ASP B N 1
ATOM 5313 C CA . ASP B 1 239 ? 16.359 34.781 4.844 1 70.5 239 ASP B CA 1
ATOM 5314 C C . ASP B 1 239 ? 17.797 35.031 5.312 1 70.5 239 ASP B C 1
ATOM 5316 O O . ASP B 1 239 ? 18.391 36.062 5.035 1 70.5 239 ASP B O 1
ATOM 5320 N N . ILE B 1 240 ? 18.141 34.281 6.277 1 63.44 240 ILE B N 1
ATOM 5321 C CA . ILE B 1 240 ? 19.531 34.406 6.688 1 63.44 240 ILE B CA 1
ATOM 5322 C C . ILE B 1 240 ? 20.438 33.688 5.672 1 63.44 240 ILE B C 1
ATOM 5324 O O . ILE B 1 240 ? 20.219 32.531 5.359 1 63.44 240 ILE B O 1
ATOM 5328 N N . LYS B 1 241 ? 20.766 34.469 4.449 1 55.78 241 LYS B N 1
ATOM 5329 C CA . LYS B 1 241 ? 21.688 34.031 3.41 1 55.78 241 LYS B CA 1
ATOM 5330 C C . LYS B 1 241 ? 22.922 33.375 4.02 1 55.78 241 LYS B C 1
ATOM 5332 O O . LYS B 1 241 ? 23.766 34.031 4.602 1 55.78 241 LYS B O 1
ATOM 5337 N N . GLU B 1 242 ? 22.859 32.281 4.738 1 50.22 242 GLU B N 1
ATOM 5338 C CA . GLU B 1 242 ? 24.203 31.781 5.008 1 50.22 242 GLU B CA 1
ATOM 5339 C C . GLU B 1 242 ? 24.969 31.516 3.709 1 50.22 242 GLU B C 1
ATOM 5341 O O . GLU B 1 242 ? 24.422 31.688 2.619 1 50.22 242 GLU B O 1
ATOM 5346 N N . ASN B 1 243 ? 25.969 30.359 3.846 1 43.44 243 ASN B N 1
ATOM 5347 C CA . ASN B 1 243 ? 27.156 30.047 3.039 1 43.44 243 ASN B CA 1
ATOM 5348 C C . ASN B 1 243 ? 26.766 29.547 1.652 1 43.44 243 ASN B C 1
ATOM 5350 O O . ASN B 1 243 ? 26.891 28.359 1.358 1 43.44 243 ASN B O 1
ATOM 5354 N N . GLY B 1 244 ? 26.281 30.234 0.655 1 42.69 244 GLY B N 1
ATOM 5355 C CA . GLY B 1 244 ? 26.391 30.062 -0.785 1 42.69 244 GLY B CA 1
ATOM 5356 C C . GLY B 1 244 ? 25.422 29.031 -1.338 1 42.69 244 GLY B C 1
ATOM 5357 O O . GLY B 1 244 ? 25.547 28.609 -2.484 1 42.69 244 GLY B O 1
ATOM 5358 N N . LEU B 1 245 ? 24.953 28.141 -0.675 1 45.94 245 LEU B N 1
ATOM 5359 C CA . LEU B 1 245 ? 24.219 27.094 -1.382 1 45.94 245 LEU B CA 1
ATOM 5360 C C . LEU B 1 245 ? 22.891 27.625 -1.926 1 45.94 245 LEU B C 1
ATOM 5362 O O . LEU B 1 245 ? 22.172 28.344 -1.224 1 45.94 245 LEU B O 1
ATOM 5366 N N . SER B 1 246 ? 22.797 27.641 -3.188 1 46.91 246 SER B N 1
ATOM 5367 C CA . SER B 1 246 ? 21.672 28.109 -3.996 1 46.91 246 SER B CA 1
ATOM 5368 C C . SER B 1 246 ? 20.359 27.484 -3.533 1 46.91 246 SER B C 1
ATOM 5370 O O . SER B 1 246 ? 20.344 26.375 -2.998 1 46.91 246 SER B O 1
ATOM 5372 N N . LEU B 1 247 ? 19.188 28.312 -3.459 1 48.72 247 LEU B N 1
ATOM 5373 C CA . LEU B 1 247 ? 17.781 28.156 -3.086 1 48.72 247 LEU B CA 1
ATOM 5374 C C . LEU B 1 247 ? 17.234 26.844 -3.621 1 48.72 247 LEU B C 1
ATOM 5376 O O . LEU B 1 247 ? 16.438 26.172 -2.943 1 48.72 247 LEU B O 1
ATOM 5380 N N . SER B 1 248 ? 17.625 26.594 -4.859 1 50.78 248 SER B N 1
ATOM 5381 C CA . SER B 1 248 ? 16.984 25.516 -5.609 1 50.78 248 SER B CA 1
ATOM 5382 C C . SER B 1 248 ? 17.297 24.156 -5.008 1 50.78 248 SER B C 1
ATOM 5384 O O . SER B 1 248 ? 16.422 23.297 -4.879 1 50.78 248 SER B O 1
ATOM 5386 N N . ASP B 1 249 ? 18.625 23.953 -4.84 1 54.91 249 ASP B N 1
ATOM 5387 C CA . ASP B 1 249 ? 19.062 22.672 -4.293 1 54.91 249 ASP B CA 1
ATOM 5388 C C . ASP B 1 249 ? 18.5 22.453 -2.891 1 54.91 249 ASP B C 1
ATOM 5390 O O . ASP B 1 249 ? 18.203 21.312 -2.512 1 54.91 249 ASP B O 1
ATOM 5394 N N . ASN B 1 250 ? 18.234 23.531 -2.299 1 59.03 250 ASN B N 1
ATOM 5395 C CA . ASN B 1 250 ? 17.703 23.578 -0.943 1 59.03 250 ASN B CA 1
ATOM 5396 C C . ASN B 1 250 ? 16.219 23.203 -0.912 1 59.03 250 ASN B C 1
ATOM 5398 O O . ASN B 1 250 ? 15.758 22.547 0.028 1 59.03 250 ASN B O 1
ATOM 5402 N N . GLN B 1 251 ? 15.727 23.516 -2.127 1 64.31 251 GLN B N 1
ATOM 5403 C CA . GLN B 1 251 ? 14.297 23.25 -2.143 1 64.31 251 GLN B CA 1
ATOM 5404 C C . GLN B 1 251 ? 14.016 21.75 -2.172 1 64.31 251 GLN B C 1
ATOM 5406 O O . GLN B 1 251 ? 13.078 21.266 -1.524 1 64.31 251 GLN B O 1
ATOM 5411 N N . TYR B 1 252 ? 14.938 21.125 -2.85 1 64.62 252 TYR B N 1
ATOM 5412 C CA . TYR B 1 252 ? 14.75 19.688 -2.904 1 64.62 252 TYR B CA 1
ATOM 5413 C C . TYR B 1 252 ? 14.945 19.047 -1.53 1 64.62 252 TYR B C 1
ATOM 5415 O O . TYR B 1 252 ? 14.156 18.203 -1.106 1 64.62 252 TYR B O 1
ATOM 5423 N N . PHE B 1 253 ? 15.898 19.578 -0.905 1 68.19 253 PHE B N 1
ATOM 5424 C CA . PHE B 1 253 ? 16.219 19.062 0.418 1 68.19 253 PHE B CA 1
ATOM 5425 C C . PHE B 1 253 ? 15.094 19.344 1.401 1 68.19 253 PHE B C 1
ATOM 5427 O O . PHE B 1 253 ? 14.781 18.5 2.25 1 68.19 253 PHE B O 1
ATOM 5434 N N . LEU B 1 254 ? 14.367 20.344 1.018 1 76.69 254 LEU B N 1
ATOM 5435 C CA . LEU B 1 254 ? 13.305 20.781 1.923 1 76.69 254 LEU B CA 1
ATOM 5436 C C . LEU B 1 254 ? 12.008 20.031 1.633 1 76.69 254 LEU B C 1
ATOM 5438 O O . LEU B 1 254 ? 11.109 20 2.471 1 76.69 254 LEU B O 1
ATOM 5442 N N . GLN B 1 255 ? 12.086 19.219 0.541 1 84.44 255 GLN B N 1
ATOM 5443 C CA . GLN B 1 255 ? 10.828 18.562 0.197 1 84.44 255 GLN B CA 1
ATOM 5444 C C . GLN B 1 255 ? 10.898 17.062 0.451 1 84.44 255 GLN B C 1
ATOM 5446 O O . GLN B 1 255 ? 9.906 16.359 0.274 1 84.44 255 GLN B O 1
ATOM 5451 N N . GLN B 1 256 ? 11.977 16.641 1.088 1 88.31 256 GLN B N 1
ATOM 5452 C CA . GLN B 1 256 ? 12.156 15.211 1.3 1 88.31 256 GLN B CA 1
ATOM 5453 C C . GLN B 1 256 ? 11.211 14.695 2.379 1 88.31 256 GLN B C 1
ATOM 5455 O O . GLN B 1 256 ? 10.891 13.5 2.412 1 88.31 256 GLN B O 1
ATOM 5460 N N . TYR B 1 257 ? 10.75 15.633 3.281 1 92.19 257 TYR B N 1
ATOM 5461 C CA . TYR B 1 257 ? 9.883 15.195 4.367 1 92.19 257 TYR B CA 1
ATOM 5462 C C . TYR B 1 257 ? 8.539 14.711 3.828 1 92.19 257 TYR B C 1
ATOM 5464 O O . TYR B 1 257 ? 7.793 14.023 4.531 1 92.19 257 TYR B O 1
ATOM 5472 N N . LYS B 1 258 ? 8.219 15 2.57 1 90.75 258 LYS B N 1
ATOM 5473 C CA . LYS B 1 258 ? 6.93 14.648 1.99 1 90.75 258 LYS B CA 1
ATOM 5474 C C . LYS B 1 258 ? 6.785 13.133 1.861 1 90.75 258 LYS B C 1
ATOM 5476 O O . LYS B 1 258 ? 5.672 12.602 1.93 1 90.75 258 LYS B O 1
ATOM 5481 N N . SER B 1 259 ? 7.891 12.453 1.761 1 91.44 259 SER B N 1
ATOM 5482 C CA . SER B 1 259 ? 7.84 11 1.669 1 91.44 259 SER B CA 1
ATOM 5483 C C . SER B 1 259 ? 7.465 10.367 3.008 1 91.44 259 SER B C 1
ATOM 5485 O O . SER B 1 259 ? 6.949 9.25 3.055 1 91.44 259 SER B O 1
ATOM 5487 N N . VAL B 1 260 ? 7.715 11.102 4.078 1 94.62 260 VAL B N 1
ATOM 5488 C CA . VAL B 1 260 ? 7.434 10.594 5.418 1 94.62 260 VAL B CA 1
ATOM 5489 C C . VAL B 1 260 ? 5.93 10.641 5.684 1 94.62 260 VAL B C 1
ATOM 5491 O O . VAL B 1 260 ? 5.406 9.812 6.434 1 94.62 260 VAL B O 1
ATOM 5494 N N . LEU B 1 261 ? 5.211 11.531 5 1 92.5 261 LEU B N 1
ATOM 5495 C CA . LEU B 1 261 ? 3.785 11.742 5.23 1 92.5 261 LEU B CA 1
ATOM 5496 C C . LEU B 1 261 ? 2.988 10.508 4.816 1 92.5 261 LEU B C 1
ATOM 5498 O O . LEU B 1 261 ? 1.996 10.156 5.461 1 92.5 261 LEU B O 1
ATOM 5502 N N . SER B 1 262 ? 3.445 9.812 3.854 1 88.62 262 SER B N 1
ATOM 5503 C CA . SER B 1 262 ? 2.711 8.664 3.33 1 88.62 262 SER B CA 1
ATOM 5504 C C . SER B 1 262 ? 3.473 7.363 3.568 1 88.62 262 SER B C 1
ATOM 5506 O O . SER B 1 262 ? 3.33 6.402 2.807 1 88.62 262 SER B O 1
ATOM 5508 N N . SER B 1 263 ? 4.242 7.254 4.605 1 92.62 263 SER B N 1
ATOM 5509 C CA . SER B 1 263 ? 5.102 6.094 4.82 1 92.62 263 SER B CA 1
ATOM 5510 C C . SER B 1 263 ? 4.414 5.051 5.691 1 92.62 263 SER B C 1
ATOM 5512 O O . SER B 1 263 ? 4.965 3.975 5.93 1 92.62 263 SER B O 1
ATOM 5514 N N . LYS B 1 264 ? 3.209 5.25 6.121 1 93 264 LYS B N 1
ATOM 5515 C CA . LYS B 1 264 ? 2.549 4.359 7.07 1 93 264 LYS B CA 1
ATOM 5516 C C . LYS B 1 264 ? 2.375 2.963 6.488 1 93 264 LYS B C 1
ATOM 5518 O O . LYS B 1 264 ? 2.762 1.971 7.109 1 93 264 LYS B O 1
ATOM 5523 N N . SER B 1 265 ? 1.841 2.885 5.32 1 90.81 265 SER B N 1
ATOM 5524 C CA . SER B 1 265 ? 1.557 1.591 4.711 1 90.81 265 SER B CA 1
ATOM 5525 C C . SER B 1 265 ? 2.84 0.816 4.43 1 90.81 265 SER B C 1
ATOM 5527 O O . SER B 1 265 ? 2.893 -0.4 4.625 1 90.81 265 SER B O 1
ATOM 5529 N N . LEU B 1 266 ? 3.842 1.515 3.977 1 93.25 266 LEU B N 1
ATOM 5530 C CA . LEU B 1 266 ? 5.125 0.882 3.695 1 93.25 266 LEU B CA 1
ATOM 5531 C C . LEU B 1 266 ? 5.746 0.318 4.969 1 93.25 266 LEU B C 1
ATOM 5533 O O . LEU B 1 266 ? 6.219 -0.821 4.984 1 93.25 266 LEU B O 1
ATOM 5537 N N . GLU B 1 267 ? 5.691 1.104 6.047 1 95.88 267 GLU B N 1
ATOM 5538 C CA . GLU B 1 267 ? 6.246 0.67 7.328 1 95.88 267 GLU B CA 1
ATOM 5539 C C . GLU B 1 267 ? 5.512 -0.552 7.863 1 95.88 267 GLU B C 1
ATOM 5541 O O . GLU B 1 267 ? 6.137 -1.495 8.352 1 95.88 267 GLU B O 1
ATOM 5546 N N . GLU B 1 268 ? 4.246 -0.575 7.773 1 93.69 268 GLU B N 1
ATOM 5547 C CA . GLU B 1 268 ? 3.445 -1.687 8.273 1 93.69 268 GLU B CA 1
ATOM 5548 C C . GLU B 1 268 ? 3.717 -2.965 7.484 1 93.69 268 GLU B C 1
ATOM 5550 O O . GLU B 1 268 ? 3.852 -4.043 8.07 1 93.69 268 GLU B O 1
ATOM 5555 N N . THR B 1 269 ? 3.816 -2.83 6.191 1 92.5 269 THR B N 1
ATOM 5556 C CA . THR B 1 269 ? 4.094 -3.992 5.355 1 92.5 269 THR B CA 1
ATOM 5557 C C . THR B 1 269 ? 5.484 -4.551 5.652 1 92.5 269 THR B C 1
ATOM 5559 O O . THR B 1 269 ? 5.656 -5.766 5.777 1 92.5 269 THR B O 1
ATOM 5562 N N . MET B 1 270 ? 6.453 -3.664 5.762 1 95.88 270 MET B N 1
ATOM 5563 C CA . MET B 1 270 ? 7.82 -4.102 6.031 1 95.88 270 MET B CA 1
ATOM 5564 C C . MET B 1 270 ? 7.914 -4.781 7.395 1 95.88 270 MET B C 1
ATOM 5566 O O . MET B 1 270 ? 8.602 -5.793 7.539 1 95.88 270 MET B O 1
ATOM 5570 N N . ALA B 1 271 ? 7.188 -4.234 8.383 1 95.5 271 ALA B N 1
ATOM 5571 C CA . ALA B 1 271 ? 7.211 -4.824 9.719 1 95.5 271 ALA B CA 1
ATOM 5572 C C . ALA B 1 271 ? 6.586 -6.215 9.719 1 95.5 271 ALA B C 1
ATOM 5574 O O . ALA B 1 271 ? 7.086 -7.129 10.383 1 95.5 271 ALA B O 1
ATOM 5575 N N . ASN B 1 272 ? 5.535 -6.43 8.961 1 92.62 272 ASN B N 1
ATOM 5576 C CA . ASN B 1 272 ? 4.867 -7.727 8.883 1 92.62 272 ASN B CA 1
ATOM 5577 C C . ASN B 1 272 ? 5.758 -8.773 8.227 1 92.62 272 ASN B C 1
ATOM 5579 O O . ASN B 1 272 ? 5.77 -9.938 8.648 1 92.62 272 ASN B O 1
ATOM 5583 N N . LEU B 1 273 ? 6.469 -8.375 7.227 1 94.12 273 LEU B N 1
ATOM 5584 C CA . LEU B 1 273 ? 7.352 -9.305 6.527 1 94.12 273 LEU B CA 1
ATOM 5585 C C . LEU B 1 273 ? 8.609 -9.586 7.348 1 94.12 273 LEU B C 1
ATOM 5587 O O . LEU B 1 273 ? 9.141 -10.695 7.316 1 94.12 273 LEU B O 1
ATOM 5591 N N . ALA B 1 274 ? 9.086 -8.547 8.109 1 94.88 274 ALA B N 1
ATOM 5592 C CA . ALA B 1 274 ? 10.305 -8.688 8.898 1 94.88 274 ALA B CA 1
ATOM 5593 C C . ALA B 1 274 ? 10.117 -9.695 10.031 1 94.88 274 ALA B C 1
ATOM 5595 O O . ALA B 1 274 ? 11.086 -10.273 10.523 1 94.88 274 ALA B O 1
ATOM 5596 N N . ARG B 1 275 ? 8.938 -9.961 10.438 1 92.5 275 ARG B N 1
ATOM 5597 C CA . ARG B 1 275 ? 8.641 -10.883 11.531 1 92.5 275 ARG B CA 1
ATOM 5598 C C . ARG B 1 275 ? 9.047 -12.305 11.164 1 92.5 275 ARG B C 1
ATOM 5600 O O . ARG B 1 275 ? 9.312 -13.125 12.047 1 92.5 275 ARG B O 1
ATOM 5607 N N . TRP B 1 276 ? 9.078 -12.578 9.859 1 91.19 276 TRP B N 1
ATOM 5608 C CA . TRP B 1 276 ? 9.383 -13.93 9.398 1 91.19 276 TRP B CA 1
ATOM 5609 C C . TRP B 1 276 ? 10.883 -14.156 9.305 1 91.19 276 TRP B C 1
ATOM 5611 O O . TRP B 1 276 ? 11.344 -15.289 9.133 1 91.19 276 TRP B O 1
ATOM 5621 N N . GLU B 1 277 ? 11.664 -13.117 9.5 1 92.44 277 GLU B N 1
ATOM 5622 C CA . GLU B 1 277 ? 13.109 -13.211 9.297 1 92.44 277 GLU B CA 1
ATOM 5623 C C . GLU B 1 277 ? 13.797 -13.836 10.508 1 92.44 277 GLU B C 1
ATOM 5625 O O . GLU B 1 277 ? 13.422 -13.57 11.648 1 92.44 277 GLU B O 1
ATOM 5630 N N . PRO B 1 278 ? 14.727 -14.711 10.195 1 91 278 PRO B N 1
ATOM 5631 C CA . PRO B 1 278 ? 15.562 -15.195 11.289 1 91 278 PRO B CA 1
ATOM 5632 C C . PRO B 1 278 ? 16.562 -14.141 11.781 1 91 278 PRO B C 1
ATOM 5634 O O . PRO B 1 278 ? 16.625 -13.047 11.227 1 91 278 PRO B O 1
ATOM 5637 N N . GLY B 1 279 ? 17.25 -14.438 12.906 1 90.06 279 GLY B N 1
ATOM 5638 C CA . GLY B 1 279 ? 18.234 -13.5 13.414 1 90.06 279 GLY B CA 1
ATOM 5639 C C . GLY B 1 279 ? 19.359 -13.234 12.43 1 90.06 279 GLY B C 1
ATOM 5640 O O . GLY B 1 279 ? 19.844 -14.156 11.766 1 90.06 279 GLY B O 1
ATOM 5641 N N . HIS B 1 280 ? 19.609 -11.938 12.211 1 87.44 280 HIS B N 1
ATOM 5642 C CA . HIS B 1 280 ? 20.672 -11.539 11.281 1 87.44 280 HIS B CA 1
ATOM 5643 C C . HIS B 1 280 ? 21.375 -10.281 11.758 1 87.44 280 HIS B C 1
ATOM 5645 O O . HIS B 1 280 ? 20.734 -9.352 12.25 1 87.44 280 HIS B O 1
ATOM 5651 N N . GLY B 1 281 ? 22.594 -10.32 11.617 1 81.88 281 GLY B N 1
ATOM 5652 C CA . GLY B 1 281 ? 23.375 -9.172 12.047 1 81.88 281 GLY B CA 1
ATOM 5653 C C . GLY B 1 281 ? 23.125 -8.789 13.492 1 81.88 281 GLY B C 1
ATOM 5654 O O . GLY B 1 281 ? 23.25 -9.625 14.391 1 81.88 281 GLY B O 1
ATOM 5655 N N . GLY B 1 282 ? 22.656 -7.625 13.703 1 83.62 282 GLY B N 1
ATOM 5656 C CA . GLY B 1 282 ? 22.375 -7.113 15.031 1 83.62 282 GLY B CA 1
ATOM 5657 C C . GLY B 1 282 ? 20.938 -7.348 15.477 1 83.62 282 GLY B C 1
ATOM 5658 O O . GLY B 1 282 ? 20.594 -7.07 16.625 1 83.62 282 GLY B O 1
ATOM 5659 N N . PHE B 1 283 ? 20.219 -8.008 14.633 1 89.62 283 PHE B N 1
ATOM 5660 C CA . PHE B 1 283 ? 18.812 -8.211 14.945 1 89.62 283 PHE B CA 1
ATOM 5661 C C . PHE B 1 283 ? 18.562 -9.641 15.406 1 89.62 283 PHE B C 1
ATOM 5663 O O . PHE B 1 283 ? 18.953 -10.594 14.734 1 89.62 283 PHE B O 1
ATOM 5670 N N . LYS B 1 284 ? 18.047 -9.805 16.562 1 86.06 284 LYS B N 1
ATOM 5671 C CA . LYS B 1 284 ? 17.75 -11.125 17.109 1 86.06 284 LYS B CA 1
ATOM 5672 C C . LYS B 1 284 ? 16.422 -11.656 16.562 1 86.06 284 LYS B C 1
ATOM 5674 O O . LYS B 1 284 ? 15.672 -10.922 15.922 1 86.06 284 LYS B O 1
ATOM 5679 N N . PHE B 1 285 ? 16.312 -12.945 16.781 1 86 285 PHE B N 1
ATOM 5680 C CA . PHE B 1 285 ? 15.047 -13.555 16.406 1 86 285 PHE B CA 1
ATOM 5681 C C . PHE B 1 285 ? 13.914 -13.039 17.281 1 86 285 PHE B C 1
ATOM 5683 O O . PHE B 1 285 ? 14.047 -12.969 18.5 1 86 285 PHE B O 1
ATOM 5690 N N . GLY B 1 286 ? 12.859 -12.555 16.734 1 83.81 286 GLY B N 1
ATOM 5691 C CA . GLY B 1 286 ? 11.75 -11.969 17.469 1 83.81 286 GLY B CA 1
ATOM 5692 C C . GLY B 1 286 ? 11.969 -10.508 17.797 1 83.81 286 GLY B C 1
ATOM 5693 O O . GLY B 1 286 ? 11.516 -10.031 18.844 1 83.81 286 GLY B O 1
ATOM 5694 N N . HIS B 1 287 ? 12.781 -9.867 17.047 1 89.81 287 HIS B N 1
ATOM 5695 C CA . HIS B 1 287 ? 12.992 -8.43 17.203 1 89.81 287 HIS B CA 1
ATOM 5696 C C . HIS B 1 287 ? 11.672 -7.68 17.25 1 89.81 287 HIS B C 1
ATOM 5698 O O . HIS B 1 287 ? 10.727 -8.031 16.547 1 89.81 287 HIS B O 1
ATOM 5704 N N . PRO B 1 288 ? 11.484 -6.746 18.172 1 92.38 288 PRO B N 1
ATOM 5705 C CA . PRO B 1 288 ? 10.234 -6.004 18.328 1 92.38 288 PRO B CA 1
ATOM 5706 C C . PRO B 1 288 ? 9.961 -5.035 17.188 1 92.38 288 PRO B C 1
ATOM 5708 O O . PRO B 1 288 ? 10.016 -3.818 17.375 1 92.38 288 PRO B O 1
ATOM 5711 N N . TRP B 1 289 ? 9.508 -5.539 16.141 1 93.81 289 TRP B N 1
ATOM 5712 C CA . TRP B 1 289 ? 9.273 -4.742 14.945 1 93.81 289 TRP B CA 1
ATOM 5713 C C . TRP B 1 289 ? 8.078 -3.812 15.141 1 93.81 289 TRP B C 1
ATOM 5715 O O . TRP B 1 289 ? 7.984 -2.768 14.492 1 93.81 289 TRP B O 1
ATOM 5725 N N . GLN B 1 290 ? 7.16 -4.113 16.094 1 92.88 290 GLN B N 1
ATOM 5726 C CA . GLN B 1 290 ? 5.988 -3.283 16.344 1 92.88 290 GLN B CA 1
ATOM 5727 C C . GLN B 1 290 ? 6.379 -1.943 16.953 1 92.88 290 GLN B C 1
ATOM 5729 O O . GLN B 1 290 ? 5.707 -0.933 16.734 1 92.88 290 GLN B O 1
ATOM 5734 N N . LYS B 1 291 ? 7.477 -1.922 17.656 1 95.5 291 LYS B N 1
ATOM 5735 C CA . LYS B 1 291 ? 7.938 -0.684 18.281 1 95.5 291 LYS B CA 1
ATOM 5736 C C . LYS B 1 291 ? 8.477 0.29 17.234 1 95.5 291 LYS B C 1
ATOM 5738 O O . LYS B 1 291 ? 8.445 1.505 17.438 1 95.5 291 LYS B O 1
ATOM 5743 N N . TYR B 1 292 ? 8.961 -0.263 16.109 1 96.44 292 TYR B N 1
ATOM 5744 C CA . TYR B 1 292 ? 9.375 0.6 15 1 96.44 292 TYR B CA 1
ATOM 5745 C C . TYR B 1 292 ? 8.18 1.351 14.422 1 96.44 292 TYR B C 1
ATOM 5747 O O . TYR B 1 292 ? 8.32 2.49 13.969 1 96.44 292 TYR B O 1
ATOM 5755 N N . LEU B 1 293 ? 7.02 0.678 14.477 1 96.06 293 LEU B N 1
ATOM 5756 C CA . LEU B 1 293 ? 5.809 1.312 13.969 1 96.06 293 LEU B CA 1
ATOM 5757 C C . LEU B 1 293 ? 5.383 2.469 14.867 1 96.06 293 LEU B C 1
ATOM 5759 O O . LEU B 1 293 ? 4.848 3.471 14.383 1 96.06 293 LEU B O 1
ATOM 5763 N N . ASN B 1 294 ? 5.637 2.328 16.094 1 96.62 294 ASN B N 1
ATOM 5764 C CA . ASN B 1 294 ? 5.336 3.42 17.016 1 96.62 294 ASN B CA 1
ATOM 5765 C C . ASN B 1 294 ? 6.227 4.633 16.75 1 96.62 294 ASN B C 1
ATOM 5767 O O . ASN B 1 294 ? 5.75 5.77 16.734 1 96.62 294 ASN B O 1
ATOM 5771 N N . VAL B 1 295 ? 7.484 4.367 16.562 1 97.44 295 VAL B N 1
ATOM 5772 C CA . VAL B 1 295 ? 8.398 5.449 16.219 1 97.44 295 VAL B CA 1
ATOM 5773 C C . VAL B 1 295 ? 7.961 6.102 14.914 1 97.44 295 VAL B C 1
ATOM 5775 O O . VAL B 1 295 ? 7.977 7.332 14.789 1 97.44 295 VAL B O 1
ATOM 5778 N N . GLY B 1 296 ? 7.547 5.238 13.984 1 96.81 296 GLY B N 1
ATOM 5779 C CA . GLY B 1 296 ? 7.055 5.762 12.719 1 96.81 296 GLY B CA 1
ATOM 5780 C C . GLY B 1 296 ? 5.82 6.629 12.867 1 96.81 296 GLY B C 1
ATOM 5781 O O . GLY B 1 296 ? 5.699 7.664 12.203 1 96.81 296 GLY B O 1
ATOM 5782 N N . SER B 1 297 ? 4.973 6.238 13.719 1 95.75 297 SER B N 1
ATOM 5783 C CA . SER B 1 297 ? 3.748 7 13.945 1 95.75 297 SER B CA 1
ATOM 5784 C C . SER B 1 297 ? 4.055 8.375 14.531 1 95.75 297 SER B C 1
ATOM 5786 O O . SER B 1 297 ? 3.498 9.383 14.086 1 95.75 297 SER B O 1
ATOM 5788 N N . GLN B 1 298 ? 4.949 8.414 15.477 1 97 298 GLN B N 1
ATOM 5789 C CA . GLN B 1 298 ? 5.332 9.688 16.078 1 97 298 GLN B CA 1
ATOM 5790 C C . GLN B 1 298 ? 6.066 10.57 15.07 1 97 298 GLN B C 1
ATOM 5792 O O . GLN B 1 298 ? 5.871 11.789 15.055 1 97 298 GLN B O 1
ATOM 5797 N N . THR B 1 299 ? 6.906 9.945 14.281 1 97.56 299 THR B N 1
ATOM 5798 C CA . THR B 1 299 ? 7.629 10.695 13.258 1 97.56 299 THR B CA 1
ATOM 5799 C C . THR B 1 299 ? 6.66 11.289 12.234 1 97.56 299 THR B C 1
ATOM 5801 O O . THR B 1 299 ? 6.848 12.422 11.789 1 97.56 299 THR B O 1
ATOM 5804 N N . ARG B 1 300 ? 5.652 10.586 11.914 1 95.25 300 ARG B N 1
ATOM 5805 C CA . ARG B 1 300 ? 4.664 11.086 10.969 1 95.25 300 ARG B CA 1
ATOM 5806 C C . ARG B 1 300 ? 3.865 12.234 11.578 1 95.25 300 ARG B C 1
ATOM 5808 O O . ARG B 1 300 ? 3.533 13.203 10.883 1 95.25 300 ARG B O 1
ATOM 5815 N N . GLN B 1 301 ? 3.543 12.164 12.836 1 93.44 301 GLN B N 1
ATOM 5816 C CA . GLN B 1 301 ? 2.859 13.266 13.508 1 93.44 301 GLN B CA 1
ATOM 5817 C C . GLN B 1 301 ? 3.691 14.547 13.445 1 93.44 301 GLN B C 1
ATOM 5819 O O . GLN B 1 301 ? 3.15 15.633 13.25 1 93.44 301 GLN B O 1
ATOM 5824 N N . CYS B 1 302 ? 4.945 14.367 13.633 1 95.88 302 CYS B N 1
ATOM 5825 C CA . CYS B 1 302 ? 5.84 15.508 13.523 1 95.88 302 CYS B CA 1
ATOM 5826 C C . CYS B 1 302 ? 5.883 16.031 12.094 1 95.88 302 CYS B C 1
ATOM 5828 O O . CYS B 1 302 ? 5.918 17.25 11.875 1 95.88 302 CYS B O 1
ATOM 5830 N N . ALA B 1 303 ? 5.828 15.094 11.148 1 95.69 303 ALA B N 1
ATOM 5831 C CA . ALA B 1 303 ? 5.863 15.477 9.734 1 95.69 303 ALA B CA 1
ATOM 5832 C C . ALA B 1 303 ? 4.629 16.297 9.359 1 95.69 303 ALA B C 1
ATOM 5834 O O . ALA B 1 303 ? 4.703 17.203 8.531 1 95.69 303 ALA B O 1
ATOM 5835 N N . TYR B 1 304 ? 3.533 15.992 9.977 1 92.12 304 TYR B N 1
ATOM 5836 C CA . TYR B 1 304 ? 2.324 16.766 9.703 1 92.12 304 TYR B CA 1
ATOM 5837 C C . TYR B 1 304 ? 2.488 18.203 10.156 1 92.12 304 TYR B C 1
ATOM 5839 O O . TYR B 1 304 ? 2.055 19.125 9.461 1 92.12 304 TYR B O 1
ATOM 5847 N N . LYS B 1 305 ? 3.086 18.453 11.273 1 92.81 305 LYS B N 1
ATOM 5848 C CA . LYS B 1 305 ? 3.334 19.812 11.758 1 92.81 305 LYS B CA 1
ATOM 5849 C C . LYS B 1 305 ? 4.336 20.531 10.867 1 92.81 305 LYS B C 1
ATOM 5851 O O . LYS B 1 305 ? 4.199 21.734 10.633 1 92.81 305 LYS B O 1
ATOM 5856 N N . ILE B 1 306 ? 5.289 19.766 10.398 1 93.56 306 ILE B N 1
ATOM 5857 C CA . ILE B 1 306 ? 6.297 20.328 9.516 1 93.56 306 ILE B CA 1
ATOM 5858 C C . ILE B 1 306 ? 5.648 20.75 8.195 1 93.56 306 ILE B C 1
ATOM 5860 O O . ILE B 1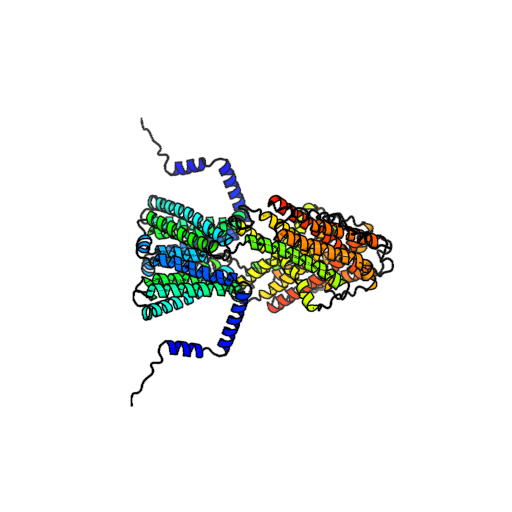 306 ? 6.023 21.766 7.609 1 93.56 306 ILE B O 1
ATOM 5864 N N . GLU B 1 307 ? 4.73 19.953 7.801 1 92.19 307 GLU B N 1
ATOM 5865 C CA . GLU B 1 307 ? 4.012 20.312 6.586 1 92.19 307 GLU B CA 1
ATOM 5866 C C . GLU B 1 307 ? 3.258 21.625 6.766 1 92.19 307 GLU B C 1
ATOM 5868 O O . GLU B 1 307 ? 3.215 22.453 5.855 1 92.19 307 GLU B O 1
ATOM 5873 N N . ALA B 1 308 ? 2.686 21.844 7.875 1 89.12 308 ALA B N 1
ATOM 5874 C CA . ALA B 1 308 ? 2.01 23.109 8.18 1 89.12 308 ALA B CA 1
ATOM 5875 C C . ALA B 1 308 ? 2.998 24.266 8.203 1 89.12 308 ALA B C 1
ATOM 5877 O O . ALA B 1 308 ? 2.684 25.375 7.742 1 89.12 308 ALA B O 1
ATOM 5878 N N . LEU B 1 309 ? 4.184 24.031 8.734 1 90 309 LEU B N 1
ATOM 5879 C CA . LEU B 1 309 ? 5.23 25.047 8.758 1 90 309 LEU B CA 1
ATOM 5880 C C . LEU B 1 309 ? 5.664 25.422 7.348 1 90 309 LEU B C 1
ATOM 5882 O O . LEU B 1 309 ? 5.941 26.594 7.066 1 90 309 LEU B O 1
ATOM 5886 N N . ASN B 1 310 ? 5.723 24.375 6.504 1 89.31 310 ASN B N 1
ATOM 5887 C CA . ASN B 1 310 ? 6.156 24.594 5.125 1 89.31 310 ASN B CA 1
ATOM 5888 C C . ASN B 1 310 ? 5.203 25.516 4.371 1 89.31 310 ASN B C 1
ATOM 5890 O O . ASN B 1 310 ? 5.602 26.172 3.41 1 89.31 310 ASN B O 1
ATOM 5894 N N . THR B 1 311 ? 3.953 25.547 4.781 1 83.69 311 THR B N 1
ATOM 5895 C CA . THR B 1 311 ? 2.975 26.422 4.148 1 83.69 311 THR B CA 1
ATOM 5896 C C . THR B 1 311 ? 3.389 27.891 4.297 1 83.69 311 THR B C 1
ATOM 5898 O O . THR B 1 311 ? 3.119 28.703 3.414 1 83.69 311 THR B O 1
ATOM 5901 N N . TYR B 1 312 ? 4.094 28.219 5.359 1 85.19 312 TYR B N 1
ATOM 5902 C CA . TYR B 1 312 ? 4.461 29.609 5.645 1 85.19 312 TYR B CA 1
ATOM 5903 C C . TYR B 1 312 ? 5.758 29.984 4.938 1 85.19 312 TYR B C 1
ATOM 5905 O O . TYR B 1 312 ? 6.156 31.156 4.945 1 85.19 312 TYR B O 1
ATOM 5913 N N . LEU B 1 313 ? 6.426 28.969 4.344 1 81 313 LEU B N 1
ATOM 5914 C CA . LEU B 1 313 ? 7.586 29.266 3.51 1 81 313 LEU B CA 1
ATOM 5915 C C . LEU B 1 313 ? 7.156 29.641 2.098 1 81 313 LEU B C 1
ATOM 5917 O O . LEU B 1 313 ? 7.785 30.5 1.462 1 81 313 LEU B O 1
ATOM 5921 N N . ASN B 1 314 ? 6.121 28.969 1.595 1 69.62 314 ASN B N 1
ATOM 5922 C CA . ASN B 1 314 ? 5.723 29.094 0.197 1 69.62 314 ASN B CA 1
ATOM 5923 C C . ASN B 1 314 ? 4.738 30.25 0.002 1 69.62 314 ASN B C 1
ATOM 5925 O O . ASN B 1 314 ? 4.496 30.688 -1.127 1 69.62 314 ASN B O 1
ATOM 5929 N N . THR B 1 315 ? 4.078 30.672 1.049 1 60.75 315 THR B N 1
ATOM 5930 C CA . THR B 1 315 ? 3.088 31.719 0.869 1 60.75 315 THR B CA 1
ATOM 5931 C C . THR B 1 315 ? 3.762 33.094 0.789 1 60.75 315 THR B C 1
ATOM 5933 O O . THR B 1 315 ? 4.793 33.312 1.425 1 60.75 315 THR B O 1
ATOM 5936 N N . ASP B 1 316 ? 3.586 33.719 -0.29 1 57.56 316 ASP B N 1
ATOM 5937 C CA . ASP B 1 316 ? 3.916 35.125 -0.505 1 57.56 316 ASP B CA 1
ATOM 5938 C C . ASP B 1 316 ? 3.514 36 0.699 1 57.56 316 ASP B C 1
ATOM 5940 O O . ASP B 1 316 ? 3.301 37.188 0.57 1 57.56 316 ASP B O 1
ATOM 5944 N N . ILE B 1 317 ? 3.209 35.344 1.748 1 57.38 317 ILE B N 1
ATOM 5945 C CA . ILE B 1 317 ? 2.807 36.156 2.885 1 57.38 317 ILE B CA 1
ATOM 5946 C C . ILE B 1 317 ? 3.99 37 3.352 1 57.38 317 ILE B C 1
ATOM 5948 O O . ILE B 1 317 ? 5.004 36.469 3.807 1 57.38 317 ILE B O 1
ATOM 5952 N N . GLN B 1 318 ? 4.195 38.156 2.74 1 60.44 318 GLN B N 1
ATOM 5953 C CA . GLN B 1 318 ? 5.195 39.156 3.059 1 60.44 318 GLN B CA 1
ATOM 5954 C C . GLN B 1 318 ? 5.105 39.594 4.523 1 60.44 318 GLN B C 1
ATOM 5956 O O . GLN B 1 318 ? 4.215 40.344 4.898 1 60.44 318 GLN B O 1
ATOM 5961 N N . VAL B 1 319 ? 5.625 38.75 5.496 1 66.69 319 VAL B N 1
ATOM 5962 C CA . VAL B 1 319 ? 5.719 39.219 6.871 1 66.69 319 VAL B CA 1
ATOM 5963 C C . VAL B 1 319 ? 6.805 40.281 6.973 1 66.69 319 VAL B C 1
ATOM 5965 O O . VAL B 1 319 ? 7.895 40.125 6.418 1 66.69 319 VAL B O 1
ATOM 5968 N N . PRO B 1 320 ? 6.371 41.406 7.465 1 72.88 320 PRO B N 1
ATOM 5969 C CA . PRO B 1 320 ? 7.395 42.469 7.633 1 72.88 320 PRO B CA 1
ATOM 5970 C C . PRO B 1 320 ? 8.625 41.938 8.383 1 72.88 320 PRO B C 1
ATOM 5972 O O . PRO B 1 320 ? 8.492 41.219 9.367 1 72.88 320 PRO B O 1
ATOM 5975 N N . THR B 1 321 ? 9.742 42.25 7.887 1 76.31 321 THR B N 1
ATOM 5976 C CA . THR B 1 321 ? 11.023 41.781 8.391 1 76.31 321 THR B CA 1
ATOM 5977 C C . THR B 1 321 ? 11.211 42.219 9.852 1 76.31 321 THR B C 1
ATOM 5979 O O . THR B 1 321 ? 11.883 41.5 10.617 1 76.31 321 THR B O 1
ATOM 5982 N N . GLU B 1 322 ? 10.547 43.312 10.219 1 76.88 322 GLU B N 1
ATOM 5983 C CA . GLU B 1 322 ? 10.711 43.812 11.578 1 76.88 322 GLU B CA 1
ATOM 5984 C C . GLU B 1 322 ? 10.07 42.875 12.602 1 76.88 322 GLU B C 1
ATOM 5986 O O . GLU B 1 322 ? 10.625 42.656 13.68 1 76.88 322 GLU B O 1
ATOM 5991 N N . ILE B 1 323 ? 9.016 42.312 12.18 1 78.94 323 ILE B N 1
ATOM 5992 C CA . ILE B 1 323 ? 8.289 41.438 13.078 1 78.94 323 ILE B CA 1
ATOM 5993 C C . ILE B 1 323 ? 9.016 40.094 13.172 1 78.94 323 ILE B C 1
ATOM 5995 O O . ILE B 1 323 ? 9.164 39.531 14.258 1 78.94 323 ILE B O 1
ATOM 5999 N N . ARG B 1 324 ? 9.578 39.688 12.055 1 83 324 ARG B N 1
ATOM 6000 C CA . ARG B 1 324 ? 10.25 38.406 11.984 1 83 324 ARG B CA 1
ATOM 6001 C C . ARG B 1 324 ? 11.578 38.438 12.742 1 83 324 ARG B C 1
ATOM 6003 O O . ARG B 1 324 ? 11.969 37.469 13.375 1 83 324 ARG B O 1
ATOM 6010 N N . SER B 1 325 ? 12.219 39.531 12.711 1 83.19 325 SER B N 1
ATOM 6011 C CA . SER B 1 325 ? 13.547 39.656 13.297 1 83.19 325 SER B CA 1
ATOM 6012 C C . SER B 1 325 ? 13.484 39.594 14.82 1 83.19 325 SER B C 1
ATOM 6014 O O . SER B 1 325 ? 14.461 39.188 15.469 1 83.19 325 SER B O 1
ATOM 6016 N N . LYS B 1 326 ? 12.344 39.906 15.367 1 83.81 326 LYS B N 1
ATOM 6017 C CA . LYS B 1 326 ? 12.219 39.969 16.828 1 83.81 326 LYS B CA 1
ATOM 6018 C C . LYS B 1 326 ? 12.203 38.562 17.422 1 83.81 326 LYS B C 1
ATOM 6020 O O . LYS B 1 326 ? 12.586 38.375 18.578 1 83.81 326 LYS B O 1
ATOM 6025 N N . ILE B 1 327 ? 11.727 37.625 16.625 1 86.56 327 ILE B N 1
ATOM 6026 C CA . ILE B 1 327 ? 11.664 36.25 17.141 1 86.56 327 ILE B CA 1
ATOM 6027 C C . ILE B 1 327 ? 12.688 35.375 16.406 1 86.56 327 ILE B C 1
ATOM 6029 O O . ILE B 1 327 ? 12.68 34.156 16.547 1 86.56 327 ILE B O 1
ATOM 6033 N N . GLN B 1 328 ? 13.656 35.938 15.789 1 88.25 328 GLN B N 1
ATOM 6034 C CA . GLN B 1 328 ? 14.594 35.219 14.93 1 88.25 328 GLN B CA 1
ATOM 6035 C C . GLN B 1 328 ? 15.523 34.312 15.75 1 88.25 328 GLN B C 1
ATOM 6037 O O . GLN B 1 328 ? 15.688 33.125 15.453 1 88.25 328 GLN B O 1
ATOM 6042 N N . GLU B 1 329 ? 16.094 34.812 16.781 1 89.31 329 GLU B N 1
ATOM 6043 C CA . GLU B 1 329 ? 17.125 34.094 17.516 1 89.31 329 GLU B CA 1
ATOM 6044 C C . GLU B 1 329 ? 16.547 32.875 18.203 1 89.31 329 GLU B C 1
ATOM 6046 O O . GLU B 1 329 ? 17.016 31.75 17.984 1 89.31 329 GLU B O 1
ATOM 6051 N N . PRO B 1 330 ? 15.43 33.031 18.984 1 92.69 330 PRO B N 1
ATOM 6052 C CA . PRO B 1 330 ? 14.891 31.812 19.625 1 92.69 330 PRO B CA 1
ATOM 6053 C C . PRO B 1 330 ? 14.359 30.812 18.609 1 92.69 330 PRO B C 1
ATOM 6055 O O . PRO B 1 330 ? 14.484 29.594 18.812 1 92.69 330 PRO B O 1
ATOM 6058 N N . CYS B 1 331 ? 13.812 31.297 17.5 1 92.5 331 CYS B N 1
ATOM 6059 C CA . CYS B 1 331 ? 13.258 30.391 16.5 1 92.5 331 CYS B CA 1
ATOM 6060 C C . CYS B 1 331 ? 14.367 29.625 15.781 1 92.5 331 CYS B C 1
ATOM 6062 O O . CYS B 1 331 ? 14.227 28.438 15.5 1 92.5 331 CYS B O 1
ATOM 6064 N N . ILE B 1 332 ? 15.445 30.281 15.484 1 93.31 332 ILE B N 1
ATOM 6065 C CA . ILE B 1 332 ? 16.578 29.609 14.836 1 93.31 332 ILE B CA 1
ATOM 6066 C C . ILE B 1 332 ? 17.172 28.578 15.789 1 93.31 332 ILE B C 1
ATOM 6068 O O . ILE B 1 332 ? 17.531 27.484 15.359 1 93.31 332 ILE B O 1
ATOM 6072 N N . ASP B 1 333 ? 17.188 28.922 17.047 1 94.62 333 ASP B N 1
ATOM 6073 C CA . ASP B 1 333 ? 17.719 27.984 18.031 1 94.62 333 ASP B CA 1
ATOM 6074 C C . ASP B 1 333 ? 16.812 26.766 18.156 1 94.62 333 ASP B C 1
ATOM 6076 O O . ASP B 1 333 ? 17.312 25.641 18.25 1 94.62 333 ASP B O 1
ATOM 6080 N N . ILE B 1 334 ? 15.516 26.984 18.203 1 96.38 334 ILE B N 1
ATOM 6081 C CA . ILE B 1 334 ? 14.57 25.875 18.266 1 96.38 334 ILE B CA 1
ATOM 6082 C C . ILE B 1 334 ? 14.758 24.953 17.062 1 96.38 334 ILE B C 1
ATOM 6084 O O . ILE B 1 334 ? 14.859 23.734 17.203 1 96.38 334 ILE B O 1
ATOM 6088 N N . CYS B 1 335 ? 14.898 25.531 15.828 1 95.06 335 CYS B N 1
ATOM 6089 C CA . CYS B 1 335 ? 15.008 24.781 14.586 1 95.06 335 CYS B CA 1
ATOM 6090 C C . CYS B 1 335 ? 16.328 24.016 14.531 1 95.06 335 CYS B C 1
ATOM 6092 O O . CYS B 1 335 ? 16.359 22.828 14.211 1 95.06 335 CYS B O 1
ATOM 6094 N N . THR B 1 336 ? 17.391 24.656 14.875 1 95.19 336 THR B N 1
ATOM 6095 C CA . THR B 1 336 ? 18.703 24.031 14.805 1 95.19 336 THR B CA 1
ATOM 6096 C C . THR B 1 336 ? 18.844 22.922 15.836 1 95.19 336 THR B C 1
ATOM 6098 O O . THR B 1 336 ? 19.297 21.812 15.508 1 95.19 336 THR B O 1
ATOM 6101 N N . GLU B 1 337 ? 18.344 23.188 17.078 1 96.88 337 GLU B N 1
ATOM 6102 C CA . GLU B 1 337 ? 18.484 22.188 18.141 1 96.88 337 GLU B CA 1
ATOM 6103 C C . GLU B 1 337 ? 17.547 21 17.906 1 96.88 337 GLU B C 1
ATOM 6105 O O . GLU B 1 337 ? 17.922 19.859 18.156 1 96.88 337 GLU B O 1
ATOM 6110 N N . SER B 1 338 ? 16.359 21.281 17.531 1 97 338 SER B N 1
ATOM 6111 C CA . SER B 1 338 ? 15.445 20.188 17.234 1 97 338 SER B CA 1
ATOM 6112 C C . SER B 1 338 ? 15.938 19.375 16.031 1 97 338 SER B C 1
ATOM 6114 O O . SER B 1 338 ? 15.805 18.141 16.031 1 97 338 SER B O 1
ATOM 6116 N N . GLY B 1 339 ? 16.5 20.078 15.008 1 96.56 339 GLY B N 1
ATOM 6117 C CA . GLY B 1 339 ? 17.062 19.375 13.867 1 96.56 339 GLY B CA 1
ATOM 6118 C C . GLY B 1 339 ? 18.234 18.484 14.242 1 96.56 339 GLY B C 1
ATOM 6119 O O . GLY B 1 339 ? 18.312 17.328 13.805 1 96.56 339 GLY B O 1
ATOM 6120 N N . LYS B 1 340 ? 19.062 19 15.023 1 96.5 340 LYS B N 1
ATOM 6121 C CA . LYS B 1 340 ? 20.188 18.203 15.492 1 96.5 340 LYS B CA 1
ATOM 6122 C C . LYS B 1 340 ? 19.734 17.031 16.344 1 96.5 340 LYS B C 1
ATOM 6124 O O . LYS B 1 340 ? 20.312 15.938 16.266 1 96.5 340 LYS B O 1
ATOM 6129 N N . ALA B 1 341 ? 18.75 17.281 17.188 1 97.38 341 ALA B N 1
ATOM 6130 C CA . ALA B 1 341 ? 18.203 16.188 18.016 1 97.38 341 ALA B CA 1
ATOM 6131 C C . ALA B 1 341 ? 17.688 15.047 17.141 1 97.38 341 ALA B C 1
ATOM 6133 O O . ALA B 1 341 ? 18.016 13.883 17.391 1 97.38 341 ALA B O 1
ATOM 6134 N N . LEU B 1 342 ? 16.953 15.398 16.125 1 97.5 342 LEU B N 1
ATOM 6135 C CA . LEU B 1 342 ? 16.391 14.391 15.234 1 97.5 342 LEU B CA 1
ATOM 6136 C C . LEU B 1 342 ? 17.484 13.641 14.484 1 97.5 342 LEU B C 1
ATOM 6138 O O . LEU B 1 342 ? 17.422 12.414 14.344 1 97.5 342 LEU B O 1
ATOM 6142 N N . LYS B 1 343 ? 18.469 14.328 14.047 1 96.88 343 LYS B N 1
ATOM 6143 C CA . LYS B 1 343 ? 19.578 13.703 13.32 1 96.88 343 LYS B CA 1
ATOM 6144 C C . LYS B 1 343 ? 20.391 12.789 14.234 1 96.88 343 LYS B C 1
ATOM 6146 O O . LYS B 1 343 ? 20.828 11.719 13.812 1 96.88 343 LYS B O 1
ATOM 6151 N N . GLU B 1 344 ? 20.562 13.219 15.438 1 96.38 344 GLU B N 1
ATOM 6152 C CA . GLU B 1 344 ? 21.281 12.383 16.391 1 96.38 344 GLU B CA 1
ATOM 6153 C C . GLU B 1 344 ? 20.484 11.133 16.75 1 96.38 344 GLU B C 1
ATOM 6155 O O . GLU B 1 344 ? 21.062 10.062 16.938 1 96.38 344 GLU B O 1
ATOM 6160 N N . LEU B 1 345 ? 19.219 11.305 16.953 1 96.81 345 LEU B N 1
ATOM 6161 C CA . LEU B 1 345 ? 18.375 10.141 17.203 1 96.81 345 LEU B CA 1
ATOM 6162 C C . LEU B 1 345 ? 18.453 9.156 16.047 1 96.81 345 LEU B C 1
ATOM 6164 O O . LEU B 1 345 ? 18.531 7.941 16.266 1 96.81 345 LEU B O 1
ATOM 6168 N N . ALA B 1 346 ? 18.422 9.688 14.82 1 97.12 346 ALA B N 1
ATOM 6169 C CA . ALA B 1 346 ? 18.516 8.844 13.625 1 97.12 346 ALA B CA 1
ATOM 6170 C C . ALA B 1 346 ? 19.844 8.102 13.586 1 97.12 346 ALA B C 1
ATOM 6172 O O . ALA B 1 346 ? 19.875 6.898 13.312 1 97.12 346 ALA B O 1
ATOM 6173 N N . ALA B 1 347 ? 20.891 8.805 13.867 1 95.88 347 ALA B N 1
ATOM 6174 C CA . ALA B 1 347 ? 22.219 8.195 13.875 1 95.88 347 ALA B CA 1
ATOM 6175 C C . ALA B 1 347 ? 22.328 7.133 14.969 1 95.88 347 ALA B C 1
ATOM 6177 O O . ALA B 1 347 ? 22.922 6.066 14.75 1 95.88 347 ALA B O 1
ATOM 6178 N N . ALA B 1 348 ? 21.797 7.441 16.109 1 94.62 348 ALA B N 1
ATOM 6179 C CA . ALA B 1 348 ? 21.812 6.488 17.219 1 94.62 348 ALA B CA 1
ATOM 6180 C C . ALA B 1 348 ? 21.031 5.227 16.859 1 94.62 348 ALA B C 1
ATOM 6182 O O . ALA B 1 348 ? 21.453 4.113 17.172 1 94.62 348 ALA B O 1
ATOM 6183 N N . LEU B 1 349 ? 19.906 5.461 16.266 1 94.5 349 LEU B N 1
ATOM 6184 C CA . LEU B 1 349 ? 19.109 4.312 15.875 1 94.5 349 LEU B CA 1
ATOM 6185 C C . LEU B 1 349 ? 19.828 3.471 14.828 1 94.5 349 LEU B C 1
ATOM 6187 O O . LEU B 1 349 ? 19.812 2.24 14.898 1 94.5 349 LEU B O 1
ATOM 6191 N N . LYS B 1 350 ? 20.469 4.133 13.891 1 94.5 350 LYS B N 1
ATOM 6192 C CA . LYS B 1 350 ? 21.203 3.414 12.852 1 94.5 350 LYS B CA 1
ATOM 6193 C C . LYS B 1 350 ? 22.328 2.57 13.453 1 94.5 350 LYS B C 1
ATOM 6195 O O . LYS B 1 350 ? 22.562 1.441 13.016 1 94.5 350 LYS B O 1
ATOM 6200 N N . LYS B 1 351 ? 22.953 3.08 14.453 1 92.31 351 LYS B N 1
ATOM 6201 C CA . LYS B 1 351 ? 24.047 2.375 15.094 1 92.31 351 LYS B CA 1
ATOM 6202 C C . LYS B 1 351 ? 23.547 1.48 16.219 1 92.31 351 LYS B C 1
ATOM 6204 O O . LYS B 1 351 ? 24.328 0.753 16.844 1 92.31 351 LYS B O 1
ATOM 6209 N N . MET B 1 352 ? 22.359 1.493 16.484 1 92.56 352 MET B N 1
ATOM 6210 C CA . MET B 1 352 ? 21.734 0.695 17.547 1 92.56 352 MET B CA 1
ATOM 6211 C C . MET B 1 352 ? 22.391 0.979 18.891 1 92.56 352 MET B C 1
ATOM 6213 O O . MET B 1 352 ? 22.75 0.052 19.625 1 92.56 352 MET B O 1
ATOM 6217 N N . ILE B 1 353 ? 22.484 2.297 19.141 1 90.75 353 ILE B N 1
ATOM 6218 C CA . ILE B 1 353 ? 23.016 2.75 20.422 1 90.75 353 ILE B CA 1
ATOM 6219 C C . ILE B 1 353 ? 22.031 3.719 21.078 1 90.75 353 ILE B C 1
ATOM 6221 O O . ILE B 1 353 ? 21.266 4.391 20.391 1 90.75 353 ILE B O 1
ATOM 6225 N N . ARG B 1 354 ? 22.047 3.719 22.375 1 87.31 354 ARG B N 1
ATOM 6226 C CA . ARG B 1 354 ? 21.266 4.707 23.109 1 87.31 354 ARG B CA 1
ATOM 6227 C C . ARG B 1 354 ? 22.016 6.031 23.219 1 87.31 354 ARG B C 1
ATOM 6229 O O . ARG B 1 354 ? 23.141 6.07 23.703 1 87.31 354 ARG B O 1
ATOM 6236 N N . SER B 1 355 ? 21.516 7.008 22.516 1 80.94 355 SER B N 1
ATOM 6237 C CA . SER B 1 355 ? 22.219 8.289 22.5 1 80.94 355 SER B CA 1
ATOM 6238 C C . SER B 1 355 ? 21.734 9.195 23.625 1 80.94 355 SER B C 1
ATOM 6240 O O . SER B 1 355 ? 20.531 9.438 23.766 1 80.94 355 SER B O 1
ATOM 6242 N N . SER B 1 356 ? 22.656 9.688 24.438 1 84.94 356 SER B N 1
ATOM 6243 C CA . SER B 1 356 ? 22.375 10.695 25.453 1 84.94 356 SER B CA 1
ATOM 6244 C C . SER B 1 356 ? 22.516 12.109 24.906 1 84.94 356 SER B C 1
ATOM 6246 O O . SER B 1 356 ? 21.938 13.055 25.422 1 84.94 356 SER B O 1
ATOM 6248 N N . SER B 1 357 ? 23.203 12.195 23.75 1 89.5 357 SER B N 1
ATOM 6249 C CA . SER B 1 357 ? 23.422 13.5 23.141 1 89.5 357 SER B CA 1
ATOM 6250 C C . SER B 1 357 ? 22.109 14.07 22.594 1 89.5 357 SER B C 1
ATOM 6252 O O . SER B 1 357 ? 21.906 15.289 22.625 1 89.5 357 SER B O 1
ATOM 6254 N N . ALA B 1 358 ? 21.219 13.211 22.125 1 93.06 358 ALA B N 1
ATOM 6255 C CA . ALA B 1 358 ? 19.938 13.664 21.609 1 93.06 358 ALA B CA 1
ATOM 6256 C C . ALA B 1 358 ? 19.109 14.32 22.703 1 93.06 358 ALA B C 1
ATOM 6258 O O . ALA B 1 358 ? 18.406 15.305 22.453 1 93.06 358 ALA B O 1
ATOM 6259 N N . ASP B 1 359 ? 19.25 13.859 23.938 1 93.81 359 ASP B N 1
ATOM 6260 C CA . ASP B 1 359 ? 18.5 14.414 25.047 1 93.81 359 ASP B CA 1
ATOM 6261 C C . ASP B 1 359 ? 18.984 15.812 25.406 1 93.81 359 ASP B C 1
ATOM 6263 O O . ASP B 1 359 ? 18.188 16.672 25.797 1 93.81 359 ASP B O 1
ATOM 6267 N N . SER B 1 360 ? 20.281 16.016 25.219 1 95.94 360 SER B N 1
ATOM 6268 C CA . SER B 1 360 ? 20.828 17.344 25.469 1 95.94 360 SER B CA 1
ATOM 6269 C C . SER B 1 360 ? 20.281 18.359 24.469 1 95.94 360 SER B C 1
ATOM 6271 O O . SER B 1 360 ? 19.922 19.484 24.844 1 95.94 360 SER B O 1
ATOM 6273 N N . HIS B 1 361 ? 20.188 17.953 23.25 1 96.62 361 HIS B N 1
ATOM 6274 C CA . HIS B 1 361 ? 19.641 18.844 22.234 1 96.62 361 HIS B CA 1
ATOM 6275 C C . HIS B 1 361 ? 18.156 19.094 22.469 1 96.62 361 HIS B C 1
ATOM 6277 O O . HIS B 1 361 ? 17.672 20.203 22.203 1 96.62 361 HIS B O 1
ATOM 6283 N N . ILE B 1 362 ? 17.453 18.141 22.938 1 96.44 362 ILE B N 1
ATOM 6284 C CA . ILE B 1 362 ? 16.031 18.297 23.234 1 96.44 362 ILE B CA 1
ATOM 6285 C C . ILE B 1 362 ? 15.859 19.281 24.391 1 96.44 362 ILE B C 1
ATOM 6287 O O . ILE B 1 362 ? 14.977 20.141 24.344 1 96.44 362 ILE B O 1
ATOM 6291 N N . ALA B 1 363 ? 16.75 19.156 25.375 1 96.62 363 ALA B N 1
ATOM 6292 C CA . ALA B 1 363 ? 16.703 20.078 26.5 1 96.62 363 ALA B CA 1
ATOM 6293 C C . ALA B 1 363 ? 16.984 21.516 26.047 1 96.62 363 ALA B C 1
ATOM 6295 O O . ALA B 1 363 ? 16.328 22.453 26.484 1 96.62 363 ALA B O 1
ATOM 6296 N N . CYS B 1 364 ? 17.922 21.609 25.125 1 96.19 364 CYS B N 1
ATOM 6297 C CA . CYS B 1 364 ? 18.25 22.922 24.578 1 96.19 364 CYS B CA 1
ATOM 6298 C C . CYS B 1 364 ? 17.094 23.484 23.766 1 96.19 364 CYS B C 1
ATOM 6300 O O . CYS B 1 364 ? 16.828 24.688 23.812 1 96.19 364 CYS B O 1
ATOM 6302 N N . SER B 1 365 ? 16.453 22.625 23.047 1 96.31 365 SER B N 1
ATOM 6303 C CA . SER B 1 365 ? 15.297 23.078 22.281 1 96.31 365 SER B CA 1
ATOM 6304 C C . SER B 1 365 ? 14.156 23.531 23.188 1 96.31 365 SER B C 1
ATOM 6306 O O . SER B 1 365 ? 13.477 24.516 22.891 1 96.31 365 SER B O 1
ATOM 6308 N N . LYS B 1 366 ? 13.977 22.859 24.312 1 96.38 366 LYS B N 1
ATOM 6309 C CA . LYS B 1 366 ? 12.953 23.25 25.281 1 96.38 366 LYS B CA 1
ATOM 6310 C C . LYS B 1 366 ? 13.289 24.594 25.938 1 96.38 366 LYS B C 1
ATOM 6312 O O . LYS B 1 366 ? 12.406 25.406 26.188 1 96.38 366 LYS B O 1
ATOM 6317 N N . ALA B 1 367 ? 14.57 24.781 26.188 1 96.56 367 ALA B N 1
ATOM 6318 C CA . ALA B 1 367 ? 15.016 26.062 26.734 1 96.56 367 ALA B CA 1
ATOM 6319 C C . ALA B 1 367 ? 14.773 27.203 25.75 1 96.56 367 ALA B C 1
ATOM 6321 O O . ALA B 1 367 ? 14.375 28.297 26.156 1 96.56 367 ALA B O 1
ATOM 6322 N N . ALA B 1 368 ? 15.016 26.891 24.484 1 96 368 ALA B N 1
ATOM 6323 C CA . ALA B 1 368 ? 14.758 27.891 23.453 1 96 368 ALA B CA 1
ATOM 6324 C C . ALA B 1 368 ? 13.273 28.219 23.359 1 96 368 ALA B C 1
ATOM 6326 O O . ALA B 1 368 ? 12.906 29.375 23.109 1 96 368 ALA B O 1
ATOM 6327 N N . VAL B 1 369 ? 12.414 27.234 23.547 1 95.62 369 VAL B N 1
ATOM 6328 C CA . VAL B 1 369 ? 10.969 27.453 23.547 1 95.62 369 VAL B CA 1
ATOM 6329 C C . VAL B 1 369 ? 10.578 28.359 24.719 1 95.62 369 VAL B C 1
ATOM 6331 O O . VAL B 1 369 ? 9.758 29.266 24.547 1 95.62 369 VAL B O 1
ATOM 6334 N N . GLU B 1 370 ? 11.203 28.141 25.875 1 94.81 370 GLU B N 1
ATOM 6335 C CA . GLU B 1 370 ? 10.922 28.984 27.031 1 94.81 370 GLU B CA 1
ATOM 6336 C C . GLU B 1 370 ? 11.398 30.422 26.797 1 94.81 370 GLU B C 1
ATOM 6338 O O . GLU B 1 370 ? 10.734 31.375 27.219 1 94.81 370 GLU B O 1
ATOM 6343 N N . SER B 1 371 ? 12.539 30.516 26.125 1 93.94 371 SER B N 1
ATOM 6344 C CA . SER B 1 371 ? 13.031 31.844 25.781 1 93.94 371 SER B CA 1
ATOM 6345 C C . SER B 1 371 ? 12.086 32.562 24.812 1 93.94 371 SER B C 1
ATOM 6347 O O . SER B 1 371 ? 11.867 33.75 24.922 1 93.94 371 SER B O 1
ATOM 6349 N N . LEU B 1 372 ? 11.586 31.812 23.891 1 92.75 372 LEU B N 1
ATOM 6350 C CA . LEU B 1 372 ? 10.625 32.344 22.938 1 92.75 372 LEU B CA 1
ATOM 6351 C C . LEU B 1 372 ? 9.352 32.781 23.656 1 92.75 372 LEU B C 1
ATOM 6353 O O . LEU B 1 372 ? 8.836 33.875 23.406 1 92.75 372 LEU B O 1
ATOM 6357 N N . LYS B 1 373 ? 8.852 31.969 24.609 1 90.19 373 LYS B N 1
ATOM 6358 C CA . LYS B 1 373 ? 7.645 32.281 25.375 1 90.19 373 LYS B CA 1
ATOM 6359 C C . LYS B 1 373 ? 7.848 33.562 26.219 1 90.19 373 LYS B C 1
ATOM 6361 O O . LYS B 1 373 ? 6.949 34.375 26.328 1 90.19 373 LYS B O 1
ATOM 6366 N N . LEU B 1 374 ? 9.062 33.719 26.734 1 89.06 374 LEU B N 1
ATOM 6367 C CA . LEU B 1 374 ? 9.391 34.875 27.547 1 89.06 374 LEU B CA 1
ATOM 6368 C C . LEU B 1 374 ? 9.445 36.156 26.672 1 89.06 374 LEU B C 1
ATOM 6370 O O . LEU B 1 374 ? 8.953 37.188 27.078 1 89.06 374 LEU B O 1
ATOM 6374 N N . SER B 1 375 ? 10.016 36 25.5 1 86.88 375 SER B N 1
ATOM 6375 C CA . SER B 1 375 ? 10.078 37.125 24.578 1 86.88 375 SER B CA 1
ATOM 6376 C C . SER B 1 375 ? 8.688 37.562 24.141 1 86.88 375 SER B C 1
ATOM 6378 O O . SER B 1 375 ? 8.422 38.75 23.953 1 86.88 375 SER B O 1
ATOM 6380 N N . LEU B 1 376 ? 7.801 36.625 23.984 1 83.81 376 LEU B N 1
ATOM 6381 C CA . LEU B 1 376 ? 6.434 36.906 23.547 1 83.81 376 LEU B CA 1
ATOM 6382 C C . LEU B 1 376 ? 5.637 37.562 24.688 1 83.81 376 LEU B C 1
ATOM 6384 O O . LEU B 1 376 ? 4.801 38.438 24.453 1 83.81 376 LEU B O 1
ATOM 6388 N N . LYS B 1 377 ? 5.91 37.188 25.969 1 83.38 377 LYS B N 1
ATOM 6389 C CA . LYS B 1 377 ? 5.242 37.75 27.141 1 83.38 377 LYS B CA 1
ATOM 6390 C C . LYS B 1 377 ? 5.641 39.188 27.359 1 83.38 377 LYS B C 1
ATOM 6392 O O . LYS B 1 377 ? 4.852 40 27.859 1 83.38 377 LYS B O 1
ATOM 6397 N N . ARG B 1 378 ? 6.836 39.5 26.828 1 80.31 378 ARG B N 1
ATOM 6398 C CA . ARG B 1 378 ? 7.34 40.875 27 1 80.31 378 ARG B CA 1
ATOM 6399 C C . ARG B 1 378 ? 6.734 41.812 25.969 1 80.31 378 ARG B C 1
ATOM 6401 O O . ARG B 1 378 ? 6.941 43.031 26.016 1 80.31 378 ARG B O 1
ATOM 6408 N N . GLY B 1 379 ? 5.863 41.312 25.141 1 74.69 379 GLY B N 1
ATOM 6409 C CA . GLY B 1 379 ? 5.113 42.156 24.219 1 74.69 379 GLY B CA 1
ATOM 6410 C C . GLY B 1 379 ? 5.961 42.688 23.062 1 74.69 379 GLY B C 1
ATOM 6411 O O . GLY B 1 379 ? 5.918 43.875 22.75 1 74.69 379 GLY B O 1
ATOM 6412 N N . ILE B 1 380 ? 6.719 41.875 22.469 1 72.81 380 ILE B N 1
ATOM 6413 C CA . ILE B 1 380 ? 7.629 42.281 21.406 1 72.81 380 ILE B CA 1
ATOM 6414 C C . ILE B 1 380 ? 6.828 42.812 20.219 1 72.81 380 ILE B C 1
ATOM 6416 O O . ILE B 1 380 ? 7.309 43.656 19.453 1 72.81 380 ILE B O 1
ATOM 6420 N N . TRP B 1 381 ? 5.488 42.438 20.141 1 72.5 381 TRP B N 1
ATOM 6421 C CA . TRP B 1 381 ? 4.676 42.844 19.016 1 72.5 381 TRP B CA 1
ATOM 6422 C C . TRP B 1 381 ? 3.641 43.875 19.438 1 72.5 381 TRP B C 1
ATOM 6424 O O . TRP B 1 381 ? 2.607 44.031 18.781 1 72.5 381 TRP B O 1
ATOM 6434 N N . LYS B 1 382 ? 3.756 44.594 20.438 1 71.56 382 LYS B N 1
ATOM 6435 C CA . LYS B 1 382 ? 2.766 45.531 20.953 1 71.56 382 LYS B CA 1
ATOM 6436 C C . LYS B 1 382 ? 2.459 46.625 19.938 1 71.56 382 LYS B C 1
ATOM 6438 O O . LYS B 1 382 ? 1.303 47 19.781 1 71.56 382 LYS B O 1
ATOM 6443 N N . ASP B 1 383 ? 3.504 47 19.156 1 69.12 383 ASP B N 1
ATOM 6444 C CA . ASP B 1 383 ? 3.264 48.125 18.281 1 69.12 383 ASP B CA 1
ATOM 6445 C C . ASP B 1 383 ? 3.027 47.688 16.844 1 69.12 383 ASP B C 1
ATOM 6447 O O . ASP B 1 383 ? 2.867 48.5 15.938 1 69.12 383 ASP B O 1
ATOM 6451 N N . ALA B 1 384 ? 2.961 46.375 16.656 1 73.75 384 ALA B N 1
ATOM 6452 C CA . ALA B 1 384 ? 2.844 45.906 15.273 1 73.75 384 ALA B CA 1
ATOM 6453 C C . ALA B 1 384 ? 1.39 45.594 14.914 1 73.75 384 ALA B C 1
ATOM 6455 O O . ALA B 1 384 ? 0.551 45.406 15.797 1 73.75 384 ALA B O 1
ATOM 6456 N N . ASN B 1 385 ? 1.092 45.844 13.602 1 76.69 385 ASN B N 1
ATOM 6457 C CA . ASN B 1 385 ? -0.206 45.469 13.062 1 76.69 385 ASN B CA 1
ATOM 6458 C C . ASN B 1 385 ? -0.473 43.969 13.273 1 76.69 385 ASN B C 1
ATOM 6460 O O . ASN B 1 385 ? 0.38 43.125 12.977 1 76.69 385 ASN B O 1
ATOM 6464 N N . LEU B 1 386 ? -1.536 43.625 13.984 1 77.44 386 LEU B N 1
ATOM 6465 C CA . LEU B 1 386 ? -1.866 42.281 14.367 1 77.44 386 LEU B CA 1
ATOM 6466 C C . LEU B 1 386 ? -1.966 41.375 13.141 1 77.44 386 LEU B C 1
ATOM 6468 O O . LEU B 1 386 ? -1.579 40.188 13.195 1 77.44 386 LEU B O 1
ATOM 6472 N N . LEU B 1 387 ? -2.418 41.969 12.031 1 78.19 387 LEU B N 1
ATOM 6473 C CA . LEU B 1 387 ? -2.572 41.156 10.82 1 78.19 387 LEU B CA 1
ATOM 6474 C C . LEU B 1 387 ? -1.218 40.688 10.305 1 78.19 387 LEU B C 1
ATOM 6476 O O . LEU B 1 387 ? -1.093 39.562 9.812 1 78.19 387 LEU B O 1
ATOM 6480 N N . GLU B 1 388 ? -0.271 41.438 10.492 1 80.75 388 GLU B N 1
ATOM 6481 C CA . GLU B 1 388 ? 1.062 41.125 9.992 1 80.75 388 GLU B CA 1
ATOM 6482 C C . GLU B 1 388 ? 1.805 40.188 10.938 1 80.75 388 GLU B C 1
ATOM 6484 O O . GLU B 1 388 ? 2.781 39.562 10.547 1 80.75 388 GLU B O 1
ATOM 6489 N N . THR B 1 389 ? 1.308 40.094 12.172 1 83.06 389 THR B N 1
ATOM 6490 C CA . THR B 1 389 ? 1.999 39.281 13.172 1 83.06 389 THR B CA 1
ATOM 6491 C C . THR B 1 389 ? 1.438 37.875 13.195 1 83.06 389 THR B C 1
ATOM 6493 O O . THR B 1 389 ? 2.066 36.969 13.734 1 83.06 389 THR B O 1
ATOM 6496 N N . ILE B 1 390 ? 0.332 37.625 12.523 1 84.19 390 ILE B N 1
ATOM 6497 C CA . ILE B 1 390 ? -0.405 36.344 12.648 1 84.19 390 ILE B CA 1
ATOM 6498 C C . ILE B 1 390 ? 0.424 35.219 12.062 1 84.19 390 ILE B C 1
ATOM 6500 O O . ILE B 1 390 ? 0.587 34.156 12.703 1 84.19 390 ILE B O 1
ATOM 6504 N N . PRO B 1 391 ? 1.021 35.438 10.867 1 85.38 391 PRO B N 1
ATOM 6505 C CA . PRO B 1 391 ? 1.809 34.312 10.328 1 85.38 391 PRO B CA 1
ATOM 6506 C C . PRO B 1 391 ? 3.021 34 11.195 1 85.38 391 PRO B C 1
ATOM 6508 O O . PRO B 1 391 ? 3.371 32.812 11.344 1 85.38 391 PRO B O 1
ATOM 6511 N N . SER B 1 392 ? 3.643 35.031 11.75 1 87.38 392 SER B N 1
ATOM 6512 C CA . SER B 1 392 ? 4.793 34.781 12.617 1 87.38 392 SER B CA 1
ATOM 6513 C C . SER B 1 392 ? 4.367 34.125 13.93 1 87.38 392 SER B C 1
ATOM 6515 O O . SER B 1 392 ? 5.105 33.312 14.484 1 87.38 392 SER B O 1
ATOM 6517 N N . ALA B 1 393 ? 3.162 34.5 14.422 1 86.88 393 ALA B N 1
ATOM 6518 C CA . ALA B 1 393 ? 2.633 33.844 15.625 1 86.88 393 ALA B CA 1
ATOM 6519 C C . ALA B 1 393 ? 2.303 32.375 15.367 1 86.88 393 ALA B C 1
ATOM 6521 O O . ALA B 1 393 ? 2.506 31.531 16.234 1 86.88 393 ALA B O 1
ATOM 6522 N N . ALA B 1 394 ? 1.808 32.156 14.172 1 88.62 394 ALA B N 1
ATOM 6523 C CA . ALA B 1 394 ? 1.502 30.781 13.805 1 88.62 394 ALA B CA 1
ATOM 6524 C C . ALA B 1 394 ? 2.771 29.938 13.734 1 88.62 394 ALA B C 1
ATOM 6526 O O . ALA B 1 394 ? 2.791 28.797 14.203 1 88.62 394 ALA B O 1
ATOM 6527 N N . VAL B 1 395 ? 3.797 30.5 13.125 1 90.94 395 VAL B N 1
ATOM 6528 C CA . VAL B 1 395 ? 5.07 29.781 13.031 1 90.94 395 VAL B CA 1
ATOM 6529 C C . VAL B 1 395 ? 5.613 29.5 14.43 1 90.94 395 VAL B C 1
ATOM 6531 O O . VAL B 1 395 ? 6.078 28.391 14.703 1 90.94 395 VAL B O 1
ATOM 6534 N N . ALA B 1 396 ? 5.512 30.5 15.312 1 90.69 396 ALA B N 1
ATOM 6535 C CA . ALA B 1 396 ? 5.988 30.328 16.688 1 90.69 396 ALA B CA 1
ATOM 6536 C C . ALA B 1 396 ? 5.219 29.234 17.391 1 90.69 396 ALA B C 1
ATOM 6538 O O . ALA B 1 396 ? 5.816 28.375 18.062 1 90.69 396 ALA B O 1
ATOM 6539 N N . SER B 1 397 ? 3.936 29.188 17.219 1 90.75 397 SER B N 1
ATOM 6540 C CA . SER B 1 397 ? 3.109 28.172 17.859 1 90.75 397 SER B CA 1
ATOM 6541 C C . SER B 1 397 ? 3.414 26.781 17.328 1 90.75 397 SER B C 1
ATOM 6543 O O . SER B 1 397 ? 3.508 25.812 18.078 1 90.75 397 SER B O 1
ATOM 6545 N N . LEU B 1 398 ? 3.568 26.703 16.047 1 92.19 398 LEU B N 1
ATOM 6546 C CA . LEU B 1 398 ? 3.855 25.422 15.414 1 92.19 398 LEU B CA 1
ATOM 6547 C C . LEU B 1 398 ? 5.227 24.906 15.836 1 92.19 398 LEU B C 1
ATOM 6549 O O . LEU B 1 398 ? 5.41 23.703 16.016 1 92.19 398 LEU B O 1
ATOM 6553 N N . LEU B 1 399 ? 6.176 25.828 15.969 1 94 399 LEU B N 1
ATOM 6554 C CA . LEU B 1 399 ? 7.516 25.422 16.391 1 94 399 LEU B CA 1
ATOM 6555 C C . LEU B 1 399 ? 7.492 24.859 17.797 1 94 399 LEU B C 1
ATOM 6557 O O . LEU B 1 399 ? 8.203 23.906 18.094 1 94 399 LEU B O 1
ATOM 6561 N N . ILE B 1 400 ? 6.652 25.438 18.641 1 92.75 400 ILE B N 1
ATOM 6562 C CA . ILE B 1 400 ? 6.508 24.922 20 1 92.75 400 ILE B CA 1
ATOM 6563 C C . ILE B 1 400 ? 5.953 23.5 19.969 1 92.75 400 ILE B C 1
ATOM 6565 O O . ILE B 1 400 ? 6.438 22.625 20.688 1 92.75 400 ILE B O 1
ATOM 6569 N N . GLU B 1 401 ? 5.062 23.266 19.078 1 91.81 401 GLU B N 1
ATOM 6570 C CA . GLU B 1 401 ? 4.461 21.938 18.969 1 91.81 401 GLU B CA 1
ATOM 6571 C C . GLU B 1 401 ? 5.441 20.938 18.359 1 91.81 401 GLU B C 1
ATOM 6573 O O . GLU B 1 401 ? 5.414 19.75 18.703 1 91.81 401 GLU B O 1
ATOM 6578 N N . VAL B 1 402 ? 6.242 21.391 17.453 1 95.62 402 VAL B N 1
ATOM 6579 C CA . VAL B 1 402 ? 7.234 20.516 16.844 1 95.62 402 VAL B CA 1
ATOM 6580 C C . VAL B 1 402 ? 8.203 20 17.906 1 95.62 402 VAL B C 1
ATOM 6582 O O . VAL B 1 402 ? 8.586 18.828 17.891 1 95.62 402 VAL B O 1
ATOM 6585 N N . VAL B 1 403 ? 8.609 20.859 18.828 1 96.75 403 VAL B N 1
ATOM 6586 C CA . VAL B 1 403 ? 9.531 20.469 19.891 1 96.75 403 VAL B CA 1
ATOM 6587 C C . VAL B 1 403 ? 8.875 19.406 20.766 1 96.75 403 VAL B C 1
ATOM 6589 O O . VAL B 1 403 ? 9.523 18.438 21.188 1 96.75 403 VAL B O 1
ATOM 6592 N N . ALA B 1 404 ? 7.586 19.547 21.016 1 94.56 404 ALA B N 1
ATOM 6593 C CA . ALA B 1 404 ? 6.859 18.531 21.781 1 94.56 404 ALA B CA 1
ATOM 6594 C C . ALA B 1 404 ? 6.824 17.203 21.047 1 94.56 404 ALA B C 1
ATOM 6596 O O . ALA B 1 404 ? 6.941 16.141 21.656 1 94.56 404 ALA B O 1
ATOM 6597 N N . CYS B 1 405 ? 6.691 17.266 19.766 1 96.12 405 CYS B N 1
ATOM 6598 C CA . CYS B 1 405 ? 6.684 16.062 18.953 1 96.12 405 CYS B CA 1
ATOM 6599 C C . CYS B 1 405 ? 8.055 15.391 18.953 1 96.12 405 CYS B C 1
ATOM 6601 O O . CYS B 1 405 ? 8.156 14.164 18.969 1 96.12 405 CYS B O 1
ATOM 6603 N N . VAL B 1 406 ? 9.102 16.188 18.875 1 97.69 406 VAL B N 1
ATOM 6604 C CA . VAL B 1 406 ? 10.461 15.648 18.875 1 97.69 406 VAL B CA 1
ATOM 6605 C C . VAL B 1 406 ? 10.727 14.922 20.188 1 97.69 406 VAL B C 1
ATOM 6607 O O . VAL B 1 406 ? 11.383 13.875 20.203 1 97.69 406 VAL B O 1
ATOM 6610 N N . GLU B 1 407 ? 10.172 15.43 21.25 1 97.06 407 GLU B N 1
ATOM 6611 C CA . GLU B 1 407 ? 10.312 14.758 22.547 1 97.06 407 GLU B CA 1
ATOM 6612 C C . GLU B 1 407 ? 9.609 13.406 22.547 1 97.06 407 GLU B C 1
ATOM 6614 O O . GLU B 1 407 ? 10.148 12.422 23.078 1 97.06 407 GLU B O 1
ATOM 6619 N N . LYS B 1 408 ? 8.469 13.383 21.969 1 96.81 408 LYS B N 1
ATOM 6620 C CA . LYS B 1 408 ? 7.738 12.125 21.891 1 96.81 408 LYS B CA 1
ATOM 6621 C C . LYS B 1 408 ? 8.477 11.117 21.016 1 96.81 408 LYS B C 1
ATOM 6623 O O . LYS B 1 408 ? 8.453 9.914 21.297 1 96.81 408 LYS B O 1
ATOM 6628 N N . ILE B 1 409 ? 9.078 11.555 19.953 1 97.69 409 ILE B N 1
ATOM 6629 C CA . ILE B 1 409 ? 9.875 10.68 19.094 1 97.69 409 ILE B CA 1
ATOM 6630 C C . ILE B 1 409 ? 11.031 10.094 19.906 1 97.69 409 ILE B C 1
ATOM 6632 O O . ILE B 1 409 ? 11.312 8.898 19.828 1 97.69 409 ILE B O 1
ATOM 6636 N N . ALA B 1 410 ? 11.695 10.961 20.672 1 97.06 410 ALA B N 1
ATOM 6637 C CA . ALA B 1 410 ? 12.812 10.516 21.5 1 97.06 410 ALA B CA 1
ATOM 6638 C C . ALA B 1 410 ? 12.359 9.469 22.516 1 97.06 410 ALA B C 1
ATOM 6640 O O . ALA B 1 410 ? 13.047 8.461 22.719 1 97.06 410 ALA B O 1
ATOM 6641 N N . GLU B 1 411 ? 11.242 9.695 23.109 1 96.38 411 GLU B N 1
ATOM 6642 C CA . GLU B 1 411 ? 10.703 8.719 24.047 1 96.38 411 GLU B CA 1
ATOM 6643 C C . GLU B 1 411 ? 10.43 7.383 23.375 1 96.38 411 GLU B C 1
ATOM 6645 O O . GLU B 1 411 ? 10.727 6.324 23.922 1 96.38 411 GLU B O 1
ATOM 6650 N N . ALA B 1 412 ? 9.875 7.453 22.203 1 96.81 412 ALA B N 1
ATOM 6651 C CA . ALA B 1 412 ? 9.586 6.23 21.453 1 96.81 412 ALA B CA 1
ATOM 6652 C C . ALA B 1 412 ? 10.875 5.496 21.094 1 96.81 412 ALA B C 1
ATOM 6654 O O . ALA B 1 412 ? 10.93 4.266 21.156 1 96.81 412 ALA B O 1
ATOM 6655 N N . VAL B 1 413 ? 11.883 6.223 20.672 1 96.5 413 VAL B N 1
ATOM 6656 C CA . VAL B 1 413 ? 13.164 5.625 20.297 1 96.5 413 VAL B CA 1
ATOM 6657 C C . VAL B 1 413 ? 13.82 5.004 21.516 1 96.5 413 VAL B C 1
ATOM 6659 O O . VAL B 1 413 ? 14.398 3.914 21.438 1 96.5 413 VAL B O 1
ATOM 6662 N N . HIS B 1 414 ? 13.719 5.672 22.672 1 94.75 414 HIS B N 1
ATOM 6663 C CA . HIS B 1 414 ? 14.281 5.141 23.906 1 94.75 414 HIS B CA 1
ATOM 6664 C C . HIS B 1 414 ? 13.562 3.871 24.344 1 94.75 414 HIS B C 1
ATOM 6666 O O . HIS B 1 414 ? 14.188 2.932 24.828 1 94.75 414 HIS B O 1
ATOM 6672 N N . GLU B 1 415 ? 12.312 3.883 24.172 1 95.12 415 GLU B N 1
ATOM 6673 C CA . GLU B 1 415 ? 11.555 2.67 24.469 1 95.12 415 GLU B CA 1
ATOM 6674 C C . GLU B 1 415 ? 11.984 1.516 23.562 1 95.12 415 GLU B C 1
ATOM 6676 O O . GLU B 1 415 ? 12.156 0.387 24.031 1 95.12 415 GLU B O 1
ATOM 6681 N N . LEU B 1 416 ? 12.078 1.834 22.312 1 95.31 416 LEU B N 1
ATOM 6682 C CA . LEU B 1 416 ? 12.547 0.825 21.375 1 95.31 416 LEU B CA 1
ATOM 6683 C C . LEU B 1 416 ? 13.93 0.319 21.75 1 95.31 416 LEU B C 1
ATOM 6685 O O . LEU B 1 416 ? 14.188 -0.888 21.719 1 95.31 416 LEU B O 1
ATOM 6689 N N . ALA B 1 417 ? 14.812 1.179 22.094 1 93.69 417 ALA B N 1
ATOM 6690 C CA . ALA B 1 417 ? 16.188 0.817 22.469 1 93.69 417 ALA B CA 1
ATOM 6691 C C . ALA B 1 417 ? 16.203 -0.055 23.719 1 93.69 417 ALA B C 1
ATOM 6693 O O . ALA B 1 417 ? 17.016 -0.973 23.828 1 93.69 417 ALA B O 1
ATOM 6694 N N . SER B 1 418 ? 15.328 0.215 24.609 1 92.75 418 SER B N 1
ATOM 6695 C CA . SER B 1 418 ? 15.258 -0.561 25.844 1 92.75 418 SER B CA 1
ATOM 6696 C C . SER B 1 418 ? 14.742 -1.972 25.578 1 92.75 418 SER B C 1
ATOM 6698 O O . SER B 1 418 ? 15.312 -2.949 26.062 1 92.75 418 SER B O 1
ATOM 6700 N N . VAL B 1 419 ? 13.664 -2.07 24.812 1 92.81 419 VAL B N 1
ATOM 6701 C CA . VAL B 1 419 ? 13.055 -3.367 24.547 1 92.81 419 VAL B CA 1
ATOM 6702 C C . VAL B 1 419 ? 13.977 -4.195 23.656 1 92.81 419 VAL B C 1
ATOM 6704 O O . VAL B 1 419 ? 14.07 -5.414 23.812 1 92.81 419 VAL B O 1
ATOM 6707 N N . ALA B 1 420 ? 14.688 -3.537 22.719 1 91.44 420 ALA B N 1
ATOM 6708 C CA . ALA B 1 420 ? 15.562 -4.23 21.781 1 91.44 420 ALA B CA 1
ATOM 6709 C C . ALA B 1 420 ? 16.969 -4.414 22.359 1 91.44 420 ALA B C 1
ATOM 6711 O O . ALA B 1 420 ? 17.828 -5.027 21.734 1 91.44 420 ALA B O 1
ATOM 6712 N N . HIS B 1 421 ? 17.281 -3.867 23.516 1 88.75 421 HIS B N 1
ATOM 6713 C CA . HIS B 1 421 ? 18.547 -4.004 24.219 1 88.75 421 HIS B CA 1
ATOM 6714 C C . HIS B 1 421 ? 19.703 -3.453 23.391 1 88.75 421 HIS B C 1
ATOM 6716 O O . HIS B 1 421 ? 20.703 -4.145 23.172 1 88.75 421 HIS B O 1
ATOM 6722 N N . PHE B 1 422 ? 19.531 -2.234 22.984 1 89.81 422 PHE B N 1
ATOM 6723 C CA . PHE B 1 422 ? 20.609 -1.555 22.266 1 89.81 422 PHE B CA 1
ATOM 6724 C C . PHE B 1 422 ? 21.797 -1.32 23.188 1 89.81 422 PHE B C 1
ATOM 6726 O O . PHE B 1 422 ? 21.656 -1.252 24.406 1 89.81 422 PHE B O 1
ATOM 6733 N N . LYS B 1 423 ? 22.969 -1.205 22.672 1 84.5 423 LYS B N 1
ATOM 6734 C CA . LYS B 1 423 ? 24.188 -0.997 23.453 1 84.5 423 LYS B CA 1
ATOM 6735 C C . LYS B 1 423 ? 24.234 0.415 24.031 1 84.5 423 LYS B C 1
ATOM 6737 O O . LYS B 1 423 ? 23.75 1.363 23.406 1 84.5 423 LYS B O 1
ATOM 6742 N N . THR B 1 424 ? 24.422 0.526 25.25 1 76.25 424 THR B N 1
ATOM 6743 C CA . THR B 1 424 ? 24.531 1.838 25.875 1 76.25 424 THR B CA 1
ATOM 6744 C C . THR B 1 424 ? 25.891 2.469 25.562 1 76.25 424 THR B C 1
ATOM 6746 O O . THR B 1 424 ? 26.906 1.781 25.562 1 76.25 424 THR B O 1
ATOM 6749 N N . GLU B 1 425 ? 25.812 3.461 24.859 1 64 425 GLU B N 1
ATOM 6750 C CA . GLU B 1 425 ? 27.062 4.16 24.609 1 64 425 GLU B CA 1
ATOM 6751 C C . GLU B 1 425 ? 27.844 4.379 25.906 1 64 425 GLU B C 1
ATOM 6753 O O . GLU B 1 425 ? 27.281 4.812 26.906 1 64 425 GLU B O 1
ATOM 6758 N N . GLN B 1 426 ? 28.766 3.555 26.203 1 53.25 426 GLN B N 1
ATOM 6759 C CA . GLN B 1 426 ? 29.625 3.916 27.328 1 53.25 426 GLN B CA 1
ATOM 6760 C C . GLN B 1 426 ? 29.953 5.406 27.312 1 53.25 426 GLN B C 1
ATOM 6762 O O . GLN B 1 426 ? 30.312 5.957 26.266 1 53.25 426 GLN B O 1
ATOM 6767 N N . PRO B 1 427 ? 29.375 6.156 28.141 1 47.78 427 PRO B N 1
ATOM 6768 C CA . PRO B 1 427 ? 29.797 7.559 28.172 1 47.78 427 PRO B CA 1
ATOM 6769 C C . PRO B 1 427 ? 31.266 7.734 27.828 1 47.78 427 PRO B C 1
ATOM 6771 O O . PRO B 1 427 ? 32.094 6.887 28.172 1 47.78 427 PRO B O 1
ATOM 6774 N N . GLN B 1 428 ? 31.562 8.18 26.688 1 39.91 428 GLN B N 1
ATOM 6775 C CA . GLN B 1 428 ? 32.969 8.547 26.594 1 39.91 428 GLN B CA 1
ATOM 6776 C C . GLN B 1 428 ? 33.5 9.031 27.922 1 39.91 428 GLN B C 1
ATOM 6778 O O . GLN B 1 428 ? 33.031 10.031 28.469 1 39.91 428 GLN B O 1
ATOM 6783 N N . LEU B 1 429 ? 33.875 8.219 28.844 1 36.88 429 LEU B N 1
ATOM 6784 C CA . LEU B 1 429 ? 34.75 8.781 29.875 1 36.88 429 LEU B CA 1
ATOM 6785 C C . LEU B 1 429 ? 35.625 9.891 29.281 1 36.88 429 LEU B C 1
ATOM 6787 O O . LEU B 1 429 ? 36.344 9.664 28.328 1 36.88 429 LEU B O 1
ATOM 6791 N N . LEU B 1 430 ? 35.031 11.164 29.266 1 33.69 430 LEU B N 1
ATOM 6792 C CA . LEU B 1 430 ? 36 12.242 29.094 1 33.69 430 LEU B CA 1
ATOM 6793 C C . LEU B 1 430 ? 37.375 11.805 29.562 1 33.69 430 LEU B C 1
ATOM 6795 O O . LEU B 1 430 ? 37.562 11.414 30.719 1 33.69 430 LEU B O 1
ATOM 6799 N N . GLN B 1 431 ? 37.969 11.023 28.719 1 33.44 431 GLN B N 1
ATOM 6800 C CA . GLN B 1 431 ? 39.406 10.859 29.047 1 33.44 431 GLN B CA 1
ATOM 6801 C C . GLN B 1 431 ? 39.938 12.07 29.797 1 33.44 431 GLN B C 1
ATOM 6803 O O . GLN B 1 431 ? 39.844 13.203 29.312 1 33.44 431 GLN B O 1
ATOM 6808 N N . GLU B 1 432 ? 39.688 12.086 31.141 1 31.88 432 GLU B N 1
ATOM 6809 C CA . GLU B 1 432 ? 40.469 13.062 31.875 1 31.88 432 GLU B CA 1
ATOM 6810 C C . GLU B 1 432 ? 41.781 13.406 31.141 1 31.88 432 GLU B C 1
ATOM 6812 O O . GLU B 1 432 ? 42.406 12.523 30.578 1 31.88 432 GLU B O 1
ATOM 6817 N N . PRO B 1 433 ? 41.719 14.625 30.547 1 31.02 433 PRO B N 1
ATOM 6818 C CA . PRO B 1 433 ? 43.031 14.898 29.984 1 31.02 433 PRO B CA 1
ATOM 6819 C C . PRO B 1 433 ? 44.156 14.18 30.734 1 31.02 433 PRO B C 1
ATOM 6821 O O . PRO B 1 433 ? 44.156 14.172 31.969 1 31.02 433 PRO B O 1
ATOM 6824 N N . VAL B 1 434 ? 44.469 12.984 30.312 1 32.44 434 VAL B N 1
ATOM 6825 C CA . VAL B 1 434 ? 45.75 12.492 30.859 1 32.44 434 VAL B CA 1
ATOM 6826 C C . VAL B 1 434 ? 46.656 13.672 31.203 1 32.44 434 VAL B C 1
ATOM 6828 O O . VAL B 1 434 ? 47.062 14.422 30.312 1 32.44 434 VAL B O 1
ATOM 6831 N N . LEU B 1 435 ? 46.156 14.477 32.312 1 27.19 435 LEU B N 1
ATOM 6832 C CA . LEU B 1 435 ? 47.188 15.375 32.812 1 27.19 435 LEU B CA 1
ATOM 6833 C C . LEU B 1 435 ? 48.594 14.852 32.5 1 27.19 435 LEU B C 1
ATOM 6835 O O . LEU B 1 435 ? 48.938 13.734 32.906 1 27.19 435 LEU B O 1
ATOM 6839 N N . SER B 1 436 ? 48.906 15.055 31.188 1 29.27 436 SER B N 1
ATOM 6840 C CA . SER B 1 436 ? 50.312 14.844 30.875 1 29.27 436 SER B CA 1
ATOM 6841 C C . SER B 1 436 ? 51.156 14.922 32.125 1 29.27 436 SER B C 1
ATOM 6843 O O . SER B 1 436 ? 50.906 15.742 33 1 29.27 436 SER B O 1
ATOM 6845 N N . GLU B 1 437 ? 51.562 13.727 32.625 1 30.8 437 GLU B N 1
ATOM 6846 C CA . GLU B 1 437 ? 52.594 13.648 33.656 1 30.8 437 GLU B CA 1
ATOM 6847 C C . GLU B 1 437 ? 53.406 14.93 33.719 1 30.8 437 GLU B C 1
ATOM 6849 O O . GLU B 1 437 ? 53.469 15.695 32.75 1 30.8 437 GLU B O 1
ATOM 6854 N N . GLU B 1 438 ? 53.812 15.289 34.906 1 29.41 438 GLU B N 1
ATOM 6855 C CA . GLU B 1 438 ? 54.75 16.312 35.312 1 29.41 438 GLU B CA 1
ATOM 6856 C C . GLU B 1 438 ? 55.844 16.5 34.25 1 29.41 438 GLU B C 1
ATOM 6858 O O . GLU B 1 438 ? 56.562 15.547 33.938 1 29.41 438 GLU B O 1
ATOM 6863 N N . PHE B 1 439 ? 55.375 17 33.062 1 30 439 PHE B N 1
ATOM 6864 C CA . PHE B 1 439 ? 56.5 17.516 32.312 1 30 439 PHE B CA 1
ATOM 6865 C C . PHE B 1 439 ? 57.5 18.188 33.25 1 30 439 PHE B C 1
ATOM 6867 O O . PHE B 1 439 ? 57.25 19.266 33.781 1 30 439 PHE B O 1
ATOM 6874 N N . ASN B 1 440 ? 58.031 17.297 34.219 1 30.38 440 ASN B N 1
ATOM 6875 C CA . ASN B 1 440 ? 59.281 17.641 34.875 1 30.38 440 ASN B CA 1
ATOM 6876 C C . ASN B 1 440 ? 60.25 18.328 33.938 1 30.38 440 ASN B C 1
ATOM 6878 O O . ASN B 1 440 ? 60.75 17.703 33 1 30.38 440 ASN B O 1
ATOM 6882 N N . VAL B 1 441 ? 59.688 19.469 33.469 1 30.89 441 VAL B N 1
ATOM 6883 C CA . VAL B 1 441 ? 60.656 20.359 32.844 1 30.89 441 VAL B CA 1
ATOM 6884 C C . VAL B 1 441 ? 62 20.312 33.625 1 30.89 441 VAL B C 1
ATOM 6886 O O . VAL B 1 441 ? 62.062 20.766 34.75 1 30.89 441 VAL B O 1
ATOM 6889 N N . ALA B 1 442 ? 62.562 19 33.562 1 31.91 442 ALA B N 1
ATOM 6890 C CA . ALA B 1 442 ? 63.969 18.922 33.969 1 31.91 442 ALA B CA 1
ATOM 6891 C C . ALA B 1 442 ? 64.75 20.125 33.469 1 31.91 442 ALA B C 1
ATOM 6893 O O . ALA B 1 442 ? 65 20.266 32.281 1 31.91 442 ALA B O 1
ATOM 6894 N N . ILE B 1 443 ? 64.25 21.297 33.969 1 30.33 443 ILE B N 1
ATOM 6895 C CA . ILE B 1 443 ? 65.125 22.469 33.875 1 30.33 443 ILE B CA 1
ATOM 6896 C C . ILE B 1 443 ? 66.562 22.094 34.25 1 30.33 443 ILE B C 1
ATOM 6898 O O . ILE B 1 443 ? 66.812 21.719 35.406 1 30.33 443 ILE B O 1
ATOM 6902 N N . THR B 1 444 ? 67 21.109 33.375 1 29.48 444 THR B N 1
ATOM 6903 C CA . THR B 1 444 ? 68.438 20.906 33.5 1 29.48 444 THR B CA 1
ATOM 6904 C C . THR B 1 444 ? 69.188 22.234 33.656 1 29.48 444 THR B C 1
ATOM 6906 O O . THR B 1 444 ? 69.188 23.047 32.719 1 29.48 444 THR B O 1
ATOM 6909 N N . ILE B 1 445 ? 68.875 22.781 34.812 1 30.48 445 ILE B N 1
ATOM 6910 C CA . ILE B 1 445 ? 69.75 23.875 35.25 1 30.48 445 ILE B CA 1
ATOM 6911 C C . ILE B 1 445 ? 71.25 23.484 35 1 30.48 445 ILE B C 1
ATOM 6913 O O . ILE B 1 445 ? 71.75 22.531 35.594 1 30.48 445 ILE B O 1
ATOM 6917 N N . ASP B 1 446 ? 71.438 23.266 33.625 1 27.66 446 ASP B N 1
ATOM 6918 C CA . ASP B 1 446 ? 72.875 23.219 33.375 1 27.66 446 ASP B CA 1
ATOM 6919 C C . ASP B 1 446 ? 73.625 24.188 34.281 1 27.66 446 ASP B C 1
ATOM 6921 O O . ASP B 1 446 ? 73.438 25.391 34.219 1 27.66 446 ASP B O 1
ATOM 6925 N N . ARG B 1 447 ? 73.625 23.703 35.5 1 29.48 447 ARG B N 1
ATOM 6926 C CA . ARG B 1 447 ? 74.5 24.328 36.531 1 29.48 447 ARG B CA 1
ATOM 6927 C C . ARG B 1 447 ? 75.812 24.797 35.938 1 29.48 447 ARG B C 1
ATOM 6929 O O . ARG B 1 447 ? 76.688 25.312 36.656 1 29.48 447 ARG B O 1
ATOM 6936 N N . ASN B 1 448 ? 76.062 24.188 34.719 1 25.92 448 ASN B N 1
ATOM 6937 C CA . ASN B 1 448 ? 77.438 24.516 34.531 1 25.92 448 ASN B CA 1
ATOM 6938 C C . ASN B 1 448 ? 77.625 26.031 34.375 1 25.92 448 ASN B C 1
ATOM 6940 O O . ASN B 1 448 ? 78.75 26.469 33.969 1 25.92 448 ASN B O 1
ATOM 6944 N N . SER B 1 449 ? 76.562 26.75 33.906 1 23.45 449 SER B N 1
ATOM 6945 C CA . SER B 1 449 ? 77.25 28 33.688 1 23.45 449 SER B CA 1
ATOM 6946 C C . SER B 1 449 ? 77.875 28.531 34.969 1 23.45 449 SER B C 1
ATOM 6948 O O . SER B 1 449 ? 77.188 28.562 36 1 23.45 449 SER B O 1
ATOM 6950 N N . GLN B 1 450 ? 79.062 28.516 35.031 1 22.66 450 GLN B N 1
ATOM 6951 C CA . GLN B 1 450 ? 80.188 29.078 35.812 1 22.66 450 GLN B CA 1
ATOM 6952 C C . GLN B 1 450 ? 79.875 30.531 36.188 1 22.66 450 GLN B C 1
ATOM 6954 O O . GLN B 1 450 ? 80.812 31.359 36.188 1 22.66 450 GLN B O 1
ATOM 6959 N N . ILE B 1 451 ? 78.688 30.922 36.625 1 20.45 451 ILE B N 1
ATOM 6960 C CA . ILE B 1 451 ? 79.125 31.953 37.531 1 20.45 451 ILE B CA 1
ATOM 6961 C C . ILE B 1 451 ? 79.688 31.312 38.812 1 20.45 451 ILE B C 1
ATOM 6963 O O . ILE B 1 451 ? 79.062 30.438 39.406 1 20.45 451 ILE B O 1
#

Radius of gyration: 35.54 Å; Cα contacts (8 Å, |Δi|>4): 1084; chains: 2; bounding box: 162×109×99 Å

Solvent-accessible surface area (backbone atoms only — not comparable to full-atom values): 46522 Å² total; per-residue (Å²): 137,84,80,77,75,75,70,73,45,77,64,48,50,54,50,48,54,58,63,59,45,48,69,69,53,48,50,54,50,49,48,48,50,52,49,48,51,49,51,39,68,74,40,55,62,53,54,53,49,14,48,49,52,8,47,43,52,33,56,51,48,46,48,55,68,36,62,77,49,22,75,72,42,49,80,52,43,55,49,16,53,51,32,28,62,72,28,52,50,87,28,42,10,48,15,41,45,43,24,52,30,37,48,53,22,38,54,52,16,44,55,48,25,54,50,50,52,55,49,22,61,72,68,28,51,89,78,33,26,65,56,47,50,40,48,50,47,21,51,50,34,18,51,50,50,45,49,48,70,37,66,76,44,33,75,76,38,42,66,16,52,53,38,19,45,48,42,23,46,51,50,42,61,51,33,72,76,39,90,54,45,67,60,52,46,52,45,50,51,52,26,40,48,52,12,31,48,45,35,46,50,50,36,63,73,51,82,56,41,54,38,48,57,50,47,52,48,48,53,22,46,45,35,31,33,47,13,51,27,31,41,48,45,38,35,59,72,65,65,50,79,66,93,74,74,59,70,67,68,46,46,53,56,54,50,53,40,60,61,45,56,60,35,63,66,60,52,52,52,35,39,63,30,28,69,54,34,70,58,49,92,93,42,55,66,78,57,68,49,68,45,54,51,52,31,46,51,37,48,31,56,36,40,38,49,48,53,51,53,50,51,68,66,72,43,84,70,78,54,54,64,72,66,51,59,75,50,37,66,38,47,36,45,27,21,43,26,44,11,49,19,30,36,41,46,18,51,19,56,70,67,43,33,51,60,67,66,29,56,52,25,46,51,50,20,51,51,24,45,51,51,41,51,51,47,35,61,69,42,78,60,72,87,51,62,48,60,55,43,25,62,58,30,26,48,51,47,48,51,52,50,44,53,56,33,51,51,50,30,50,51,36,48,51,51,38,36,60,78,64,61,40,48,65,57,68,68,74,67,70,67,61,69,70,69,67,67,80,75,65,70,71,70,71,66,67,70,67,70,77,117,139,83,78,77,75,76,70,73,44,79,64,49,51,54,50,48,54,60,62,59,46,48,70,69,53,48,50,52,50,48,50,50,50,52,50,48,51,48,50,39,67,74,39,55,63,52,53,52,48,12,48,48,52,8,47,44,54,32,55,52,49,46,48,57,69,37,62,78,49,22,72,71,43,48,81,52,43,56,49,16,52,52,32,28,62,72,27,52,52,88,29,42,12,49,17,40,43,45,25,51,29,37,50,54,19,37,54,53,16,44,54,49,25,53,49,50,50,53,48,24,61,71,68,28,50,88,78,34,25,63,57,48,50,40,50,49,44,22,50,52,34,18,51,51,50,44,51,47,71,38,67,77,44,33,75,75,37,41,67,18,50,52,39,20,46,46,43,23,45,51,49,43,59,50,34,72,75,38,89,53,45,66,60,51,45,52,46,50,52,51,24,41,46,51,12,31,47,45,36,43,51,49,36,62,74,51,82,57,42,56,39,48,58,51,47,52,48,47,53,24,45,46,35,33,32,47,12,50,28,31,42,48,44,38,36,60,71,65,64,51,79,66,91,76,71,60,69,67,69,46,46,54,56,54,50,52,40,61,61,44,56,61,37,62,66,58,52,54,51,35,37,62,29,28,69,53,35,70,58,49,92,92,42,55,65,78,58,67,50,68,46,54,52,52,32,45,52,37,48,31,56,37,40,39,47,48,52,52,51,50,52,69,67,72,42,83,70,78,56,54,64,74,67,51,59,74,52,38,66,37,47,35,44,28,21,43,25,43,12,48,18,31,35,42,47,18,52,19,55,70,67,43,33,53,60,68,66,28,53,53,26,45,52,49,19,51,50,24,47,52,50,40,52,52,48,35,62,69,41,78,60,71,86,50,63,49,58,56,43,25,63,58,30,26,48,52,48,51,51,51,50,43,53,53,32,52,50,52,30,50,51,35,49,51,50,38,35,60,78,65,62,39,47,66,58,69,69,74,67,70,68,60,71,70,67,69,64,79,74,66,69,70,68,69,66,65,68,67,66,77,120

pLDDT: mean 81.52, std 18.71, range [20.45, 97.69]

Secondary structure (DSSP, 8-state):
---------HHHHHHHHHHTS-HHHHHHHHHHHHHHHHHHHH-THHHHHHHHHHHHHHHHHHHHHSHHHHHHHGGGGHHHHHHHHHH--SSHHHHHHHHHHHHHHHHHHHHHHHHHHHHHHHHSHHHHHHHHHHHHHHHHHHHHHHHTTSHHHHHHHHHHHHHHHHHHHHHHHHHTT-S-HHHHHHHHHHHHHHHHHHHHHHHHHSSPPPHHHHHHHHHHHHHHHHHHHHHHHHHHHTT---S---HHHHHHHHHTTHHHHT-HHHHHHHHHHHTTPPPBTTBPTT--HHHHHHHHHHHHHHHHHHHHHHHHHHS-----HHHHHHTHHHHHHHHHHHHHHHHHHHHHHHHTEE-SHHHHHHHHHHHHHHHHHHHHHTTTTTTS-HHHHHHHHHHHHHHHHHHHHHHHHHHHHHHHHHHHT-EE----------------------TT---/---------HHHHHHHHHHTS-HHHHHHHHHHHHHHHHHHHH-THHHHHHHHHHHHHHHHHHHHHSHHHHHHHGGGHHHHHHHHHHH--SSHHHHHHHHHHHHHHHHHHHHHHHHHHHHHHHHSHHHHHHHHHHHHHHHHHHHHHHHTTSHHHHHHHHHHHHHHHHHHHHHHHHHTT-S-HHHHHHHHHHHHHHHHHHHHHHHHHSSPPPHHHHHHHHHHHHHHHHHHHHHHHHHHHTT---SS--HHHHHHHHHTTHHHHT-HHHHHHHHHHHTTPPPBTTB-TT--HHHHHHHHHHHHHHHHHHHHHHHHHHS-----HHHHHHTHHHHHHHHHHHHHHHHHHHHHHHHTEE-SHHHHHHHHHHHHHHHHHHHHHTTTTTTS-HHHHHHHHHHHHHHHHHHHHHHHHHHHHHHHHHHHT-EE----------------------TTS--